Protein AF-A0A0K0EZU4-F1 (afdb_monomer)

Structure (mmCIF, N/CA/C/O backbone):
data_AF-A0A0K0EZU4-F1
#
_entry.id   AF-A0A0K0EZU4-F1
#
loop_
_atom_site.group_PDB
_atom_site.id
_atom_site.type_symbol
_atom_site.label_atom_id
_atom_site.label_alt_id
_atom_site.label_comp_id
_atom_site.label_asym_id
_atom_site.label_entity_id
_atom_site.label_seq_id
_atom_site.pdbx_PDB_ins_code
_atom_site.Cartn_x
_atom_site.Cartn_y
_atom_site.Cartn_z
_atom_site.occupancy
_atom_site.B_iso_or_equiv
_atom_site.auth_seq_id
_atom_site.auth_comp_id
_atom_site.auth_asym_id
_atom_site.auth_atom_id
_atom_site.pdbx_PDB_model_num
ATOM 1 N N . MET A 1 1 ? -45.086 -10.822 39.160 1.00 60.91 1 MET A N 1
ATOM 2 C CA . MET A 1 1 ? -44.091 -10.443 38.127 1.00 60.91 1 MET A CA 1
ATOM 3 C C . MET A 1 1 ? -43.349 -11.690 37.663 1.00 60.91 1 MET A C 1
ATOM 5 O O . MET A 1 1 ? -43.449 -12.713 38.333 1.00 60.91 1 MET A O 1
ATOM 9 N N . ILE A 1 2 ? -42.653 -11.629 36.526 1.00 73.69 2 ILE A N 1
ATOM 10 C CA . ILE A 1 2 ? -41.671 -12.654 36.125 1.00 73.69 2 ILE A CA 1
ATOM 11 C C . ILE A 1 2 ? -40.383 -12.432 36.938 1.00 73.69 2 ILE A C 1
ATOM 13 O O . ILE A 1 2 ? -40.098 -11.301 37.322 1.00 73.69 2 ILE A O 1
ATOM 17 N N . SER A 1 3 ? -39.645 -13.498 37.253 1.00 76.69 3 SER A N 1
ATOM 18 C CA . SER A 1 3 ? -38.379 -13.434 38.000 1.00 76.69 3 SER A CA 1
ATOM 19 C C . SER A 1 3 ? -37.468 -14.616 37.656 1.00 76.69 3 SER A C 1
ATOM 21 O O . SER A 1 3 ? -37.913 -15.574 37.022 1.00 76.69 3 SER A O 1
ATOM 23 N N . ASN A 1 4 ? -36.236 -14.626 38.170 1.00 76.50 4 ASN A N 1
ATOM 24 C CA . ASN A 1 4 ? -35.275 -15.721 37.982 1.00 76.50 4 ASN A CA 1
ATOM 25 C C . ASN A 1 4 ? -35.768 -17.102 38.465 1.00 76.50 4 ASN A C 1
ATOM 27 O O . ASN A 1 4 ? -35.225 -18.122 38.050 1.00 76.50 4 ASN A O 1
ATOM 31 N N . LYS A 1 5 ? -36.794 -17.163 39.330 1.00 80.44 5 LYS A N 1
ATOM 32 C CA . LYS A 1 5 ? -37.417 -18.427 39.775 1.00 80.44 5 LYS A CA 1
ATOM 33 C C . LYS A 1 5 ? -38.559 -18.908 38.864 1.00 80.44 5 LYS A C 1
ATOM 35 O O . LYS A 1 5 ? -39.077 -20.002 39.069 1.00 80.44 5 LYS A O 1
ATOM 40 N N . THR A 1 6 ? -38.967 -18.111 37.875 1.00 88.06 6 THR A N 1
ATOM 41 C CA . THR A 1 6 ? -40.020 -18.452 36.908 1.00 88.06 6 THR A CA 1
ATOM 42 C C . THR A 1 6 ? -39.446 -19.299 35.769 1.00 88.06 6 THR A C 1
ATOM 44 O O . THR A 1 6 ? -38.461 -18.912 35.137 1.00 88.06 6 THR A O 1
ATOM 47 N N . LYS A 1 7 ? -40.090 -20.432 35.471 1.00 91.94 7 LYS A N 1
ATOM 48 C CA . LYS A 1 7 ? -39.780 -21.272 34.304 1.00 91.94 7 LYS A CA 1
ATOM 49 C C . LYS A 1 7 ? -40.731 -20.904 33.172 1.00 91.94 7 LYS A C 1
ATOM 51 O O . LYS A 1 7 ? -41.944 -20.922 33.361 1.00 91.94 7 LYS A O 1
ATOM 56 N N . VAL A 1 8 ? -40.200 -20.564 32.005 1.00 94.19 8 VAL A N 1
ATOM 57 C CA . VAL A 1 8 ? -40.991 -20.053 30.879 1.00 94.19 8 VAL A CA 1
ATOM 58 C C . VAL A 1 8 ? -41.037 -21.066 29.738 1.00 94.19 8 VAL A C 1
ATOM 60 O O . VAL A 1 8 ? -40.006 -21.574 29.299 1.00 94.19 8 VAL A O 1
ATOM 63 N N . ILE A 1 9 ? -42.241 -21.325 29.229 1.00 96.00 9 ILE A N 1
ATOM 64 C CA . ILE A 1 9 ? -42.460 -21.976 27.935 1.00 96.00 9 ILE A CA 1
ATOM 65 C C . ILE A 1 9 ? -42.902 -20.905 26.940 1.00 96.00 9 ILE A C 1
ATOM 67 O O . ILE A 1 9 ? -43.883 -20.201 27.181 1.00 96.00 9 ILE A O 1
ATOM 71 N N . LEU A 1 10 ? -42.196 -20.791 25.815 1.00 96.69 10 LEU A N 1
ATOM 72 C CA . LEU A 1 10 ? -42.579 -19.896 24.721 1.00 96.69 10 LEU A CA 1
ATOM 73 C C . LEU A 1 10 ? -43.458 -20.636 23.707 1.00 96.69 10 LEU A C 1
ATOM 75 O O . LEU A 1 10 ? -43.130 -21.746 23.289 1.00 96.69 10 LEU A O 1
ATOM 79 N N . LEU A 1 11 ? -44.556 -20.018 23.278 1.00 96.56 11 LEU A N 1
ATOM 80 C CA . LEU A 1 11 ? -45.521 -20.600 22.344 1.00 96.56 11 LEU A CA 1
ATOM 81 C C . LEU A 1 11 ? -45.783 -19.664 21.164 1.00 96.56 11 LEU A C 1
ATOM 83 O O . LEU A 1 11 ? -46.317 -18.574 21.346 1.00 96.56 11 LEU A O 1
ATOM 87 N N . SER A 1 12 ? -45.526 -20.114 19.939 1.00 95.62 12 SER A N 1
ATOM 88 C CA . SER A 1 12 ? -45.999 -19.431 18.732 1.00 95.62 12 SER A CA 1
ATOM 89 C C . SER A 1 12 ? -47.051 -20.282 18.022 1.00 95.62 12 SER A C 1
ATOM 91 O O . SER A 1 12 ? -46.761 -21.369 17.522 1.00 95.62 12 SER A O 1
ATOM 93 N N . CYS A 1 13 ? -48.295 -19.801 17.997 1.00 92.94 13 CYS A N 1
ATOM 94 C CA . CYS A 1 13 ? -49.400 -20.445 17.281 1.00 92.94 13 CYS A CA 1
ATOM 95 C C . CYS A 1 13 ? -49.575 -19.809 15.900 1.00 92.94 13 CYS A C 1
ATOM 97 O O . CYS A 1 13 ? -49.424 -18.595 15.747 1.00 92.94 13 CYS A O 1
ATOM 99 N N . GLY A 1 14 ? -49.926 -20.597 14.884 1.00 90.19 14 GLY A N 1
ATOM 100 C CA . GLY A 1 14 ? -50.099 -20.047 13.544 1.00 90.19 14 GLY A CA 1
ATOM 101 C C . GLY A 1 14 ? -50.345 -21.071 12.445 1.00 90.19 14 GLY A C 1
ATOM 102 O O . GLY A 1 14 ? -50.498 -22.266 12.671 1.00 90.19 14 GLY A O 1
ATOM 103 N N . THR A 1 15 ? -50.386 -20.585 11.204 1.00 88.44 15 THR A N 1
ATOM 104 C CA . THR A 1 15 ? -50.605 -21.463 10.040 1.00 88.44 15 THR A CA 1
ATOM 105 C C . THR A 1 15 ? -49.337 -22.168 9.572 1.00 88.44 15 THR A C 1
ATOM 107 O O . THR A 1 15 ? -49.446 -23.288 9.091 1.00 88.44 15 THR A O 1
ATOM 110 N N . PHE A 1 16 ? -48.160 -21.537 9.706 1.00 90.31 16 PHE A N 1
ATOM 111 C CA . PHE A 1 16 ? -46.850 -22.067 9.288 1.00 90.31 16 PHE A CA 1
ATOM 112 C C . PHE A 1 16 ? -46.867 -22.723 7.895 1.00 90.31 16 PHE A C 1
ATOM 114 O O . PHE A 1 16 ? -46.427 -23.854 7.709 1.00 90.31 16 PHE A O 1
ATOM 121 N N . ASN A 1 17 ? -47.411 -22.014 6.901 1.00 87.12 17 ASN A N 1
ATOM 122 C CA . ASN A 1 17 ? -47.652 -22.558 5.564 1.00 87.12 17 ASN A CA 1
ATOM 123 C C . ASN A 1 17 ? -46.937 -21.762 4.448 1.00 87.12 17 ASN A C 1
ATOM 125 O O . ASN A 1 17 ? -47.550 -20.850 3.878 1.00 87.12 17 ASN A O 1
ATOM 129 N N . PRO A 1 18 ? -45.673 -22.086 4.108 1.00 86.94 18 PRO A N 1
ATOM 130 C CA . PRO A 1 18 ? -44.735 -22.930 4.870 1.00 86.94 18 PRO A CA 1
ATOM 131 C C . PRO A 1 18 ? -44.179 -22.197 6.113 1.00 86.94 18 PRO A C 1
ATOM 133 O O . PRO A 1 18 ? -44.369 -20.979 6.233 1.00 86.94 18 PRO A O 1
ATOM 136 N N . PRO A 1 19 ? -43.475 -22.877 7.040 1.00 87.75 19 PRO A N 1
ATOM 137 C CA . PRO A 1 19 ? -42.634 -22.189 8.017 1.00 87.75 19 PRO A CA 1
ATOM 138 C C . PRO A 1 19 ? -41.496 -21.431 7.310 1.00 87.75 19 PRO A C 1
ATOM 140 O O . PRO A 1 19 ? -41.110 -21.758 6.189 1.00 87.75 19 PRO A O 1
ATOM 143 N N . THR A 1 20 ? -40.951 -20.400 7.957 1.00 85.50 20 THR A N 1
ATOM 144 C CA . THR A 1 20 ? -39.838 -19.592 7.419 1.00 85.50 20 THR A CA 1
ATOM 145 C C . THR A 1 20 ? -38.819 -19.289 8.511 1.00 85.50 20 THR A C 1
ATOM 147 O O . THR A 1 20 ? -39.153 -19.316 9.696 1.00 85.50 20 THR A O 1
ATOM 150 N N . TYR A 1 21 ? -37.592 -18.928 8.120 1.00 81.69 21 TYR A N 1
ATOM 151 C CA . TYR A 1 21 ? -36.532 -18.549 9.062 1.00 81.69 21 TYR A CA 1
ATOM 152 C C . TYR A 1 21 ? -36.941 -17.406 10.012 1.00 81.69 21 TYR A C 1
ATOM 154 O O . TYR A 1 21 ? -36.523 -17.400 11.165 1.00 81.69 21 TYR A O 1
ATOM 162 N N . GLY A 1 22 ? -37.828 -16.498 9.579 1.00 81.75 22 GLY A N 1
ATOM 163 C CA . GLY A 1 22 ? -38.374 -15.441 10.437 1.00 81.75 22 GLY A CA 1
ATOM 164 C C . GLY A 1 22 ? -39.142 -15.972 11.654 1.00 81.75 22 GLY A C 1
ATOM 165 O O . GLY A 1 22 ? -39.027 -15.401 12.730 1.00 81.75 22 GLY A O 1
ATOM 166 N N . HIS A 1 23 ? -39.852 -17.100 11.532 1.00 88.25 23 HIS A N 1
ATOM 167 C CA . HIS A 1 23 ? -40.557 -17.722 12.662 1.00 88.25 23 HIS A CA 1
ATOM 168 C C . HIS A 1 23 ? -39.577 -18.327 13.684 1.00 88.25 23 HIS A C 1
ATOM 170 O O . HIS A 1 23 ? -39.776 -18.180 14.887 1.00 88.25 23 HIS A O 1
ATOM 176 N N . LEU A 1 24 ? -38.498 -18.962 13.207 1.00 89.44 24 LEU A N 1
ATOM 177 C CA . LEU A 1 24 ? -37.426 -19.495 14.059 1.00 89.44 24 LEU A CA 1
ATOM 178 C C . LEU A 1 24 ? -36.692 -18.359 14.784 1.00 89.44 24 LEU A C 1
ATOM 180 O O . LEU A 1 24 ? -36.582 -18.369 16.007 1.00 89.44 24 LEU A O 1
ATOM 184 N N . ARG A 1 25 ? -36.251 -17.337 14.039 1.00 87.56 25 ARG A N 1
ATOM 185 C CA . ARG A 1 25 ? -35.523 -16.189 14.591 1.00 87.56 25 ARG A CA 1
ATOM 186 C C . ARG A 1 25 ? -36.370 -15.372 15.571 1.00 87.56 25 ARG A C 1
ATOM 188 O O . ARG A 1 25 ? -35.833 -14.920 16.572 1.00 87.56 25 ARG A O 1
ATOM 195 N N . MET A 1 26 ? -37.679 -15.249 15.343 1.00 89.56 26 MET A N 1
ATOM 196 C CA . MET A 1 26 ? -38.615 -14.614 16.280 1.00 89.56 26 MET A CA 1
ATOM 197 C C . MET A 1 26 ? -38.652 -15.328 17.643 1.00 89.56 26 MET A C 1
ATOM 199 O O . MET A 1 26 ? -38.659 -14.655 18.670 1.00 89.56 26 MET A O 1
ATOM 203 N N . MET A 1 27 ? -38.616 -16.667 17.676 1.00 93.50 27 MET A N 1
ATOM 204 C CA . MET A 1 27 ? -38.557 -17.427 18.934 1.00 93.50 27 MET A CA 1
ATOM 205 C C . MET A 1 27 ? -37.205 -17.278 19.642 1.00 93.50 27 MET A C 1
ATOM 207 O O . MET A 1 27 ? -37.175 -17.015 20.841 1.00 93.50 27 MET A O 1
ATOM 211 N N . GLU A 1 28 ? -36.091 -17.390 18.909 1.00 92.31 28 GLU A N 1
ATOM 212 C CA . GLU A 1 28 ? -34.744 -17.178 19.467 1.00 92.31 28 GLU A CA 1
ATOM 213 C C . GLU A 1 28 ? -34.566 -15.738 19.985 1.00 92.31 28 GLU A C 1
ATOM 215 O O . GLU A 1 28 ? -33.992 -15.521 21.050 1.00 92.31 28 GLU A O 1
ATOM 220 N N . GLY A 1 29 ? -35.094 -14.738 19.274 1.00 91.00 29 GLY A N 1
ATOM 221 C CA . GLY A 1 29 ? -35.100 -13.340 19.708 1.00 91.00 29 GLY A CA 1
ATOM 222 C C . GLY A 1 29 ? -35.919 -13.133 20.984 1.00 91.00 29 GLY A C 1
ATOM 223 O O . GLY A 1 29 ? -35.402 -12.579 21.951 1.00 91.00 29 GLY A O 1
ATOM 224 N N . ALA A 1 30 ? -37.150 -13.654 21.026 1.00 92.81 30 ALA A N 1
ATOM 225 C CA . ALA A 1 30 ? -38.023 -13.566 22.196 1.00 92.81 30 ALA A CA 1
ATOM 226 C C . ALA A 1 30 ? -37.418 -14.243 23.437 1.00 92.81 30 ALA A C 1
ATOM 228 O O . ALA A 1 30 ? -37.520 -13.698 24.536 1.00 92.81 30 ALA A O 1
ATOM 229 N N . ARG A 1 31 ? -36.743 -15.388 23.257 1.00 93.75 31 ARG A N 1
ATOM 230 C CA . ARG A 1 31 ? -35.979 -16.064 24.311 1.00 93.75 31 ARG A CA 1
ATOM 231 C C . ARG A 1 31 ? -34.862 -15.174 24.854 1.00 93.75 31 ARG A C 1
ATOM 233 O O . ARG A 1 31 ? -34.888 -14.825 26.030 1.00 93.75 31 ARG A O 1
ATOM 240 N N . ASN A 1 32 ? -33.920 -14.779 23.996 1.00 91.81 32 ASN A N 1
ATOM 241 C CA . ASN A 1 32 ? -32.767 -13.972 24.406 1.00 91.81 32 ASN A CA 1
ATOM 242 C C . ASN A 1 32 ? -33.204 -12.652 25.067 1.00 91.81 32 ASN A C 1
ATOM 244 O O . ASN A 1 32 ? -32.579 -12.198 26.022 1.00 91.81 32 ASN A O 1
ATOM 248 N N . PHE A 1 33 ? -34.300 -12.057 24.587 1.00 91.75 33 PHE A N 1
ATOM 249 C CA . PHE A 1 33 ? -34.895 -10.861 25.170 1.00 91.75 33 PHE A CA 1
ATOM 250 C C . PHE A 1 33 ? -35.452 -11.106 26.581 1.00 91.75 33 PHE A C 1
ATOM 252 O O . PHE A 1 33 ? -35.085 -10.378 27.502 1.00 91.75 33 PHE A O 1
ATOM 259 N N . ILE A 1 34 ? -36.311 -12.115 26.785 1.00 90.88 34 ILE A N 1
ATOM 260 C CA . ILE A 1 34 ? -36.978 -12.316 28.083 1.00 90.88 34 ILE A CA 1
ATOM 261 C C . ILE A 1 34 ? -36.027 -12.860 29.159 1.00 90.88 34 ILE A C 1
ATOM 263 O O . ILE A 1 34 ? -36.114 -12.427 30.311 1.00 90.88 34 ILE A O 1
ATOM 267 N N . GLU A 1 35 ? -35.074 -13.723 28.785 1.00 92.31 35 GLU A N 1
ATOM 268 C CA . GLU A 1 35 ? -34.006 -14.196 29.678 1.00 92.31 35 GLU A CA 1
ATOM 269 C C . GLU A 1 35 ? -33.118 -13.016 30.120 1.00 92.31 35 GLU A C 1
ATOM 271 O O . GLU A 1 35 ? -32.892 -12.840 31.317 1.00 92.31 35 GLU A O 1
ATOM 276 N N . LYS A 1 36 ? -32.705 -12.130 29.194 1.00 90.12 36 LYS A N 1
ATOM 277 C CA . LYS A 1 36 ? -31.914 -10.925 29.518 1.00 90.12 36 LYS A CA 1
ATOM 278 C C . LYS A 1 36 ? -32.690 -9.893 30.346 1.00 90.12 36 LYS A C 1
ATOM 280 O O . LYS A 1 36 ? -32.106 -9.278 31.232 1.00 90.12 36 LYS A O 1
ATOM 285 N N . LEU A 1 37 ? -33.974 -9.672 30.054 1.00 88.62 37 LEU A N 1
ATOM 286 C CA . LEU A 1 37 ? -34.783 -8.627 30.698 1.00 88.62 37 LEU A CA 1
ATOM 287 C C . LEU A 1 37 ? -35.253 -9.010 32.109 1.00 88.62 37 LEU A C 1
ATOM 289 O O . LEU A 1 37 ? -35.387 -8.136 32.961 1.00 88.62 37 LEU A O 1
ATOM 293 N N . THR A 1 38 ? -35.547 -10.291 32.353 1.00 86.69 38 THR A N 1
ATOM 294 C CA . THR A 1 38 ? -36.225 -10.737 33.589 1.00 86.69 38 THR A CA 1
ATOM 295 C C . THR A 1 38 ? -35.457 -11.786 34.394 1.00 86.69 38 THR A C 1
ATOM 297 O O . THR A 1 38 ? -35.920 -12.192 35.461 1.00 86.69 38 THR A O 1
ATOM 300 N N . GLY A 1 39 ? -34.320 -12.269 33.879 1.00 85.44 39 GLY A N 1
ATOM 301 C CA . GLY A 1 39 ? -33.515 -13.325 34.498 1.00 85.44 39 GLY A CA 1
ATOM 302 C C . GLY A 1 39 ? -34.185 -14.703 34.550 1.00 85.44 39 GLY A C 1
ATOM 303 O O . GLY A 1 39 ? -33.616 -15.621 35.140 1.00 85.44 39 GLY A O 1
ATOM 304 N N . CYS A 1 40 ? -35.389 -14.863 33.983 1.00 88.56 40 CYS A N 1
ATOM 305 C CA . CYS A 1 40 ? -36.123 -16.129 33.959 1.00 88.56 40 CYS A CA 1
ATOM 306 C C . CYS A 1 40 ? -35.434 -17.183 33.080 1.00 88.56 40 CYS A C 1
ATOM 308 O O . CYS A 1 40 ? -34.620 -16.851 32.223 1.00 88.56 40 CYS A O 1
ATOM 310 N N . ASN A 1 41 ? -35.821 -18.450 33.240 1.00 90.50 41 ASN A N 1
ATOM 311 C CA . ASN A 1 41 ? -35.277 -19.564 32.461 1.00 90.50 41 ASN A CA 1
ATOM 312 C C . ASN A 1 41 ? -36.298 -20.038 31.411 1.00 90.50 41 ASN A C 1
ATOM 314 O O . ASN A 1 41 ? -37.364 -20.542 31.784 1.00 90.50 41 ASN A O 1
ATOM 318 N N . VAL A 1 42 ? -35.991 -19.899 30.114 1.00 94.31 42 VAL A N 1
ATOM 319 C CA . VAL A 1 42 ? -36.838 -20.429 29.032 1.00 94.31 42 VAL A CA 1
ATOM 320 C C . VAL A 1 42 ? -36.508 -21.904 28.809 1.00 94.31 42 VAL A C 1
ATOM 322 O O . VAL A 1 42 ? -35.557 -22.266 28.116 1.00 94.31 42 VAL A O 1
ATOM 325 N N . ILE A 1 43 ? -37.334 -22.771 29.396 1.00 93.75 43 ILE A N 1
ATOM 326 C CA . ILE A 1 43 ? -37.102 -24.220 29.432 1.00 93.75 43 ILE A CA 1
ATOM 327 C C . ILE A 1 43 ? -37.454 -24.931 28.118 1.00 93.75 43 ILE A C 1
ATOM 329 O O . ILE A 1 43 ? -36.913 -26.001 27.843 1.00 93.75 43 ILE A O 1
ATOM 333 N N . LYS A 1 44 ? -38.383 -24.384 27.319 1.00 95.00 44 LYS A N 1
ATOM 334 C CA . LYS A 1 44 ? -38.864 -25.002 26.070 1.00 95.00 44 LYS A CA 1
ATOM 335 C C . LYS A 1 44 ? -39.585 -23.989 25.181 1.00 95.00 44 LYS A C 1
ATOM 337 O O . LYS A 1 44 ? -40.184 -23.032 25.674 1.00 95.00 44 LYS A O 1
ATOM 342 N N . GLY A 1 45 ? -39.564 -24.221 23.874 1.00 96.44 45 GLY A N 1
ATOM 343 C CA . GLY A 1 45 ? -40.319 -23.458 22.887 1.00 96.44 45 GLY A CA 1
ATOM 344 C C . GLY A 1 45 ? -41.158 -24.364 21.988 1.00 96.44 45 GLY A C 1
ATOM 345 O O . GLY A 1 45 ? -40.720 -25.451 21.600 1.00 96.44 45 GLY A O 1
ATOM 346 N N . PHE A 1 46 ? -42.358 -23.910 21.639 1.00 97.12 46 PHE A N 1
ATOM 347 C CA . PHE A 1 46 ? -43.307 -24.640 20.803 1.00 97.12 46 PHE A CA 1
ATOM 348 C C . PHE A 1 46 ? -43.807 -23.817 19.618 1.00 97.12 46 PHE A C 1
ATOM 350 O O . PHE A 1 46 ? -44.224 -22.669 19.774 1.00 97.12 46 PHE A O 1
ATOM 357 N N . PHE A 1 47 ? -43.875 -24.460 18.454 1.00 96.69 47 PHE A N 1
ATOM 358 C CA . PHE A 1 47 ? -44.738 -24.039 17.351 1.00 96.69 47 PHE A CA 1
ATOM 359 C C . PHE A 1 47 ? -46.016 -24.889 17.348 1.00 96.69 47 PHE A C 1
ATOM 361 O O . PHE A 1 47 ? -45.920 -26.112 17.230 1.00 96.69 47 PHE A O 1
ATOM 368 N N . SER A 1 48 ? -47.194 -24.261 17.454 1.00 95.44 48 SER A N 1
ATOM 369 C CA . SER A 1 48 ? -48.502 -24.928 17.300 1.00 95.44 48 SER A CA 1
ATOM 370 C C . SER A 1 48 ? -49.106 -24.611 15.926 1.00 95.44 48 SER A C 1
ATOM 372 O O . SER A 1 48 ? -49.616 -23.501 15.724 1.00 95.44 48 SER A O 1
ATOM 374 N N . PRO A 1 49 ? -49.015 -25.520 14.937 1.00 94.19 49 PRO A N 1
ATOM 375 C CA . PRO A 1 49 ? -49.761 -25.394 13.695 1.00 94.19 49 PRO A CA 1
ATOM 376 C C . PRO A 1 49 ? -51.267 -25.554 13.939 1.00 94.19 49 PRO A C 1
ATOM 378 O O . PRO A 1 49 ? -51.716 -26.552 14.491 1.00 94.19 49 PRO A O 1
ATOM 381 N N . VAL A 1 50 ? -52.050 -24.599 13.438 1.00 91.31 50 VAL A N 1
ATOM 382 C CA . VAL A 1 50 ? -53.520 -24.621 13.521 1.00 91.31 50 VAL A CA 1
ATOM 383 C C . VAL A 1 50 ? -54.122 -25.867 12.853 1.00 91.31 50 VAL A C 1
ATOM 385 O O . VAL A 1 50 ? -53.600 -26.319 11.827 1.00 91.31 50 VAL A O 1
ATOM 388 N N . SER A 1 51 ? -55.231 -26.392 13.390 1.00 90.81 51 SER A N 1
ATOM 389 C CA . SER A 1 51 ? -56.026 -27.475 12.773 1.00 90.81 51 SER A CA 1
ATOM 390 C C . SER A 1 51 ? -56.494 -27.111 11.356 1.00 90.81 51 SER A C 1
ATOM 392 O O . SER A 1 51 ? -56.771 -25.945 11.065 1.00 90.81 51 SER A O 1
ATOM 394 N N . ASP A 1 52 ? -56.632 -28.102 10.468 1.00 88.38 52 ASP A N 1
ATOM 395 C CA . ASP A 1 52 ? -57.112 -27.871 9.094 1.00 88.38 52 ASP A CA 1
ATOM 396 C C . ASP A 1 52 ? -58.554 -27.329 9.055 1.00 88.38 52 ASP A C 1
ATOM 398 O O . ASP A 1 52 ? -58.886 -26.525 8.183 1.00 88.38 52 ASP A O 1
ATOM 402 N N . HIS A 1 53 ? -59.356 -27.630 10.086 1.00 87.69 53 HIS A N 1
ATOM 403 C CA . HIS A 1 53 ? -60.701 -27.087 10.328 1.00 87.69 53 HIS A CA 1
ATOM 404 C C . HIS A 1 53 ? -60.767 -25.548 10.429 1.00 87.69 53 HIS A C 1
ATOM 406 O O . HIS A 1 53 ? -61.853 -24.973 10.423 1.00 87.69 53 HIS A O 1
ATOM 412 N N . TYR A 1 54 ? -59.624 -24.857 10.490 1.00 82.94 54 TYR A N 1
ATOM 413 C CA . TYR A 1 54 ? -59.530 -23.400 10.354 1.00 82.94 54 TYR A CA 1
ATOM 414 C C . TYR A 1 54 ? -59.870 -22.887 8.938 1.00 82.94 54 TYR A C 1
ATOM 416 O O . TYR A 1 54 ? -60.067 -21.688 8.753 1.00 82.94 54 TYR A O 1
ATOM 424 N N . ASN A 1 55 ? -59.947 -23.766 7.927 1.00 77.38 55 ASN A N 1
ATOM 425 C CA . ASN A 1 55 ? -60.517 -23.494 6.596 1.00 77.38 55 ASN A CA 1
ATOM 426 C C . ASN A 1 55 ? -59.929 -22.281 5.832 1.00 77.38 55 ASN A C 1
ATOM 428 O O . ASN A 1 55 ? -60.552 -21.722 4.924 1.00 77.38 55 ASN A O 1
ATOM 432 N N . LYS A 1 56 ? -58.692 -21.872 6.145 1.00 80.19 56 LYS A N 1
ATOM 433 C CA . LYS A 1 56 ? -58.018 -20.765 5.451 1.00 80.19 56 LYS A CA 1
ATOM 434 C C . LYS A 1 56 ? -57.655 -21.156 4.014 1.00 80.19 56 LYS A C 1
ATOM 436 O O . LYS A 1 56 ? -56.873 -22.079 3.791 1.00 80.19 56 LYS A O 1
ATOM 441 N N . LYS A 1 57 ? -58.167 -20.405 3.030 1.00 76.81 57 LYS A N 1
ATOM 442 C CA . LYS A 1 57 ? -57.921 -20.643 1.594 1.00 76.81 57 LYS A CA 1
ATOM 443 C C . LYS A 1 57 ? -56.417 -20.778 1.279 1.00 76.81 57 LYS A C 1
ATOM 445 O O . LYS A 1 57 ? -55.608 -19.928 1.656 1.00 76.81 57 LYS A O 1
ATOM 450 N N . GLY A 1 58 ? -56.051 -21.846 0.563 1.00 75.19 58 GLY A N 1
ATOM 451 C CA . GLY A 1 58 ? -54.668 -22.135 0.154 1.00 75.19 58 GLY A CA 1
ATOM 452 C C . GLY A 1 58 ? -53.742 -22.644 1.271 1.00 75.19 58 GLY A C 1
ATOM 453 O O . GLY A 1 58 ? -52.524 -22.456 1.182 1.00 75.19 58 GLY A O 1
ATOM 454 N N . MET A 1 59 ? -54.294 -23.223 2.340 1.00 85.12 59 MET A N 1
ATOM 455 C CA . MET A 1 59 ? -53.545 -23.936 3.381 1.00 85.12 59 MET A CA 1
ATOM 456 C C . MET A 1 59 ? -53.203 -25.367 2.923 1.00 85.12 59 MET A C 1
ATOM 458 O O . MET A 1 59 ? -54.051 -26.030 2.334 1.00 85.12 59 MET A O 1
ATOM 462 N N . LEU A 1 60 ? -51.970 -25.834 3.160 1.00 86.62 60 LEU A N 1
ATOM 463 C CA . LEU A 1 60 ? -51.616 -27.256 3.016 1.00 86.62 60 LEU A CA 1
ATOM 464 C C . LEU A 1 60 ? -52.138 -28.050 4.218 1.00 86.62 60 LEU A C 1
ATOM 466 O O . LEU A 1 60 ? -52.301 -27.470 5.294 1.00 86.62 60 LEU A O 1
ATOM 470 N N . SER A 1 61 ? -52.331 -29.363 4.064 1.00 90.50 61 SER A N 1
ATOM 471 C CA . SER A 1 61 ? -52.753 -30.215 5.180 1.00 90.50 61 SER A CA 1
ATOM 472 C C . SER A 1 61 ? -51.767 -30.165 6.348 1.00 90.50 61 SER A C 1
ATOM 474 O O . SER A 1 61 ? -50.553 -29.972 6.195 1.00 90.50 61 SER A O 1
ATOM 476 N N . SER A 1 62 ? -52.316 -30.331 7.540 1.00 89.81 62 SER A N 1
ATOM 477 C CA . SER A 1 62 ? -51.614 -30.284 8.814 1.00 89.81 62 SER A CA 1
ATOM 478 C C . SER A 1 62 ? -50.448 -31.273 8.896 1.00 89.81 62 SER A C 1
ATOM 480 O O . SER A 1 62 ? -49.397 -30.891 9.403 1.00 89.81 62 SER A O 1
ATOM 482 N N . ASP A 1 63 ? -50.549 -32.461 8.294 1.00 90.62 63 ASP A N 1
ATOM 483 C CA . ASP A 1 63 ? -49.444 -33.428 8.187 1.00 90.62 63 ASP A CA 1
ATOM 484 C C . ASP A 1 63 ? -48.206 -32.860 7.482 1.00 90.62 63 ASP A C 1
ATOM 486 O O . ASP A 1 63 ? -47.078 -33.020 7.956 1.00 90.62 63 ASP A O 1
ATOM 490 N N . HIS A 1 64 ? -48.391 -32.168 6.351 1.00 91.25 64 HIS A N 1
ATOM 491 C CA . HIS A 1 64 ? -47.283 -31.517 5.650 1.00 91.25 64 HIS A CA 1
ATOM 492 C C . HIS A 1 64 ? -46.717 -30.358 6.474 1.00 91.25 64 HIS A C 1
ATOM 494 O O . HIS A 1 64 ? -45.500 -30.166 6.510 1.00 91.25 64 HIS A O 1
ATOM 500 N N . ARG A 1 65 ? -47.576 -29.604 7.169 1.00 92.88 65 ARG A N 1
ATOM 501 C CA . ARG A 1 65 ? -47.166 -28.469 8.010 1.00 92.88 65 ARG A CA 1
ATOM 502 C C . ARG A 1 65 ? -46.397 -28.921 9.256 1.00 92.88 65 ARG A C 1
ATOM 504 O O . ARG A 1 65 ? -45.369 -28.322 9.560 1.00 92.88 65 ARG A O 1
ATOM 511 N N . ILE A 1 66 ? -46.803 -30.021 9.895 1.00 93.81 66 ILE A N 1
ATOM 512 C CA . ILE A 1 66 ? -46.041 -30.690 10.961 1.00 93.81 66 ILE A CA 1
ATOM 513 C C . ILE A 1 66 ? -44.697 -31.176 10.416 1.00 93.81 66 ILE A C 1
ATOM 515 O O . ILE A 1 66 ? -43.671 -30.810 10.978 1.00 93.81 66 ILE A O 1
ATOM 519 N N . LYS A 1 67 ? -44.659 -31.932 9.308 1.00 93.69 67 LYS A N 1
ATOM 520 C CA . LYS A 1 67 ? -43.393 -32.440 8.737 1.00 93.69 67 LYS A CA 1
ATOM 521 C C . LYS A 1 67 ? -42.407 -31.310 8.413 1.00 93.69 67 LYS A C 1
ATOM 523 O O . LYS A 1 67 ? -41.236 -31.411 8.772 1.00 93.69 67 LYS A O 1
ATOM 528 N N . MET A 1 68 ? -42.874 -30.212 7.811 1.00 93.25 68 MET A N 1
ATOM 529 C CA . MET A 1 68 ? -42.043 -29.027 7.559 1.00 93.25 68 MET A CA 1
ATOM 530 C C . MET A 1 68 ? -41.554 -28.356 8.851 1.00 93.25 68 MET A C 1
ATOM 532 O O . MET A 1 68 ? -40.394 -27.957 8.915 1.00 93.25 68 MET A O 1
ATOM 536 N N . LEU A 1 69 ? -42.402 -28.232 9.878 1.00 93.88 69 LEU A N 1
ATOM 537 C CA . LEU A 1 69 ? -42.006 -27.665 11.171 1.00 93.88 69 LEU A CA 1
ATOM 538 C C . LEU A 1 69 ? -40.991 -28.550 11.902 1.00 93.88 69 LEU A C 1
ATOM 540 O O . LEU A 1 69 ? -39.992 -28.027 12.384 1.00 93.88 69 LEU A O 1
ATOM 544 N N . THR A 1 70 ? -41.191 -29.870 11.934 1.00 94.31 70 THR A N 1
ATOM 545 C CA . THR A 1 70 ? -40.277 -30.828 12.576 1.00 94.31 70 THR A CA 1
ATOM 546 C C . THR A 1 70 ? -38.886 -30.766 11.949 1.00 94.31 70 THR A C 1
ATOM 548 O O . THR A 1 70 ? -37.901 -30.665 12.674 1.00 94.31 70 THR A O 1
ATOM 551 N N . LEU A 1 71 ? -38.796 -30.727 10.614 1.00 92.12 71 LEU A N 1
ATOM 552 C CA . LEU A 1 71 ? -37.526 -30.524 9.904 1.00 92.12 71 LEU A CA 1
ATOM 553 C C . LEU A 1 71 ? -36.917 -29.135 10.177 1.00 92.12 71 LEU A C 1
ATOM 555 O O . LEU A 1 71 ? -35.700 -29.005 10.281 1.00 92.12 71 LEU A O 1
ATOM 559 N N . ALA A 1 72 ? -37.742 -28.093 10.329 1.00 89.56 72 ALA A N 1
ATOM 560 C CA . ALA A 1 72 ? -37.271 -26.741 10.632 1.00 89.56 72 ALA A CA 1
ATOM 561 C C . ALA A 1 72 ? -36.692 -26.593 12.054 1.00 89.56 72 ALA A C 1
ATOM 563 O O . ALA A 1 72 ? -35.799 -25.767 12.247 1.00 89.56 72 ALA A O 1
ATOM 564 N N . VAL A 1 73 ? -37.164 -27.381 13.032 1.00 94.06 73 VAL A N 1
ATOM 565 C CA . VAL A 1 73 ? -36.654 -27.370 14.420 1.00 94.06 73 VAL A CA 1
ATOM 566 C C . VAL A 1 73 ? -35.649 -28.481 14.740 1.00 94.06 73 VAL A C 1
ATOM 568 O O . VAL A 1 73 ? -35.063 -28.441 15.814 1.00 94.06 73 VAL A O 1
ATOM 571 N N . GLN A 1 74 ? -35.399 -29.431 13.830 1.00 91.75 74 GLN A N 1
ATOM 572 C CA . GLN A 1 74 ? -34.596 -30.646 14.071 1.00 91.75 74 GLN A CA 1
ATOM 573 C C . GLN A 1 74 ? -33.206 -30.399 14.696 1.00 91.75 74 GLN A C 1
ATOM 575 O O . GLN A 1 74 ? -32.700 -31.255 15.418 1.00 91.75 74 GLN A O 1
ATOM 580 N N . ASN A 1 75 ? -32.600 -29.235 14.441 1.00 86.62 75 ASN A N 1
ATOM 581 C CA . ASN A 1 75 ? -31.273 -28.868 14.948 1.00 86.62 75 ASN A CA 1
ATOM 582 C C . ASN A 1 75 ? -31.313 -27.919 16.170 1.00 86.62 75 ASN A C 1
ATOM 584 O O . ASN A 1 75 ? -30.271 -27.384 16.546 1.00 86.62 75 ASN A O 1
ATOM 588 N N . SER A 1 76 ? -32.482 -27.657 16.765 1.00 90.50 76 SER A N 1
ATOM 589 C CA . SER A 1 76 ? -32.617 -26.865 17.995 1.00 90.50 76 SER A CA 1
ATOM 590 C C . SER A 1 76 ? -32.687 -27.773 19.221 1.00 90.50 76 SER A C 1
ATOM 592 O O . SER A 1 76 ? -33.368 -28.793 19.215 1.00 90.50 76 SER A O 1
ATOM 594 N N . SER A 1 77 ? -32.018 -27.371 20.301 1.00 90.75 77 SER A N 1
ATOM 595 C CA . SER A 1 77 ? -32.057 -28.062 21.594 1.00 90.75 77 SER A CA 1
ATOM 596 C C . SER A 1 77 ? -33.287 -27.724 22.446 1.00 90.75 77 SER A C 1
ATOM 598 O O . SER A 1 77 ? -33.510 -28.382 23.460 1.00 90.75 77 SER A O 1
ATOM 600 N N . TRP A 1 78 ? -34.069 -26.702 22.074 1.00 94.31 78 TRP A N 1
ATOM 601 C CA . TRP A 1 78 ? -35.167 -26.182 22.904 1.00 94.31 78 TRP A CA 1
ATOM 602 C C . TRP A 1 78 ? -36.485 -25.935 22.148 1.00 94.31 78 TRP A C 1
ATOM 604 O O . TRP A 1 78 ? -37.542 -25.899 22.782 1.00 94.31 78 TRP A O 1
ATOM 614 N N . LEU A 1 79 ? -36.453 -25.793 20.816 1.00 96.44 79 LEU A N 1
ATOM 615 C CA . LEU A 1 79 ? -37.648 -25.644 19.977 1.00 96.44 79 LEU A CA 1
ATOM 616 C C . LEU A 1 79 ? -38.230 -27.004 19.573 1.00 96.44 79 LEU A C 1
ATOM 618 O O . LEU A 1 79 ? -37.511 -27.925 19.198 1.00 96.44 79 LEU A O 1
ATOM 622 N N . SER A 1 80 ? -39.556 -27.113 19.596 1.00 95.69 80 SER A N 1
ATOM 623 C CA . SER A 1 80 ? -40.294 -28.330 19.245 1.00 95.69 80 SER A CA 1
ATOM 624 C C . SER A 1 80 ? -41.662 -28.010 18.621 1.00 95.69 80 SER A C 1
ATOM 626 O O . SER A 1 80 ? -42.095 -26.855 18.599 1.00 95.69 80 SER A O 1
ATOM 628 N N . VAL A 1 81 ? -42.346 -29.018 18.072 1.00 96.00 81 VAL A N 1
ATOM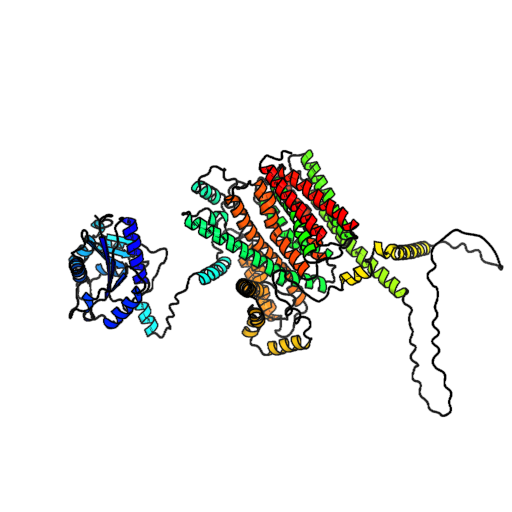 629 C CA . VAL A 1 81 ? -43.673 -28.863 17.445 1.00 96.00 81 VAL A CA 1
ATOM 630 C C . VAL A 1 81 ? -44.746 -29.411 18.379 1.00 96.00 81 VAL A C 1
ATOM 632 O O . VAL A 1 81 ? -44.691 -30.579 18.764 1.00 96.00 81 VAL A O 1
ATOM 635 N N . HIS A 1 82 ? -45.738 -28.593 18.728 1.00 94.88 82 HIS A N 1
ATOM 636 C CA . HIS A 1 82 ? -46.894 -29.043 19.504 1.00 94.88 82 HIS A CA 1
ATOM 637 C C . HIS A 1 82 ? -47.987 -29.529 18.551 1.00 94.88 82 HIS A C 1
ATOM 639 O O . HIS A 1 82 ? -48.356 -28.821 17.622 1.00 94.88 82 HIS A O 1
ATOM 645 N N . THR A 1 83 ? -48.478 -30.758 18.726 1.00 93.38 83 THR A N 1
ATOM 646 C CA . THR A 1 83 ? -49.393 -31.400 17.751 1.00 93.38 83 THR A CA 1
ATOM 647 C C . THR A 1 83 ? -50.825 -31.568 18.257 1.00 93.38 83 THR A C 1
ATOM 649 O O . THR A 1 83 ? -51.650 -32.159 17.565 1.00 93.38 83 THR A O 1
ATOM 652 N N . TRP A 1 84 ? -51.139 -31.059 19.452 1.00 93.88 84 TRP A N 1
ATOM 653 C CA . TRP A 1 84 ? -52.461 -31.203 20.071 1.00 93.88 84 TRP A CA 1
ATOM 654 C C . TRP A 1 84 ? -53.567 -30.524 19.260 1.00 93.88 84 TRP A C 1
ATOM 656 O O . TRP A 1 84 ? -54.606 -31.129 19.011 1.00 93.88 84 TRP A O 1
ATOM 666 N N . GLU A 1 85 ? -53.320 -29.295 18.800 1.00 92.00 85 GLU A N 1
ATOM 667 C CA . GLU A 1 85 ? -54.299 -28.498 18.057 1.00 92.00 85 GLU A CA 1
ATOM 668 C C . GLU A 1 85 ? -54.687 -29.165 16.726 1.00 92.00 85 GLU A C 1
ATOM 670 O O . GLU A 1 85 ? -55.866 -29.243 16.390 1.00 92.00 85 GLU A O 1
ATOM 675 N N . VAL A 1 86 ? -53.709 -29.732 16.010 1.00 89.94 86 VAL A N 1
ATOM 676 C CA . VAL A 1 86 ? -53.927 -30.485 14.761 1.00 89.94 86 VAL A CA 1
ATOM 677 C C . VAL A 1 86 ? -54.804 -31.719 14.963 1.00 89.94 86 VAL A C 1
ATOM 679 O O . VAL A 1 86 ? -55.669 -31.988 14.137 1.00 89.94 86 VAL A O 1
ATOM 682 N N . LYS A 1 87 ? -54.611 -32.459 16.060 1.00 87.50 87 LYS A N 1
ATOM 683 C CA . LYS A 1 87 ? -55.307 -33.730 16.337 1.00 87.50 87 LYS A CA 1
ATOM 684 C C . LYS A 1 87 ? -56.796 -33.569 16.678 1.00 87.50 87 LYS A C 1
ATOM 686 O O . LYS A 1 87 ? -57.446 -34.552 17.022 1.00 87.50 87 LYS A O 1
ATOM 691 N N . ARG A 1 88 ? -57.341 -32.349 16.630 1.00 86.56 88 ARG A N 1
ATOM 692 C CA . ARG A 1 88 ? -58.734 -32.045 16.977 1.00 86.56 88 ARG A CA 1
ATOM 693 C C . ARG A 1 88 ? -59.602 -31.928 15.725 1.00 86.56 88 ARG A C 1
ATOM 695 O O . ARG A 1 88 ? -59.291 -31.172 14.803 1.00 86.56 88 ARG A O 1
ATOM 702 N N . ASN A 1 89 ? -60.752 -32.605 15.767 1.00 85.12 89 ASN A N 1
ATOM 703 C CA . ASN A 1 89 ? -61.800 -32.615 14.732 1.00 85.12 89 ASN A CA 1
ATOM 704 C C . ASN A 1 89 ? -62.593 -31.287 14.645 1.00 85.12 89 ASN A C 1
ATOM 706 O O . ASN A 1 89 ? -63.730 -31.253 14.181 1.00 85.12 89 ASN A O 1
ATOM 710 N N . CYS A 1 90 ? -62.031 -30.196 15.162 1.00 86.56 90 CYS A N 1
ATOM 711 C CA . CYS A 1 90 ? -62.622 -28.868 15.189 1.00 86.56 90 CYS A CA 1
ATOM 712 C C . CYS A 1 90 ? -61.521 -27.803 15.268 1.00 86.56 90 CYS A C 1
ATOM 714 O O . CYS A 1 90 ? -60.411 -28.055 15.749 1.00 86.56 90 CYS A O 1
ATOM 716 N N . TRP A 1 91 ? -61.829 -26.583 14.821 1.00 85.44 91 TRP A N 1
ATOM 717 C CA . TRP A 1 91 ? -60.979 -25.435 15.129 1.00 85.44 91 TRP A CA 1
ATOM 718 C C . TRP A 1 91 ? -61.033 -25.130 16.633 1.00 85.44 91 TRP A C 1
ATOM 720 O O . TRP A 1 91 ? -62.053 -25.346 17.283 1.00 85.44 91 TRP A O 1
ATOM 730 N N . SER A 1 92 ? -59.919 -24.657 17.187 1.00 88.25 92 SER A N 1
ATOM 731 C CA . SER A 1 92 ? -59.734 -24.390 18.618 1.00 88.25 92 SER A CA 1
ATOM 732 C C . SER A 1 92 ? -59.056 -23.038 18.800 1.00 88.25 92 SER A C 1
ATOM 734 O O . SER A 1 92 ? -58.272 -22.617 17.949 1.00 88.25 92 SER A O 1
ATOM 736 N N . ARG A 1 93 ? -59.342 -22.334 19.897 1.00 89.56 93 ARG A N 1
ATOM 737 C CA . ARG A 1 93 ? -58.732 -21.020 20.149 1.00 89.56 93 ARG A CA 1
ATOM 738 C C . ARG A 1 93 ? -57.339 -21.160 20.750 1.00 89.56 93 ARG A C 1
ATOM 740 O O . ARG A 1 93 ? -57.070 -22.082 21.513 1.00 89.56 93 ARG A O 1
ATOM 747 N N . THR A 1 94 ? -56.482 -20.168 20.517 1.00 90.56 94 THR A N 1
ATOM 748 C CA . THR A 1 94 ? -55.120 -20.102 21.079 1.00 90.56 94 THR A CA 1
ATOM 749 C C . THR A 1 94 ? -55.087 -20.235 22.609 1.00 90.56 94 THR A C 1
ATOM 751 O O . THR A 1 94 ? -54.173 -20.852 23.149 1.00 90.56 94 THR A O 1
ATOM 754 N N . ILE A 1 95 ? -56.108 -19.730 23.313 1.00 91.25 95 ILE A N 1
ATOM 755 C CA . ILE A 1 95 ? -56.248 -19.897 24.769 1.00 91.25 95 ILE A CA 1
ATOM 756 C C . ILE A 1 95 ? -56.388 -21.371 25.190 1.00 91.25 95 ILE A C 1
ATOM 758 O O . ILE A 1 95 ? -55.819 -21.765 26.200 1.00 91.25 95 ILE A O 1
ATOM 762 N N . GLU A 1 96 ? -57.050 -22.212 24.391 1.00 91.62 96 GLU A N 1
ATOM 763 C CA . GLU A 1 96 ? -57.222 -23.645 24.676 1.00 91.62 96 GLU A CA 1
ATOM 764 C C . GLU A 1 96 ? -55.896 -24.411 24.519 1.00 91.62 96 GLU A C 1
ATOM 766 O O . GLU A 1 96 ? -55.617 -25.323 25.295 1.00 91.62 96 GLU A O 1
ATOM 771 N N . VAL A 1 97 ? -55.036 -23.989 23.581 1.00 92.25 97 VAL A N 1
ATOM 772 C CA . VAL A 1 97 ? -53.665 -24.516 23.422 1.00 92.25 97 VAL A CA 1
ATOM 773 C C . VAL A 1 97 ? -52.791 -24.138 24.623 1.00 92.25 97 VAL A C 1
ATOM 775 O O . VAL A 1 97 ? -52.065 -24.982 25.149 1.00 92.25 97 VAL A O 1
ATOM 778 N N . VAL A 1 98 ? -52.897 -22.894 25.108 1.00 92.50 98 VAL A N 1
ATOM 779 C CA . VAL A 1 98 ? -52.210 -22.439 26.330 1.00 92.50 98 VAL A CA 1
ATOM 780 C C . VAL A 1 98 ? -52.683 -23.233 27.552 1.00 92.50 98 VAL A C 1
ATOM 782 O O . VAL A 1 98 ? -51.848 -23.739 28.300 1.00 92.50 98 VAL A O 1
ATOM 785 N N . SER A 1 99 ? -53.995 -23.413 27.736 1.00 91.88 99 SER A N 1
ATOM 786 C CA . SER A 1 99 ? -54.546 -24.247 28.814 1.00 91.88 99 SER A CA 1
ATOM 787 C C . SER A 1 99 ? -54.085 -25.704 28.722 1.00 91.88 99 SER A C 1
ATOM 789 O O . SER A 1 99 ? -53.739 -26.290 29.745 1.00 91.88 99 SER A O 1
ATOM 791 N N . ASN A 1 100 ? -54.006 -26.289 27.520 1.00 94.00 100 ASN A N 1
ATOM 792 C CA . ASN A 1 100 ? -53.464 -27.638 27.366 1.00 94.00 100 ASN A CA 1
ATOM 793 C C . ASN A 1 100 ? -51.990 -27.716 27.788 1.00 94.00 100 ASN A C 1
ATOM 795 O O . ASN A 1 100 ? -51.614 -28.672 28.453 1.00 94.00 100 ASN A O 1
ATOM 799 N N . LEU A 1 101 ? -51.158 -26.726 27.449 1.00 93.00 101 LEU A N 1
ATOM 800 C CA . LEU A 1 101 ? -49.754 -26.705 27.878 1.00 93.00 101 LEU A CA 1
ATOM 801 C C . LEU A 1 101 ? -49.600 -26.558 29.398 1.00 93.00 101 LEU A C 1
ATOM 803 O O . LEU A 1 101 ? -48.737 -27.214 29.974 1.00 93.00 101 LEU A O 1
ATOM 807 N N . TYR A 1 102 ? -50.451 -25.773 30.064 1.00 92.94 102 TYR A N 1
ATOM 808 C CA . TYR A 1 102 ? -50.478 -25.738 31.533 1.00 92.94 102 TYR A CA 1
ATOM 809 C C . TYR A 1 102 ? -50.873 -27.091 32.148 1.00 92.94 102 TYR A C 1
ATOM 811 O O . TYR A 1 102 ? -50.320 -27.461 33.179 1.00 92.94 102 TYR A O 1
ATOM 819 N N . ASN A 1 103 ? -51.765 -27.853 31.507 1.00 93.06 103 ASN A N 1
ATOM 820 C CA . ASN A 1 103 ? -52.127 -29.203 31.952 1.00 93.06 103 ASN A CA 1
ATOM 821 C C . ASN A 1 103 ? -51.010 -30.231 31.674 1.00 93.06 103 ASN A C 1
ATOM 823 O O . ASN A 1 103 ? -50.704 -31.046 32.537 1.00 93.06 103 ASN A O 1
ATOM 827 N N . GLU A 1 104 ? -50.389 -30.185 30.491 1.00 93.19 104 GLU A N 1
ATOM 828 C CA . GLU A 1 104 ? -49.315 -31.095 30.050 1.00 93.19 104 GLU A CA 1
ATOM 829 C C . GLU A 1 104 ? -48.028 -30.930 30.875 1.00 93.19 104 GLU A C 1
ATOM 831 O O . GLU A 1 104 ? -47.319 -31.905 31.114 1.00 93.19 104 GLU A O 1
ATOM 836 N N . TYR A 1 105 ? -47.745 -29.709 31.340 1.00 92.81 105 TYR A N 1
ATOM 837 C CA . TYR A 1 105 ? -46.559 -29.362 32.130 1.00 92.81 105 TYR A CA 1
ATOM 838 C C . TYR A 1 105 ? -46.900 -28.956 33.577 1.00 92.81 105 TYR A C 1
ATOM 840 O O . TYR A 1 105 ? -46.131 -28.242 34.220 1.00 92.81 105 TYR A O 1
ATOM 848 N N . ASN A 1 106 ? -48.033 -29.427 34.115 1.00 91.56 106 ASN A N 1
ATOM 849 C CA . ASN A 1 106 ? -48.518 -29.090 35.464 1.00 91.56 106 ASN A CA 1
ATOM 850 C C . ASN A 1 106 ? -47.537 -29.447 36.601 1.00 91.56 106 ASN A C 1
ATOM 852 O O . ASN A 1 106 ? -47.539 -28.805 37.647 1.00 91.56 106 ASN A O 1
ATOM 856 N N . TYR A 1 107 ? -46.665 -30.432 36.376 1.00 91.25 107 TYR A N 1
ATOM 857 C CA . TYR A 1 107 ? -45.596 -30.864 37.279 1.00 91.25 107 TYR A CA 1
ATOM 858 C C . TYR A 1 107 ? -44.442 -29.848 37.410 1.00 91.25 107 TYR A C 1
ATOM 860 O O . TYR A 1 107 ? -43.502 -30.064 38.176 1.00 91.25 107 TYR A O 1
ATOM 868 N N . ILE A 1 108 ? -44.469 -28.750 36.647 1.00 90.12 108 ILE A N 1
ATOM 869 C CA . ILE A 1 108 ? -43.442 -27.710 36.666 1.00 90.12 108 ILE A CA 1
ATOM 870 C C . ILE A 1 108 ? -43.881 -26.558 37.579 1.00 90.12 108 ILE A C 1
ATOM 872 O O . ILE A 1 108 ? -44.614 -25.656 37.177 1.00 90.12 108 ILE A O 1
ATOM 876 N N . GLU A 1 109 ? -43.358 -26.543 38.807 1.00 87.44 109 GLU A N 1
ATOM 877 C CA . GLU A 1 109 ? -43.518 -25.406 39.722 1.00 87.44 109 GLU A CA 1
ATOM 878 C C . GLU A 1 109 ? -43.068 -24.080 39.087 1.00 87.44 109 GLU A C 1
ATOM 880 O O . GLU A 1 109 ? -42.016 -24.011 38.437 1.00 87.44 109 GLU A O 1
ATOM 885 N N . ASN A 1 110 ? -43.848 -23.019 39.329 1.00 89.25 110 ASN A N 1
ATOM 886 C CA . ASN A 1 110 ? -43.644 -21.667 38.791 1.00 89.25 110 ASN A CA 1
ATOM 887 C C . ASN A 1 110 ? -43.507 -21.611 37.254 1.00 89.25 110 ASN A C 1
ATOM 889 O O . ASN A 1 110 ? -42.784 -20.763 36.718 1.00 89.25 110 ASN A O 1
ATOM 893 N N . LEU A 1 111 ? -44.211 -22.504 36.547 1.00 91.69 111 LEU A N 1
ATOM 894 C CA . LEU A 1 111 ? -44.377 -22.459 35.097 1.00 91.69 111 LEU A CA 1
ATOM 895 C C . LEU A 1 111 ? -45.185 -21.233 34.651 1.00 91.69 111 LEU A C 1
ATOM 897 O O . LEU A 1 111 ? -46.213 -20.893 35.236 1.00 91.69 111 LEU A O 1
ATOM 901 N N . LYS A 1 112 ? -44.762 -20.629 33.539 1.00 91.75 112 LYS A N 1
ATOM 902 C CA . LYS A 1 112 ? -45.508 -19.611 32.803 1.00 91.75 112 LYS A CA 1
ATOM 903 C C . LYS A 1 112 ? -45.431 -19.872 31.298 1.00 91.75 112 LYS A C 1
ATOM 905 O O . LYS A 1 112 ? -44.340 -19.980 30.742 1.00 91.75 112 LYS A O 1
ATOM 910 N N . VAL A 1 113 ? -46.579 -19.963 30.633 1.00 93.75 113 VAL A N 1
ATOM 911 C CA . VAL A 1 113 ? -46.668 -20.088 29.168 1.00 93.75 113 VAL A CA 1
ATOM 912 C C . VAL A 1 113 ? -46.858 -18.694 28.575 1.00 93.75 113 VAL A C 1
ATOM 914 O O . VAL A 1 113 ? -47.865 -18.045 28.851 1.00 93.75 113 VAL A O 1
ATOM 917 N N . MET A 1 114 ? -45.899 -18.231 27.771 1.00 94.06 114 MET A N 1
ATOM 918 C CA . MET A 1 114 ? -45.935 -16.916 27.124 1.00 94.06 114 MET A CA 1
ATOM 919 C C . MET A 1 114 ? -46.074 -17.063 25.609 1.00 94.06 114 MET A C 1
ATOM 921 O O . MET A 1 114 ? -45.360 -17.848 24.982 1.00 94.06 114 MET A O 1
ATOM 925 N N . ILE A 1 115 ? -46.973 -16.290 25.006 1.00 95.50 115 ILE A N 1
ATOM 926 C CA . ILE A 1 115 ? -47.171 -16.299 23.554 1.00 95.50 115 ILE A CA 1
ATOM 927 C C . ILE A 1 115 ? -46.102 -15.432 22.880 1.00 95.50 115 ILE A C 1
ATOM 929 O O . ILE A 1 115 ? -45.794 -14.342 23.356 1.00 95.50 115 ILE A O 1
ATOM 933 N N . VAL A 1 116 ? -45.568 -15.900 21.751 1.00 94.94 116 VAL A N 1
ATOM 934 C CA . VAL A 1 116 ? -44.621 -15.170 20.901 1.00 94.94 116 VAL A CA 1
ATOM 935 C C . VAL A 1 116 ? -45.231 -14.944 19.520 1.00 94.94 116 VAL A C 1
ATOM 937 O O . VAL A 1 116 ? -45.541 -15.898 18.794 1.00 94.94 116 VAL A O 1
ATOM 940 N N . CYS A 1 117 ? -45.382 -13.677 19.139 1.00 91.69 117 CYS A N 1
ATOM 941 C CA . CYS A 1 117 ? -45.981 -13.262 17.873 1.00 91.69 117 CYS A CA 1
ATOM 942 C C . CYS A 1 117 ? -45.186 -12.135 17.186 1.00 91.69 117 CYS A C 1
ATOM 944 O O . CYS A 1 117 ? -44.293 -11.529 17.775 1.00 91.69 117 CYS A O 1
ATOM 946 N N . GLY A 1 118 ? -45.497 -11.867 15.915 1.00 88.56 118 GLY A N 1
ATOM 947 C CA . GLY A 1 118 ? -45.023 -10.674 15.207 1.00 88.56 118 GLY A CA 1
ATOM 948 C C . GLY A 1 118 ? -46.054 -9.548 15.274 1.00 88.56 118 GLY A C 1
ATOM 949 O O . GLY A 1 118 ? -47.241 -9.814 15.482 1.00 88.56 118 GLY A O 1
ATOM 950 N N . GLY A 1 119 ? -45.622 -8.308 15.037 1.00 85.38 119 GLY A N 1
ATOM 951 C CA . GLY A 1 119 ? -46.500 -7.132 15.013 1.00 85.38 119 GLY A CA 1
ATOM 952 C C . GLY A 1 119 ? -47.723 -7.275 14.095 1.00 85.38 119 GLY A C 1
ATOM 953 O O . GLY A 1 119 ? -48.808 -6.841 14.453 1.00 85.38 119 GLY A O 1
ATOM 954 N N . ASP A 1 120 ? -47.603 -8.004 12.981 1.00 82.31 120 ASP A N 1
ATOM 955 C CA . ASP A 1 120 ? -48.709 -8.328 12.065 1.00 82.31 120 ASP A CA 1
ATOM 956 C C . ASP A 1 120 ? -49.816 -9.203 12.688 1.00 82.31 120 ASP A C 1
ATOM 958 O O . ASP A 1 120 ? -50.966 -9.160 12.250 1.00 82.31 120 ASP A O 1
ATOM 962 N N . VAL A 1 121 ? -49.498 -9.975 13.730 1.00 86.62 121 VAL A N 1
ATOM 963 C CA . VAL A 1 121 ? -50.480 -10.712 14.540 1.00 86.62 121 VAL A CA 1
ATOM 964 C C . VAL A 1 121 ? -50.981 -9.849 15.699 1.00 86.62 121 VAL A C 1
ATOM 966 O O . VAL A 1 121 ? -52.168 -9.904 16.010 1.00 86.62 121 VAL A O 1
ATOM 969 N N . PHE A 1 122 ? -50.119 -9.031 16.309 1.00 89.44 122 PHE A N 1
ATOM 970 C CA . PHE A 1 122 ? -50.505 -8.123 17.393 1.00 89.44 122 PHE A CA 1
ATOM 971 C C . PHE A 1 122 ? -51.534 -7.080 16.926 1.00 89.44 122 PHE A C 1
ATOM 973 O O . PHE A 1 122 ? -52.614 -6.979 17.504 1.00 89.44 122 PHE A O 1
ATOM 980 N N . ASP A 1 123 ? -51.275 -6.400 15.807 1.00 87.88 123 ASP A N 1
ATOM 981 C CA . ASP A 1 123 ? -52.205 -5.429 15.217 1.00 87.88 123 ASP A CA 1
ATOM 982 C C . ASP A 1 123 ? -53.529 -6.081 14.787 1.00 87.88 123 ASP A C 1
ATOM 984 O O . ASP A 1 123 ? -54.587 -5.441 14.807 1.00 87.88 123 ASP A O 1
ATOM 988 N N . SER A 1 124 ? -53.516 -7.390 14.492 1.00 88.00 124 SER A N 1
ATOM 989 C CA . SER A 1 124 ? -54.727 -8.143 14.151 1.00 88.00 124 SER A CA 1
ATOM 990 C C . SER A 1 124 ? -55.757 -8.207 15.290 1.00 88.00 124 SER A C 1
ATOM 992 O O . SER A 1 124 ? -56.939 -8.415 15.016 1.00 88.00 124 SER A O 1
ATOM 994 N N . PHE A 1 125 ? -55.362 -7.949 16.545 1.00 89.56 125 PHE A N 1
ATOM 995 C CA . PHE A 1 125 ? -56.281 -7.812 17.685 1.00 89.56 125 PHE A CA 1
ATOM 996 C C . PHE A 1 125 ? -57.264 -6.635 17.531 1.00 89.56 125 PHE A C 1
ATOM 998 O O . PHE A 1 125 ? -58.321 -6.625 18.165 1.00 89.56 125 PHE A O 1
ATOM 1005 N N . THR A 1 126 ? -56.953 -5.656 16.674 1.00 88.75 126 THR A N 1
ATOM 1006 C CA . THR A 1 126 ? -57.855 -4.534 16.359 1.00 88.75 126 THR A CA 1
ATOM 1007 C C . THR A 1 126 ? -58.876 -4.851 15.261 1.00 88.75 126 THR A C 1
ATOM 1009 O O . THR A 1 126 ? -59.844 -4.105 15.115 1.00 88.75 126 THR A O 1
ATOM 1012 N N . ILE A 1 127 ? -58.701 -5.943 14.503 1.00 86.56 127 ILE A N 1
ATOM 1013 C CA . ILE A 1 127 ? -59.502 -6.223 13.304 1.00 86.56 127 ILE A CA 1
ATOM 1014 C C . ILE A 1 127 ? -60.947 -6.576 13.667 1.00 86.56 127 ILE A C 1
ATOM 1016 O O . ILE A 1 127 ? -61.220 -7.507 14.430 1.00 86.56 127 ILE A O 1
ATOM 1020 N N . ILE A 1 128 ? -61.868 -5.863 13.023 1.00 86.62 128 ILE A N 1
ATOM 1021 C CA . ILE A 1 128 ? -63.289 -6.193 12.917 1.00 86.62 128 ILE A CA 1
ATOM 1022 C C . ILE A 1 128 ? -63.508 -6.777 11.514 1.00 86.62 128 ILE A C 1
ATOM 1024 O O . ILE A 1 128 ? -62.953 -6.277 10.533 1.00 86.62 128 ILE A O 1
ATOM 1028 N N . LYS A 1 129 ? -64.253 -7.877 11.420 1.00 83.44 129 LYS A N 1
ATOM 1029 C CA . LYS A 1 129 ? -64.599 -8.548 10.162 1.00 83.44 129 LYS A CA 1
ATOM 1030 C C . LYS A 1 129 ? -65.724 -7.790 9.434 1.00 83.44 129 LYS A C 1
ATOM 1032 O O . LYS A 1 129 ? -66.388 -6.927 9.999 1.00 83.44 129 LYS A O 1
ATOM 1037 N N . SER A 1 130 ? -66.019 -8.193 8.199 1.00 78.56 130 SER A N 1
ATOM 1038 C CA . SER A 1 130 ? -67.153 -7.679 7.410 1.00 78.56 130 SER A CA 1
ATOM 1039 C C . SER A 1 130 ? -68.544 -8.018 7.970 1.00 78.56 130 SER A C 1
ATOM 1041 O O . SER A 1 130 ? -69.527 -7.465 7.494 1.00 78.56 130 SER A O 1
ATOM 1043 N N . ASP A 1 131 ? -68.637 -8.928 8.943 1.00 80.81 131 ASP A N 1
ATOM 1044 C CA . ASP A 1 131 ? -69.870 -9.284 9.664 1.00 80.81 131 ASP A CA 1
ATOM 1045 C C . ASP A 1 131 ? -70.097 -8.436 10.939 1.00 80.81 131 ASP A C 1
ATOM 1047 O O . ASP A 1 131 ? -71.125 -8.572 11.597 1.00 80.81 131 ASP A O 1
ATOM 1051 N N . GLY A 1 132 ? -69.159 -7.541 11.280 1.00 78.38 132 GLY A N 1
ATOM 1052 C CA . GLY A 1 132 ? -69.201 -6.705 12.483 1.00 78.38 132 GLY A CA 1
ATOM 1053 C C . GLY A 1 132 ? -68.593 -7.344 13.738 1.00 78.38 132 GLY A C 1
ATOM 1054 O O . GLY A 1 132 ? -68.368 -6.639 14.725 1.00 78.38 132 GLY A O 1
ATOM 1055 N N . GLU A 1 133 ? -68.252 -8.636 13.729 1.00 83.94 133 GLU A N 1
ATOM 1056 C CA . GLU A 1 133 ? -67.550 -9.268 14.846 1.00 83.94 133 GLU A CA 1
ATOM 1057 C C . GLU A 1 133 ? -66.058 -8.909 14.869 1.00 83.94 133 GLU A C 1
ATOM 1059 O O . GLU A 1 133 ? -65.394 -8.770 13.838 1.00 83.94 133 GLU A O 1
ATOM 1064 N N . ARG A 1 134 ? -65.471 -8.855 16.069 1.00 85.38 134 ARG A N 1
ATOM 1065 C CA . ARG A 1 134 ? -64.010 -8.811 16.218 1.00 85.38 134 ARG A CA 1
ATOM 1066 C C . ARG A 1 134 ? -63.387 -10.149 15.815 1.00 85.38 134 ARG A C 1
ATOM 1068 O O . ARG A 1 134 ? -63.901 -11.213 16.151 1.00 85.38 134 ARG A O 1
ATOM 1075 N N . LEU A 1 135 ? -62.226 -10.095 15.161 1.00 85.25 135 LEU A N 1
ATOM 1076 C CA . LEU A 1 135 ? -61.420 -11.278 14.837 1.00 85.25 135 LEU A CA 1
ATOM 1077 C C . LEU A 1 135 ? -60.938 -12.015 16.102 1.00 85.25 135 LEU A C 1
ATOM 1079 O O . LEU A 1 135 ? -60.803 -13.236 16.090 1.00 85.25 135 LEU A O 1
ATOM 1083 N N . TRP A 1 136 ? -60.720 -11.271 17.190 1.00 89.06 136 TRP A N 1
ATOM 1084 C CA . TRP A 1 136 ? -60.314 -11.782 18.498 1.00 89.06 136 TRP A CA 1
ATOM 1085 C C . TRP A 1 136 ? -61.289 -11.320 19.584 1.00 89.06 136 TRP A C 1
ATOM 1087 O O . TRP A 1 136 ? -61.695 -10.156 19.617 1.00 89.06 136 TRP A O 1
ATOM 1097 N N . LYS A 1 137 ? -61.643 -12.216 20.513 1.00 89.12 137 LYS A N 1
ATOM 1098 C CA . LYS A 1 137 ? -62.426 -11.853 21.702 1.00 89.12 137 LYS A CA 1
ATOM 1099 C C . LYS A 1 137 ? -61.557 -11.034 22.658 1.00 89.12 137 LYS A C 1
ATOM 1101 O O . LYS A 1 137 ? -60.424 -11.418 22.935 1.00 89.12 137 LYS A O 1
ATOM 1106 N N . LEU A 1 138 ? -62.100 -9.940 23.197 1.00 88.12 138 LEU A N 1
ATOM 1107 C CA . LEU A 1 138 ? -61.367 -9.061 24.122 1.00 88.12 138 LEU A CA 1
ATOM 1108 C C . LEU A 1 138 ? -60.918 -9.801 25.395 1.00 88.12 138 LEU A C 1
ATOM 1110 O O . LEU A 1 138 ? -59.797 -9.589 25.844 1.00 88.12 138 LEU A O 1
ATOM 1114 N N . SER A 1 139 ? -61.730 -10.744 25.891 1.00 89.00 139 SER A N 1
ATOM 1115 C CA . SER A 1 139 ? -61.371 -11.674 26.975 1.00 89.00 139 SER A CA 1
ATOM 1116 C C . SER A 1 139 ? -60.078 -12.442 26.705 1.00 89.00 139 SER A C 1
ATOM 1118 O O . SER A 1 139 ? -59.252 -12.621 27.595 1.00 89.00 139 SER A O 1
ATOM 1120 N N . ASP A 1 140 ? -59.901 -12.895 25.466 1.00 90.50 140 ASP A N 1
ATOM 1121 C CA . ASP A 1 140 ? -58.791 -13.752 25.071 1.00 90.50 140 ASP A CA 1
ATOM 1122 C C . ASP A 1 140 ? -57.525 -12.883 24.895 1.00 90.50 140 ASP A C 1
ATOM 1124 O O . ASP A 1 140 ? -56.443 -13.277 25.322 1.00 90.50 140 ASP A O 1
ATOM 1128 N N . VAL A 1 141 ? -57.668 -11.648 24.388 1.00 90.12 141 VAL A N 1
ATOM 1129 C CA . VAL A 1 141 ? -56.581 -10.649 24.311 1.00 90.12 141 VAL A CA 1
ATOM 1130 C C . VAL A 1 141 ? -56.116 -10.195 25.702 1.00 90.12 141 VAL A C 1
ATOM 1132 O O . VAL A 1 141 ? -54.909 -10.166 25.955 1.00 90.12 141 VAL A O 1
ATOM 1135 N N . GLU A 1 142 ? -57.033 -9.882 26.625 1.00 89.38 142 GLU A N 1
ATOM 1136 C CA . GLU A 1 142 ? -56.674 -9.556 28.014 1.00 89.38 142 GLU A CA 1
ATOM 1137 C C . GLU A 1 142 ? -56.048 -10.755 28.734 1.00 89.38 142 GLU A C 1
ATOM 1139 O O . GLU A 1 142 ? -55.086 -10.574 29.484 1.00 89.38 142 GLU A O 1
ATOM 1144 N N . PHE A 1 143 ? -56.499 -11.986 28.462 1.00 90.81 143 PHE A N 1
ATOM 1145 C CA . PHE A 1 143 ? -55.849 -13.198 28.964 1.00 90.81 143 PHE A CA 1
ATOM 1146 C C . PHE A 1 143 ? -54.398 -13.312 28.468 1.00 90.81 143 PHE A C 1
ATOM 1148 O O . PHE A 1 143 ? -53.504 -13.554 29.280 1.00 90.81 143 PHE A O 1
ATOM 1155 N N . PHE A 1 144 ? -54.119 -13.078 27.179 1.00 90.75 144 PHE A N 1
ATOM 1156 C CA . PHE A 1 144 ? -52.744 -13.113 26.656 1.00 90.75 144 PHE A CA 1
ATOM 1157 C C . PHE A 1 144 ? -51.871 -12.003 27.259 1.00 90.75 144 PHE A C 1
ATOM 1159 O O . PHE A 1 144 ? -50.756 -12.271 27.705 1.00 90.75 144 PHE A O 1
ATOM 1166 N N . CYS A 1 145 ? -52.381 -10.772 27.348 1.00 88.62 145 CYS A N 1
ATOM 1167 C CA . CYS A 1 145 ? -51.622 -9.643 27.895 1.00 88.62 145 CYS A CA 1
ATOM 1168 C C . CYS A 1 145 ? -51.408 -9.733 29.417 1.00 88.62 145 CYS A C 1
ATOM 1170 O O . CYS A 1 145 ? -50.448 -9.159 29.923 1.00 88.62 145 CYS A O 1
ATOM 1172 N N . SER A 1 146 ? -52.251 -10.469 30.149 1.00 86.19 146 SER A N 1
ATOM 1173 C CA . SER A 1 146 ? -52.073 -10.727 31.588 1.00 86.19 146 SER A CA 1
ATOM 1174 C C . SER A 1 146 ? -51.215 -11.961 31.894 1.00 86.19 146 SER A C 1
ATOM 1176 O O . SER A 1 146 ? -50.465 -11.937 32.869 1.00 86.19 146 SER A O 1
ATOM 1178 N N . ASN A 1 147 ? -51.260 -13.011 31.066 1.00 84.62 147 ASN A N 1
ATOM 1179 C CA . ASN A 1 147 ? -50.497 -14.248 31.289 1.00 84.62 147 ASN A CA 1
ATOM 1180 C C . ASN A 1 147 ? -49.121 -14.265 30.613 1.00 84.62 147 ASN A C 1
ATOM 1182 O O . ASN A 1 147 ? -48.253 -15.010 31.057 1.00 84.62 147 ASN A O 1
ATOM 1186 N N . GLY A 1 148 ? -48.882 -13.431 29.601 1.00 88.56 148 GLY A N 1
ATOM 1187 C CA . GLY A 1 148 ? -47.569 -13.251 28.989 1.00 88.56 148 GLY A CA 1
ATOM 1188 C C . GLY A 1 148 ? -47.625 -13.221 27.467 1.00 88.56 148 GLY A C 1
ATOM 1189 O O . GLY A 1 148 ? -47.938 -14.229 26.831 1.00 88.56 148 GLY A O 1
ATOM 1190 N N . LEU A 1 149 ? -47.252 -12.084 26.882 1.00 93.38 149 LEU A N 1
ATOM 1191 C CA . LEU A 1 149 ? -47.197 -11.888 25.437 1.00 93.38 149 LEU A CA 1
ATOM 1192 C C . LEU A 1 149 ? -45.914 -11.142 25.057 1.00 93.38 149 LEU A C 1
ATOM 1194 O O . LEU A 1 149 ? -45.634 -10.071 25.592 1.00 93.38 149 LEU A O 1
ATOM 1198 N N . ILE A 1 150 ? -45.150 -11.709 24.126 1.00 94.00 150 ILE A N 1
ATOM 1199 C CA . ILE A 1 150 ? -43.939 -11.120 23.551 1.00 94.00 150 ILE A CA 1
ATOM 1200 C C . ILE A 1 150 ? -44.190 -10.882 22.060 1.00 94.00 150 ILE A C 1
ATOM 1202 O O . ILE A 1 150 ? -44.453 -11.822 21.307 1.00 94.00 150 ILE A O 1
ATOM 1206 N N . CYS A 1 151 ? -44.096 -9.628 21.627 1.00 92.19 151 CYS A N 1
ATOM 1207 C CA . CYS A 1 151 ? -44.303 -9.223 20.243 1.00 92.19 151 CYS A CA 1
ATOM 1208 C C . CYS A 1 151 ? -42.989 -8.738 19.610 1.00 92.19 151 CYS A C 1
ATOM 1210 O O . CYS A 1 151 ? -42.335 -7.830 20.124 1.00 92.19 151 CYS A O 1
ATOM 1212 N N . GLN A 1 152 ? -42.622 -9.312 18.463 1.00 90.06 152 GLN A N 1
ATOM 1213 C CA . GLN A 1 152 ? -41.547 -8.790 17.621 1.00 90.06 152 GLN A CA 1
ATOM 1214 C C . GLN A 1 152 ? -42.075 -7.625 16.773 1.00 90.06 152 GLN A C 1
ATOM 1216 O O . GLN A 1 152 ? -42.870 -7.834 15.848 1.00 90.06 152 GLN A O 1
ATOM 1221 N N . SER A 1 153 ? -41.611 -6.411 17.062 1.00 84.38 153 SER A N 1
ATOM 1222 C CA . SER A 1 153 ? -41.928 -5.203 16.294 1.00 84.38 153 SER A CA 1
ATOM 1223 C C . SER A 1 153 ? -41.297 -5.256 14.899 1.00 84.38 153 SER A C 1
ATOM 1225 O O . SER A 1 153 ? -40.182 -5.756 14.725 1.00 84.38 153 SER A O 1
ATOM 1227 N N . ARG A 1 154 ? -42.009 -4.756 13.882 1.00 74.75 154 ARG A N 1
ATOM 1228 C CA . ARG A 1 154 ? -41.576 -4.748 12.472 1.00 74.75 154 ARG A CA 1
ATOM 1229 C C . ARG A 1 154 ? -41.843 -3.383 11.836 1.00 74.75 154 ARG A C 1
ATOM 1231 O O . ARG A 1 154 ? -42.728 -2.657 12.272 1.00 74.75 154 ARG A O 1
ATOM 1238 N N . SER A 1 155 ? -41.144 -3.070 10.743 1.00 64.75 155 SER A N 1
ATOM 1239 C CA . SER A 1 155 ? -41.266 -1.802 9.991 1.00 64.75 155 SER A CA 1
ATOM 1240 C C . SER A 1 155 ? -42.671 -1.482 9.453 1.00 64.75 155 SER A C 1
ATOM 1242 O O . SER A 1 155 ? -42.902 -0.389 8.950 1.00 64.75 155 SER A O 1
ATOM 1244 N N . ASN A 1 156 ? -43.594 -2.445 9.509 1.00 65.75 156 ASN A N 1
ATOM 1245 C CA . ASN A 1 156 ? -44.930 -2.379 8.921 1.00 65.75 156 ASN A CA 1
ATOM 1246 C C . ASN A 1 156 ? -46.051 -2.625 9.956 1.00 65.75 156 ASN A C 1
ATOM 1248 O O . ASN A 1 156 ? -47.177 -2.894 9.547 1.00 65.75 156 ASN A O 1
ATOM 1252 N N . SER A 1 157 ? -45.753 -2.588 11.263 1.00 69.25 157 SER A N 1
ATOM 1253 C CA . SER A 1 157 ? -46.724 -2.815 12.350 1.00 69.25 157 SER A CA 1
ATOM 1254 C C . SER A 1 157 ? -46.894 -1.577 13.234 1.00 69.25 157 SER A C 1
ATOM 1256 O O . SER A 1 157 ? -45.898 -1.054 13.735 1.00 69.25 157 SER A O 1
ATOM 1258 N N . SER A 1 158 ? -48.131 -1.138 13.470 1.00 78.75 158 SER A N 1
ATOM 1259 C CA . SER A 1 158 ? -48.483 0.077 14.223 1.00 78.75 158 SER A CA 1
ATOM 1260 C C . SER A 1 158 ? -48.782 -0.214 15.701 1.00 78.75 158 SER A C 1
ATOM 1262 O O . SER A 1 158 ? -49.800 0.199 16.259 1.00 78.75 158 SER A O 1
ATOM 1264 N N . VAL A 1 159 ? -47.834 -0.895 16.353 1.00 83.12 159 VAL A N 1
ATOM 1265 C CA . VAL A 1 159 ? -47.922 -1.413 17.731 1.00 83.12 159 VAL A CA 1
ATOM 1266 C C . VAL A 1 159 ? -48.472 -0.384 18.734 1.00 83.12 159 VAL A C 1
ATOM 1268 O O . VAL A 1 159 ? -49.379 -0.704 19.506 1.00 83.12 159 VAL A O 1
ATOM 1271 N N . ASP A 1 160 ? -47.993 0.863 18.695 1.00 84.25 160 ASP A N 1
ATOM 1272 C CA . ASP A 1 160 ? -48.433 1.932 19.605 1.00 84.25 160 ASP A CA 1
ATOM 1273 C C . ASP A 1 160 ? -49.890 2.368 19.394 1.00 84.25 160 ASP A C 1
ATOM 1275 O O . ASP A 1 160 ? -50.565 2.772 20.345 1.00 84.25 160 ASP A O 1
ATOM 1279 N N . GLU A 1 161 ? -50.414 2.279 18.168 1.00 85.81 161 GLU A N 1
ATOM 1280 C CA . GLU A 1 161 ? -51.841 2.490 17.921 1.00 85.81 161 GLU A CA 1
ATOM 1281 C C . GLU A 1 161 ? -52.666 1.340 18.489 1.00 85.81 161 GLU A C 1
ATOM 1283 O O . GLU A 1 161 ? -53.699 1.583 19.109 1.00 85.81 161 GLU A O 1
ATOM 1288 N N . THR A 1 162 ? -52.215 0.099 18.302 1.00 86.75 162 THR A N 1
ATOM 1289 C CA . THR A 1 162 ? -52.887 -1.104 18.809 1.00 86.75 162 THR A CA 1
ATOM 1290 C C . THR A 1 162 ? -52.979 -1.091 20.336 1.00 86.75 162 THR A C 1
ATOM 1292 O O . THR A 1 162 ? -54.049 -1.356 20.887 1.00 86.75 162 THR A O 1
ATOM 1295 N N . ILE A 1 163 ? -51.910 -0.680 21.031 1.00 87.25 163 ILE A N 1
ATOM 1296 C CA . ILE A 1 163 ? -51.899 -0.479 22.491 1.00 87.25 163 ILE A CA 1
ATOM 1297 C C . ILE A 1 163 ? -52.961 0.544 22.919 1.00 87.25 163 ILE A C 1
ATOM 1299 O O . ILE A 1 163 ? -53.729 0.269 23.845 1.00 87.25 163 ILE A O 1
ATOM 1303 N N . LYS A 1 164 ? -53.035 1.699 22.239 1.00 87.81 164 LYS A N 1
ATOM 1304 C CA . LYS A 1 164 ? -54.001 2.776 22.535 1.00 87.81 164 LYS A CA 1
ATOM 1305 C C . LYS A 1 164 ? -55.444 2.344 22.250 1.00 87.81 164 LYS A C 1
ATOM 1307 O O . LYS A 1 164 ? -56.305 2.490 23.112 1.00 87.81 164 LYS A O 1
ATOM 1312 N N . LYS A 1 165 ? -55.700 1.748 21.080 1.00 87.81 165 LYS A N 1
ATOM 1313 C CA . LYS A 1 165 ? -57.022 1.273 20.616 1.00 87.81 165 LYS A CA 1
ATOM 1314 C C . LYS A 1 165 ? -57.630 0.178 21.501 1.00 87.81 165 LYS A C 1
ATOM 1316 O O . LYS A 1 165 ? -58.843 -0.017 21.464 1.00 87.81 165 LYS A O 1
ATOM 1321 N N . LEU A 1 166 ? -56.808 -0.542 22.267 1.00 87.00 166 LEU A N 1
ATOM 1322 C CA . LEU A 1 166 ? -57.224 -1.643 23.145 1.00 87.00 166 LEU A CA 1
ATOM 1323 C C . LEU A 1 166 ? -56.962 -1.373 24.643 1.00 87.00 166 LEU A C 1
ATOM 1325 O O . LEU A 1 166 ? -57.206 -2.253 25.464 1.00 87.00 166 LEU A O 1
ATOM 1329 N N . ASN A 1 167 ? -56.477 -0.178 25.009 1.00 88.06 167 ASN A N 1
ATOM 1330 C CA . ASN A 1 167 ? -56.132 0.225 26.382 1.00 88.06 167 ASN A CA 1
ATOM 1331 C C . ASN A 1 167 ? -55.241 -0.797 27.136 1.00 88.06 167 ASN A C 1
ATOM 1333 O O . ASN A 1 167 ? -55.434 -1.101 28.317 1.00 88.06 167 ASN A O 1
ATOM 1337 N N . LEU A 1 168 ? -54.244 -1.355 26.439 1.00 87.50 168 LEU A N 1
ATOM 1338 C CA . LEU A 1 168 ? -53.366 -2.418 26.962 1.00 87.50 168 LEU A CA 1
ATOM 1339 C C . LEU A 1 168 ? -52.186 -1.893 27.795 1.00 87.50 168 LEU A C 1
ATOM 1341 O O . LEU A 1 168 ? -51.369 -2.672 28.287 1.00 87.50 168 LEU A O 1
ATOM 1345 N N . GLN A 1 169 ? -52.100 -0.574 27.979 1.00 86.62 169 GLN A N 1
ATOM 1346 C CA . GLN A 1 169 ? -50.960 0.121 28.582 1.00 86.62 169 GLN A CA 1
ATOM 1347 C C . GLN A 1 169 ? -50.668 -0.347 30.025 1.00 86.62 169 GLN A C 1
ATOM 1349 O O . GLN A 1 169 ? -49.511 -0.395 30.435 1.00 86.62 169 GLN A O 1
ATOM 1354 N N . LYS A 1 170 ? -51.698 -0.823 30.742 1.00 86.62 170 LYS A N 1
ATOM 1355 C CA . LYS A 1 170 ? -51.624 -1.465 32.073 1.00 86.62 170 LYS A CA 1
ATOM 1356 C C . LYS A 1 170 ? -50.784 -2.757 32.146 1.00 86.62 170 LYS A C 1
ATOM 1358 O O . LYS A 1 170 ? -50.413 -3.166 33.244 1.00 86.62 170 LYS A O 1
ATOM 1363 N N . TYR A 1 171 ? -50.487 -3.414 31.020 1.00 86.50 171 TYR A N 1
ATOM 1364 C CA . TYR A 1 171 ? -49.754 -4.693 30.985 1.00 86.50 171 TYR A CA 1
ATOM 1365 C C . TYR A 1 171 ? -48.275 -4.578 30.584 1.00 86.50 171 TYR A C 1
ATOM 1367 O O . TYR A 1 171 ? -47.521 -5.544 30.762 1.00 86.50 171 TYR A O 1
ATOM 1375 N N . ILE A 1 172 ? -47.861 -3.429 30.042 1.00 84.25 172 ILE A N 1
ATOM 1376 C CA . ILE A 1 172 ? -46.512 -3.200 29.502 1.00 84.25 172 ILE A CA 1
ATOM 1377 C C . ILE A 1 172 ? -45.454 -3.416 30.596 1.00 84.25 172 ILE A C 1
ATOM 1379 O O . ILE A 1 172 ? -45.666 -3.056 31.754 1.00 84.25 172 ILE A O 1
ATOM 1383 N N . ASN A 1 173 ? -44.334 -4.049 30.236 1.00 72.88 173 ASN A N 1
ATOM 1384 C CA . ASN A 1 173 ? -43.190 -4.418 31.090 1.00 72.88 173 ASN A CA 1
ATOM 1385 C C . ASN A 1 173 ? -43.489 -5.423 32.229 1.00 72.88 173 ASN A C 1
ATOM 1387 O O . ASN A 1 173 ? -42.572 -6.088 32.710 1.00 72.88 173 ASN A O 1
ATOM 1391 N N . ASN A 1 174 ? -44.752 -5.599 32.629 1.00 81.12 174 ASN A N 1
ATOM 1392 C CA . ASN A 1 174 ? -45.185 -6.590 33.622 1.00 81.12 174 ASN A CA 1
ATOM 1393 C C . ASN A 1 174 ? -45.446 -7.979 33.020 1.00 81.12 174 ASN A C 1
ATOM 1395 O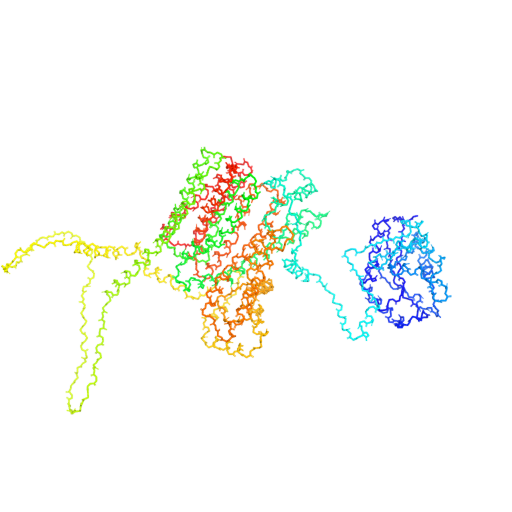 O . ASN A 1 174 ? -45.121 -8.993 33.642 1.00 81.12 174 ASN A O 1
ATOM 1399 N N . ASN A 1 175 ? -46.099 -8.016 31.853 1.00 86.31 175 ASN A N 1
ATOM 1400 C CA . ASN A 1 175 ? -46.524 -9.239 31.159 1.00 86.31 175 ASN A CA 1
ATOM 1401 C C . ASN A 1 175 ? -46.562 -9.080 29.625 1.00 86.31 175 ASN A C 1
ATOM 1403 O O . ASN A 1 175 ? -46.435 -10.077 28.914 1.00 86.31 175 ASN A O 1
ATOM 1407 N N . LEU A 1 176 ? -46.738 -7.852 29.124 1.00 91.31 176 LEU A N 1
ATOM 1408 C CA . LEU A 1 176 ? -46.694 -7.504 27.706 1.00 91.31 176 LEU A CA 1
ATOM 1409 C C . LEU A 1 176 ? -45.328 -6.893 27.361 1.00 91.31 176 LEU A C 1
ATOM 1411 O O . LEU A 1 176 ? -44.914 -5.906 27.974 1.00 91.31 176 LEU A O 1
ATOM 1415 N N . TYR A 1 177 ? -44.645 -7.484 26.383 1.00 91.62 177 TYR A N 1
ATOM 1416 C CA . TYR A 1 177 ? -43.260 -7.185 26.021 1.00 91.62 177 TYR A CA 1
ATOM 1417 C C . TYR A 1 177 ? -43.094 -6.985 24.512 1.00 91.62 177 TYR A C 1
ATOM 1419 O O . TYR A 1 177 ? -43.719 -7.685 23.713 1.00 91.62 177 TYR A O 1
ATOM 1427 N N . PHE A 1 178 ? -42.196 -6.077 24.127 1.00 90.75 178 PHE A N 1
ATOM 1428 C CA . PHE A 1 178 ? -41.893 -5.748 22.734 1.00 90.75 178 PHE A CA 1
ATOM 1429 C C . PHE A 1 178 ? -40.385 -5.756 22.495 1.00 90.75 178 PHE A C 1
ATOM 1431 O O . PHE A 1 178 ? -39.632 -5.283 23.344 1.00 90.75 178 PHE A O 1
ATOM 1438 N N . PHE A 1 179 ? -39.949 -6.266 21.342 1.00 89.50 179 PHE A N 1
ATOM 1439 C CA . PHE A 1 179 ? -38.545 -6.220 20.931 1.00 89.50 179 PHE A CA 1
ATOM 1440 C C . PHE A 1 179 ? -38.389 -6.015 19.419 1.00 89.50 179 PHE A C 1
ATOM 1442 O O . PHE A 1 179 ? -39.168 -6.540 18.618 1.00 89.50 179 PHE A O 1
ATOM 1449 N N . SER A 1 180 ? -37.359 -5.268 19.031 1.00 83.25 180 SER A N 1
ATOM 1450 C CA . SER A 1 180 ? -36.819 -5.198 17.673 1.00 83.25 180 SER A CA 1
ATOM 1451 C C . SER A 1 180 ? -35.723 -6.255 17.483 1.00 83.25 180 SER A C 1
ATOM 1453 O O . SER A 1 180 ? -35.082 -6.695 18.436 1.00 83.25 180 SER A O 1
ATOM 1455 N N . ASP A 1 181 ? -35.496 -6.684 16.239 1.00 70.19 181 ASP A N 1
ATOM 1456 C CA . ASP A 1 181 ? -34.363 -7.546 15.870 1.00 70.19 181 ASP A CA 1
ATOM 1457 C C . ASP A 1 181 ? -33.471 -6.822 14.857 1.00 70.19 181 ASP A C 1
ATOM 1459 O O . ASP A 1 181 ? -33.444 -7.138 13.669 1.00 70.19 181 ASP A O 1
ATOM 1463 N N . GLU A 1 182 ? -32.782 -5.794 15.348 1.00 63.03 182 GLU A N 1
ATOM 1464 C CA . GLU A 1 182 ? -31.888 -4.931 14.563 1.00 63.03 182 GLU A CA 1
ATOM 1465 C C . GLU A 1 182 ? -30.640 -5.666 14.053 1.00 63.03 182 GLU A C 1
ATOM 1467 O O . GLU A 1 182 ? -30.043 -5.251 13.064 1.00 63.03 182 GLU A O 1
ATOM 1472 N N . VAL A 1 183 ? -30.271 -6.790 14.680 1.00 59.12 183 VAL A N 1
ATOM 1473 C CA . VAL A 1 183 ? -29.097 -7.588 14.291 1.00 59.12 183 VAL A CA 1
ATOM 1474 C C . VAL A 1 183 ? -29.373 -8.425 13.035 1.00 59.12 183 VAL A C 1
ATOM 1476 O O . VAL A 1 183 ? -28.481 -8.601 12.209 1.00 59.12 183 VAL A O 1
ATOM 1479 N N . PHE A 1 184 ? -30.599 -8.941 12.871 1.00 63.09 184 PHE A N 1
ATOM 1480 C CA . PHE A 1 184 ? -30.992 -9.766 11.718 1.00 63.09 184 PHE A CA 1
ATOM 1481 C C . PHE A 1 184 ? -32.421 -9.449 11.217 1.00 63.09 184 PHE A C 1
ATOM 1483 O O . PHE A 1 184 ? -33.292 -10.330 11.233 1.00 63.09 184 PHE A O 1
ATOM 1490 N N . PRO A 1 185 ? -32.689 -8.218 10.736 1.00 60.72 185 PRO A N 1
ATOM 1491 C CA . PRO A 1 185 ? -34.018 -7.802 10.291 1.00 60.72 185 PRO A CA 1
ATOM 1492 C C . PRO A 1 185 ? -34.517 -8.656 9.114 1.00 60.72 185 PRO A C 1
ATOM 1494 O O . PRO A 1 185 ? -33.864 -8.768 8.076 1.00 60.72 185 PRO A O 1
ATOM 1497 N N . ASN A 1 186 ? -35.698 -9.268 9.260 1.00 62.59 186 ASN A N 1
ATOM 1498 C CA . ASN A 1 186 ? -36.208 -10.259 8.309 1.00 62.59 186 ASN A CA 1
ATOM 1499 C C . ASN A 1 186 ? -37.704 -10.082 7.997 1.00 62.59 186 ASN A C 1
ATOM 1501 O O . ASN A 1 186 ? -38.569 -10.392 8.814 1.00 62.59 186 ASN A O 1
ATOM 1505 N N . ASN A 1 187 ? -37.999 -9.674 6.758 1.00 63.62 187 ASN A N 1
ATOM 1506 C CA . ASN A 1 187 ? -39.351 -9.415 6.247 1.00 63.62 187 ASN A CA 1
ATOM 1507 C C . ASN A 1 187 ? -39.907 -10.543 5.330 1.00 63.62 187 ASN A C 1
ATOM 1509 O O . ASN A 1 187 ? -40.782 -10.303 4.486 1.00 63.62 187 ASN A O 1
ATOM 1513 N N . ILE A 1 188 ? -39.414 -11.787 5.463 1.00 69.00 188 ILE A N 1
ATOM 1514 C CA . ILE A 1 188 ? -39.868 -12.951 4.672 1.00 69.00 188 ILE A CA 1
ATOM 1515 C C . ILE A 1 188 ? -41.188 -13.529 5.217 1.00 69.00 188 ILE A C 1
ATOM 1517 O O . ILE A 1 188 ? -41.218 -14.287 6.189 1.00 69.00 188 ILE A O 1
ATOM 1521 N N . SER A 1 189 ? -42.286 -13.244 4.509 1.00 66.19 189 SER A N 1
ATOM 1522 C CA . SER A 1 189 ? -43.623 -13.802 4.767 1.00 66.19 189 SER A CA 1
ATOM 1523 C C . SER A 1 189 ? -43.902 -15.077 3.961 1.00 66.19 189 SER A C 1
ATOM 1525 O O . SER A 1 189 ? -43.709 -15.105 2.743 1.00 66.19 189 SER A O 1
ATOM 1527 N N . SER A 1 190 ? -44.485 -16.098 4.599 1.00 73.56 190 SER A N 1
ATOM 1528 C CA . SER A 1 190 ? -44.949 -17.340 3.953 1.00 73.56 190 SER A CA 1
ATOM 1529 C C . SER A 1 190 ? -45.947 -17.110 2.808 1.00 73.56 190 SER A C 1
ATOM 1531 O O . SER A 1 190 ? -46.038 -17.915 1.883 1.00 73.56 190 SER A O 1
ATOM 1533 N N . THR A 1 191 ? -46.701 -16.006 2.832 1.00 71.12 191 THR A N 1
ATOM 1534 C CA . THR A 1 191 ? -47.617 -15.639 1.736 1.00 71.12 191 THR A CA 1
ATOM 1535 C C . THR A 1 191 ? -46.864 -15.060 0.537 1.00 71.12 191 THR A C 1
ATOM 1537 O O . THR A 1 191 ? -47.199 -15.400 -0.594 1.00 71.12 191 THR A O 1
ATOM 1540 N N . ARG A 1 192 ? -45.793 -14.280 0.755 1.00 69.88 192 ARG A N 1
ATOM 1541 C CA . ARG A 1 192 ? -44.895 -13.842 -0.332 1.00 69.88 192 ARG A CA 1
ATOM 1542 C C . ARG A 1 192 ? -44.204 -15.039 -0.994 1.00 69.88 192 ARG A C 1
ATOM 1544 O O . ARG A 1 192 ? -44.183 -15.107 -2.218 1.00 69.88 192 ARG A O 1
ATOM 1551 N N . VAL A 1 193 ? -43.735 -16.011 -0.204 1.00 71.81 193 VAL A N 1
ATOM 1552 C CA . VAL A 1 193 ? -43.137 -17.263 -0.712 1.00 71.81 193 VAL A CA 1
ATOM 1553 C C . VAL A 1 193 ? -44.129 -18.043 -1.586 1.00 71.81 193 VAL A C 1
ATOM 1555 O O . VAL A 1 193 ? -43.812 -18.361 -2.730 1.00 71.81 193 VAL A O 1
ATOM 1558 N N . ARG A 1 194 ? -45.357 -18.290 -1.101 1.00 75.44 194 ARG A N 1
ATOM 1559 C CA . ARG A 1 194 ? -46.395 -18.993 -1.884 1.00 75.44 194 ARG A CA 1
ATOM 1560 C C . ARG A 1 194 ? -46.772 -18.258 -3.174 1.00 75.44 194 ARG A C 1
ATOM 1562 O O . ARG A 1 194 ? -46.922 -18.911 -4.202 1.00 75.44 194 ARG A O 1
ATOM 1569 N N . ASN A 1 195 ? -46.886 -16.929 -3.147 1.00 74.62 195 ASN A N 1
ATOM 1570 C CA . ASN A 1 195 ? -47.179 -16.145 -4.350 1.00 74.62 195 ASN A CA 1
ATOM 1571 C C . ASN A 1 195 ? -46.020 -16.184 -5.361 1.00 74.62 195 ASN A C 1
ATOM 1573 O O . ASN A 1 195 ? -46.273 -16.316 -6.552 1.00 74.62 195 ASN A O 1
ATOM 1577 N N . GLY A 1 196 ? -44.763 -16.135 -4.904 1.00 72.19 196 GLY A N 1
ATOM 1578 C CA . GLY A 1 196 ? -43.594 -16.282 -5.777 1.00 72.19 196 GLY A CA 1
ATOM 1579 C C . GLY A 1 196 ? -43.583 -17.625 -6.512 1.00 72.19 196 GLY A C 1
ATOM 1580 O O . GLY A 1 196 ? -43.483 -17.644 -7.735 1.00 72.19 196 GLY A O 1
ATOM 1581 N N . ILE A 1 197 ? -43.788 -18.728 -5.782 1.00 73.75 197 ILE A N 1
ATOM 1582 C CA . ILE A 1 197 ? -43.874 -20.080 -6.364 1.00 73.75 197 ILE A CA 1
ATOM 1583 C C . ILE A 1 197 ? -45.056 -20.182 -7.340 1.00 73.75 197 ILE A C 1
ATOM 1585 O O . ILE A 1 197 ? -44.894 -20.697 -8.443 1.00 73.75 197 ILE A O 1
ATOM 1589 N N . LYS A 1 198 ? -46.235 -19.653 -6.977 1.00 77.31 198 LYS A N 1
ATOM 1590 C CA . LYS A 1 198 ? -47.423 -19.670 -7.851 1.00 77.31 198 LYS A CA 1
ATOM 1591 C C . LYS A 1 198 ? -47.208 -18.895 -9.159 1.00 77.31 198 LYS A C 1
ATOM 1593 O O . LYS A 1 198 ? -47.787 -19.265 -10.175 1.00 77.31 198 LYS A O 1
ATOM 1598 N N . ASN A 1 199 ? -46.368 -17.863 -9.140 1.00 80.62 199 ASN A N 1
ATOM 1599 C CA . ASN A 1 199 ? -46.010 -17.073 -10.318 1.00 80.62 199 ASN A CA 1
ATOM 1600 C C . ASN A 1 199 ? -44.848 -17.686 -11.134 1.00 80.62 199 ASN A C 1
ATOM 1602 O O . ASN A 1 199 ? -44.371 -17.048 -12.066 1.00 80.62 199 ASN A O 1
ATOM 1606 N N . GLY A 1 200 ? -44.378 -18.894 -10.796 1.00 69.31 200 GLY A N 1
ATOM 1607 C CA . GLY A 1 200 ? -43.297 -19.585 -11.510 1.00 69.31 200 GLY A CA 1
ATOM 1608 C C . GLY A 1 200 ? -41.877 -19.155 -11.123 1.00 69.31 200 GLY A C 1
ATOM 1609 O O . GLY A 1 200 ? -40.917 -19.621 -11.732 1.00 69.31 200 GLY A O 1
ATOM 1610 N N . ASN A 1 201 ? -41.706 -18.301 -10.107 1.00 66.25 201 ASN A N 1
ATOM 1611 C CA . ASN A 1 201 ? -40.379 -17.842 -9.695 1.00 66.25 201 ASN A CA 1
ATOM 1612 C C . ASN A 1 201 ? -39.614 -18.955 -8.962 1.00 66.25 201 ASN A C 1
ATOM 1614 O O . ASN A 1 201 ? -40.070 -19.458 -7.932 1.00 66.25 201 ASN A O 1
ATOM 1618 N N . SER A 1 202 ? -38.402 -19.270 -9.428 1.00 56.88 202 SER A N 1
ATOM 1619 C CA . SER A 1 202 ? -37.471 -20.133 -8.693 1.00 56.88 202 SER A CA 1
ATOM 1620 C C . SER A 1 202 ? -36.959 -19.415 -7.438 1.00 56.88 202 SER A C 1
ATOM 1622 O O . SER A 1 202 ? -36.227 -18.430 -7.527 1.00 56.88 202 SER A O 1
ATOM 1624 N N . LEU A 1 203 ? -37.362 -19.887 -6.254 1.00 55.41 203 LEU A N 1
ATOM 1625 C CA . LEU A 1 203 ? -36.994 -19.289 -4.966 1.00 55.41 203 LEU A CA 1
ATOM 1626 C C . LEU A 1 203 ? -35.821 -20.033 -4.314 1.00 55.41 203 LEU A C 1
ATOM 1628 O O . LEU A 1 203 ? -35.998 -20.790 -3.357 1.00 55.41 203 LEU A O 1
ATOM 1632 N N . VAL A 1 204 ? -34.606 -19.793 -4.809 1.00 49.56 204 VAL A N 1
ATOM 1633 C CA . VAL A 1 204 ? -33.380 -20.340 -4.205 1.00 49.56 204 VAL A CA 1
ATOM 1634 C C . VAL A 1 204 ? -33.030 -19.559 -2.931 1.00 49.56 204 VAL A C 1
ATOM 1636 O O . VAL A 1 204 ? -32.318 -18.558 -2.960 1.00 49.56 204 VAL A O 1
ATOM 1639 N N . LEU A 1 205 ? -33.532 -20.018 -1.782 1.00 49.44 205 LEU A N 1
ATOM 1640 C CA . LEU A 1 205 ? -33.169 -19.485 -0.463 1.00 49.44 205 LEU A CA 1
ATOM 1641 C C . LEU A 1 205 ? -31.783 -20.004 -0.041 1.00 49.44 205 LEU A C 1
ATOM 1643 O O . LEU A 1 205 ? -31.664 -20.973 0.710 1.00 49.44 205 LEU A O 1
ATOM 1647 N N . ILE A 1 206 ? -30.727 -19.368 -0.556 1.00 40.94 206 ILE A N 1
ATOM 1648 C CA . ILE A 1 206 ? -29.339 -19.783 -0.313 1.00 40.94 206 ILE A CA 1
ATOM 1649 C C . ILE A 1 206 ? -28.983 -19.612 1.168 1.00 40.94 206 ILE A C 1
ATOM 1651 O O . ILE A 1 206 ? -28.989 -18.509 1.714 1.00 40.94 206 ILE A O 1
ATOM 1655 N N . ARG A 1 207 ? -28.590 -20.717 1.810 1.00 37.59 207 ARG A N 1
ATOM 1656 C CA . ARG A 1 207 ? -28.041 -20.736 3.172 1.00 37.59 207 ARG A CA 1
ATOM 1657 C C . ARG A 1 207 ? -26.575 -20.274 3.149 1.00 37.59 207 ARG A C 1
ATOM 1659 O O . ARG A 1 207 ? -25.663 -21.068 3.371 1.00 37.59 207 ARG A O 1
ATOM 1666 N N . PHE A 1 208 ? -26.339 -19.002 2.827 1.00 37.41 208 PHE A N 1
ATOM 1667 C CA . PHE A 1 208 ? -24.986 -18.450 2.762 1.00 37.41 208 PHE A CA 1
ATOM 1668 C C . PHE A 1 208 ? -24.294 -18.545 4.126 1.00 37.41 208 PHE A C 1
ATOM 1670 O O . PHE A 1 208 ? -24.670 -17.871 5.085 1.00 37.41 208 PHE A O 1
ATOM 1677 N N . ARG A 1 209 ? -23.231 -19.357 4.203 1.00 35.00 209 ARG A N 1
ATOM 1678 C CA . ARG A 1 209 ? -22.212 -19.181 5.239 1.00 35.00 209 ARG A CA 1
ATOM 1679 C C . ARG A 1 209 ? -21.535 -17.841 4.963 1.00 35.00 209 ARG A C 1
ATOM 1681 O O . ARG A 1 209 ? -20.878 -17.671 3.942 1.00 35.00 209 ARG A O 1
ATOM 1688 N N . VAL A 1 210 ? -21.741 -16.912 5.889 1.00 39.78 210 VAL A N 1
ATOM 1689 C CA . VAL A 1 210 ? -21.531 -15.460 5.751 1.00 39.78 210 VAL A CA 1
ATOM 1690 C C . VAL A 1 210 ? -20.086 -15.057 5.396 1.00 39.78 210 VAL A C 1
ATOM 1692 O O . VAL A 1 210 ? -19.862 -13.949 4.939 1.00 39.78 210 VAL A O 1
ATOM 1695 N N . PHE A 1 211 ? -19.111 -15.962 5.509 1.00 39.81 211 PHE A N 1
ATOM 1696 C CA . PHE A 1 211 ? -17.682 -15.691 5.312 1.00 39.81 211 PHE A CA 1
ATOM 1697 C C . PHE A 1 211 ? -17.319 -15.118 3.926 1.00 39.81 211 PHE A C 1
ATOM 1699 O O . PHE A 1 211 ? -16.801 -14.010 3.842 1.00 39.81 211 PHE A O 1
ATOM 1706 N N . PHE A 1 212 ? -17.629 -15.822 2.829 1.00 38.62 212 PHE A N 1
ATOM 1707 C CA . PHE A 1 212 ? -17.239 -15.368 1.483 1.00 38.62 212 PHE A CA 1
ATOM 1708 C C . PHE A 1 212 ? -18.034 -14.154 0.998 1.00 38.62 212 PHE A C 1
ATOM 1710 O O . PHE A 1 212 ? -17.469 -13.300 0.322 1.00 38.62 212 PHE A O 1
ATOM 1717 N N . ILE A 1 213 ? -19.315 -14.039 1.370 1.00 41.72 213 ILE A N 1
ATOM 1718 C CA . ILE A 1 213 ? -20.084 -12.828 1.066 1.00 41.72 213 ILE A CA 1
ATOM 1719 C C . ILE A 1 213 ? -19.627 -11.652 1.926 1.00 41.72 213 ILE A C 1
ATOM 1721 O O . ILE A 1 213 ? -19.567 -10.563 1.386 1.00 41.72 213 ILE A O 1
ATOM 1725 N N . ASN A 1 214 ? -19.210 -11.825 3.183 1.00 38.97 214 ASN A N 1
ATOM 1726 C CA . ASN A 1 214 ? -18.628 -10.711 3.934 1.00 38.97 214 ASN A CA 1
ATOM 1727 C C . ASN A 1 214 ? -17.238 -10.321 3.427 1.00 38.97 214 ASN A C 1
ATOM 1729 O O . ASN A 1 214 ? -16.919 -9.148 3.504 1.00 38.97 214 ASN A O 1
ATOM 1733 N N . ILE A 1 215 ? -16.436 -11.229 2.862 1.00 44.75 215 ILE A N 1
ATOM 1734 C CA . ILE A 1 215 ? -15.169 -10.859 2.203 1.00 44.75 215 ILE A CA 1
ATOM 1735 C C . ILE A 1 215 ? -15.433 -10.149 0.865 1.00 44.75 215 ILE A C 1
ATOM 1737 O O . ILE A 1 215 ? -14.789 -9.148 0.563 1.00 44.75 215 ILE A O 1
ATOM 1741 N N . LEU A 1 216 ? -16.413 -10.608 0.079 1.00 38.88 216 LEU A N 1
ATOM 1742 C CA . LEU A 1 216 ? -16.778 -9.957 -1.181 1.00 38.88 216 LEU A CA 1
ATOM 1743 C C . LEU A 1 216 ? -17.525 -8.633 -0.960 1.00 38.88 216 LEU A C 1
ATOM 1745 O O . LEU A 1 216 ? -17.304 -7.697 -1.713 1.00 38.88 216 LEU A O 1
ATOM 1749 N N . ILE A 1 217 ? -18.353 -8.519 0.082 1.00 43.06 217 ILE A N 1
ATOM 1750 C CA . ILE A 1 217 ? -18.961 -7.257 0.525 1.00 43.06 217 ILE A CA 1
ATOM 1751 C C . ILE A 1 217 ? -17.923 -6.376 1.214 1.00 43.06 217 ILE A C 1
ATOM 1753 O O . ILE A 1 217 ? -18.025 -5.181 1.043 1.00 43.06 217 ILE A O 1
ATOM 1757 N N . PHE A 1 218 ? -16.896 -6.898 1.889 1.00 44.47 218 PHE A N 1
ATOM 1758 C CA . PHE A 1 218 ? -15.768 -6.085 2.363 1.00 44.47 218 PHE A CA 1
ATOM 1759 C C . PHE A 1 218 ? -14.969 -5.513 1.186 1.00 44.47 218 PHE A C 1
ATOM 1761 O O . PHE A 1 218 ? -14.644 -4.338 1.201 1.00 44.47 218 PHE A O 1
ATOM 1768 N N . ILE A 1 219 ? -14.732 -6.283 0.117 1.00 47.12 219 ILE A N 1
ATOM 1769 C CA . ILE A 1 219 ? -14.108 -5.778 -1.121 1.00 47.12 219 ILE A CA 1
ATOM 1770 C C . ILE A 1 219 ? -15.023 -4.805 -1.880 1.00 47.12 219 ILE A C 1
ATOM 1772 O O . ILE A 1 219 ? -14.558 -3.767 -2.340 1.00 47.12 219 ILE A O 1
ATOM 1776 N N . ILE A 1 220 ? -16.319 -5.101 -2.004 1.00 41.78 220 ILE A N 1
ATOM 1777 C CA . ILE A 1 220 ? -17.282 -4.222 -2.684 1.00 41.78 220 ILE A CA 1
ATOM 1778 C C . ILE A 1 220 ? -17.570 -2.974 -1.844 1.00 41.78 220 ILE A C 1
ATOM 1780 O O . ILE A 1 220 ? -17.732 -1.913 -2.428 1.00 41.78 220 ILE A O 1
ATOM 1784 N N . SER A 1 221 ? -17.559 -3.053 -0.511 1.00 38.53 221 SER A N 1
ATOM 1785 C CA . SER A 1 221 ? -17.681 -1.898 0.380 1.00 38.53 221 SER A CA 1
ATOM 1786 C C . SER A 1 221 ? -16.379 -1.110 0.432 1.00 38.53 221 SER A C 1
ATOM 1788 O O . SER A 1 221 ? -16.448 0.100 0.371 1.00 38.53 221 SER A O 1
ATOM 1790 N N . LEU A 1 222 ? -15.197 -1.726 0.374 1.00 40.69 222 LEU A N 1
ATOM 1791 C CA . LEU A 1 222 ? -13.943 -0.998 0.119 1.00 40.69 222 LEU A CA 1
ATOM 1792 C C . LEU A 1 222 ? -13.989 -0.243 -1.232 1.00 40.69 222 LEU A C 1
ATOM 1794 O O . LEU A 1 222 ? -13.326 0.776 -1.398 1.00 40.69 222 LEU A O 1
ATOM 1798 N N . LEU A 1 223 ? -14.833 -0.693 -2.172 1.00 39.62 223 LEU A N 1
ATOM 1799 C CA . LEU A 1 223 ? -15.169 -0.004 -3.425 1.00 39.62 223 LEU A CA 1
ATOM 1800 C C . LEU A 1 223 ? -16.409 0.919 -3.361 1.00 39.62 223 LEU A C 1
ATOM 1802 O O . LEU A 1 223 ? -16.654 1.646 -4.323 1.00 39.62 223 LEU A O 1
ATOM 1806 N N . SER A 1 224 ? -17.219 0.882 -2.294 1.00 35.78 224 SER A N 1
ATOM 1807 C CA . SER A 1 224 ? -18.538 1.543 -2.229 1.00 35.78 224 SER A CA 1
ATOM 1808 C C . SER A 1 224 ? -18.841 2.294 -0.928 1.00 35.78 224 SER A C 1
ATOM 1810 O O . SER A 1 224 ? -19.890 2.930 -0.841 1.00 35.78 224 SER A O 1
ATOM 1812 N N . THR A 1 225 ? -17.957 2.285 0.070 1.00 36.69 225 THR A N 1
ATOM 1813 C CA . THR A 1 225 ? -17.998 3.168 1.243 1.00 36.69 225 THR A CA 1
ATOM 1814 C C . THR A 1 225 ? -17.268 4.469 0.948 1.00 36.69 225 THR A C 1
ATOM 1816 O O . THR A 1 225 ? -16.476 4.958 1.746 1.00 36.69 225 THR A O 1
ATOM 1819 N N . LEU A 1 226 ? -17.654 5.108 -0.161 1.00 42.81 226 LEU A N 1
ATOM 1820 C CA . LEU A 1 226 ? -17.775 6.564 -0.166 1.00 42.81 226 LEU A CA 1
ATOM 1821 C C . LEU A 1 226 ? -18.968 6.929 0.738 1.00 42.81 226 LEU A C 1
ATOM 1823 O O . LEU A 1 226 ? -20.032 7.323 0.263 1.00 42.81 226 LEU A O 1
ATOM 1827 N N . VAL A 1 227 ? -18.809 6.739 2.050 1.00 35.84 227 VAL A N 1
ATOM 1828 C CA . VAL A 1 227 ? -19.801 7.102 3.068 1.00 35.84 227 VAL A CA 1
ATOM 1829 C C . VAL A 1 227 ? -19.113 7.919 4.154 1.00 35.84 227 VAL A C 1
ATOM 1831 O O . VAL A 1 227 ? -18.597 7.383 5.123 1.00 35.84 227 VAL A O 1
ATOM 1834 N N . ILE A 1 228 ? -19.148 9.234 3.935 1.00 39.59 228 ILE A N 1
ATOM 1835 C CA . ILE A 1 228 ? -19.299 10.288 4.946 1.00 39.59 228 ILE A CA 1
ATOM 1836 C C . ILE A 1 228 ? -18.495 10.091 6.246 1.00 39.59 228 ILE A C 1
ATOM 1838 O O . ILE A 1 228 ? -19.000 9.547 7.226 1.00 39.59 228 ILE A O 1
ATOM 1842 N N . ILE A 1 229 ? -17.328 10.734 6.308 1.00 32.19 229 ILE A N 1
ATOM 1843 C CA . ILE A 1 229 ? -16.877 11.396 7.537 1.00 32.19 229 ILE A CA 1
ATOM 1844 C C . ILE A 1 229 ? -16.663 12.872 7.196 1.00 32.19 229 ILE A C 1
ATOM 1846 O O . ILE A 1 229 ? -15.885 13.212 6.307 1.00 32.19 229 ILE A O 1
ATOM 1850 N N . THR A 1 230 ? -17.383 13.759 7.880 1.00 28.64 230 THR A N 1
ATOM 1851 C CA . THR A 1 230 ? -17.102 15.198 7.866 1.00 28.64 230 THR A CA 1
ATOM 1852 C C . THR A 1 230 ? -15.983 15.474 8.862 1.00 28.64 230 THR A C 1
ATOM 1854 O O . THR A 1 230 ? -16.224 15.432 10.069 1.00 28.64 230 THR A O 1
ATOM 1857 N N . MET A 1 231 ? -14.773 15.732 8.364 1.00 31.72 231 MET A N 1
ATOM 1858 C CA . MET A 1 231 ? -13.624 16.098 9.200 1.00 31.72 231 MET A CA 1
ATOM 1859 C C . MET A 1 231 ? -13.929 17.399 9.949 1.00 31.72 231 MET A C 1
ATOM 1861 O O . MET A 1 231 ? -14.403 18.366 9.347 1.00 31.72 231 MET A O 1
ATOM 1865 N N . ASN A 1 232 ? -13.664 17.424 11.253 1.00 26.91 232 ASN A N 1
ATOM 1866 C CA . ASN A 1 232 ? -13.919 18.575 12.112 1.00 26.91 232 ASN A CA 1
ATOM 1867 C C . ASN A 1 232 ? -12.620 18.897 12.862 1.00 26.91 232 ASN A C 1
ATOM 1869 O O . ASN A 1 232 ? -12.399 18.411 13.966 1.00 26.91 232 ASN A O 1
ATOM 1873 N N . TYR A 1 233 ? -11.739 19.646 12.191 1.00 30.88 233 TYR A N 1
ATOM 1874 C CA . TYR A 1 233 ? -10.328 19.817 12.553 1.00 30.88 233 TYR A CA 1
ATOM 1875 C C . TYR A 1 233 ? -10.092 20.174 14.030 1.00 30.88 233 TYR A C 1
ATOM 1877 O O . TYR A 1 233 ? -10.444 21.266 14.484 1.00 30.88 233 TYR A O 1
ATOM 1885 N N . THR A 1 234 ? -9.403 19.286 14.747 1.00 29.03 234 THR A N 1
ATOM 1886 C CA . THR A 1 234 ? -8.791 19.554 16.059 1.00 29.03 234 THR A CA 1
ATOM 1887 C C . THR A 1 234 ? -7.327 19.975 15.902 1.00 29.03 234 THR A C 1
ATOM 1889 O O . THR A 1 234 ? -6.682 19.650 14.910 1.00 29.03 234 THR A O 1
ATOM 1892 N N . THR A 1 235 ? -6.784 20.718 16.869 1.00 32.88 235 THR A N 1
ATOM 1893 C CA . THR A 1 235 ? -5.476 21.399 16.744 1.00 32.88 235 THR A CA 1
ATOM 1894 C C . THR A 1 235 ? -4.258 20.594 17.212 1.00 32.88 235 THR A C 1
ATOM 1896 O O . THR A 1 235 ? -3.142 21.114 17.168 1.00 32.88 235 THR A O 1
ATOM 1899 N N . ASP A 1 236 ? -4.446 19.359 17.676 1.00 36.34 236 ASP A N 1
ATOM 1900 C CA . ASP A 1 236 ? -3.363 18.519 18.194 1.00 36.34 236 ASP A CA 1
ATOM 1901 C C . ASP A 1 236 ? -2.568 17.798 17.094 1.00 36.34 236 ASP A C 1
ATOM 1903 O O . ASP A 1 236 ? -3.008 17.666 15.954 1.00 36.34 236 ASP A O 1
ATOM 1907 N N . THR A 1 237 ? -1.331 17.406 17.420 1.00 44.84 237 THR A N 1
ATOM 1908 C CA . THR A 1 237 ? -0.293 17.061 16.420 1.00 44.84 237 THR A CA 1
ATOM 1909 C C . THR A 1 237 ? 0.511 15.793 16.719 1.00 44.84 237 THR A C 1
ATOM 1911 O O . THR A 1 237 ? 1.390 15.441 15.938 1.00 44.84 237 THR A O 1
ATOM 1914 N N . GLU A 1 238 ? 0.234 15.107 17.828 1.00 50.75 238 GLU A N 1
ATOM 1915 C CA . GLU A 1 238 ? 0.701 13.745 18.129 1.00 50.75 238 GLU A CA 1
ATOM 1916 C C . GLU A 1 238 ? -0.437 12.972 18.804 1.00 50.75 238 GLU A C 1
ATOM 1918 O O . GLU A 1 238 ? -1.150 13.526 19.642 1.00 50.75 238 GLU A O 1
ATOM 1923 N N . CYS A 1 239 ? -0.580 11.687 18.478 1.00 58.66 239 CYS A N 1
ATOM 1924 C CA . CYS A 1 239 ? -1.437 10.780 19.230 1.00 58.66 239 CYS A CA 1
ATOM 1925 C C . CYS A 1 239 ? -0.668 10.235 20.431 1.00 58.66 239 CYS A C 1
ATOM 1927 O O . CYS A 1 239 ? -0.069 9.162 20.354 1.00 58.66 239 CYS A O 1
ATOM 1929 N N . SER A 1 240 ? -0.697 10.986 21.528 1.00 59.81 240 SER A N 1
ATOM 1930 C CA . SER A 1 240 ? 0.025 10.681 22.767 1.00 59.81 240 SER A CA 1
ATOM 1931 C C . SER A 1 240 ? -0.962 10.379 23.904 1.00 59.81 240 SER A C 1
ATOM 1933 O O . SER A 1 240 ? -1.096 11.191 24.825 1.00 59.81 240 SER A O 1
ATOM 1935 N N . PRO A 1 241 ? -1.705 9.252 23.858 1.00 64.00 241 PRO A N 1
ATOM 1936 C CA . PRO A 1 241 ? -2.619 8.879 24.930 1.00 64.00 241 PRO A CA 1
ATOM 1937 C C . PRO A 1 241 ? -1.820 8.622 26.220 1.00 64.00 241 PRO A C 1
ATOM 1939 O O . PRO A 1 241 ? -0.964 7.734 26.225 1.00 64.00 241 PRO A O 1
ATOM 1942 N N . PRO A 1 242 ? -2.068 9.348 27.329 1.00 69.69 242 PRO A N 1
ATOM 1943 C CA . PRO A 1 242 ? -1.292 9.162 28.550 1.00 69.69 242 PRO A CA 1
ATOM 1944 C C . PRO A 1 242 ? -1.311 7.705 29.044 1.00 69.69 242 PRO A C 1
ATOM 1946 O O . PRO A 1 242 ? -2.367 7.077 29.124 1.00 69.69 242 PRO A O 1
ATOM 1949 N N . HIS A 1 243 ? -0.141 7.187 29.443 1.00 58.66 243 HIS A N 1
ATOM 1950 C CA . HIS A 1 243 ? 0.118 5.778 29.805 1.00 58.66 243 HIS A CA 1
ATOM 1951 C C . HIS A 1 243 ? -0.693 5.211 30.999 1.00 58.66 243 HIS A C 1
ATOM 1953 O O . HIS A 1 243 ? -0.421 4.106 31.472 1.00 58.66 243 HIS A O 1
ATOM 1959 N N . HIS A 1 244 ? -1.671 5.954 31.519 1.00 64.12 244 HIS A N 1
ATOM 1960 C CA . HIS A 1 244 ? -2.526 5.582 32.649 1.00 64.12 244 HIS A CA 1
ATOM 1961 C C . HIS A 1 244 ? -4.034 5.677 32.339 1.00 64.12 244 HIS A C 1
ATOM 1963 O O . HIS A 1 244 ? -4.841 5.545 33.255 1.00 64.12 244 HIS A O 1
ATOM 1969 N N . LEU A 1 245 ? -4.429 5.887 31.074 1.00 67.31 245 LEU A N 1
ATOM 1970 C CA . LEU A 1 245 ? -5.839 5.869 30.666 1.00 67.31 245 LEU A CA 1
ATOM 1971 C C . LEU A 1 245 ? -6.460 4.466 30.771 1.00 67.31 245 LEU A C 1
ATOM 1973 O O . LEU A 1 245 ? -5.888 3.473 30.313 1.00 67.31 245 LEU A O 1
ATOM 1977 N N . ASN A 1 246 ? -7.691 4.393 31.277 1.00 73.25 246 ASN A N 1
ATOM 1978 C CA . ASN A 1 246 ? -8.527 3.199 31.169 1.00 73.25 246 ASN A CA 1
ATOM 1979 C C . ASN A 1 246 ? -8.904 2.930 29.701 1.00 73.25 246 ASN A C 1
ATOM 1981 O O . ASN A 1 246 ? -8.992 3.851 28.892 1.00 73.25 246 ASN A O 1
ATOM 1985 N N . LEU A 1 247 ? -9.223 1.676 29.344 1.00 69.06 247 LEU A N 1
ATOM 1986 C CA . LEU A 1 247 ? -9.562 1.299 27.956 1.00 69.06 247 LEU A CA 1
ATOM 1987 C C . LEU A 1 247 ? -10.688 2.152 27.338 1.00 69.06 247 LEU A C 1
ATOM 1989 O O . LEU A 1 247 ? -10.651 2.431 26.140 1.00 69.06 247 LEU A O 1
ATOM 1993 N N . THR A 1 248 ? -11.671 2.562 28.144 1.00 72.38 248 THR A N 1
ATOM 1994 C CA . THR A 1 248 ? -12.769 3.441 27.718 1.00 72.38 248 THR A CA 1
ATOM 1995 C C . THR A 1 248 ? -12.273 4.852 27.406 1.00 72.38 248 THR A C 1
ATOM 1997 O O . THR A 1 248 ? -12.648 5.419 26.389 1.00 72.38 248 THR A O 1
ATOM 2000 N N . GLU A 1 249 ? -11.396 5.403 28.247 1.00 75.50 249 GLU A N 1
ATOM 2001 C CA . GLU A 1 249 ? -10.822 6.744 28.087 1.00 75.50 249 GLU A CA 1
ATOM 2002 C C . GLU A 1 249 ? -9.850 6.791 26.901 1.00 75.50 249 GLU A C 1
ATOM 2004 O O . GLU A 1 249 ? -9.872 7.745 26.130 1.00 75.50 249 GLU A O 1
ATOM 2009 N N . LEU A 1 250 ? -9.061 5.727 26.702 1.00 74.88 250 LEU A N 1
ATOM 2010 C CA . LEU A 1 250 ? -8.203 5.530 25.532 1.00 74.88 250 LEU A CA 1
ATOM 2011 C C . LEU A 1 250 ? -9.018 5.485 24.231 1.00 74.88 250 LEU A C 1
ATOM 2013 O O . LEU A 1 250 ? -8.637 6.117 23.250 1.00 74.88 250 LEU A O 1
ATOM 2017 N N . CYS A 1 251 ? -10.149 4.769 24.220 1.00 77.81 251 CYS A N 1
ATOM 2018 C CA . CYS A 1 251 ? -11.065 4.781 23.078 1.00 77.81 251 CYS A CA 1
ATOM 2019 C C . CYS A 1 251 ? -11.627 6.188 22.826 1.00 77.81 251 CYS A C 1
ATOM 2021 O O . CYS A 1 251 ? -11.555 6.668 21.696 1.00 77.81 251 CYS A O 1
ATOM 2023 N N . THR A 1 252 ? -12.119 6.875 23.866 1.00 77.25 252 THR A N 1
ATOM 2024 C CA . THR A 1 252 ? -12.610 8.256 23.743 1.00 77.25 252 THR A CA 1
ATOM 2025 C C . THR A 1 252 ? -11.534 9.165 23.149 1.00 77.25 252 THR A C 1
ATOM 2027 O O . THR A 1 252 ? -11.801 9.825 22.149 1.00 77.25 252 THR A O 1
ATOM 2030 N N . TYR A 1 253 ? -10.311 9.133 23.687 1.00 75.25 253 TYR A N 1
ATOM 2031 C CA . TYR A 1 253 ? -9.179 9.933 23.213 1.00 75.25 253 TYR A CA 1
ATOM 2032 C C . TYR A 1 253 ? -8.852 9.686 21.734 1.00 75.25 253 TYR A C 1
ATOM 2034 O O . TYR A 1 253 ? -8.639 10.644 20.997 1.00 75.25 253 TYR A O 1
ATOM 2042 N N . ILE A 1 254 ? -8.844 8.431 21.275 1.00 73.69 254 ILE A N 1
ATOM 2043 C CA . ILE A 1 254 ? -8.602 8.113 19.858 1.00 73.69 254 ILE A CA 1
ATOM 2044 C C . ILE A 1 254 ? -9.767 8.606 18.990 1.00 73.69 254 ILE A C 1
ATOM 2046 O O . ILE A 1 254 ? -9.539 9.243 17.966 1.00 73.69 254 ILE A O 1
ATOM 2050 N N . SER A 1 255 ? -11.012 8.407 19.434 1.00 72.31 255 SER A N 1
ATOM 2051 C CA . SER A 1 255 ? -12.207 8.846 18.699 1.00 72.31 255 SER A CA 1
ATOM 2052 C C . SER A 1 255 ? -12.360 10.369 18.581 1.00 72.31 255 SER A C 1
ATOM 2054 O O . SER A 1 255 ? -13.076 10.834 17.698 1.00 72.31 255 SER A O 1
ATOM 2056 N N . THR A 1 256 ? -11.695 11.152 19.440 1.00 69.00 256 THR A N 1
ATOM 2057 C CA . THR A 1 256 ? -11.661 12.624 19.360 1.00 69.00 256 THR A CA 1
ATOM 2058 C C . THR A 1 256 ? -10.443 13.178 18.618 1.00 69.00 256 THR A C 1
ATOM 2060 O O . THR A 1 256 ? -10.427 14.367 18.325 1.00 69.00 256 THR A O 1
ATOM 2063 N N . HIS A 1 257 ? -9.437 12.349 18.318 1.00 65.81 257 HIS A N 1
ATOM 2064 C CA . HIS A 1 257 ? -8.188 12.753 17.656 1.00 65.81 257 HIS A CA 1
ATOM 2065 C C . HIS A 1 257 ? -7.845 11.817 16.481 1.00 65.81 257 HIS A C 1
ATOM 2067 O O . HIS A 1 257 ? -6.679 11.489 16.256 1.00 65.81 257 HIS A O 1
ATOM 2073 N N . THR A 1 258 ? -8.861 11.374 15.731 1.00 58.59 258 THR A N 1
ATOM 2074 C CA . THR A 1 258 ? -8.735 10.446 14.587 1.00 58.59 258 THR A CA 1
ATOM 2075 C C . THR A 1 258 ? -7.649 10.875 13.609 1.00 58.59 258 THR A C 1
ATOM 2077 O O . THR A 1 258 ? -6.763 10.092 13.281 1.00 58.59 258 THR A O 1
ATOM 2080 N N . ASP A 1 259 ? -7.652 12.159 13.253 1.00 55.03 259 ASP A N 1
ATOM 2081 C CA . ASP A 1 259 ? -6.769 12.816 12.283 1.00 55.03 259 ASP A CA 1
ATOM 2082 C C . ASP A 1 259 ? -5.278 12.765 12.686 1.00 55.03 259 ASP A C 1
ATOM 2084 O O . ASP A 1 259 ? -4.399 13.087 11.888 1.00 55.03 259 ASP A O 1
ATOM 2088 N N . VAL A 1 260 ? -5.000 12.382 13.937 1.00 56.81 260 VAL A N 1
ATOM 2089 C CA . VAL A 1 260 ? -3.676 12.354 14.572 1.00 56.81 260 VAL A CA 1
ATOM 2090 C C . VAL A 1 260 ? -3.296 10.938 15.034 1.00 56.81 260 VAL A C 1
ATOM 2092 O O . VAL A 1 260 ? -2.116 10.595 15.085 1.00 56.81 260 VAL A O 1
ATOM 2095 N N . CYS A 1 261 ? -4.288 10.107 15.374 1.00 56.06 261 CYS A N 1
ATOM 2096 C CA . CYS A 1 261 ? -4.138 8.731 15.863 1.00 56.06 261 CYS A CA 1
ATOM 2097 C C . CYS A 1 261 ? -4.175 7.650 14.775 1.00 56.06 261 CYS A C 1
ATOM 2099 O O . CYS A 1 261 ? -4.090 6.457 15.094 1.00 56.06 261 CYS A O 1
ATOM 2101 N N . GLU A 1 262 ? -4.316 8.033 13.506 1.00 60.56 262 GLU A N 1
ATOM 2102 C CA . GLU A 1 262 ? -4.465 7.105 12.386 1.00 60.56 262 GLU A CA 1
ATOM 2103 C C . GLU A 1 262 ? -3.581 7.523 11.202 1.00 60.56 262 GLU A C 1
ATOM 2105 O O . GLU A 1 262 ? -3.621 8.656 10.731 1.00 60.56 262 GLU A O 1
ATOM 2110 N N . GLY A 1 263 ? -2.750 6.591 10.719 1.00 50.16 263 GLY A N 1
ATOM 2111 C CA . GLY A 1 263 ? -1.690 6.842 9.731 1.00 50.16 263 GLY A CA 1
ATOM 2112 C C . GLY A 1 263 ? -2.167 7.013 8.285 1.00 50.16 263 GLY A C 1
ATOM 2113 O O . G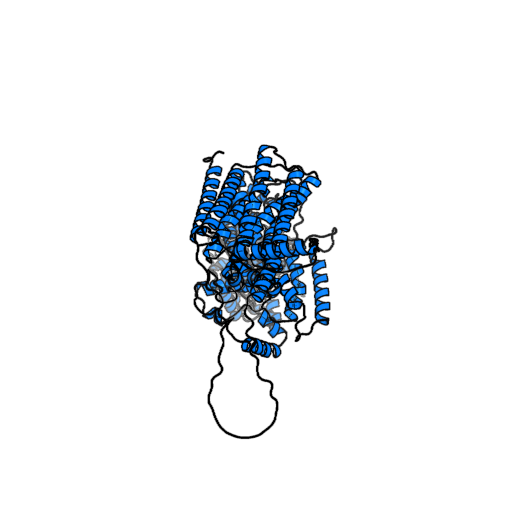LY A 1 263 ? -1.578 6.423 7.384 1.00 50.16 263 GLY A O 1
ATOM 2114 N N . GLY A 1 264 ? -3.255 7.754 8.057 1.00 54.94 264 GLY A N 1
ATOM 2115 C CA . GLY A 1 264 ? -3.770 8.065 6.717 1.00 54.94 264 GLY A CA 1
ATOM 2116 C C . GLY A 1 264 ? -4.296 6.865 5.917 1.00 54.94 264 GLY A C 1
ATOM 2117 O O . GLY A 1 264 ? -4.342 6.931 4.693 1.00 54.94 264 GLY A O 1
ATOM 2118 N N . GLY A 1 265 ? -4.669 5.761 6.572 1.00 59.56 265 GLY A N 1
ATOM 2119 C CA . GLY A 1 265 ? -5.248 4.582 5.914 1.00 59.56 265 GLY A CA 1
ATOM 2120 C C . GLY A 1 265 ? -6.674 4.801 5.392 1.00 59.56 265 GLY A C 1
ATOM 2121 O O . GLY A 1 265 ? -7.362 5.744 5.772 1.00 59.56 265 GLY A O 1
ATOM 2122 N N . PHE A 1 266 ? -7.142 3.890 4.539 1.00 63.84 266 PHE A N 1
ATOM 2123 C CA . PHE A 1 266 ? -8.550 3.782 4.137 1.00 63.84 266 PHE A CA 1
ATOM 2124 C C . PHE A 1 266 ? -9.425 3.222 5.261 1.00 63.84 266 PHE A C 1
ATOM 2126 O O . PHE A 1 266 ? -10.633 3.463 5.285 1.00 63.84 266 PHE A O 1
ATOM 2133 N N . VAL A 1 267 ? -8.828 2.450 6.172 1.00 67.62 267 VAL A N 1
ATOM 2134 C CA . VAL A 1 267 ? -9.500 1.863 7.332 1.00 67.62 267 VAL A CA 1
ATOM 2135 C C . VAL A 1 267 ? -8.930 2.445 8.627 1.00 67.62 267 VAL A C 1
ATOM 2137 O O . VAL A 1 267 ? -7.721 2.461 8.857 1.00 67.62 267 VAL A O 1
ATOM 2140 N N . LEU A 1 268 ? -9.841 2.878 9.499 1.00 71.50 268 LEU A N 1
ATOM 2141 C CA . LEU A 1 268 ? -9.582 3.454 10.818 1.00 71.50 268 LEU A CA 1
ATOM 2142 C C . LEU A 1 268 ? -9.164 2.350 11.817 1.00 71.50 268 LEU A C 1
ATOM 2144 O O . LEU A 1 268 ? -9.939 1.935 12.682 1.00 71.50 268 LEU A O 1
ATOM 2148 N N . TRP A 1 269 ? -7.975 1.761 11.626 1.00 75.25 269 TRP A N 1
ATOM 2149 C CA . TRP A 1 269 ? -7.541 0.530 12.310 1.00 75.25 269 TRP A CA 1
ATOM 2150 C C . TRP A 1 269 ? -7.415 0.663 13.834 1.00 75.25 269 TRP A C 1
ATOM 2152 O O . TRP A 1 269 ? -7.778 -0.279 14.553 1.00 75.25 269 TRP A O 1
ATOM 2162 N N . SER A 1 270 ? -6.939 1.806 14.340 1.00 75.75 270 SER A N 1
ATOM 2163 C CA . SER A 1 270 ? -6.766 2.009 15.781 1.00 75.75 270 SER A CA 1
ATOM 2164 C C . SER A 1 270 ? -8.131 2.170 16.450 1.00 75.75 270 SER A C 1
ATOM 2166 O O . SER A 1 270 ? -8.432 1.422 17.383 1.00 75.75 270 SER A O 1
ATOM 2168 N N . THR A 1 271 ? -9.025 2.992 15.888 1.00 74.75 271 THR A N 1
ATOM 2169 C CA . THR A 1 271 ? -10.430 3.071 16.312 1.00 74.75 271 THR A CA 1
ATOM 2170 C C . THR A 1 271 ? -11.114 1.702 16.243 1.00 74.75 271 THR A C 1
ATOM 2172 O O . THR A 1 271 ? -11.692 1.247 17.232 1.00 74.75 271 THR A O 1
ATOM 2175 N N . TRP A 1 272 ? -11.028 0.990 15.114 1.00 76.75 272 TRP A N 1
ATOM 2176 C CA . TRP A 1 272 ? -11.783 -0.249 14.901 1.00 76.75 272 TRP A CA 1
ATOM 2177 C C . TRP A 1 272 ? -11.357 -1.390 15.834 1.00 76.75 272 TRP A C 1
ATOM 2179 O O . TRP A 1 272 ? -12.212 -2.140 16.313 1.00 76.75 272 TRP A O 1
ATOM 2189 N N . THR A 1 273 ? -10.062 -1.510 16.141 1.00 76.81 273 THR A N 1
ATOM 2190 C CA . THR A 1 273 ? -9.549 -2.515 17.087 1.00 76.81 273 THR A CA 1
ATOM 2191 C C . THR A 1 273 ? -9.762 -2.115 18.549 1.00 76.81 273 THR A C 1
ATOM 2193 O O . THR A 1 273 ? -10.149 -2.959 19.364 1.00 76.81 273 THR A O 1
ATOM 2196 N N . LEU A 1 274 ? -9.525 -0.849 18.912 1.00 74.31 274 LEU A N 1
ATOM 2197 C CA . LEU A 1 274 ? -9.503 -0.411 20.309 1.00 74.31 274 LEU A CA 1
ATOM 2198 C C . LEU A 1 274 ? -10.900 -0.069 20.848 1.00 74.31 274 LEU A C 1
ATOM 2200 O O . LEU A 1 274 ? -11.200 -0.460 21.981 1.00 74.31 274 LEU A O 1
ATOM 2204 N N . CYS A 1 275 ? -11.771 0.566 20.060 1.00 76.69 275 CYS A N 1
ATOM 2205 C CA . CYS A 1 275 ? -13.136 0.946 20.452 1.00 76.69 275 CYS A CA 1
ATOM 2206 C C . CYS A 1 275 ? -14.153 -0.201 20.292 1.00 76.69 275 CYS A C 1
ATOM 2208 O O . CYS A 1 275 ? -15.152 -0.090 19.584 1.00 76.69 275 CYS A O 1
ATOM 2210 N N . GLN A 1 276 ? -13.910 -1.324 20.972 1.00 80.75 276 GLN A N 1
ATOM 2211 C CA . GLN A 1 276 ? -14.821 -2.472 20.999 1.00 80.75 276 GLN A CA 1
ATOM 2212 C C . GLN A 1 276 ? -15.412 -2.684 22.396 1.00 80.75 276 GLN A C 1
ATOM 2214 O O . GLN A 1 276 ? -14.679 -2.872 23.362 1.00 80.75 276 GLN A O 1
ATOM 2219 N N . GLU A 1 277 ? -16.748 -2.733 22.483 1.00 73.56 277 GLU A N 1
ATOM 2220 C CA . GLU A 1 277 ? -17.523 -2.848 23.738 1.00 73.56 277 GLU A CA 1
ATOM 2221 C C . GLU A 1 277 ? -17.148 -4.047 24.626 1.00 73.56 277 GLU A C 1
ATOM 2223 O O . GLU A 1 277 ? -17.458 -4.062 25.815 1.00 73.56 277 GLU A O 1
ATOM 2228 N N . THR A 1 278 ? -16.558 -5.101 24.051 1.00 75.69 278 THR A N 1
ATOM 2229 C CA . THR A 1 278 ? -16.200 -6.316 24.788 1.00 75.69 278 THR A CA 1
ATOM 2230 C C . THR A 1 278 ? -14.800 -6.794 24.433 1.00 75.69 278 THR A C 1
ATOM 2232 O O . THR A 1 278 ? -14.371 -6.748 23.277 1.00 75.69 278 THR A O 1
ATOM 2235 N N . LEU A 1 279 ? -14.108 -7.343 25.434 1.00 76.44 279 LEU A N 1
ATOM 2236 C CA . LEU A 1 279 ? -12.772 -7.927 25.291 1.00 76.44 279 LEU A CA 1
ATOM 2237 C C . LEU A 1 279 ? -12.722 -8.993 24.178 1.00 76.44 279 LEU A C 1
ATOM 2239 O O . LEU A 1 279 ? -11.765 -9.065 23.412 1.00 76.44 279 LEU A O 1
ATOM 2243 N N . VAL A 1 280 ? -13.796 -9.781 24.047 1.00 79.31 280 VAL A N 1
ATOM 2244 C CA . VAL A 1 280 ? -13.944 -10.814 23.010 1.00 79.31 280 VAL A CA 1
ATOM 2245 C C . VAL A 1 280 ? -14.032 -10.194 21.611 1.00 79.31 280 VAL A C 1
ATOM 2247 O O . VAL A 1 280 ? -13.331 -10.654 20.712 1.00 79.31 280 VAL A O 1
ATOM 2250 N N . LYS A 1 281 ? -14.825 -9.125 21.418 1.00 73.94 281 LYS A N 1
ATOM 2251 C CA . LYS A 1 281 ? -14.849 -8.373 20.149 1.00 73.94 281 LYS A CA 1
ATOM 2252 C C . LYS A 1 281 ? -13.455 -7.827 19.815 1.00 73.94 281 LYS A C 1
ATOM 2254 O O . LYS A 1 281 ? -12.988 -8.056 18.704 1.00 73.94 281 LYS A O 1
ATOM 2259 N N . ARG A 1 282 ? -12.768 -7.190 20.778 1.00 77.94 282 ARG A N 1
ATOM 2260 C CA . ARG A 1 282 ? -11.400 -6.660 20.598 1.00 77.94 282 ARG A CA 1
ATOM 2261 C C . ARG A 1 282 ? -10.431 -7.742 20.105 1.00 77.94 282 ARG A C 1
ATOM 2263 O O . ARG A 1 282 ? -9.759 -7.520 19.103 1.00 77.94 282 ARG A O 1
ATOM 2270 N N . TYR A 1 283 ? -10.386 -8.917 20.740 1.00 82.88 283 TYR A N 1
ATOM 2271 C CA . TYR A 1 283 ? -9.495 -10.000 20.298 1.00 82.88 283 TYR A CA 1
ATOM 2272 C C . TYR A 1 283 ? -9.829 -10.528 18.895 1.00 82.88 283 TYR A C 1
ATOM 2274 O O . TYR A 1 283 ? -8.908 -10.787 18.123 1.00 82.88 283 TYR A O 1
ATOM 2282 N N . PHE A 1 284 ? -11.111 -10.649 18.528 1.00 81.88 284 PHE A N 1
ATOM 2283 C CA . PHE A 1 284 ? -11.487 -11.055 17.168 1.00 81.88 284 PHE A CA 1
ATOM 2284 C C . PHE A 1 284 ? -11.112 -10.008 16.109 1.00 81.88 284 PHE A C 1
ATOM 2286 O O . PHE A 1 284 ? -10.596 -10.387 15.059 1.00 81.88 284 PHE A O 1
ATOM 2293 N N . VAL A 1 285 ? -11.320 -8.713 16.373 1.00 78.94 285 VAL A N 1
ATOM 2294 C CA . VAL A 1 285 ? -10.945 -7.641 15.431 1.00 78.94 285 VAL A CA 1
ATOM 2295 C C . VAL A 1 285 ? -9.421 -7.508 15.326 1.00 78.94 285 VAL A C 1
ATOM 2297 O O . VAL A 1 285 ? -8.906 -7.367 14.222 1.00 78.94 285 VAL A O 1
ATOM 2300 N N . PHE A 1 286 ? -8.678 -7.657 16.426 1.00 81.88 286 PHE A N 1
ATOM 2301 C CA . PHE A 1 286 ? -7.211 -7.692 16.397 1.00 81.88 286 PHE A CA 1
ATOM 2302 C C . PHE A 1 286 ? -6.669 -8.890 15.599 1.00 81.88 286 PHE A C 1
ATOM 2304 O O . PHE A 1 286 ? -5.817 -8.721 14.729 1.00 81.88 286 PHE A O 1
ATOM 2311 N N . ALA A 1 287 ? -7.200 -10.097 15.826 1.00 82.38 287 ALA A N 1
ATOM 2312 C CA . ALA A 1 287 ? -6.822 -11.277 15.046 1.00 82.38 287 ALA A CA 1
ATOM 2313 C C . ALA A 1 287 ? -7.157 -11.114 13.551 1.00 82.38 287 ALA A C 1
ATOM 2315 O O . ALA A 1 287 ? -6.382 -11.536 12.694 1.00 82.38 287 ALA A O 1
ATOM 2316 N N . PHE A 1 288 ? -8.277 -10.460 13.225 1.00 82.56 288 PHE A N 1
ATOM 2317 C CA . PHE A 1 288 ? -8.628 -10.113 11.850 1.00 82.56 288 PHE A CA 1
ATOM 2318 C C . PHE A 1 288 ? -7.666 -9.075 11.246 1.00 82.56 288 PHE A C 1
ATOM 2320 O O . PHE A 1 288 ? -7.225 -9.268 10.118 1.00 82.56 288 PHE A O 1
ATOM 2327 N N . ALA A 1 289 ? -7.257 -8.043 11.991 1.00 79.12 289 ALA A N 1
ATOM 2328 C CA . ALA A 1 289 ? -6.259 -7.070 11.539 1.00 79.12 289 ALA A CA 1
ATOM 2329 C C . ALA A 1 289 ? -4.908 -7.734 11.208 1.00 79.12 289 ALA A C 1
ATOM 2331 O O . ALA A 1 289 ? -4.316 -7.443 10.172 1.00 79.12 289 ALA A O 1
ATOM 2332 N N . VAL A 1 290 ? -4.456 -8.704 12.013 1.00 84.31 290 VAL A N 1
ATOM 2333 C CA . VAL A 1 290 ? -3.238 -9.491 11.726 1.00 84.31 290 VAL A CA 1
ATOM 2334 C C . VAL A 1 290 ? -3.397 -10.377 10.476 1.00 84.31 290 VAL A C 1
ATOM 2336 O O . VAL A 1 290 ? -2.442 -10.550 9.717 1.00 84.31 290 VAL A O 1
ATOM 2339 N N . LEU A 1 291 ? -4.597 -10.899 10.196 1.00 83.44 291 LEU A N 1
ATOM 2340 C CA . LEU A 1 291 ? -4.879 -11.600 8.933 1.00 83.44 291 LEU A CA 1
ATOM 2341 C C . LEU A 1 291 ? -4.900 -10.637 7.731 1.00 83.44 291 LEU A C 1
ATOM 2343 O O . LEU A 1 291 ? -4.367 -10.973 6.672 1.00 83.44 291 LEU A O 1
ATOM 2347 N N . CYS A 1 292 ? -5.453 -9.433 7.894 1.00 83.94 292 CYS A N 1
ATOM 2348 C CA . CYS A 1 292 ? -5.425 -8.378 6.880 1.00 83.94 292 CYS A CA 1
ATOM 2349 C C . CYS A 1 292 ? -4.001 -7.906 6.575 1.00 83.94 292 CYS A C 1
ATOM 2351 O O . CYS A 1 292 ? -3.668 -7.772 5.404 1.00 83.94 292 CYS A O 1
ATOM 2353 N N . LEU A 1 293 ? -3.134 -7.760 7.582 1.00 86.56 293 LEU A N 1
ATOM 2354 C CA . LEU A 1 293 ? -1.707 -7.465 7.407 1.00 86.56 293 LEU A CA 1
ATOM 2355 C C . LEU A 1 293 ? -1.041 -8.478 6.459 1.00 86.56 293 LEU A C 1
ATOM 2357 O O . LEU A 1 293 ? -0.398 -8.094 5.483 1.00 86.56 293 LEU A O 1
ATOM 2361 N N . GLY A 1 294 ? -1.267 -9.777 6.684 1.00 84.81 294 GLY A N 1
ATOM 2362 C CA . GLY A 1 294 ? -0.781 -10.839 5.796 1.00 84.81 294 GLY A CA 1
ATOM 2363 C C . GLY A 1 294 ? -1.369 -10.781 4.378 1.00 84.81 294 GLY A C 1
ATOM 2364 O O . GLY A 1 294 ? -0.671 -11.084 3.410 1.00 84.81 294 GLY A O 1
ATOM 2365 N N . TYR A 1 295 ? -2.627 -10.354 4.232 1.00 85.31 295 TYR A N 1
ATOM 2366 C CA . TYR A 1 295 ? -3.272 -10.176 2.928 1.00 85.31 295 TYR A CA 1
ATOM 2367 C C . TYR A 1 295 ? -2.751 -8.945 2.168 1.00 85.31 295 TYR A C 1
ATOM 2369 O O . TYR A 1 295 ? -2.444 -9.060 0.985 1.00 85.31 295 TYR A O 1
ATOM 2377 N N . PHE A 1 296 ? -2.569 -7.793 2.820 1.00 85.38 296 PHE A N 1
ATOM 2378 C CA . PHE A 1 296 ? -1.979 -6.607 2.187 1.00 85.38 296 PHE A CA 1
ATOM 2379 C C . PHE A 1 296 ? -0.517 -6.843 1.794 1.00 85.38 296 PHE A C 1
ATOM 2381 O O . PHE A 1 296 ? -0.115 -6.464 0.697 1.00 85.38 296 PHE A O 1
ATOM 2388 N N . ILE A 1 297 ? 0.249 -7.589 2.598 1.00 86.44 297 ILE A N 1
ATOM 2389 C CA . ILE A 1 297 ? 1.576 -8.086 2.202 1.00 86.44 297 ILE A CA 1
ATOM 2390 C C . ILE A 1 297 ? 1.479 -8.981 0.950 1.00 86.44 297 ILE A C 1
ATOM 2392 O O . ILE A 1 297 ? 2.277 -8.829 0.027 1.00 86.44 297 ILE A O 1
ATOM 2396 N N . LEU A 1 298 ? 0.473 -9.857 0.831 1.00 85.94 298 LEU A N 1
ATOM 2397 C CA . LEU A 1 298 ? 0.259 -10.648 -0.391 1.00 85.94 298 LEU A CA 1
ATOM 2398 C C . LEU A 1 298 ? -0.110 -9.777 -1.615 1.00 85.94 298 LEU A C 1
ATOM 2400 O O . LEU A 1 298 ? 0.342 -10.079 -2.725 1.00 85.94 298 LEU A O 1
ATOM 2404 N N . VAL A 1 299 ? -0.872 -8.692 -1.428 1.00 85.56 299 VAL A N 1
ATOM 2405 C CA . VAL A 1 299 ? -1.172 -7.685 -2.470 1.00 85.56 299 VAL A CA 1
ATOM 2406 C C . VAL A 1 299 ? 0.098 -6.944 -2.900 1.00 85.56 299 VAL A C 1
ATOM 2408 O O . VAL A 1 299 ? 0.345 -6.817 -4.100 1.00 85.56 299 VAL A O 1
ATOM 2411 N N . LEU A 1 300 ? 0.944 -6.531 -1.951 1.00 87.31 300 LEU A N 1
ATOM 2412 C CA . LEU A 1 300 ? 2.247 -5.915 -2.218 1.00 87.31 300 LEU A CA 1
ATOM 2413 C C . LEU A 1 300 ? 3.142 -6.847 -3.045 1.00 87.31 300 LEU A C 1
ATOM 2415 O O . LEU A 1 300 ? 3.580 -6.467 -4.130 1.00 87.31 300 LEU A O 1
ATOM 2419 N N . LEU A 1 301 ? 3.356 -8.091 -2.592 1.00 87.12 301 LEU A N 1
ATOM 2420 C CA . LEU A 1 301 ? 4.199 -9.061 -3.304 1.00 87.12 301 LEU A CA 1
ATOM 2421 C C . LEU A 1 301 ? 3.689 -9.363 -4.719 1.00 87.12 301 LEU A C 1
ATOM 2423 O O . LEU A 1 301 ? 4.501 -9.494 -5.629 1.00 87.12 301 LEU A O 1
ATOM 2427 N N . THR A 1 302 ? 2.376 -9.510 -4.921 1.00 83.25 302 THR A N 1
ATOM 2428 C CA . THR A 1 302 ? 1.817 -9.826 -6.252 1.00 83.25 302 THR A CA 1
ATOM 2429 C C . THR A 1 302 ? 1.843 -8.641 -7.205 1.00 83.25 302 THR A C 1
ATOM 2431 O O . THR A 1 302 ? 2.217 -8.806 -8.366 1.00 83.25 302 THR A O 1
ATOM 2434 N N . THR A 1 303 ? 1.511 -7.442 -6.725 1.00 86.94 303 THR A N 1
ATOM 2435 C CA . THR A 1 303 ? 1.607 -6.216 -7.530 1.00 86.94 303 THR A CA 1
ATOM 2436 C C . THR A 1 303 ? 3.062 -5.948 -7.920 1.00 86.94 303 THR A C 1
ATOM 2438 O O . THR A 1 303 ? 3.339 -5.621 -9.074 1.00 86.94 303 THR A O 1
ATOM 2441 N N . ALA A 1 304 ? 4.005 -6.158 -6.995 1.00 88.44 304 ALA A N 1
ATOM 2442 C CA . ALA A 1 304 ? 5.430 -5.999 -7.249 1.00 88.44 304 ALA A CA 1
ATOM 2443 C C . ALA A 1 304 ? 5.976 -7.047 -8.243 1.00 88.44 304 ALA A C 1
ATOM 2445 O O . ALA A 1 304 ? 6.515 -6.678 -9.291 1.00 88.44 304 ALA A O 1
ATOM 2446 N N . ASP A 1 305 ? 5.813 -8.345 -7.947 1.00 85.12 305 ASP A N 1
ATOM 2447 C CA . ASP A 1 305 ? 6.408 -9.436 -8.735 1.00 85.12 305 ASP A CA 1
ATOM 2448 C C . ASP A 1 305 ? 5.814 -9.543 -10.146 1.00 85.12 305 ASP A C 1
ATOM 2450 O O . ASP A 1 305 ? 6.576 -9.709 -11.099 1.00 85.12 305 ASP A O 1
ATOM 2454 N N . ASP A 1 306 ? 4.490 -9.441 -10.303 1.00 83.44 306 ASP A N 1
ATOM 2455 C CA . ASP A 1 306 ? 3.812 -9.804 -11.557 1.00 83.44 306 ASP A CA 1
ATOM 2456 C C . ASP A 1 306 ? 3.366 -8.598 -12.420 1.00 83.44 306 ASP A C 1
ATOM 2458 O O . ASP A 1 306 ? 3.135 -8.785 -13.615 1.00 83.44 306 ASP A O 1
ATOM 2462 N N . TYR A 1 307 ? 3.297 -7.370 -11.875 1.00 87.88 307 TYR A N 1
ATOM 2463 C CA . TYR A 1 307 ? 2.868 -6.161 -12.615 1.00 87.88 307 TYR A CA 1
ATOM 2464 C C . TYR A 1 307 ? 3.942 -5.072 -12.683 1.00 87.88 307 TYR A C 1
ATOM 2466 O O . TYR A 1 307 ? 4.338 -4.660 -13.776 1.00 87.88 307 TYR A O 1
ATOM 2474 N N . PHE A 1 308 ? 4.427 -4.607 -11.529 1.00 90.06 308 PHE A N 1
ATOM 2475 C CA . PHE A 1 308 ? 5.430 -3.544 -11.443 1.00 90.06 308 PHE A CA 1
ATOM 2476 C C . PHE A 1 308 ? 6.718 -3.945 -12.168 1.00 90.06 308 PHE A C 1
ATOM 2478 O O . PHE A 1 308 ? 7.158 -3.219 -13.060 1.00 90.06 308 PHE A O 1
ATOM 2485 N N . SER A 1 309 ? 7.269 -5.126 -11.843 1.00 85.12 309 SER A N 1
ATOM 2486 C CA . SER A 1 309 ? 8.520 -5.623 -12.432 1.00 85.12 309 SER A CA 1
ATOM 2487 C C . SER A 1 309 ? 8.435 -5.744 -13.961 1.00 85.12 309 SER A C 1
ATOM 2489 O O . SER A 1 309 ? 9.341 -5.313 -14.668 1.00 85.12 309 SER A O 1
ATOM 2491 N N . VAL A 1 310 ? 7.308 -6.238 -14.485 1.00 83.94 310 VAL A N 1
ATOM 2492 C CA . VAL A 1 310 ? 7.075 -6.421 -15.926 1.00 83.94 310 VAL A CA 1
ATOM 2493 C C . VAL A 1 310 ? 7.012 -5.072 -16.641 1.00 83.94 310 VAL A C 1
ATOM 2495 O O . VAL A 1 310 ? 7.714 -4.857 -17.632 1.00 83.94 310 VAL A O 1
ATOM 2498 N N . ASN A 1 311 ? 6.216 -4.133 -16.122 1.00 88.06 311 ASN A N 1
ATOM 2499 C CA . ASN A 1 311 ? 6.048 -2.825 -16.747 1.00 88.06 311 ASN A CA 1
ATOM 2500 C C . ASN A 1 311 ? 7.348 -1.999 -16.712 1.00 88.06 311 ASN A C 1
ATOM 2502 O O . ASN A 1 311 ? 7.707 -1.408 -17.730 1.00 88.06 311 ASN A O 1
ATOM 2506 N N . ILE A 1 312 ? 8.113 -2.002 -15.611 1.00 87.12 312 ILE A N 1
ATOM 2507 C CA . ILE A 1 312 ? 9.388 -1.263 -15.556 1.00 87.12 312 ILE A CA 1
ATOM 2508 C C . ILE A 1 312 ? 10.470 -1.883 -16.454 1.00 87.12 312 ILE A C 1
ATOM 2510 O O . ILE A 1 312 ? 11.189 -1.143 -17.131 1.00 87.12 312 ILE A O 1
ATOM 2514 N N . SER A 1 313 ? 10.535 -3.216 -16.568 1.00 82.06 313 SER A N 1
ATOM 2515 C CA . SER A 1 313 ? 11.403 -3.892 -17.545 1.00 82.06 313 SER A CA 1
ATOM 2516 C C . SER A 1 313 ? 11.061 -3.493 -18.984 1.00 82.06 313 SER A C 1
ATOM 2518 O O . SER A 1 313 ? 11.968 -3.204 -19.766 1.00 82.06 313 SER A O 1
ATOM 2520 N N . GLN A 1 314 ? 9.771 -3.383 -19.322 1.00 82.75 314 GLN A N 1
ATOM 2521 C CA . GLN A 1 314 ? 9.328 -2.911 -20.637 1.00 82.75 314 GLN A CA 1
ATOM 2522 C C . GLN A 1 314 ? 9.649 -1.422 -20.892 1.00 82.75 314 GLN A C 1
ATOM 2524 O O . GLN A 1 314 ? 10.000 -1.074 -22.019 1.00 82.75 314 GLN A O 1
ATOM 2529 N N . ILE A 1 315 ? 9.637 -0.536 -19.880 1.00 85.19 315 ILE A N 1
ATOM 2530 C CA . ILE A 1 315 ? 10.157 0.847 -20.021 1.00 85.19 315 ILE A CA 1
ATOM 2531 C C . ILE A 1 315 ? 11.655 0.819 -20.363 1.00 85.19 315 ILE A C 1
ATOM 2533 O O . ILE A 1 315 ? 12.095 1.480 -21.309 1.00 85.19 315 ILE A O 1
ATOM 2537 N N . VAL A 1 316 ? 12.438 0.056 -19.596 1.00 81.94 316 VAL A N 1
ATOM 2538 C CA . VAL A 1 316 ? 13.898 -0.067 -19.741 1.00 81.94 316 VAL A CA 1
ATOM 2539 C C . VAL A 1 316 ? 14.275 -0.575 -21.136 1.00 81.94 316 VAL A C 1
ATOM 2541 O O . VAL A 1 316 ? 15.120 0.034 -21.800 1.00 81.94 316 VAL A O 1
ATOM 2544 N N . GLU A 1 317 ? 13.605 -1.628 -21.612 1.00 79.12 317 GLU A N 1
ATOM 2545 C CA . GLU A 1 317 ? 13.797 -2.208 -22.945 1.00 79.12 317 GLU A CA 1
ATOM 2546 C C . GLU A 1 317 ? 13.386 -1.235 -24.065 1.00 79.12 317 GLU A C 1
ATOM 2548 O O . GLU A 1 317 ? 14.177 -0.970 -24.976 1.00 79.12 317 GLU A O 1
ATOM 2553 N N . HIS A 1 318 ? 12.185 -0.649 -23.984 1.00 79.62 318 HIS A N 1
ATOM 2554 C CA . HIS A 1 318 ? 11.639 0.211 -25.037 1.00 79.62 318 HIS A CA 1
ATOM 2555 C C . HIS A 1 318 ? 12.468 1.487 -25.245 1.00 79.62 318 HIS A C 1
ATOM 2557 O O . HIS A 1 318 ? 12.782 1.854 -26.380 1.00 79.62 318 HIS A O 1
ATOM 2563 N N . PHE A 1 319 ? 12.861 2.158 -24.158 1.00 81.94 319 PHE A N 1
ATOM 2564 C CA . PHE A 1 319 ? 13.614 3.417 -24.220 1.00 81.94 319 PHE A CA 1
ATOM 2565 C C . PHE A 1 319 ? 15.139 3.234 -24.248 1.00 81.94 319 PHE A C 1
ATOM 2567 O O . PHE A 1 319 ? 15.864 4.211 -24.465 1.00 81.94 319 PHE A O 1
ATOM 2574 N N . LYS A 1 320 ? 15.639 2.003 -24.067 1.00 73.69 320 LYS A N 1
ATOM 2575 C CA . LYS A 1 320 ? 17.074 1.658 -24.024 1.00 73.69 320 LYS A CA 1
ATOM 2576 C C . LYS A 1 320 ? 17.835 2.515 -23.005 1.00 73.69 320 LYS A C 1
ATOM 2578 O O . LYS A 1 320 ? 18.839 3.167 -23.312 1.00 73.69 320 LYS A O 1
ATOM 2583 N N . ILE A 1 321 ? 17.292 2.543 -21.790 1.00 76.00 321 ILE A N 1
ATOM 2584 C CA . ILE A 1 321 ? 17.838 3.227 -20.611 1.00 76.00 321 ILE A CA 1
ATOM 2585 C C . ILE A 1 321 ? 18.608 2.193 -19.780 1.00 76.00 321 ILE A C 1
ATOM 2587 O O . ILE A 1 321 ? 18.184 1.048 -19.688 1.00 76.00 321 ILE A O 1
ATOM 2591 N N . SER A 1 322 ? 19.740 2.562 -19.173 1.00 76.62 322 SER A N 1
ATOM 2592 C CA . SER A 1 322 ? 20.492 1.625 -18.327 1.00 76.62 322 SER A CA 1
ATOM 2593 C C . SER A 1 322 ? 19.840 1.412 -16.959 1.00 76.62 322 SER A C 1
ATOM 2595 O O . SER A 1 322 ? 19.242 2.326 -16.388 1.00 76.62 322 SER A O 1
ATOM 2597 N N . GLN A 1 323 ? 20.002 0.202 -16.413 1.00 80.69 323 GLN A N 1
ATOM 2598 C CA . GLN A 1 323 ? 19.298 -0.280 -15.217 1.00 80.69 323 GLN A CA 1
ATOM 2599 C C . GLN A 1 323 ? 19.425 0.672 -14.014 1.00 80.69 323 GLN A C 1
ATOM 2601 O O . GLN A 1 323 ? 18.420 1.066 -13.427 1.00 80.69 323 GLN A O 1
ATOM 2606 N N . ASN A 1 324 ? 20.641 1.131 -13.691 1.00 78.94 324 ASN A N 1
ATOM 2607 C CA . ASN A 1 324 ? 20.848 2.077 -12.589 1.00 78.94 324 ASN A CA 1
ATOM 2608 C C . ASN A 1 324 ? 20.134 3.422 -12.798 1.00 78.94 324 ASN A C 1
ATOM 2610 O O . ASN A 1 324 ? 19.801 4.076 -11.818 1.00 78.94 324 ASN A O 1
ATOM 2614 N N . ILE A 1 325 ? 19.932 3.867 -14.045 1.00 80.94 325 ILE A N 1
ATOM 2615 C CA . ILE A 1 325 ? 19.263 5.146 -14.323 1.00 80.94 325 ILE A CA 1
ATOM 2616 C C . ILE A 1 325 ? 17.767 5.009 -14.070 1.00 80.94 325 ILE A C 1
ATOM 2618 O O . ILE A 1 325 ? 17.213 5.843 -13.369 1.00 80.94 325 ILE A O 1
ATOM 2622 N N . ALA A 1 326 ? 17.139 3.931 -14.545 1.00 84.88 326 ALA A N 1
ATOM 2623 C CA . ALA A 1 326 ? 15.746 3.646 -14.207 1.00 84.88 326 ALA A CA 1
ATOM 2624 C C . ALA A 1 326 ? 15.541 3.467 -12.688 1.00 84.88 326 ALA A C 1
ATOM 2626 O O . ALA A 1 326 ? 14.520 3.906 -12.164 1.00 84.88 326 ALA A O 1
ATOM 2627 N N . GLY A 1 327 ? 16.540 2.922 -11.980 1.00 86.38 327 GLY A N 1
ATOM 2628 C CA . GLY A 1 327 ? 16.597 2.885 -10.515 1.00 86.38 327 GLY A CA 1
ATOM 2629 C C . GLY A 1 327 ? 16.572 4.281 -9.881 1.00 86.38 327 GLY A C 1
ATOM 2630 O O . GLY A 1 327 ? 15.614 4.622 -9.196 1.00 86.38 327 GLY A O 1
ATOM 2631 N N . VAL A 1 328 ? 17.581 5.122 -10.152 1.00 85.94 328 VAL A N 1
ATOM 2632 C CA . VAL A 1 328 ? 17.691 6.462 -9.530 1.00 85.94 328 VAL A CA 1
ATOM 2633 C C . VAL A 1 328 ? 16.719 7.518 -10.081 1.00 85.94 328 VAL A C 1
ATOM 2635 O O . VAL A 1 328 ? 16.732 8.645 -9.594 1.00 85.94 328 VAL A O 1
ATOM 2638 N N . THR A 1 329 ? 15.903 7.211 -11.100 1.00 86.81 329 THR A N 1
ATOM 2639 C CA . THR A 1 329 ? 14.865 8.132 -11.602 1.00 86.81 329 THR A CA 1
ATOM 2640 C C . THR A 1 329 ? 13.455 7.576 -11.446 1.00 86.81 329 THR A C 1
ATOM 2642 O O . THR A 1 329 ? 12.719 8.060 -10.597 1.00 86.81 329 THR A O 1
ATOM 2645 N N . PHE A 1 330 ? 13.051 6.579 -12.237 1.00 86.06 330 PHE A N 1
ATOM 2646 C CA . PHE A 1 330 ? 11.664 6.100 -12.253 1.00 86.06 330 PHE A CA 1
ATOM 2647 C C . PHE A 1 330 ? 11.273 5.397 -10.956 1.00 86.06 330 PHE A C 1
ATOM 2649 O O . PHE A 1 330 ? 10.177 5.621 -10.454 1.00 86.06 330 PHE A O 1
ATOM 2656 N N . MET A 1 331 ? 12.162 4.566 -10.416 1.00 86.94 331 MET A N 1
ATOM 2657 C CA . MET A 1 331 ? 11.880 3.787 -9.214 1.00 86.94 331 MET A CA 1
ATOM 2658 C C . MET A 1 331 ? 12.071 4.613 -7.941 1.00 86.94 331 MET A C 1
ATOM 2660 O O . MET A 1 331 ? 11.171 4.644 -7.115 1.00 86.94 331 MET A O 1
ATOM 2664 N N . ALA A 1 332 ? 13.154 5.391 -7.847 1.00 86.31 332 ALA A N 1
ATOM 2665 C CA . ALA A 1 332 ? 13.340 6.392 -6.794 1.00 86.31 332 ALA A CA 1
ATOM 2666 C C . ALA A 1 332 ? 12.154 7.373 -6.690 1.00 86.31 332 ALA A C 1
ATOM 2668 O O . ALA A 1 332 ? 11.685 7.650 -5.591 1.00 86.31 332 ALA A O 1
ATOM 2669 N N . PHE A 1 333 ? 11.625 7.854 -7.823 1.00 83.81 333 PHE A N 1
ATOM 2670 C CA . PHE A 1 333 ? 10.422 8.691 -7.838 1.00 83.81 333 PHE A CA 1
ATOM 2671 C C . PHE A 1 333 ? 9.148 7.905 -7.500 1.00 83.81 333 PHE A C 1
ATOM 2673 O O . PHE A 1 333 ? 8.329 8.395 -6.735 1.00 83.81 333 PHE A O 1
ATOM 2680 N N . GLY A 1 334 ? 8.958 6.705 -8.056 1.00 80.00 334 GLY A N 1
ATOM 2681 C CA . GLY A 1 334 ? 7.757 5.899 -7.814 1.00 80.00 334 GLY A CA 1
ATOM 2682 C C . GLY A 1 334 ? 7.583 5.512 -6.345 1.00 80.00 334 GLY A C 1
ATOM 2683 O O . GLY A 1 334 ? 6.486 5.627 -5.808 1.00 80.00 334 GLY A O 1
ATOM 2684 N N . ASN A 1 335 ? 8.685 5.126 -5.707 1.00 82.50 335 ASN A N 1
ATOM 2685 C CA . ASN A 1 335 ? 8.754 4.757 -4.299 1.00 82.50 335 ASN A CA 1
ATOM 2686 C C . ASN A 1 335 ? 8.687 5.996 -3.388 1.00 82.50 335 ASN A C 1
ATOM 2688 O O . ASN A 1 335 ? 7.936 6.015 -2.422 1.00 82.50 335 ASN A O 1
ATOM 2692 N N . GLY A 1 336 ? 9.427 7.060 -3.724 1.00 78.00 336 GLY A N 1
ATOM 2693 C CA . GLY A 1 336 ? 9.584 8.238 -2.868 1.00 78.00 336 GLY A CA 1
ATOM 2694 C C . GLY A 1 336 ? 8.538 9.347 -3.011 1.00 78.00 336 GLY A C 1
ATOM 2695 O O . GLY A 1 336 ? 8.397 10.177 -2.114 1.00 78.00 336 GLY A O 1
ATOM 2696 N N . ALA A 1 337 ? 7.802 9.425 -4.124 1.00 79.31 337 ALA A N 1
ATOM 2697 C CA . ALA A 1 337 ? 6.806 10.483 -4.323 1.00 79.31 337 ALA A CA 1
ATOM 2698 C C . ALA A 1 337 ? 5.683 10.494 -3.263 1.00 79.31 337 ALA A C 1
ATOM 2700 O O . ALA A 1 337 ? 5.328 11.593 -2.828 1.00 79.31 337 ALA A O 1
ATOM 2701 N N . PRO A 1 338 ? 5.142 9.348 -2.795 1.00 72.62 338 PRO A N 1
ATOM 2702 C CA . PRO A 1 338 ? 4.153 9.342 -1.721 1.00 72.62 338 PRO A CA 1
ATOM 2703 C C . PRO A 1 338 ? 4.679 9.938 -0.407 1.00 72.62 338 PRO A C 1
ATOM 2705 O O . PRO A 1 338 ? 3.978 10.746 0.193 1.00 72.62 338 PRO A O 1
ATOM 2708 N N . ASP A 1 339 ? 5.927 9.657 -0.011 1.00 75.00 339 ASP A N 1
ATOM 2709 C CA . ASP A 1 339 ? 6.546 10.251 1.188 1.00 75.00 339 ASP A CA 1
ATOM 2710 C C . ASP A 1 339 ? 6.629 11.782 1.094 1.00 75.00 339 ASP A C 1
ATOM 2712 O O . ASP A 1 339 ? 6.337 12.495 2.059 1.00 75.00 339 ASP A O 1
ATOM 2716 N N . VAL A 1 340 ? 6.981 12.307 -0.087 1.00 78.88 340 VAL A N 1
ATOM 2717 C CA . VAL A 1 340 ? 7.004 13.756 -0.355 1.00 78.88 340 VAL A CA 1
ATOM 2718 C C . VAL A 1 340 ? 5.597 14.353 -0.251 1.00 78.88 340 VAL A C 1
ATOM 2720 O O . VAL A 1 340 ? 5.434 15.430 0.326 1.00 78.88 340 VAL A O 1
ATOM 2723 N N . PHE A 1 341 ? 4.572 13.673 -0.776 1.00 72.44 341 PHE A N 1
ATOM 2724 C CA . PHE A 1 341 ? 3.187 14.147 -0.701 1.00 72.44 341 PHE A CA 1
ATOM 2725 C C . PHE A 1 341 ? 2.605 14.059 0.716 1.00 72.44 341 PHE A C 1
ATOM 2727 O O . PHE A 1 341 ? 1.938 15.002 1.139 1.00 72.44 341 PHE A O 1
ATOM 2734 N N . ASN A 1 342 ? 2.920 13.016 1.485 1.00 69.00 342 ASN A N 1
ATOM 2735 C CA . ASN A 1 342 ? 2.509 12.873 2.885 1.00 69.00 342 ASN A CA 1
ATOM 2736 C C . ASN A 1 342 ? 3.180 13.934 3.775 1.00 69.00 342 ASN A C 1
ATOM 2738 O O . ASN A 1 342 ? 2.511 14.601 4.567 1.00 69.00 342 ASN A O 1
ATOM 2742 N N . SER A 1 343 ? 4.477 14.179 3.567 1.00 74.88 343 SER A N 1
ATOM 2743 C CA . SER A 1 343 ? 5.230 15.259 4.226 1.00 74.88 343 SER A CA 1
ATOM 2744 C C . SER A 1 343 ? 4.691 16.653 3.877 1.00 74.88 343 SER A C 1
ATOM 2746 O O . SER A 1 343 ? 4.698 17.561 4.709 1.00 74.88 343 SER A O 1
ATOM 2748 N N . LEU A 1 344 ? 4.197 16.844 2.649 1.00 73.25 344 LEU A N 1
ATOM 2749 C CA . LEU A 1 344 ? 3.540 18.083 2.230 1.00 73.25 344 LEU A CA 1
ATOM 2750 C C . LEU A 1 344 ? 2.145 18.232 2.854 1.00 73.25 344 LEU A C 1
ATOM 2752 O O . LEU A 1 344 ? 1.807 19.317 3.322 1.00 73.25 344 LEU A O 1
ATOM 2756 N N . ALA A 1 345 ? 1.350 17.162 2.899 1.00 66.31 345 ALA A N 1
ATOM 2757 C CA . ALA A 1 345 ? 0.013 17.170 3.486 1.00 66.31 345 ALA A CA 1
ATOM 2758 C C . ALA A 1 345 ? 0.045 17.503 4.987 1.00 66.31 345 ALA A C 1
ATOM 2760 O O . ALA A 1 345 ? -0.710 18.368 5.433 1.00 66.31 345 ALA A O 1
ATOM 2761 N N . SER A 1 346 ? 0.959 16.900 5.756 1.00 68.62 346 SER A N 1
ATOM 2762 C CA . SER A 1 346 ? 1.095 17.175 7.194 1.00 68.62 346 SER A CA 1
ATOM 2763 C C . SER A 1 346 ? 1.491 18.631 7.479 1.00 68.62 346 SER A C 1
ATOM 2765 O O . SER A 1 346 ? 0.913 19.269 8.363 1.00 68.62 346 SER A O 1
ATOM 2767 N N . ILE A 1 347 ? 2.406 19.205 6.686 1.00 70.25 347 ILE A N 1
ATOM 2768 C CA . ILE A 1 347 ? 2.814 20.614 6.811 1.00 70.25 347 ILE A CA 1
ATOM 2769 C C . ILE A 1 347 ? 1.728 21.582 6.350 1.00 70.25 347 ILE A C 1
ATOM 2771 O O . ILE A 1 347 ? 1.618 22.664 6.925 1.00 70.25 347 ILE A O 1
ATOM 2775 N N . LEU A 1 348 ? 0.918 21.244 5.345 1.00 68.31 348 LEU A N 1
ATOM 2776 C CA . LEU A 1 348 ? -0.199 22.098 4.934 1.00 68.31 348 LEU A CA 1
ATOM 2777 C C . LEU A 1 348 ? -1.305 22.119 6.000 1.00 68.31 348 LEU A C 1
ATOM 2779 O O . LEU A 1 348 ? -1.741 23.211 6.370 1.00 68.31 348 LEU A O 1
ATOM 2783 N N . SER A 1 349 ? -1.680 20.956 6.541 1.00 62.22 349 SER A N 1
ATOM 2784 C CA . SER A 1 349 ? -2.767 20.805 7.520 1.00 62.22 349 SER A CA 1
ATOM 2785 C C . SER A 1 349 ? -2.430 21.325 8.925 1.00 62.22 349 SER A C 1
ATOM 2787 O O . SER A 1 349 ? -3.268 21.972 9.548 1.00 62.22 349 SER A O 1
ATOM 2789 N N . SER A 1 350 ? -1.215 21.089 9.439 1.00 60.38 350 SER A N 1
ATOM 2790 C CA . SER A 1 350 ? -0.829 21.496 10.804 1.00 60.38 350 SER A CA 1
ATOM 2791 C C . SER A 1 350 ? -0.365 22.956 10.891 1.00 60.38 350 SER A C 1
ATOM 2793 O O . SER A 1 350 ? 0.272 23.476 9.973 1.00 60.38 350 SER A O 1
ATOM 2795 N N . GLN A 1 351 ? -0.624 23.631 12.018 1.00 57.88 351 GLN A N 1
ATOM 2796 C CA . GLN A 1 351 ? -0.052 24.956 12.310 1.00 57.88 351 GLN A CA 1
ATOM 2797 C C . GLN A 1 351 ? 1.398 24.891 12.831 1.00 57.88 351 GLN A C 1
ATOM 2799 O O . GLN A 1 351 ? 2.148 25.851 12.653 1.00 57.88 351 GLN A O 1
ATOM 2804 N N . SER A 1 352 ? 1.810 23.771 13.431 1.00 62.50 352 SER A N 1
ATOM 2805 C CA . SER A 1 352 ? 3.096 23.602 14.129 1.00 62.50 352 SER A CA 1
ATOM 2806 C C . SER A 1 352 ? 3.792 22.282 13.740 1.00 62.50 352 SER A C 1
ATOM 2808 O O . SER A 1 352 ? 3.796 21.318 14.509 1.00 62.50 352 SER A O 1
ATOM 2810 N N . PRO A 1 353 ? 4.396 22.194 12.536 1.00 65.19 353 PRO A N 1
ATOM 2811 C CA . PRO A 1 353 ? 4.956 20.939 12.042 1.00 65.19 353 PRO A CA 1
ATOM 2812 C C . PRO A 1 353 ? 6.198 20.482 12.820 1.00 65.19 353 PRO A C 1
ATOM 2814 O O . PRO A 1 353 ? 7.158 21.236 13.006 1.00 65.19 353 PRO A O 1
ATOM 2817 N N . LYS A 1 354 ? 6.209 19.211 13.235 1.00 63.56 354 LYS A N 1
ATOM 2818 C CA . LYS A 1 354 ? 7.280 18.610 14.044 1.00 63.56 354 LYS A CA 1
ATOM 2819 C C . LYS A 1 354 ? 8.353 17.968 13.161 1.00 63.56 354 LYS A C 1
ATOM 2821 O O . LYS A 1 354 ? 8.351 16.762 12.929 1.00 63.56 354 LYS A O 1
ATOM 2826 N N . ALA A 1 355 ? 9.295 18.785 12.683 1.00 68.88 355 ALA A N 1
ATOM 2827 C CA . ALA A 1 355 ? 10.373 18.339 11.792 1.00 68.88 355 ALA A CA 1
ATOM 2828 C C . ALA A 1 355 ? 11.219 17.189 12.359 1.00 68.88 355 ALA A C 1
ATOM 2830 O O . ALA A 1 355 ? 11.671 16.351 11.588 1.00 68.88 355 ALA A O 1
ATOM 2831 N N . GLY A 1 356 ? 11.423 17.132 13.681 1.00 68.25 356 GLY A N 1
ATOM 2832 C CA . GLY A 1 356 ? 12.216 16.075 14.321 1.00 68.25 356 GLY A CA 1
ATOM 2833 C C . GLY A 1 356 ? 11.674 14.658 14.085 1.00 68.25 356 GLY A C 1
ATOM 2834 O O . GLY A 1 356 ? 12.463 13.746 13.845 1.00 68.25 356 GLY A O 1
ATOM 2835 N N . LEU A 1 357 ? 10.344 14.485 14.082 1.00 68.44 357 LEU A N 1
ATOM 2836 C CA . LEU A 1 357 ? 9.706 13.186 13.844 1.00 68.44 357 LEU A CA 1
ATOM 2837 C C . LEU A 1 357 ? 9.841 12.774 12.373 1.00 68.44 357 LEU A C 1
ATOM 2839 O O . LEU A 1 357 ? 10.447 11.747 12.091 1.00 68.44 357 LEU A O 1
ATOM 2843 N N . ALA A 1 358 ? 9.397 13.624 11.441 1.00 73.69 358 ALA A N 1
ATOM 2844 C CA . ALA A 1 358 ? 9.472 13.349 10.002 1.00 73.69 358 ALA A CA 1
ATOM 2845 C C . ALA A 1 358 ? 10.920 13.161 9.497 1.00 73.69 358 ALA A C 1
ATOM 2847 O O . ALA A 1 358 ? 11.197 12.290 8.676 1.00 73.69 358 ALA A O 1
ATOM 2848 N N . LEU A 1 359 ? 11.882 13.936 10.016 1.00 79.25 359 LEU A N 1
ATOM 2849 C CA . LEU A 1 359 ? 13.304 13.734 9.722 1.00 79.25 359 LEU A CA 1
ATOM 2850 C C . LEU A 1 359 ? 13.809 12.391 10.269 1.00 79.25 359 LEU A C 1
ATOM 2852 O O . LEU A 1 359 ? 14.632 11.731 9.637 1.00 79.25 359 LEU A O 1
ATOM 2856 N N . GLY A 1 360 ? 13.324 11.986 11.440 1.00 79.31 360 GLY A N 1
ATOM 2857 C CA . GLY A 1 360 ? 13.641 10.703 12.045 1.00 79.31 360 GLY A CA 1
ATOM 2858 C C . GLY A 1 360 ? 13.048 9.511 11.285 1.00 79.31 360 GLY A C 1
ATOM 2859 O O . GLY A 1 360 ? 13.750 8.523 11.094 1.00 79.31 360 GLY A O 1
ATOM 2860 N N . GLU A 1 361 ? 11.817 9.620 10.781 1.00 78.88 361 GLU A N 1
ATOM 2861 C CA . GLU A 1 361 ? 11.197 8.639 9.878 1.00 78.88 361 GLU A CA 1
ATOM 2862 C C . GLU A 1 361 ? 12.005 8.500 8.580 1.00 78.88 361 GLU A C 1
ATOM 2864 O O . GLU A 1 361 ? 12.355 7.386 8.194 1.00 78.88 361 GLU A O 1
ATOM 2869 N N . LEU A 1 362 ? 12.405 9.621 7.963 1.00 84.25 362 LEU A N 1
ATOM 2870 C CA . LEU A 1 362 ? 13.288 9.631 6.789 1.00 84.25 362 LEU A CA 1
ATOM 2871 C C . LEU A 1 362 ? 14.645 8.962 7.077 1.00 84.25 362 LEU A C 1
ATOM 2873 O O . LEU A 1 362 ? 15.133 8.185 6.258 1.00 84.25 362 LEU A O 1
ATOM 2877 N N . LEU A 1 363 ? 15.262 9.212 8.238 1.00 87.38 363 LEU A N 1
ATOM 2878 C CA . LEU A 1 363 ? 16.510 8.546 8.645 1.00 87.38 363 LEU A CA 1
ATOM 2879 C C . LEU A 1 363 ? 16.311 7.044 8.927 1.00 87.38 363 LEU A C 1
ATOM 2881 O O . LEU A 1 363 ? 17.181 6.244 8.575 1.00 87.38 363 LEU A O 1
ATOM 2885 N N . GLY A 1 364 ? 15.168 6.656 9.498 1.00 88.12 364 GLY A N 1
ATOM 2886 C CA . GLY A 1 364 ? 14.750 5.265 9.694 1.00 88.12 364 GLY A CA 1
ATOM 2887 C C . GLY A 1 364 ? 14.557 4.514 8.371 1.00 88.12 364 GLY A C 1
ATOM 2888 O O . GLY A 1 364 ? 15.063 3.402 8.204 1.00 88.12 364 GLY A O 1
ATOM 2889 N N . ALA A 1 365 ? 13.929 5.159 7.386 1.00 88.69 365 ALA A N 1
ATOM 2890 C CA . ALA A 1 365 ? 13.837 4.652 6.021 1.00 88.69 365 ALA A CA 1
ATOM 2891 C C . ALA A 1 365 ? 15.235 4.502 5.393 1.00 88.69 365 ALA A C 1
ATOM 2893 O O . ALA A 1 365 ? 15.573 3.428 4.902 1.00 88.69 365 ALA A O 1
ATOM 2894 N N . ILE A 1 366 ? 16.112 5.514 5.483 1.00 91.81 366 ILE A N 1
ATOM 2895 C CA . ILE A 1 366 ? 17.478 5.437 4.927 1.00 91.81 366 ILE A CA 1
ATOM 2896 C C . ILE A 1 366 ? 18.266 4.246 5.498 1.00 91.81 366 ILE A C 1
ATOM 2898 O O . ILE A 1 366 ? 18.935 3.545 4.730 1.00 91.81 366 ILE A O 1
ATOM 2902 N N . ILE A 1 367 ? 18.208 3.973 6.810 1.00 92.75 367 ILE A N 1
ATOM 2903 C CA . ILE A 1 367 ? 18.897 2.793 7.359 1.00 92.75 367 ILE A CA 1
ATOM 2904 C C . ILE A 1 367 ? 18.260 1.490 6.870 1.00 92.75 367 ILE A C 1
ATOM 2906 O O . ILE A 1 367 ? 18.993 0.599 6.442 1.00 92.75 367 ILE A O 1
ATOM 2910 N N . PHE A 1 368 ? 16.931 1.378 6.859 1.00 93.12 368 PHE A N 1
ATOM 2911 C CA . PHE A 1 368 ? 16.232 0.177 6.395 1.00 93.12 368 PHE A CA 1
ATOM 2912 C C . PHE A 1 368 ? 16.512 -0.125 4.913 1.00 93.12 368 PHE A C 1
ATOM 2914 O O . PHE A 1 368 ? 16.857 -1.255 4.563 1.00 93.12 368 PHE A O 1
ATOM 2921 N N . LEU A 1 369 ? 16.466 0.887 4.046 1.00 93.12 369 LEU A N 1
ATOM 2922 C CA . LEU A 1 369 ? 16.751 0.763 2.616 1.00 93.12 369 LEU A CA 1
ATOM 2923 C C . LEU A 1 369 ? 18.223 0.403 2.353 1.00 93.12 369 LEU A C 1
ATOM 2925 O O . LEU A 1 369 ? 18.511 -0.564 1.642 1.00 93.12 369 LEU A O 1
ATOM 2929 N N . SER A 1 370 ? 19.163 1.108 2.996 1.00 93.00 370 SER A N 1
ATOM 2930 C CA . SER A 1 370 ? 20.606 0.876 2.816 1.00 93.00 370 SER A CA 1
ATOM 2931 C C . SER A 1 370 ? 21.133 -0.417 3.452 1.00 93.00 370 SER A C 1
ATOM 2933 O O . SER A 1 370 ? 22.222 -0.858 3.085 1.00 93.00 370 SER A O 1
ATOM 2935 N N . THR A 1 371 ? 20.388 -1.044 4.372 1.00 94.62 371 THR A N 1
ATOM 2936 C CA . THR A 1 371 ? 20.786 -2.306 5.025 1.00 94.62 371 THR A CA 1
ATOM 2937 C C . THR A 1 371 ? 19.904 -3.490 4.633 1.00 94.62 371 THR A C 1
ATOM 2939 O O . THR A 1 371 ? 20.404 -4.461 4.066 1.00 94.62 371 THR A O 1
ATOM 2942 N N . VAL A 1 372 ? 18.599 -3.436 4.904 1.00 95.00 372 VAL A N 1
ATOM 2943 C CA . VAL A 1 372 ? 17.670 -4.551 4.691 1.00 95.00 372 VAL A CA 1
ATOM 2944 C C . VAL A 1 372 ? 17.347 -4.703 3.212 1.00 95.00 372 VAL A C 1
ATOM 2946 O O . VAL A 1 372 ? 17.569 -5.780 2.663 1.00 95.00 372 VAL A O 1
ATOM 2949 N N . VAL A 1 373 ? 16.885 -3.648 2.535 1.00 94.44 373 VAL A N 1
ATOM 2950 C CA . VAL A 1 373 ? 16.490 -3.756 1.118 1.00 94.44 373 VAL A CA 1
ATOM 2951 C C . VAL A 1 373 ? 17.708 -4.039 0.239 1.00 94.44 373 VAL A C 1
ATOM 2953 O O . VAL A 1 373 ? 17.737 -5.060 -0.453 1.00 94.44 373 VAL A O 1
ATOM 2956 N N . ALA A 1 374 ? 18.769 -3.239 0.372 1.00 94.19 374 ALA A N 1
ATOM 2957 C CA . ALA A 1 374 ? 20.068 -3.489 -0.257 1.00 94.19 374 ALA A CA 1
ATOM 2958 C C . ALA A 1 374 ? 20.608 -4.909 0.027 1.00 94.19 374 ALA A C 1
ATOM 2960 O O . ALA A 1 374 ? 21.081 -5.596 -0.885 1.00 94.19 374 ALA A O 1
ATOM 2961 N N . GLY A 1 375 ? 20.467 -5.384 1.270 1.00 94.75 375 GLY A N 1
ATOM 2962 C CA . GLY A 1 375 ? 20.793 -6.748 1.676 1.00 94.75 375 GLY A CA 1
ATOM 2963 C C . GLY A 1 375 ? 19.979 -7.804 0.922 1.00 94.75 375 GLY A C 1
ATOM 2964 O O . GLY A 1 375 ? 20.571 -8.729 0.361 1.00 94.75 375 GLY A O 1
ATOM 2965 N N . THR A 1 376 ? 18.652 -7.661 0.830 1.00 94.00 376 THR A N 1
ATOM 2966 C CA . THR A 1 376 ? 17.787 -8.634 0.133 1.00 94.00 376 THR A CA 1
ATOM 2967 C C . THR A 1 376 ? 18.102 -8.738 -1.356 1.00 94.00 376 THR A C 1
ATOM 2969 O O . THR A 1 376 ? 18.201 -9.856 -1.866 1.00 94.00 376 THR A O 1
ATOM 2972 N N . VAL A 1 377 ? 18.378 -7.617 -2.032 1.00 92.62 377 VAL A N 1
ATOM 2973 C CA . VAL A 1 377 ? 18.819 -7.597 -3.439 1.00 92.62 377 VAL A CA 1
ATOM 2974 C C . VAL A 1 377 ? 20.103 -8.424 -3.626 1.00 92.62 377 VAL A C 1
ATOM 2976 O O . VAL A 1 377 ? 20.184 -9.230 -4.555 1.00 92.62 377 VAL A O 1
ATOM 2979 N N . GLY A 1 378 ? 21.068 -8.316 -2.704 1.00 91.00 378 GLY A N 1
ATOM 2980 C CA . GLY A 1 378 ? 22.291 -9.136 -2.704 1.00 91.00 378 GLY A CA 1
ATOM 2981 C C . GLY A 1 378 ? 22.115 -10.606 -2.278 1.00 91.00 378 GLY A C 1
ATOM 2982 O O . GLY A 1 378 ? 22.971 -11.434 -2.578 1.00 91.00 378 GLY A O 1
ATOM 2983 N N . VAL A 1 379 ? 21.010 -10.977 -1.616 1.00 94.00 379 VAL A N 1
ATOM 2984 C CA . VAL A 1 379 ? 20.684 -12.388 -1.303 1.00 94.00 379 VAL A CA 1
ATOM 2985 C C . VAL A 1 379 ? 20.054 -13.103 -2.504 1.00 94.00 379 VAL A C 1
ATOM 2987 O O . VAL A 1 379 ? 20.335 -14.287 -2.733 1.00 94.00 379 VAL A O 1
ATOM 2990 N N . ILE A 1 380 ? 19.215 -12.390 -3.264 1.00 88.38 380 ILE A N 1
ATOM 2991 C CA . ILE A 1 380 ? 18.509 -12.895 -4.454 1.00 88.38 380 ILE A CA 1
ATOM 2992 C C . ILE A 1 380 ? 19.503 -13.284 -5.552 1.00 88.38 380 ILE A C 1
ATOM 2994 O O . ILE A 1 380 ? 19.380 -14.356 -6.147 1.00 88.38 380 ILE A O 1
ATOM 2998 N N . SER A 1 381 ? 20.511 -12.444 -5.782 1.00 81.44 381 SER A N 1
ATOM 2999 C CA . SER A 1 381 ? 21.497 -12.596 -6.855 1.00 81.44 381 SER A CA 1
ATOM 3000 C C . SER A 1 381 ? 22.856 -12.035 -6.446 1.00 81.44 381 SER A C 1
ATOM 3002 O O . SER A 1 381 ? 22.914 -10.950 -5.876 1.00 81.44 381 SER A O 1
ATOM 3004 N N . ASP A 1 382 ? 23.941 -12.722 -6.809 1.00 85.69 382 ASP A N 1
ATOM 3005 C CA . ASP A 1 382 ? 25.302 -12.175 -6.760 1.00 85.69 382 ASP A CA 1
ATOM 3006 C C . ASP A 1 382 ? 25.587 -11.432 -8.082 1.00 85.69 382 ASP A C 1
ATOM 3008 O O . ASP A 1 382 ? 25.410 -12.010 -9.155 1.00 85.69 382 ASP A O 1
ATOM 3012 N N . PHE A 1 383 ? 26.024 -10.167 -8.044 1.00 85.19 383 PHE A N 1
ATOM 3013 C CA . PHE A 1 383 ? 26.203 -9.341 -9.254 1.00 85.19 383 PHE A CA 1
ATOM 3014 C C . PHE A 1 383 ? 27.218 -8.201 -9.071 1.00 85.19 383 PHE A C 1
ATOM 3016 O O . PHE A 1 383 ? 27.669 -7.902 -7.966 1.00 85.19 383 PHE A O 1
ATOM 3023 N N . THR A 1 384 ? 27.595 -7.559 -10.175 1.00 83.75 384 THR A N 1
ATOM 3024 C CA . THR A 1 384 ? 28.537 -6.428 -10.245 1.00 83.75 384 THR A CA 1
ATOM 3025 C C . THR A 1 384 ? 27.790 -5.090 -10.349 1.00 83.75 384 THR A C 1
ATOM 3027 O O . THR A 1 384 ? 26.878 -4.944 -11.171 1.00 83.75 384 THR A O 1
ATOM 3030 N N . VAL A 1 385 ? 28.159 -4.090 -9.537 1.00 86.38 385 VAL A N 1
ATOM 3031 C CA . VAL A 1 385 ? 27.556 -2.739 -9.568 1.00 86.38 385 VAL A CA 1
ATOM 3032 C C . VAL A 1 385 ? 28.367 -1.748 -10.403 1.00 86.38 385 VAL A C 1
ATOM 3034 O O . VAL A 1 385 ? 29.598 -1.776 -10.420 1.00 86.38 385 VAL A O 1
ATOM 3037 N N . MET A 1 386 ? 27.685 -0.809 -11.071 1.00 79.75 386 MET A N 1
ATOM 3038 C CA . MET A 1 386 ? 28.360 0.254 -11.822 1.00 79.75 386 MET A CA 1
ATOM 3039 C C . MET A 1 386 ? 29.134 1.198 -10.888 1.00 79.75 386 MET A C 1
ATOM 3041 O O . MET A 1 386 ? 28.556 2.008 -10.162 1.00 79.75 386 MET A O 1
ATOM 3045 N N . ARG A 1 387 ? 30.465 1.137 -10.994 1.00 83.94 387 ARG A N 1
ATOM 3046 C CA . ARG A 1 387 ? 31.455 1.780 -10.110 1.00 83.94 387 ARG A CA 1
ATOM 3047 C C . ARG A 1 387 ? 31.213 3.280 -9.877 1.00 83.94 387 ARG A C 1
ATOM 3049 O O . ARG A 1 387 ? 31.166 3.733 -8.737 1.00 83.94 387 ARG A O 1
ATOM 3056 N N . ARG A 1 388 ? 31.045 4.053 -10.962 1.00 81.81 388 ARG A N 1
ATOM 3057 C CA . ARG A 1 388 ? 30.885 5.523 -10.919 1.00 81.81 388 ARG A CA 1
ATOM 3058 C C . ARG A 1 388 ? 29.534 5.978 -10.322 1.00 81.81 388 ARG A C 1
ATOM 3060 O O . ARG A 1 388 ? 29.582 6.802 -9.413 1.00 81.81 388 ARG A O 1
ATOM 3067 N N . PRO A 1 389 ? 28.355 5.499 -10.787 1.00 84.44 389 PRO A N 1
ATOM 3068 C CA . PRO A 1 389 ? 27.070 5.798 -10.145 1.00 84.44 389 PRO A CA 1
ATOM 3069 C C . PRO A 1 389 ? 27.039 5.422 -8.662 1.00 84.44 389 PRO A C 1
ATOM 3071 O O . PRO A 1 389 ? 26.750 6.279 -7.841 1.00 84.44 389 PRO A O 1
ATOM 3074 N N . PHE A 1 390 ? 27.439 4.195 -8.316 1.00 87.44 390 PHE A N 1
ATOM 3075 C CA . PHE A 1 390 ? 27.361 3.678 -6.947 1.00 87.44 390 PHE A CA 1
ATOM 3076 C C . PHE A 1 390 ? 28.148 4.535 -5.940 1.00 87.44 390 PHE A C 1
ATOM 3078 O O . PHE A 1 390 ? 27.612 4.932 -4.909 1.00 87.44 390 PHE A O 1
ATOM 3085 N N . ILE A 1 391 ? 29.397 4.897 -6.270 1.00 90.50 391 ILE A N 1
ATOM 3086 C CA . ILE A 1 391 ? 30.202 5.801 -5.432 1.00 90.50 391 ILE A CA 1
ATOM 3087 C C . ILE A 1 391 ? 29.590 7.205 -5.375 1.00 90.50 391 ILE A C 1
ATOM 3089 O O . ILE A 1 391 ? 29.525 7.783 -4.295 1.00 90.50 391 ILE A O 1
ATOM 3093 N N . ARG A 1 392 ? 29.125 7.757 -6.507 1.00 90.12 392 ARG A N 1
ATOM 3094 C CA . ARG A 1 392 ? 28.448 9.065 -6.539 1.00 90.12 392 ARG A CA 1
ATOM 3095 C C . ARG A 1 392 ? 27.266 9.079 -5.572 1.00 90.12 392 ARG A C 1
ATOM 3097 O O . ARG A 1 392 ? 27.186 9.987 -4.757 1.00 90.12 392 ARG A O 1
ATOM 3104 N N . ASP A 1 393 ? 26.370 8.104 -5.676 1.00 90.88 393 ASP A N 1
ATOM 3105 C CA . ASP A 1 393 ? 25.122 8.077 -4.911 1.00 90.88 393 ASP A CA 1
ATOM 3106 C C . ASP A 1 393 ? 25.402 8.027 -3.401 1.00 90.88 393 ASP A C 1
ATOM 3108 O O . ASP A 1 393 ? 24.878 8.848 -2.654 1.00 90.88 393 ASP A O 1
ATOM 3112 N N . ILE A 1 394 ? 26.340 7.185 -2.957 1.00 93.50 394 ILE A N 1
ATOM 3113 C CA . ILE A 1 394 ? 26.736 7.149 -1.540 1.00 93.50 394 ILE A CA 1
ATOM 3114 C C . ILE A 1 394 ? 27.415 8.463 -1.101 1.00 93.50 394 ILE A C 1
ATOM 3116 O O . ILE A 1 394 ? 27.152 8.955 -0.004 1.00 93.50 394 ILE A O 1
ATOM 3120 N N . LEU A 1 395 ? 28.249 9.080 -1.947 1.00 93.44 395 LEU A N 1
ATOM 3121 C CA . LEU A 1 395 ? 28.934 10.335 -1.607 1.00 93.44 395 LEU A CA 1
ATOM 3122 C C . LEU A 1 395 ? 27.985 11.533 -1.418 1.00 93.44 395 LEU A C 1
ATOM 3124 O O . LEU A 1 395 ? 28.324 12.437 -0.655 1.00 93.44 395 LEU A O 1
ATOM 3128 N N . PHE A 1 396 ? 26.808 11.552 -2.053 1.00 93.50 396 PHE A N 1
ATOM 3129 C CA . PHE A 1 396 ? 25.838 12.645 -1.884 1.00 93.50 396 PHE A CA 1
ATOM 3130 C C . PHE A 1 396 ? 25.148 12.662 -0.507 1.00 93.50 396 PHE A C 1
ATOM 3132 O O . PHE A 1 396 ? 24.636 13.709 -0.115 1.00 93.50 396 PHE A O 1
ATOM 3139 N N . PHE A 1 397 ? 25.193 11.573 0.270 1.00 93.25 397 PHE A N 1
ATOM 3140 C CA . PHE A 1 397 ? 24.658 11.560 1.637 1.00 93.25 397 PHE A CA 1
ATOM 3141 C C . PHE A 1 397 ? 25.505 12.367 2.638 1.00 93.25 397 PHE A C 1
ATOM 3143 O O . PHE A 1 397 ? 24.946 13.017 3.520 1.00 93.25 397 PHE A O 1
ATOM 3150 N N . TYR A 1 398 ? 26.839 12.379 2.516 1.00 92.88 398 TYR A N 1
ATOM 3151 C CA . TYR A 1 398 ? 27.702 13.028 3.519 1.00 92.88 398 TYR A CA 1
ATOM 3152 C C . TYR A 1 398 ? 27.482 14.550 3.645 1.00 92.88 398 TYR A C 1
ATOM 3154 O O . TYR A 1 398 ? 27.399 15.023 4.778 1.00 92.88 398 TYR A O 1
ATOM 3162 N N . PRO A 1 399 ? 27.318 15.336 2.556 1.00 91.19 399 PRO A N 1
ATOM 3163 C CA . PRO A 1 399 ? 26.931 16.744 2.666 1.00 91.19 399 PRO A CA 1
ATOM 3164 C C . PRO A 1 399 ? 25.559 16.947 3.322 1.00 91.19 399 PRO A C 1
ATOM 3166 O O . PRO A 1 399 ? 25.388 17.901 4.077 1.00 91.19 399 PRO A O 1
ATOM 3169 N N . ALA A 1 400 ? 24.596 16.051 3.076 1.00 90.12 400 ALA A N 1
ATOM 3170 C CA . ALA A 1 400 ? 23.265 16.124 3.677 1.00 90.12 400 ALA A CA 1
ATOM 3171 C C . ALA A 1 400 ? 23.334 15.917 5.199 1.00 90.12 400 ALA A C 1
ATOM 3173 O O . ALA A 1 400 ? 22.884 16.769 5.963 1.00 90.12 400 ALA A O 1
ATOM 3174 N N . PHE A 1 401 ? 23.975 14.835 5.652 1.00 90.25 401 PHE A N 1
ATOM 3175 C CA . PHE A 1 401 ? 24.155 14.554 7.080 1.00 90.25 401 PHE A CA 1
ATOM 3176 C C . PHE A 1 401 ? 25.053 15.579 7.776 1.00 90.25 401 PHE A C 1
ATOM 3178 O O . PHE A 1 401 ? 24.790 15.928 8.922 1.00 90.25 401 PHE A O 1
ATOM 3185 N N . GLY A 1 402 ? 26.059 16.118 7.080 1.00 89.06 402 GLY A N 1
ATOM 3186 C CA . GLY A 1 402 ? 26.868 17.232 7.570 1.00 89.06 402 GLY A CA 1
ATOM 3187 C C . GLY A 1 402 ? 26.030 18.481 7.856 1.00 89.06 402 GLY A C 1
ATOM 3188 O O . GLY A 1 402 ? 26.181 19.077 8.919 1.00 89.06 402 GLY A O 1
ATOM 3189 N N . LEU A 1 403 ? 25.097 18.844 6.967 1.00 88.00 403 LEU A N 1
ATOM 3190 C CA . LEU A 1 403 ? 24.170 19.958 7.206 1.00 88.00 403 LEU A CA 1
ATOM 3191 C C . LEU A 1 403 ? 23.180 19.678 8.344 1.00 88.00 403 LEU A C 1
ATOM 3193 O O . LEU A 1 403 ? 22.935 20.579 9.144 1.00 88.00 403 LEU A O 1
ATOM 3197 N N . LEU A 1 404 ? 22.644 18.455 8.459 1.00 85.38 404 LEU A N 1
ATOM 3198 C CA . LEU A 1 404 ? 21.785 18.085 9.595 1.00 85.38 404 LEU A CA 1
ATOM 3199 C C . LEU A 1 404 ? 22.541 18.179 10.927 1.00 85.38 404 LEU A C 1
ATOM 3201 O O . LEU A 1 404 ? 22.018 18.739 11.886 1.00 85.38 404 LEU A O 1
ATOM 3205 N N . LEU A 1 405 ? 23.777 17.673 10.976 1.00 84.06 405 LEU A N 1
ATOM 3206 C CA . LEU A 1 405 ? 24.614 17.680 12.175 1.00 84.06 405 LEU A CA 1
ATOM 3207 C C . LEU A 1 405 ? 25.045 19.100 12.564 1.00 84.06 405 LEU A C 1
ATOM 3209 O O . LEU A 1 405 ? 25.024 19.429 13.746 1.00 84.06 405 LEU A O 1
ATOM 3213 N N . VAL A 1 406 ? 25.376 19.963 11.597 1.00 84.06 406 VAL A N 1
ATOM 3214 C CA . VAL A 1 406 ? 25.616 21.389 11.874 1.00 84.06 406 VAL A CA 1
ATOM 3215 C C . VAL A 1 406 ? 24.343 22.052 12.398 1.00 84.06 406 VAL A C 1
ATOM 3217 O O . VAL A 1 406 ? 24.405 22.703 13.434 1.00 84.06 406 VAL A O 1
ATOM 3220 N N . SER A 1 407 ? 23.184 21.835 11.763 1.00 80.19 407 SER A N 1
ATOM 3221 C CA . SER A 1 407 ? 21.915 22.414 12.226 1.00 80.19 407 SER A CA 1
ATOM 3222 C C . SER A 1 407 ? 21.564 21.980 13.653 1.00 80.19 407 SER A C 1
ATOM 3224 O O . SER A 1 407 ? 21.151 22.821 14.445 1.00 80.19 407 SER A O 1
ATOM 3226 N N . PHE A 1 408 ? 21.773 20.704 13.994 1.00 74.94 408 PHE A N 1
ATOM 3227 C CA . PHE A 1 408 ? 21.602 20.165 15.348 1.00 74.94 408 PHE A CA 1
ATOM 3228 C C . PHE A 1 408 ? 22.496 20.862 16.387 1.00 74.94 408 PHE A C 1
ATOM 3230 O O . PHE A 1 408 ? 22.069 21.071 17.518 1.00 74.94 408 PHE A O 1
ATOM 3237 N N . LEU A 1 409 ? 23.720 21.247 16.014 1.00 78.62 409 LEU A N 1
ATOM 3238 C CA . LEU A 1 409 ? 24.662 21.920 16.913 1.00 78.62 409 LEU A CA 1
ATOM 3239 C C . LEU A 1 409 ? 24.460 23.442 17.009 1.00 78.62 409 LEU A C 1
ATOM 3241 O O . LEU A 1 409 ? 25.018 24.054 17.918 1.00 78.62 409 LEU A O 1
ATOM 3245 N N . THR A 1 410 ? 23.710 24.068 16.091 1.00 78.62 410 THR A N 1
ATOM 3246 C CA . THR A 1 410 ? 23.568 25.536 16.037 1.00 78.62 410 THR A CA 1
ATOM 3247 C C . THR A 1 410 ? 22.162 26.072 16.291 1.00 78.62 410 THR A C 1
ATOM 3249 O O . THR A 1 410 ? 22.037 27.270 16.554 1.00 78.62 410 THR A O 1
ATOM 3252 N N . SER A 1 411 ? 21.092 25.286 16.112 1.00 74.00 411 SER A N 1
ATOM 3253 C CA . SER A 1 411 ? 19.723 25.834 16.080 1.00 74.00 411 SER A CA 1
ATOM 3254 C C . SER A 1 411 ? 18.623 24.803 16.370 1.00 74.00 411 SER A C 1
ATOM 3256 O O . SER A 1 411 ? 18.458 23.839 15.627 1.00 74.00 411 SER A O 1
ATOM 3258 N N . ASP A 1 412 ? 17.754 25.092 17.343 1.00 76.19 412 ASP A N 1
ATOM 3259 C CA . ASP A 1 412 ? 16.559 24.285 17.660 1.00 76.19 412 ASP A CA 1
ATOM 3260 C C . ASP A 1 412 ? 15.418 24.404 16.619 1.00 76.19 412 ASP A C 1
ATOM 3262 O O . ASP A 1 412 ? 14.302 23.915 16.841 1.00 76.19 412 ASP A O 1
ATOM 3266 N N . HIS A 1 413 ? 15.617 25.133 15.512 1.00 77.44 413 HIS A N 1
ATOM 3267 C CA . HIS A 1 413 ? 14.562 25.554 14.576 1.00 77.44 413 HIS A CA 1
ATOM 3268 C C . HIS A 1 413 ? 14.981 25.372 13.109 1.00 77.44 413 HIS A C 1
ATOM 3270 O O . HIS A 1 413 ? 16.125 25.645 12.740 1.00 77.44 413 HIS A O 1
ATOM 3276 N N . VAL A 1 414 ? 14.037 24.984 12.241 1.00 80.38 414 VAL A N 1
ATOM 3277 C CA . VAL A 1 414 ? 14.267 24.952 10.785 1.00 80.38 414 VAL A CA 1
ATOM 3278 C C . VAL A 1 414 ? 14.185 26.367 10.220 1.00 80.38 414 VAL A C 1
ATOM 3280 O O . VAL A 1 414 ? 13.105 26.894 9.957 1.00 80.38 414 VAL A O 1
AT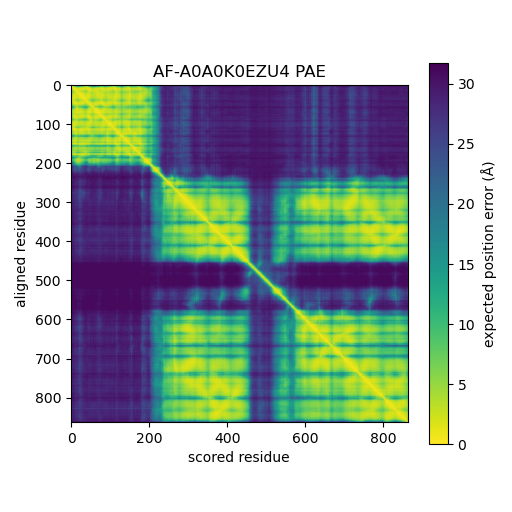OM 3283 N N . HIS A 1 415 ? 15.342 26.975 9.978 1.00 84.88 415 HIS A N 1
ATOM 3284 C CA . HIS A 1 415 ? 15.433 28.187 9.170 1.00 84.88 415 HIS A CA 1
ATOM 3285 C C . HIS A 1 415 ? 15.345 27.854 7.673 1.00 84.88 415 HIS A C 1
ATOM 3287 O O . HIS A 1 415 ? 15.930 26.873 7.215 1.00 84.88 415 HIS A O 1
ATOM 3293 N N . ILE A 1 416 ? 14.679 28.712 6.890 1.00 88.12 416 ILE A N 1
ATOM 3294 C CA . ILE A 1 416 ? 14.373 28.497 5.459 1.00 88.12 416 ILE A CA 1
ATOM 3295 C C . ILE A 1 416 ? 15.588 28.146 4.578 1.00 88.12 416 ILE A C 1
ATOM 3297 O O . ILE A 1 416 ? 15.439 27.430 3.587 1.00 88.12 416 ILE A O 1
ATOM 3301 N N . TRP A 1 417 ? 16.796 28.600 4.939 1.00 88.75 417 TRP A N 1
ATOM 3302 C CA . TRP A 1 417 ? 18.021 28.285 4.196 1.00 88.75 417 TRP A CA 1
ATOM 3303 C C . TRP A 1 417 ? 18.358 26.789 4.209 1.00 88.75 417 TRP A C 1
ATOM 3305 O O . TRP A 1 417 ? 18.968 26.303 3.256 1.00 88.75 417 TRP A O 1
ATOM 3315 N N . LEU A 1 418 ? 17.961 26.047 5.250 1.00 89.12 418 LEU A N 1
ATOM 3316 C CA . LEU A 1 418 ? 18.267 24.626 5.392 1.00 89.12 418 LEU A CA 1
ATOM 3317 C C . LEU A 1 418 ? 17.533 23.785 4.327 1.00 89.12 418 LEU A C 1
ATOM 3319 O O . LEU A 1 418 ? 18.223 23.261 3.452 1.00 89.12 418 LEU A O 1
ATOM 3323 N N . PRO A 1 419 ? 16.185 23.696 4.290 1.00 89.94 419 PRO A N 1
ATOM 3324 C CA . PRO A 1 419 ? 15.487 22.907 3.271 1.00 89.94 419 PRO A CA 1
ATOM 3325 C C . PRO A 1 419 ? 15.735 23.433 1.846 1.00 89.94 419 PRO A C 1
ATOM 3327 O O . PRO A 1 419 ? 15.872 22.641 0.912 1.00 89.94 419 PRO A O 1
ATOM 3330 N N . LEU A 1 420 ? 15.941 24.747 1.673 1.00 91.81 420 LEU A N 1
ATOM 3331 C CA . LEU A 1 420 ? 16.334 25.323 0.383 1.00 91.81 420 LEU A CA 1
ATOM 3332 C C . LEU A 1 420 ? 17.703 24.802 -0.100 1.00 91.81 420 LEU A C 1
ATOM 3334 O O . LEU A 1 420 ? 17.885 24.556 -1.292 1.00 91.81 420 LEU A O 1
ATOM 3338 N N . THR A 1 421 ? 18.655 24.569 0.809 1.00 92.50 421 THR A N 1
ATOM 3339 C CA . THR A 1 421 ? 19.956 23.970 0.464 1.00 92.50 421 THR A CA 1
ATOM 3340 C C . THR A 1 421 ? 19.815 22.496 0.070 1.00 92.50 421 THR A C 1
ATOM 3342 O O . THR A 1 421 ? 20.493 22.053 -0.857 1.00 92.50 421 THR A O 1
ATOM 3345 N N . PHE A 1 422 ? 18.891 21.749 0.686 1.00 93.25 422 PHE A N 1
ATOM 3346 C CA . PHE A 1 422 ? 18.584 20.366 0.288 1.00 93.25 422 PHE A CA 1
ATOM 3347 C C . PHE A 1 422 ? 18.006 20.313 -1.138 1.00 93.25 422 PHE A C 1
ATOM 3349 O O . PHE A 1 422 ? 18.452 19.498 -1.946 1.00 93.25 422 PHE A O 1
ATOM 3356 N N . LEU A 1 423 ? 17.125 21.251 -1.506 1.00 93.19 423 LEU A N 1
ATOM 3357 C CA . LEU A 1 423 ? 16.636 21.399 -2.885 1.00 93.19 423 LEU A CA 1
ATOM 3358 C C . LEU A 1 423 ? 17.757 21.741 -3.880 1.00 93.19 423 LEU A C 1
ATOM 3360 O O . LEU A 1 423 ? 17.834 21.148 -4.958 1.00 93.19 423 LEU A O 1
ATOM 3364 N N . CYS A 1 424 ? 18.670 22.646 -3.519 1.00 93.69 424 CYS A N 1
ATOM 3365 C CA . CYS A 1 424 ? 19.848 22.951 -4.336 1.00 93.69 424 CYS A CA 1
ATOM 3366 C C . CYS A 1 424 ? 20.753 21.720 -4.527 1.00 93.69 424 CYS A C 1
ATOM 3368 O O . CYS A 1 424 ? 21.216 21.465 -5.642 1.00 93.69 424 CYS A O 1
ATOM 3370 N N . PHE A 1 425 ? 20.965 20.913 -3.481 1.00 93.44 425 PHE A N 1
ATOM 3371 C CA . PHE A 1 425 ? 21.690 19.645 -3.587 1.00 93.44 425 PHE A CA 1
ATOM 3372 C C . PHE A 1 425 ? 20.957 18.614 -4.457 1.00 93.44 425 PHE A C 1
ATOM 3374 O O . PHE A 1 425 ? 21.631 17.940 -5.235 1.00 93.44 425 PHE A O 1
ATOM 3381 N N . TYR A 1 426 ? 19.619 18.546 -4.449 1.00 92.25 426 TYR A N 1
ATOM 3382 C CA . TYR A 1 426 ? 18.875 17.705 -5.400 1.00 92.25 426 TYR A CA 1
ATOM 3383 C C . TYR A 1 426 ? 19.103 18.126 -6.858 1.00 92.25 426 TYR A C 1
ATOM 3385 O O . TYR A 1 426 ? 19.366 17.285 -7.717 1.00 92.25 426 TYR A O 1
ATOM 3393 N N . ILE A 1 427 ? 19.050 19.430 -7.150 1.00 92.75 427 ILE A N 1
ATOM 3394 C CA . ILE A 1 427 ? 19.273 19.958 -8.506 1.00 92.75 427 ILE A CA 1
ATOM 3395 C C . ILE A 1 427 ? 20.696 19.634 -8.982 1.00 92.75 427 ILE A C 1
ATOM 3397 O O . ILE A 1 427 ? 20.885 19.206 -10.126 1.00 92.75 427 ILE A O 1
ATOM 3401 N N . ILE A 1 428 ? 21.697 19.773 -8.106 1.00 93.44 428 ILE A N 1
ATOM 3402 C CA . ILE A 1 428 ? 23.082 19.372 -8.388 1.00 93.44 428 ILE A CA 1
ATOM 3403 C C . ILE A 1 428 ? 23.160 17.856 -8.616 1.00 93.44 428 ILE A C 1
ATOM 3405 O O . ILE A 1 428 ? 23.694 17.431 -9.642 1.00 93.44 428 ILE A O 1
ATOM 3409 N N . TYR A 1 429 ? 22.585 17.043 -7.726 1.00 91.62 429 TYR A N 1
ATOM 3410 C CA . TYR A 1 429 ? 22.545 15.583 -7.834 1.00 91.62 429 TYR A CA 1
ATOM 3411 C C . TYR A 1 429 ? 21.970 15.132 -9.182 1.00 91.62 429 TYR A C 1
ATOM 3413 O O . TYR A 1 429 ? 22.683 14.505 -9.973 1.00 91.62 429 TYR A O 1
ATOM 3421 N N . ALA A 1 430 ? 20.737 15.535 -9.499 1.00 89.50 430 ALA A N 1
ATOM 3422 C CA . ALA A 1 430 ? 20.053 15.211 -10.748 1.00 89.50 430 ALA A CA 1
ATOM 3423 C C . ALA A 1 430 ? 20.847 15.682 -11.982 1.00 89.50 430 ALA A C 1
ATOM 3425 O O . ALA A 1 430 ? 20.985 14.940 -12.960 1.00 89.50 430 ALA A O 1
ATOM 3426 N N . SER A 1 431 ? 21.471 16.863 -11.912 1.00 89.81 431 SER A N 1
ATOM 3427 C CA . SER A 1 431 ? 22.376 17.345 -12.962 1.00 89.81 431 SER A CA 1
ATOM 3428 C C . SER A 1 431 ? 23.580 16.415 -13.148 1.00 89.81 431 SER A C 1
ATOM 3430 O O . SER A 1 431 ? 23.898 16.052 -14.282 1.00 89.81 431 SER A O 1
ATOM 3432 N N . THR A 1 432 ? 24.224 15.940 -12.071 1.00 89.31 432 THR A N 1
ATOM 3433 C CA . THR A 1 432 ? 25.316 14.954 -12.196 1.00 89.31 432 THR A CA 1
ATOM 3434 C C . THR A 1 432 ? 24.839 13.607 -12.745 1.00 89.31 432 THR A C 1
ATOM 3436 O O . THR A 1 432 ? 25.595 12.955 -13.467 1.00 89.31 432 THR A O 1
ATOM 3439 N N . VAL A 1 433 ? 23.596 13.185 -12.473 1.00 85.62 433 VAL A N 1
ATOM 3440 C CA . VAL A 1 433 ? 22.996 11.967 -13.049 1.00 85.62 433 VAL A CA 1
ATOM 3441 C C . VAL A 1 433 ? 22.864 12.098 -14.567 1.00 85.62 433 VAL A C 1
ATOM 3443 O O . VAL A 1 433 ? 23.391 11.254 -15.300 1.00 85.62 433 VAL A O 1
ATOM 3446 N N . ILE A 1 434 ? 22.241 13.179 -15.039 1.00 84.56 434 ILE A N 1
ATOM 3447 C CA . ILE A 1 434 ? 21.988 13.439 -16.464 1.00 84.56 434 ILE A CA 1
ATOM 3448 C C . ILE A 1 434 ? 23.307 13.656 -17.224 1.00 84.56 434 ILE A C 1
ATOM 3450 O O . ILE A 1 434 ? 23.534 13.044 -18.272 1.00 84.56 434 ILE A O 1
ATOM 3454 N N . ILE A 1 435 ? 24.233 14.450 -16.677 1.00 85.50 435 ILE A N 1
ATOM 3455 C CA . ILE A 1 435 ? 25.553 14.684 -17.284 1.00 85.50 435 ILE A CA 1
ATOM 3456 C C . ILE A 1 435 ? 26.362 13.376 -17.336 1.00 85.50 435 ILE A C 1
ATOM 3458 O O . ILE A 1 435 ? 26.951 13.064 -18.371 1.00 85.50 435 ILE A O 1
ATOM 3462 N N . SER A 1 436 ? 26.337 12.555 -16.278 1.00 78.38 436 SER A N 1
ATOM 3463 C CA . SER A 1 436 ? 26.983 11.232 -16.253 1.00 78.38 436 SER A CA 1
ATOM 3464 C C . SER A 1 436 ? 26.418 10.273 -17.309 1.00 78.38 436 SER A C 1
ATOM 3466 O O . SER A 1 436 ? 27.169 9.487 -17.893 1.00 78.38 436 SER A O 1
ATOM 3468 N N . GLN A 1 437 ? 25.112 10.325 -17.592 1.00 75.38 437 GLN A N 1
ATOM 3469 C CA . GLN A 1 437 ? 24.501 9.567 -18.687 1.00 75.38 437 GLN A CA 1
ATOM 3470 C C . GLN A 1 437 ? 24.964 10.082 -20.057 1.00 75.38 437 GLN A C 1
ATOM 3472 O O . GLN A 1 437 ? 25.394 9.290 -20.897 1.00 75.38 437 GLN A O 1
ATOM 3477 N N . TYR A 1 438 ? 24.905 11.397 -20.284 1.00 78.44 438 TYR A N 1
ATOM 3478 C CA . TYR A 1 438 ? 25.284 12.013 -21.558 1.00 78.44 438 TYR A CA 1
ATOM 3479 C C . TYR A 1 438 ? 26.761 11.769 -21.901 1.00 78.44 438 TYR A C 1
ATOM 3481 O O . TYR A 1 438 ? 27.079 11.359 -23.019 1.00 78.44 438 TYR A O 1
ATOM 3489 N N . VAL A 1 439 ? 27.658 11.940 -20.923 1.00 78.00 439 VAL A N 1
ATOM 3490 C CA . VAL A 1 439 ? 29.096 11.674 -21.070 1.00 78.00 439 VAL A CA 1
ATOM 3491 C C . VAL A 1 439 ? 29.344 10.203 -21.411 1.00 78.00 439 VAL A C 1
ATOM 3493 O O . VAL A 1 439 ? 30.012 9.938 -22.409 1.00 78.00 439 VAL A O 1
ATOM 3496 N N . ARG A 1 440 ? 28.743 9.246 -20.682 1.00 72.31 440 ARG A N 1
ATOM 3497 C CA . ARG A 1 440 ? 28.854 7.807 -21.001 1.00 72.31 440 ARG A CA 1
ATOM 3498 C C . ARG A 1 440 ? 28.352 7.485 -22.410 1.00 72.31 440 ARG A C 1
ATOM 3500 O O . ARG A 1 440 ? 29.082 6.875 -23.186 1.00 72.31 440 ARG A O 1
ATOM 3507 N N . LYS A 1 441 ? 27.160 7.959 -22.792 1.00 70.88 441 LYS A N 1
ATOM 3508 C CA . LYS A 1 441 ? 26.562 7.712 -24.121 1.00 70.88 441 LYS A CA 1
ATOM 3509 C C . LYS A 1 441 ? 27.387 8.312 -25.270 1.00 70.88 441 LYS A C 1
ATOM 3511 O O . LYS A 1 441 ? 27.372 7.780 -26.378 1.00 70.88 441 LYS A O 1
ATOM 3516 N N . ARG A 1 442 ? 28.125 9.399 -25.018 1.00 74.75 442 ARG A N 1
ATOM 3517 C CA . ARG A 1 442 ? 29.051 10.020 -25.979 1.00 74.75 442 ARG A CA 1
ATOM 3518 C C . ARG A 1 442 ? 30.405 9.301 -26.043 1.00 74.75 442 ARG A C 1
ATOM 3520 O O . ARG A 1 442 ? 30.946 9.128 -27.134 1.00 74.75 442 ARG A O 1
ATOM 3527 N N . MET A 1 443 ? 30.937 8.862 -24.902 1.00 67.25 443 MET A N 1
ATOM 3528 C CA . MET A 1 443 ? 32.201 8.122 -24.818 1.00 67.25 443 MET A CA 1
ATOM 3529 C C . MET A 1 443 ? 32.080 6.709 -25.396 1.00 67.25 443 MET A C 1
ATOM 3531 O O . MET A 1 443 ? 32.932 6.336 -26.195 1.00 67.25 443 MET A O 1
ATOM 3535 N N . GLY A 1 444 ? 30.995 5.980 -25.104 1.00 65.75 444 GLY A N 1
ATOM 3536 C CA . GLY A 1 444 ? 30.718 4.660 -25.684 1.00 65.75 444 GLY A CA 1
ATOM 3537 C C . GLY A 1 444 ? 30.750 4.687 -27.213 1.00 65.75 444 GLY A C 1
ATOM 3538 O O . GLY A 1 444 ? 31.560 3.990 -27.813 1.00 65.75 444 GLY A O 1
ATOM 3539 N N . LYS A 1 445 ? 29.994 5.602 -27.844 1.00 70.19 445 LYS A N 1
ATOM 3540 C CA . LYS A 1 445 ? 30.057 5.832 -29.302 1.00 70.19 445 LYS A CA 1
ATOM 3541 C C . LYS A 1 445 ? 31.472 6.128 -29.805 1.00 70.19 445 LYS A C 1
ATOM 3543 O O . LYS A 1 445 ? 31.902 5.551 -30.791 1.00 70.19 445 LYS A O 1
ATOM 3548 N N . THR A 1 446 ? 32.214 6.987 -29.103 1.00 67.06 446 THR A N 1
ATOM 3549 C CA . THR A 1 446 ? 33.597 7.330 -29.488 1.00 67.06 446 THR A CA 1
ATOM 3550 C C . THR A 1 446 ? 34.519 6.103 -29.451 1.00 67.06 446 THR A C 1
ATOM 3552 O O . THR A 1 446 ? 35.401 5.973 -30.298 1.00 67.06 446 THR A O 1
ATOM 3555 N N . ILE A 1 447 ? 34.309 5.179 -28.507 1.00 65.38 447 ILE A N 1
ATOM 3556 C CA . ILE A 1 447 ? 35.050 3.914 -28.433 1.00 65.38 447 ILE A CA 1
ATOM 3557 C C . ILE A 1 447 ? 34.537 2.892 -29.458 1.00 65.38 447 ILE A C 1
ATOM 3559 O O . ILE A 1 447 ? 35.361 2.189 -30.036 1.00 65.38 447 ILE A O 1
ATOM 3563 N N . GLU A 1 448 ? 33.237 2.826 -29.762 1.00 65.62 448 GLU A N 1
ATOM 3564 C CA . GLU A 1 448 ? 32.723 2.035 -30.890 1.00 65.62 448 GLU A CA 1
ATOM 3565 C C . GLU A 1 448 ? 33.334 2.481 -32.222 1.00 65.62 448 GLU A C 1
ATOM 3567 O O . GLU A 1 448 ? 33.803 1.636 -32.981 1.00 65.62 448 GLU A O 1
ATOM 3572 N N . ASP A 1 449 ? 33.377 3.788 -32.488 1.00 68.38 449 ASP A N 1
ATOM 3573 C CA . ASP A 1 449 ? 33.960 4.358 -33.704 1.00 68.38 449 ASP A CA 1
ATOM 3574 C C . ASP A 1 449 ? 35.447 3.981 -33.819 1.00 68.38 449 ASP A C 1
ATOM 3576 O O . ASP A 1 449 ? 35.876 3.464 -34.849 1.00 68.38 449 ASP A O 1
ATOM 3580 N N . VAL A 1 450 ? 36.230 4.119 -32.739 1.00 65.25 450 VAL A N 1
ATOM 3581 C CA . VAL A 1 450 ? 37.647 3.704 -32.723 1.00 65.25 450 VAL A CA 1
ATOM 3582 C C . VAL A 1 450 ? 37.815 2.181 -32.829 1.00 65.25 450 VAL A C 1
ATOM 3584 O O . VAL A 1 450 ? 38.714 1.721 -33.533 1.00 65.25 450 VAL A O 1
ATOM 3587 N N . ARG A 1 451 ? 36.956 1.375 -32.186 1.00 61.56 451 ARG A N 1
ATOM 3588 C CA . ARG A 1 451 ? 36.946 -0.096 -32.329 1.00 61.56 451 ARG A CA 1
ATOM 3589 C C . ARG A 1 451 ? 36.627 -0.500 -33.776 1.00 61.56 451 ARG A C 1
ATOM 3591 O O . ARG A 1 451 ? 37.247 -1.432 -34.279 1.00 61.56 451 ARG A O 1
ATOM 3598 N N . ARG A 1 452 ? 35.720 0.204 -34.466 1.00 60.81 452 ARG A N 1
ATOM 3599 C CA . ARG A 1 452 ? 35.418 0.006 -35.898 1.00 60.81 452 ARG A CA 1
ATOM 3600 C C . ARG A 1 452 ? 36.612 0.380 -36.776 1.00 60.81 452 ARG A C 1
ATOM 3602 O O . ARG A 1 452 ? 37.002 -0.434 -37.601 1.00 60.81 452 ARG A O 1
ATOM 3609 N N . SER A 1 453 ? 37.254 1.526 -36.535 1.00 58.34 453 SER A N 1
ATOM 3610 C CA . SER A 1 453 ? 38.482 1.943 -37.237 1.00 58.34 453 SER A CA 1
ATOM 3611 C C . SER A 1 453 ? 39.703 1.041 -36.996 1.00 58.34 453 SER A C 1
ATOM 3613 O O . SER A 1 453 ? 40.711 1.213 -37.672 1.00 58.34 453 SER A O 1
ATOM 3615 N N . ARG A 1 454 ? 39.639 0.102 -36.040 1.00 54.31 454 ARG A N 1
ATOM 3616 C CA . ARG A 1 454 ? 40.693 -0.889 -35.751 1.00 54.31 454 ARG A CA 1
ATOM 3617 C C . ARG A 1 454 ? 40.355 -2.320 -36.193 1.00 54.31 454 ARG A C 1
ATOM 3619 O O . ARG A 1 454 ? 41.195 -3.199 -36.023 1.00 54.31 454 ARG A O 1
ATOM 3626 N N . LYS A 1 455 ? 39.164 -2.592 -36.745 1.00 40.88 455 LYS A N 1
ATOM 3627 C CA . LYS A 1 455 ? 38.879 -3.903 -37.357 1.00 40.88 455 LYS A CA 1
ATOM 3628 C C . LYS A 1 455 ? 39.511 -3.965 -38.756 1.00 40.88 455 LYS A C 1
ATOM 3630 O O . LYS A 1 455 ? 39.297 -3.031 -39.525 1.00 40.88 455 LYS A O 1
ATOM 3635 N N . PRO A 1 456 ? 40.233 -5.041 -39.121 1.00 40.84 456 PRO A N 1
ATOM 3636 C CA . PRO A 1 456 ? 40.720 -5.208 -40.485 1.00 40.84 456 PRO A CA 1
ATOM 3637 C C . PRO A 1 456 ? 39.544 -5.448 -41.439 1.00 40.84 456 PRO A C 1
ATOM 3639 O O . PRO A 1 456 ? 38.711 -6.328 -41.207 1.00 40.84 456 PRO A O 1
ATOM 3642 N N . THR A 1 457 ? 39.474 -4.672 -42.519 1.00 36.78 457 THR A N 1
ATOM 3643 C CA . THR A 1 457 ? 38.470 -4.862 -43.570 1.00 36.78 457 THR A CA 1
ATOM 3644 C C . THR A 1 457 ? 38.891 -6.023 -44.468 1.00 36.78 457 THR A C 1
ATOM 3646 O O . THR A 1 457 ? 39.750 -5.863 -45.333 1.00 36.78 457 THR A O 1
ATOM 3649 N N . ILE A 1 458 ? 38.286 -7.197 -44.277 1.00 42.16 458 ILE A N 1
ATOM 3650 C CA . ILE A 1 458 ? 38.446 -8.321 -45.208 1.00 42.16 458 ILE A CA 1
ATOM 3651 C C . ILE A 1 458 ? 37.577 -8.039 -46.439 1.00 42.16 458 ILE A C 1
ATOM 3653 O O . ILE A 1 458 ? 36.397 -8.388 -46.477 1.00 42.16 458 ILE A O 1
ATOM 3657 N N . ASN A 1 459 ? 38.161 -7.383 -47.441 1.00 35.44 459 ASN A N 1
ATOM 3658 C CA . ASN A 1 459 ? 37.545 -7.226 -48.755 1.00 35.44 459 ASN A CA 1
ATOM 3659 C C . ASN A 1 459 ? 37.576 -8.574 -49.491 1.00 35.44 459 ASN A C 1
ATOM 3661 O O . ASN A 1 459 ? 38.560 -8.897 -50.155 1.00 35.44 459 ASN A O 1
ATOM 3665 N N . ILE A 1 460 ? 36.499 -9.357 -49.390 1.00 37.88 460 ILE A N 1
ATOM 3666 C CA . ILE A 1 460 ? 36.285 -10.499 -50.287 1.00 37.88 460 ILE A CA 1
ATOM 3667 C C . ILE A 1 460 ? 35.840 -9.936 -51.636 1.00 37.88 460 ILE A C 1
ATOM 3669 O O . ILE A 1 460 ? 34.675 -9.593 -51.830 1.00 37.88 460 ILE A O 1
ATOM 3673 N N . MET A 1 461 ? 36.794 -9.807 -52.553 1.00 30.02 461 MET A N 1
ATOM 3674 C CA . MET A 1 461 ? 36.542 -9.371 -53.920 1.00 30.02 461 MET A CA 1
ATOM 3675 C C . MET A 1 461 ? 36.007 -10.570 -54.712 1.00 30.02 461 MET A C 1
ATOM 3677 O O . MET A 1 461 ? 36.771 -11.422 -55.161 1.00 30.02 461 MET A O 1
ATOM 3681 N N . LEU A 1 462 ? 34.680 -10.678 -54.808 1.00 31.20 462 LEU A N 1
ATOM 3682 C CA . LEU A 1 462 ? 34.035 -11.631 -55.712 1.00 31.20 462 LEU A CA 1
ATOM 3683 C C . LEU A 1 462 ? 34.316 -11.184 -57.159 1.00 31.20 462 LEU A C 1
ATOM 3685 O O . LEU A 1 462 ? 34.106 -10.005 -57.449 1.00 31.20 462 LEU A O 1
ATOM 3689 N N . PRO A 1 463 ? 34.794 -12.068 -58.053 1.00 31.98 463 PRO A N 1
ATOM 3690 C CA . PRO A 1 463 ? 35.029 -11.703 -59.445 1.00 31.98 463 PRO A CA 1
ATOM 3691 C C . PRO A 1 463 ? 33.699 -11.406 -60.147 1.00 31.98 463 PRO A C 1
ATOM 3693 O O . PRO A 1 463 ? 32.733 -12.160 -60.010 1.00 31.98 463 PRO A O 1
ATOM 3696 N N . GLU A 1 464 ? 33.654 -10.306 -60.898 1.00 30.50 464 GLU A N 1
ATOM 3697 C CA . GLU A 1 464 ? 32.496 -9.954 -61.720 1.00 30.50 464 GLU A CA 1
ATOM 3698 C C . GLU A 1 464 ? 32.378 -10.909 -62.917 1.00 30.50 464 GLU A C 1
ATOM 3700 O O . GLU A 1 464 ? 33.372 -11.361 -63.487 1.00 30.50 464 GLU A O 1
ATOM 3705 N N . SER A 1 465 ? 31.144 -11.259 -63.276 1.00 26.30 465 SER A N 1
ATOM 3706 C CA . SER A 1 465 ? 30.857 -12.264 -64.299 1.00 26.30 465 SER A CA 1
ATOM 3707 C C . SER A 1 465 ? 30.833 -11.653 -65.703 1.00 26.30 465 SER A C 1
ATOM 3709 O O . SER A 1 465 ? 29.759 -11.326 -66.213 1.00 26.30 465 SER A O 1
ATOM 3711 N N . GLU A 1 466 ? 31.995 -11.526 -66.342 1.00 30.20 466 GLU A N 1
ATOM 3712 C CA . GLU A 1 466 ? 32.059 -11.258 -67.783 1.00 30.20 466 GLU A CA 1
ATOM 3713 C C . GLU A 1 466 ? 31.930 -12.550 -68.603 1.00 30.20 466 GLU A C 1
ATOM 3715 O O . GLU A 1 466 ? 32.512 -13.590 -68.294 1.00 30.20 466 GLU A O 1
ATOM 3720 N N . THR A 1 467 ? 31.133 -12.486 -69.667 1.00 28.83 467 THR A N 1
ATOM 3721 C CA . THR A 1 467 ? 30.870 -13.602 -70.580 1.00 28.83 467 THR A CA 1
ATOM 3722 C C . THR A 1 467 ? 31.845 -13.605 -71.752 1.00 28.83 467 THR A C 1
ATOM 3724 O O . THR A 1 467 ? 31.895 -12.606 -72.467 1.00 28.83 467 THR A O 1
ATOM 3727 N N . ASN A 1 468 ? 32.504 -14.737 -72.034 1.00 26.58 468 ASN A N 1
ATOM 3728 C CA . ASN A 1 468 ? 32.563 -15.351 -73.376 1.00 26.58 468 ASN A CA 1
ATOM 3729 C C . ASN A 1 468 ? 33.349 -16.678 -73.387 1.00 26.58 468 ASN A C 1
ATOM 3731 O O . ASN A 1 468 ? 34.102 -16.984 -72.468 1.00 26.58 468 ASN A O 1
ATOM 3735 N N . ASN A 1 469 ? 33.139 -17.479 -74.437 1.00 26.27 469 ASN A N 1
ATOM 3736 C CA . ASN A 1 469 ? 33.671 -18.841 -74.567 1.00 26.27 469 ASN A CA 1
ATOM 3737 C C . ASN A 1 469 ? 35.014 -18.878 -75.313 1.00 26.27 469 ASN A C 1
ATOM 3739 O O . ASN A 1 469 ? 35.132 -18.235 -76.355 1.00 26.27 469 ASN A O 1
ATOM 3743 N N . THR A 1 470 ? 35.947 -19.738 -74.885 1.00 25.77 470 THR A N 1
ATOM 3744 C CA . THR A 1 470 ? 36.711 -20.685 -75.740 1.00 25.77 470 THR A CA 1
ATOM 3745 C C . THR A 1 470 ? 37.541 -21.650 -74.866 1.00 25.77 470 THR A C 1
ATOM 3747 O O . THR A 1 470 ? 37.428 -21.619 -73.642 1.00 25.77 470 THR A O 1
ATOM 3750 N N . GLU A 1 471 ? 38.253 -22.605 -75.472 1.00 25.73 471 GLU A N 1
ATOM 3751 C CA . GLU A 1 471 ? 38.603 -23.895 -74.852 1.00 25.73 471 GLU A CA 1
ATOM 3752 C C . GLU A 1 471 ? 40.066 -24.051 -74.372 1.00 25.73 471 GLU A C 1
ATOM 3754 O O . GLU A 1 471 ? 40.975 -23.380 -74.853 1.00 25.73 471 GLU A O 1
ATOM 3759 N N . SER A 1 472 ? 40.268 -25.101 -73.557 1.00 22.47 472 SER A N 1
ATOM 3760 C CA . SER A 1 472 ? 41.464 -25.971 -73.441 1.00 22.47 472 SER A CA 1
ATOM 3761 C C . SER A 1 472 ? 42.501 -25.785 -72.304 1.00 22.47 472 SER A C 1
ATOM 3763 O O . SER A 1 472 ? 42.976 -24.701 -71.991 1.00 22.47 472 SER A O 1
ATOM 3765 N N . THR A 1 473 ? 42.868 -26.950 -71.738 1.00 23.34 473 THR A N 1
ATOM 3766 C CA . THR A 1 473 ? 44.097 -27.318 -70.987 1.00 23.34 473 THR A CA 1
ATOM 3767 C C . THR A 1 473 ? 44.511 -26.572 -69.702 1.00 23.34 473 THR A C 1
ATOM 3769 O O . THR A 1 473 ? 45.209 -25.569 -69.730 1.00 23.34 473 THR A O 1
ATOM 3772 N N . SER A 1 474 ? 44.190 -27.214 -68.569 1.00 24.80 474 SER A N 1
ATOM 3773 C CA . SER A 1 474 ? 45.099 -27.562 -67.449 1.00 24.80 474 SER A CA 1
ATOM 3774 C C . SER A 1 474 ? 46.242 -26.617 -67.026 1.00 24.80 474 SER A C 1
ATOM 3776 O O . SER A 1 474 ? 47.283 -26.589 -67.673 1.00 24.80 474 SER A O 1
ATOM 3778 N N . GLU A 1 475 ? 46.166 -26.106 -65.790 1.00 26.14 475 GLU A N 1
ATOM 3779 C CA . GLU A 1 475 ? 46.982 -26.626 -64.670 1.00 26.14 475 GLU A CA 1
ATOM 3780 C C . GLU A 1 475 ? 46.425 -26.179 -63.300 1.00 26.14 475 GLU A C 1
ATOM 3782 O O . GLU A 1 475 ? 45.509 -25.359 -63.228 1.00 26.14 475 GLU A O 1
ATOM 3787 N N . SER A 1 476 ? 46.904 -26.775 -62.201 1.00 32.03 476 SER A N 1
ATOM 3788 C CA . SER A 1 476 ? 46.342 -26.582 -60.855 1.00 32.03 476 SER A CA 1
ATOM 3789 C C . SER A 1 476 ? 47.163 -25.630 -59.981 1.00 32.03 476 SER A C 1
ATOM 3791 O O . SER A 1 476 ? 48.289 -25.961 -59.607 1.00 32.03 476 SER A O 1
ATOM 3793 N N . LEU A 1 477 ? 46.562 -24.526 -59.527 1.00 27.88 477 LEU A N 1
ATOM 3794 C CA . LEU A 1 477 ? 47.095 -23.727 -58.420 1.00 27.88 477 LEU A CA 1
ATOM 3795 C C . LEU A 1 477 ? 45.958 -23.197 -57.531 1.00 27.88 477 LEU A C 1
ATOM 3797 O O . LEU A 1 477 ? 44.997 -22.607 -58.021 1.00 27.88 477 LEU A O 1
ATOM 3801 N N . GLY A 1 478 ? 46.048 -23.437 -56.220 1.00 28.23 478 GLY A N 1
ATOM 3802 C CA . GLY A 1 478 ? 45.070 -22.939 -55.246 1.00 28.23 478 GLY A CA 1
ATOM 3803 C C . GLY A 1 478 ? 45.264 -21.447 -54.930 1.00 28.23 478 GLY A C 1
ATOM 3804 O O . GLY A 1 478 ? 46.369 -20.931 -55.098 1.00 28.23 478 GLY A O 1
ATOM 3805 N N . PRO A 1 479 ? 44.226 -20.735 -54.451 1.00 30.34 479 PRO A N 1
ATOM 3806 C CA . PRO A 1 479 ? 44.316 -19.303 -54.176 1.00 30.34 479 PRO A CA 1
ATOM 3807 C C . PRO A 1 479 ? 45.256 -19.002 -52.997 1.00 30.34 479 PRO A C 1
ATOM 3809 O O . PRO A 1 479 ? 44.984 -19.365 -51.852 1.00 30.34 479 PRO A O 1
ATOM 3812 N N . THR A 1 480 ? 46.350 -18.291 -53.271 1.00 25.41 480 THR A N 1
ATOM 3813 C CA . THR A 1 480 ? 47.321 -17.846 -52.260 1.00 25.41 480 THR A CA 1
ATOM 3814 C C . THR A 1 480 ? 46.717 -16.778 -51.345 1.00 25.41 480 THR A C 1
ATOM 3816 O O . THR A 1 480 ? 46.514 -15.638 -51.760 1.00 25.41 480 THR A O 1
ATOM 3819 N N . ILE A 1 481 ? 46.476 -17.116 -50.075 1.00 30.44 481 ILE A N 1
ATOM 3820 C CA . ILE A 1 481 ? 46.004 -16.160 -49.061 1.00 30.44 481 ILE A CA 1
ATOM 3821 C C . ILE A 1 481 ? 47.208 -15.461 -48.411 1.00 30.44 481 ILE A C 1
ATOM 3823 O O . ILE A 1 481 ? 47.817 -15.978 -47.475 1.00 30.44 481 ILE A O 1
ATOM 3827 N N . THR A 1 482 ? 47.548 -14.260 -48.878 1.00 25.88 482 THR A N 1
ATOM 3828 C CA . THR A 1 482 ? 48.583 -13.405 -48.272 1.00 25.88 482 THR A CA 1
ATOM 3829 C C . THR A 1 482 ? 48.073 -12.711 -47.006 1.00 25.88 482 THR A C 1
ATOM 3831 O O . THR A 1 482 ? 47.563 -11.590 -47.034 1.00 25.88 482 THR A O 1
ATOM 3834 N N . VAL A 1 483 ? 48.237 -13.369 -45.855 1.00 27.36 483 VAL A N 1
ATOM 3835 C CA . VAL A 1 483 ? 47.957 -12.766 -44.542 1.00 27.36 483 VAL A CA 1
ATOM 3836 C C . VAL A 1 483 ? 49.085 -11.803 -44.154 1.00 27.36 483 VAL A C 1
ATOM 3838 O O . VAL A 1 483 ? 50.169 -12.225 -43.759 1.00 27.36 483 VAL A O 1
ATOM 3841 N N . LEU A 1 484 ? 48.823 -10.496 -44.218 1.00 25.05 484 LEU A N 1
ATOM 3842 C CA . LEU A 1 484 ? 49.724 -9.464 -43.690 1.00 25.05 484 LEU A CA 1
ATOM 3843 C C . LEU A 1 484 ? 49.640 -9.395 -42.154 1.00 25.05 484 LEU A C 1
ATOM 3845 O O . LEU A 1 484 ? 48.911 -8.582 -41.587 1.00 25.05 484 LEU A O 1
ATOM 3849 N N . THR A 1 485 ? 50.398 -10.251 -41.468 1.00 28.97 485 THR A N 1
ATOM 3850 C CA . THR A 1 485 ? 50.629 -10.148 -40.018 1.00 28.97 485 THR A CA 1
ATOM 3851 C C . THR A 1 485 ? 51.584 -9.001 -39.699 1.00 28.97 485 THR A C 1
ATOM 3853 O O . THR A 1 485 ? 52.698 -8.966 -40.222 1.00 28.97 485 THR A O 1
ATOM 3856 N N . LEU A 1 486 ? 51.186 -8.096 -38.802 1.00 28.98 486 LEU A N 1
ATOM 3857 C CA . LEU A 1 486 ? 52.004 -6.958 -38.381 1.00 28.98 486 LEU A CA 1
ATOM 3858 C C . LEU A 1 486 ? 51.964 -6.780 -36.852 1.00 28.98 486 LEU A C 1
ATOM 3860 O O . LEU A 1 486 ? 50.999 -6.246 -36.312 1.00 28.98 486 LEU A O 1
ATOM 3864 N N . GLY A 1 487 ? 53.046 -7.195 -36.184 1.00 26.86 487 GLY A N 1
ATOM 3865 C CA . GLY A 1 487 ? 53.367 -6.841 -34.794 1.00 26.86 487 GLY A CA 1
ATOM 3866 C C . GLY A 1 487 ? 52.781 -7.740 -33.697 1.00 26.86 487 GLY A C 1
ATOM 3867 O O . GLY A 1 487 ? 51.600 -7.658 -33.369 1.00 26.86 487 GLY A O 1
ATOM 3868 N N . GLU A 1 488 ? 53.649 -8.518 -33.046 1.00 24.78 488 GLU A N 1
ATOM 3869 C CA . GLU A 1 488 ? 53.395 -9.061 -31.704 1.00 24.78 488 GLU A CA 1
ATOM 3870 C C . GLU A 1 488 ? 53.487 -7.952 -30.628 1.00 24.78 488 GLU A C 1
ATOM 3872 O O . GLU A 1 488 ? 54.157 -6.934 -30.841 1.00 24.78 488 GLU A O 1
ATOM 3877 N N . PRO A 1 489 ? 52.835 -8.107 -29.458 1.00 25.66 489 PRO A N 1
ATOM 3878 C CA . PRO A 1 489 ? 52.904 -7.123 -28.382 1.00 25.66 489 PRO A CA 1
ATOM 3879 C C . PRO A 1 489 ? 54.240 -7.200 -27.623 1.00 25.66 489 PRO A C 1
ATOM 3881 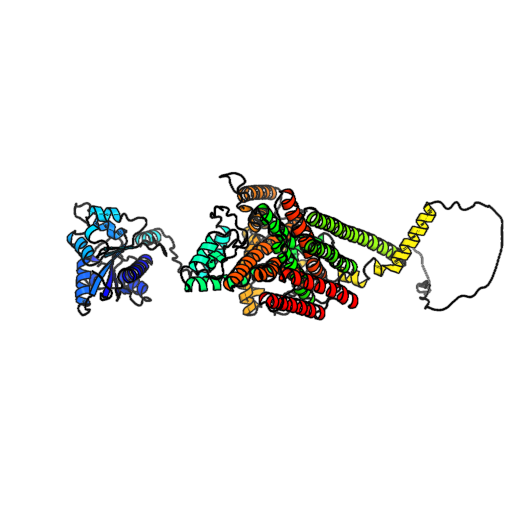O O . PRO A 1 489 ? 54.509 -8.166 -26.913 1.00 25.66 489 PRO A O 1
ATOM 3884 N N . ILE A 1 490 ? 55.056 -6.147 -27.720 1.00 26.89 490 ILE A N 1
ATOM 3885 C CA . ILE A 1 490 ? 56.341 -6.055 -27.010 1.00 26.89 490 ILE A CA 1
ATOM 3886 C C . ILE A 1 490 ? 56.122 -5.933 -25.490 1.00 26.89 490 ILE A C 1
ATOM 3888 O O . ILE A 1 490 ? 55.358 -5.090 -25.011 1.00 26.89 490 ILE A O 1
ATOM 3892 N N . SER A 1 491 ? 56.822 -6.779 -24.732 1.00 24.27 491 SER A N 1
ATOM 3893 C CA . SER A 1 491 ? 56.869 -6.789 -23.267 1.00 24.27 491 SER A CA 1
ATOM 3894 C C . SER A 1 491 ? 57.668 -5.614 -22.684 1.00 24.27 491 SER A C 1
ATOM 3896 O O . SER A 1 491 ? 58.482 -4.990 -23.360 1.00 24.27 491 SER A O 1
ATOM 3898 N N . ARG A 1 492 ? 57.463 -5.315 -21.396 1.00 28.70 492 ARG A N 1
ATOM 3899 C CA . ARG A 1 492 ? 58.246 -4.294 -20.677 1.00 28.70 492 ARG A CA 1
ATOM 3900 C C . ARG A 1 492 ? 59.703 -4.750 -20.503 1.00 28.70 492 ARG A C 1
ATOM 3902 O O . ARG A 1 492 ? 59.907 -5.895 -20.120 1.00 28.70 492 ARG A O 1
ATOM 3909 N N . ASP A 1 493 ? 60.681 -3.870 -20.733 1.00 26.62 493 ASP A N 1
ATOM 3910 C CA . ASP A 1 493 ? 61.439 -3.182 -19.663 1.00 26.62 493 ASP A CA 1
ATOM 3911 C C . ASP A 1 493 ? 62.661 -2.381 -20.197 1.00 26.62 493 ASP A C 1
ATOM 3913 O O . ASP A 1 493 ? 63.092 -2.552 -21.331 1.00 26.62 493 ASP A O 1
ATOM 3917 N N . HIS A 1 494 ? 63.195 -1.494 -19.342 1.00 26.25 494 HIS A N 1
ATOM 3918 C CA . HIS A 1 494 ? 64.529 -0.850 -19.358 1.00 26.25 494 HIS A CA 1
ATOM 3919 C C . HIS A 1 494 ? 65.034 0.028 -20.540 1.00 26.25 494 HIS A C 1
ATOM 3921 O O . HIS A 1 494 ? 65.480 -0.462 -21.565 1.00 26.25 494 HIS A O 1
ATOM 3927 N N . SER A 1 495 ? 65.131 1.339 -20.240 1.00 21.72 495 SER A N 1
ATOM 3928 C CA . SER A 1 495 ? 66.230 2.324 -20.484 1.00 21.72 495 SER A CA 1
ATOM 3929 C C . SER A 1 495 ? 66.973 2.465 -21.848 1.00 21.72 495 SER A C 1
ATOM 3931 O O . SER A 1 495 ? 67.219 1.493 -22.549 1.00 21.72 495 SER A O 1
ATOM 3933 N N . PRO A 1 496 ? 67.397 3.696 -22.230 1.00 39.31 496 PRO A N 1
ATOM 3934 C CA . PRO A 1 496 ? 67.748 4.031 -23.617 1.00 39.31 496 PRO A CA 1
ATOM 3935 C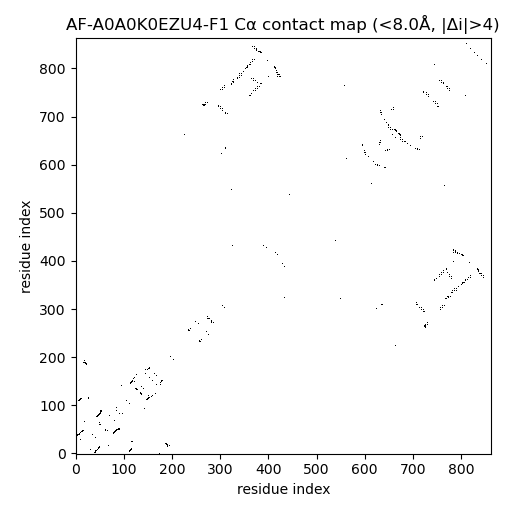 C . PRO A 1 496 ? 69.245 3.949 -23.968 1.00 39.31 496 PRO A C 1
ATOM 3937 O O . PRO A 1 496 ? 70.115 4.115 -23.114 1.00 39.31 496 PRO A O 1
ATOM 3940 N N . SER A 1 497 ? 69.538 3.869 -25.270 1.00 21.92 497 SER A N 1
ATOM 3941 C CA . SER A 1 497 ? 70.840 4.223 -25.850 1.00 21.92 497 SER A CA 1
ATOM 3942 C C . SER A 1 497 ? 70.688 4.932 -27.209 1.00 21.92 497 SER A C 1
ATOM 3944 O O . SER A 1 497 ? 69.601 5.004 -27.782 1.00 21.92 497 SER A O 1
ATOM 3946 N N . LEU A 1 498 ? 71.779 5.544 -27.674 1.00 24.81 498 LEU A N 1
ATOM 3947 C CA . LEU A 1 498 ? 71.847 6.497 -28.786 1.00 24.81 498 LEU A CA 1
ATOM 3948 C C . LEU A 1 498 ? 72.641 5.894 -29.956 1.00 24.81 498 LEU A C 1
ATOM 3950 O O . LEU A 1 498 ? 73.707 5.341 -29.701 1.00 24.81 498 LEU A O 1
ATOM 3954 N N . SER A 1 499 ? 72.216 6.075 -31.216 1.00 24.69 499 SER A N 1
ATOM 3955 C CA . SER A 1 499 ? 73.140 6.335 -32.349 1.00 24.69 499 SER A CA 1
ATOM 3956 C C . SER A 1 499 ? 72.464 6.500 -33.725 1.00 24.69 499 SER A C 1
ATOM 3958 O O . SER A 1 499 ? 71.501 5.818 -34.044 1.00 24.69 499 SER A O 1
ATOM 3960 N N . ASN A 1 500 ? 73.086 7.374 -34.530 1.00 24.56 500 ASN A N 1
ATOM 3961 C CA . ASN A 1 500 ? 73.311 7.295 -35.986 1.00 24.56 500 ASN A CA 1
ATOM 3962 C C . ASN A 1 500 ? 72.110 7.378 -36.963 1.00 24.56 500 ASN A C 1
ATOM 3964 O O . ASN A 1 500 ? 71.119 6.676 -36.839 1.00 24.56 500 ASN A O 1
ATOM 3968 N N . TYR A 1 501 ? 72.074 8.368 -37.874 1.00 22.75 501 TYR A N 1
ATOM 3969 C CA . TYR A 1 501 ? 72.909 8.582 -39.089 1.00 22.75 501 TYR A CA 1
ATOM 3970 C C . TYR A 1 501 ? 72.529 7.623 -40.239 1.00 22.75 501 TYR A C 1
ATOM 3972 O O . TYR A 1 501 ? 72.440 6.425 -40.020 1.00 22.75 501 TYR A O 1
ATOM 3980 N N . TYR A 1 502 ? 72.360 8.064 -41.493 1.00 24.39 502 TYR A N 1
ATOM 3981 C CA . TYR A 1 502 ? 72.360 9.423 -42.076 1.00 24.39 502 TYR A CA 1
ATOM 3982 C C . TYR A 1 502 ? 71.730 9.345 -43.484 1.00 24.39 502 TYR A C 1
ATOM 3984 O O . TYR A 1 502 ? 71.840 8.297 -44.115 1.00 24.39 502 TYR A O 1
ATOM 3992 N N . ASN A 1 503 ? 71.140 10.431 -44.003 1.00 24.94 503 ASN A N 1
ATOM 3993 C CA . ASN A 1 503 ? 71.573 11.025 -45.283 1.00 24.94 503 ASN A CA 1
ATOM 3994 C C . ASN A 1 503 ? 70.748 12.250 -45.713 1.00 24.94 503 ASN A C 1
ATOM 3996 O O . ASN A 1 503 ? 69.543 12.351 -45.496 1.00 24.94 503 ASN A O 1
ATOM 4000 N N . GLN A 1 504 ? 71.474 13.183 -46.328 1.00 23.94 504 GLN A N 1
ATOM 4001 C CA . GLN A 1 504 ? 71.013 14.398 -47.009 1.00 23.94 504 GLN A CA 1
ATOM 4002 C C . GLN A 1 504 ? 70.494 14.025 -48.426 1.00 23.94 504 GLN A C 1
ATOM 4004 O O . GLN A 1 504 ? 70.605 12.867 -48.818 1.00 23.94 504 GLN A O 1
ATOM 4009 N N . THR A 1 505 ? 69.900 14.883 -49.263 1.00 23.20 505 THR A N 1
ATOM 4010 C CA . THR A 1 505 ? 69.740 16.362 -49.319 1.00 23.20 505 THR A CA 1
ATOM 4011 C C . THR A 1 505 ? 68.281 16.655 -49.815 1.00 23.20 505 THR A C 1
ATOM 4013 O O . THR A 1 505 ? 67.481 15.728 -49.865 1.00 23.20 505 THR A O 1
ATOM 4016 N N . SER A 1 506 ? 67.764 17.841 -50.179 1.00 23.06 506 SER A N 1
ATOM 4017 C CA . SER A 1 506 ? 68.338 19.159 -50.492 1.00 23.06 506 SER A CA 1
ATOM 4018 C C . SER A 1 506 ? 67.341 20.330 -50.285 1.00 23.06 506 SER A C 1
ATOM 4020 O O . SER A 1 506 ? 66.259 20.172 -49.726 1.00 23.06 506 SER A O 1
ATOM 4022 N N . SER A 1 507 ? 67.734 21.515 -50.759 1.00 23.61 507 SER A N 1
ATOM 4023 C CA . SER A 1 507 ? 66.954 22.744 -51.018 1.00 23.61 507 SER A CA 1
ATOM 4024 C C . SER A 1 507 ? 65.573 22.559 -51.686 1.00 23.61 507 SER A C 1
ATOM 4026 O O . SER A 1 507 ? 65.414 21.661 -52.505 1.00 23.61 507 SER A O 1
ATOM 4028 N N . SER A 1 508 ? 64.590 23.458 -51.529 1.00 24.97 508 SER A N 1
ATOM 4029 C CA . SER A 1 508 ? 64.464 24.624 -50.629 1.00 24.97 508 SER A CA 1
ATOM 4030 C C . SER A 1 508 ? 63.033 25.192 -50.652 1.00 24.97 508 SER A C 1
ATOM 4032 O O . SER A 1 508 ? 62.458 25.389 -51.718 1.00 24.97 508 SER A O 1
ATOM 4034 N N . ASN A 1 509 ? 62.480 25.541 -49.482 1.00 25.53 509 ASN A N 1
ATOM 4035 C CA . ASN A 1 509 ? 61.629 26.730 -49.299 1.00 25.53 509 ASN A CA 1
ATOM 4036 C C . ASN A 1 509 ? 61.269 26.920 -47.816 1.00 25.53 509 ASN A C 1
ATOM 4038 O O . ASN A 1 509 ? 60.554 26.107 -47.231 1.00 25.53 509 ASN A O 1
ATOM 4042 N N . LEU A 1 510 ? 61.733 28.014 -47.206 1.00 29.45 510 LEU A N 1
ATOM 4043 C CA . LEU A 1 510 ? 61.473 28.319 -45.798 1.00 29.45 510 LEU A CA 1
ATOM 4044 C C . LEU A 1 510 ? 60.070 28.925 -45.614 1.00 29.45 510 LEU A C 1
ATOM 4046 O O . LEU A 1 510 ? 59.916 30.125 -45.395 1.00 29.45 510 LEU A O 1
ATOM 4050 N N . ARG A 1 511 ? 59.028 28.090 -45.666 1.00 26.38 511 ARG A N 1
ATOM 4051 C CA . ARG A 1 511 ? 57.740 28.429 -45.047 1.00 26.38 511 ARG A CA 1
ATOM 4052 C C . ARG A 1 511 ? 57.722 27.880 -43.631 1.00 26.38 511 ARG A C 1
ATOM 4054 O O . ARG A 1 511 ? 57.573 26.678 -43.428 1.00 26.38 511 ARG A O 1
ATOM 4061 N N . THR A 1 512 ? 57.849 28.773 -42.653 1.00 25.56 512 THR A N 1
ATOM 4062 C CA . THR A 1 512 ? 57.536 28.456 -41.258 1.00 25.56 512 THR A CA 1
ATOM 4063 C C . THR A 1 512 ? 56.112 27.889 -41.192 1.00 25.56 512 THR A C 1
ATOM 4065 O O . THR A 1 512 ? 55.178 28.521 -41.697 1.00 25.56 512 THR A O 1
ATOM 4068 N N . PRO A 1 513 ? 55.901 26.691 -40.615 1.00 32.78 513 PRO A N 1
ATOM 4069 C CA . PRO A 1 513 ? 54.564 26.136 -40.492 1.00 32.78 513 PRO A CA 1
ATOM 4070 C C . PRO A 1 513 ? 53.807 26.943 -39.438 1.00 32.78 513 PRO A C 1
ATOM 4072 O O . PRO A 1 513 ? 53.912 26.679 -38.242 1.00 32.78 513 PRO A O 1
ATOM 4075 N N . VAL A 1 514 ? 53.040 27.941 -39.886 1.00 34.72 514 VAL A N 1
ATOM 4076 C CA . VAL A 1 514 ? 52.096 28.675 -39.038 1.00 34.72 514 VAL A CA 1
ATOM 4077 C C . VAL A 1 514 ? 51.165 27.646 -38.403 1.00 34.72 514 VAL A C 1
ATOM 4079 O O . VAL A 1 514 ? 50.321 27.057 -39.084 1.00 34.72 514 VAL A O 1
ATOM 4082 N N . ILE A 1 515 ? 51.342 27.401 -37.101 1.00 38.16 515 ILE A N 1
ATOM 4083 C CA . ILE A 1 515 ? 50.573 26.406 -36.350 1.00 38.16 515 ILE A CA 1
ATOM 4084 C C . ILE A 1 515 ? 49.148 26.937 -36.202 1.00 38.16 515 ILE A C 1
ATOM 4086 O O . ILE A 1 515 ? 48.785 27.572 -35.212 1.00 38.16 515 ILE A O 1
ATOM 4090 N N . SER A 1 516 ? 48.329 26.705 -37.228 1.00 40.66 516 SER A N 1
ATOM 4091 C CA . SER A 1 516 ? 46.938 27.128 -37.208 1.00 40.66 516 SER A CA 1
ATOM 4092 C C . SER A 1 516 ? 46.223 26.455 -36.037 1.00 40.66 516 SER A C 1
ATOM 4094 O O . SER A 1 516 ? 46.456 25.281 -35.724 1.00 40.66 516 SER A O 1
ATOM 4096 N N . ARG A 1 517 ? 45.308 27.191 -35.398 1.00 41.09 517 ARG A N 1
ATOM 4097 C CA . ARG A 1 517 ? 44.559 26.711 -34.224 1.00 41.09 517 ARG A CA 1
ATOM 4098 C C . ARG A 1 517 ? 43.851 25.372 -34.496 1.00 41.09 517 ARG A C 1
ATOM 4100 O O . ARG A 1 517 ? 43.723 24.564 -33.585 1.00 41.09 517 ARG A O 1
ATOM 4107 N N . LYS A 1 518 ? 43.478 25.095 -35.757 1.00 35.56 518 LYS A N 1
ATOM 4108 C CA . LYS A 1 518 ? 42.907 23.813 -36.211 1.00 35.56 518 LYS A CA 1
ATOM 4109 C C . LYS A 1 518 ? 43.862 22.623 -36.039 1.00 35.56 518 LYS A C 1
ATOM 4111 O O . LYS A 1 518 ? 43.409 21.570 -35.608 1.00 35.56 518 LYS A O 1
ATOM 4116 N N . ASN A 1 519 ? 45.160 22.774 -36.311 1.00 39.91 519 ASN A N 1
ATOM 4117 C CA . ASN A 1 519 ? 46.120 21.668 -36.184 1.00 39.91 519 ASN A CA 1
ATOM 4118 C C . ASN A 1 519 ? 46.414 21.342 -34.711 1.00 39.91 519 ASN A C 1
ATOM 4120 O O . ASN A 1 519 ? 46.497 20.170 -34.355 1.00 39.91 519 ASN A O 1
ATOM 4124 N N . SER A 1 520 ? 46.475 22.365 -33.851 1.00 43.75 520 SER A N 1
ATOM 4125 C CA . SER A 1 520 ? 46.538 22.203 -32.389 1.00 43.75 520 SER A CA 1
ATOM 4126 C C . SER A 1 520 ? 45.274 21.532 -31.829 1.00 43.75 520 SER A C 1
ATOM 4128 O O . SER A 1 520 ? 45.362 20.571 -31.069 1.00 43.75 520 SER A O 1
ATOM 4130 N N . ILE A 1 521 ? 44.084 21.957 -32.272 1.00 50.50 521 ILE A N 1
ATOM 4131 C CA . ILE A 1 521 ? 42.814 21.323 -31.882 1.00 50.50 521 ILE A CA 1
ATOM 4132 C C . ILE A 1 521 ? 42.750 19.866 -32.363 1.00 50.50 521 ILE A C 1
ATOM 4134 O O . ILE A 1 521 ? 42.294 19.010 -31.611 1.00 50.50 521 ILE A O 1
ATOM 4138 N N . ASN A 1 522 ? 43.234 19.552 -33.567 1.00 45.97 522 ASN A N 1
ATOM 4139 C CA . ASN A 1 522 ? 43.266 18.177 -34.066 1.00 45.97 522 ASN A CA 1
ATOM 4140 C C . ASN A 1 522 ? 44.265 17.298 -33.294 1.00 45.97 522 ASN A C 1
ATOM 4142 O O . ASN A 1 522 ? 43.901 16.189 -32.917 1.00 45.97 522 ASN A O 1
ATOM 4146 N N . SER A 1 523 ? 45.475 17.773 -32.975 1.00 43.69 523 SER A N 1
ATOM 4147 C CA . SER A 1 523 ? 46.426 16.982 -32.174 1.00 43.69 523 SER A CA 1
ATOM 4148 C C . SER A 1 523 ? 45.974 16.807 -30.718 1.00 43.69 523 SER A C 1
ATOM 4150 O O . SER A 1 523 ? 46.152 15.729 -30.152 1.00 43.69 523 SER A O 1
ATOM 4152 N N . LEU A 1 524 ? 45.297 17.803 -30.133 1.00 49.69 524 LEU A N 1
ATOM 4153 C CA . LEU A 1 524 ? 44.588 17.665 -28.854 1.00 49.69 524 LEU A CA 1
ATOM 4154 C C . LEU A 1 524 ? 43.423 16.671 -28.941 1.00 49.69 524 LEU A C 1
ATOM 4156 O O . LEU A 1 524 ? 43.216 15.903 -28.008 1.00 49.69 524 LEU A O 1
ATOM 4160 N N . LYS A 1 525 ? 42.680 16.644 -30.052 1.00 53.06 525 LYS A N 1
ATOM 4161 C CA . LYS A 1 525 ? 41.559 15.719 -30.279 1.00 53.06 525 LYS A CA 1
ATOM 4162 C C . LYS A 1 525 ? 42.029 14.273 -30.452 1.00 53.06 525 LYS A C 1
ATOM 4164 O O . LYS A 1 525 ? 41.396 13.377 -29.900 1.00 53.06 525 LYS A O 1
ATOM 4169 N N . GLU A 1 526 ? 43.152 14.038 -31.132 1.00 54.12 526 GLU A N 1
ATOM 4170 C CA . GLU A 1 526 ? 43.762 12.704 -31.214 1.00 54.12 526 GLU A CA 1
ATOM 4171 C C . GLU A 1 526 ? 44.433 12.284 -29.894 1.00 54.12 526 GLU A C 1
ATOM 4173 O O . GLU A 1 526 ? 44.248 11.144 -29.479 1.00 54.12 526 GLU A O 1
ATOM 4178 N N . ARG A 1 527 ? 45.095 13.191 -29.151 1.00 54.34 527 ARG A N 1
ATOM 4179 C CA . ARG A 1 527 ? 45.565 12.898 -27.777 1.00 54.34 527 ARG A CA 1
ATOM 4180 C C . ARG A 1 527 ? 44.419 12.623 -26.800 1.00 54.34 527 ARG A C 1
ATOM 4182 O O . ARG A 1 527 ? 44.548 11.762 -25.938 1.00 54.34 527 ARG A O 1
ATOM 4189 N N . ALA A 1 528 ? 43.289 13.316 -26.933 1.00 54.44 528 ALA A N 1
ATOM 4190 C CA . ALA A 1 528 ? 42.098 13.040 -26.137 1.00 54.44 528 ALA A CA 1
ATOM 4191 C C . ALA A 1 528 ? 41.503 11.669 -26.487 1.00 54.44 528 ALA A C 1
ATOM 4193 O O . ALA A 1 528 ? 41.156 10.915 -25.583 1.00 54.44 528 ALA A O 1
ATOM 4194 N N . LYS A 1 529 ? 41.436 11.305 -27.777 1.00 54.03 529 LYS A N 1
ATOM 4195 C CA . LYS A 1 529 ? 41.049 9.952 -28.208 1.00 54.03 529 LYS A CA 1
ATOM 4196 C C . LYS A 1 529 ? 41.993 8.882 -27.660 1.00 54.03 529 LYS A C 1
ATOM 4198 O O . LYS A 1 529 ? 41.491 7.901 -27.127 1.00 54.03 529 LYS A O 1
ATOM 4203 N N . SER A 1 530 ? 43.316 9.049 -27.767 1.00 52.88 530 SER A N 1
ATOM 4204 C CA . SER A 1 530 ? 44.264 8.053 -27.246 1.00 52.88 530 SER A CA 1
ATOM 4205 C C . SER A 1 530 ? 44.115 7.914 -25.733 1.00 52.88 530 SER A C 1
ATOM 4207 O O . SER A 1 530 ? 43.859 6.817 -25.260 1.00 52.88 530 SER A O 1
ATOM 4209 N N . PHE A 1 531 ? 44.076 9.025 -24.989 1.00 61.06 531 PHE A N 1
ATOM 4210 C CA . PHE A 1 531 ? 43.836 9.007 -23.544 1.00 61.06 531 PHE A CA 1
ATOM 4211 C C . PHE A 1 531 ? 42.515 8.310 -23.161 1.00 61.06 531 PHE A C 1
ATOM 4213 O O . PHE A 1 531 ? 42.503 7.525 -22.216 1.00 61.06 531 PHE A O 1
ATOM 4220 N N . ILE A 1 532 ? 41.424 8.538 -23.905 1.00 53.41 532 ILE A N 1
ATOM 4221 C CA . ILE A 1 532 ? 40.121 7.866 -23.712 1.00 53.41 532 ILE A CA 1
ATOM 4222 C C . ILE A 1 532 ? 40.185 6.362 -24.033 1.00 53.41 532 ILE A C 1
ATOM 4224 O O . ILE A 1 532 ? 39.447 5.589 -23.431 1.00 53.41 532 ILE A O 1
ATOM 4228 N N . VAL A 1 533 ? 41.048 5.931 -24.955 1.00 54.22 533 VAL A N 1
ATOM 4229 C CA . VAL A 1 533 ? 41.262 4.512 -25.290 1.00 54.22 533 VAL A CA 1
ATOM 4230 C C . VAL A 1 533 ? 42.149 3.830 -24.246 1.00 54.22 533 VAL A C 1
ATOM 4232 O O . VAL A 1 533 ? 41.797 2.756 -23.761 1.00 54.22 533 VAL A O 1
ATOM 4235 N N . ASP A 1 534 ? 43.245 4.469 -23.847 1.00 52.38 534 ASP A N 1
ATOM 4236 C CA . ASP A 1 534 ? 44.206 3.947 -22.870 1.00 52.38 534 ASP A CA 1
ATOM 4237 C C . ASP A 1 534 ? 43.585 3.884 -21.461 1.00 52.38 534 ASP A C 1
ATOM 4239 O O . ASP A 1 534 ? 43.797 2.928 -20.720 1.00 52.38 534 ASP A O 1
ATOM 4243 N N . HIS A 1 535 ? 42.727 4.854 -21.121 1.00 55.53 535 HIS A N 1
ATOM 4244 C CA . HIS A 1 535 ? 41.921 4.883 -19.894 1.00 55.53 535 HIS A CA 1
ATOM 4245 C C . HIS A 1 535 ? 40.474 4.426 -20.146 1.00 55.53 535 HIS A C 1
ATOM 4247 O O . HIS A 1 535 ? 39.558 4.843 -19.436 1.00 55.53 535 HIS A O 1
ATOM 4253 N N . SER A 1 536 ? 40.234 3.586 -21.158 1.00 46.97 536 SER A N 1
ATOM 4254 C CA . SER A 1 536 ? 38.879 3.156 -21.542 1.00 46.97 536 SER A CA 1
ATOM 4255 C C . SER A 1 536 ? 38.107 2.534 -20.380 1.00 46.97 536 SER A C 1
ATOM 4257 O O . SER A 1 536 ? 36.992 2.974 -20.116 1.00 46.97 536 SER A O 1
ATOM 4259 N N . SER A 1 537 ? 38.741 1.648 -19.606 1.00 46.62 537 SER A N 1
ATOM 4260 C CA . SER A 1 537 ? 38.211 1.032 -18.372 1.00 46.62 537 SER A CA 1
ATOM 4261 C C . SER A 1 537 ? 37.860 2.018 -17.244 1.00 46.62 537 SER A C 1
ATOM 4263 O O . SER A 1 537 ? 37.225 1.648 -16.255 1.00 46.62 537 SER A O 1
ATOM 4265 N N . LEU A 1 538 ? 38.276 3.280 -17.368 1.00 45.88 538 LEU A N 1
ATOM 4266 C CA . LEU A 1 538 ? 37.958 4.363 -16.442 1.00 45.88 538 LEU A CA 1
ATOM 4267 C C . LEU A 1 538 ? 36.666 5.087 -16.865 1.00 45.88 538 LEU A C 1
ATOM 4269 O O . LEU A 1 538 ? 35.970 5.624 -16.003 1.00 45.88 538 LEU A O 1
ATOM 4273 N N . PHE A 1 539 ? 36.335 5.130 -18.163 1.00 44.12 539 PHE A N 1
ATOM 4274 C CA . PHE A 1 539 ? 35.278 5.978 -18.750 1.00 44.12 539 PHE A CA 1
ATOM 4275 C C . PHE A 1 539 ? 34.103 5.221 -19.388 1.00 44.12 539 PHE A C 1
ATOM 4277 O O . PHE A 1 539 ? 32.980 5.729 -19.387 1.00 44.12 539 PHE A O 1
ATOM 4284 N N . VAL A 1 540 ? 34.360 4.037 -19.931 1.00 45.91 540 VAL A N 1
ATOM 4285 C CA . VAL A 1 540 ? 33.408 3.130 -20.583 1.00 45.91 540 VAL A CA 1
ATOM 4286 C C . VAL A 1 540 ? 33.494 1.788 -19.844 1.00 45.91 540 VAL A C 1
ATOM 4288 O O . VAL A 1 540 ? 34.567 1.473 -19.322 1.00 45.91 540 VAL A O 1
ATOM 4291 N N . PRO A 1 541 ? 32.399 1.017 -19.724 1.00 47.06 541 PRO A N 1
ATOM 4292 C CA . PRO A 1 541 ? 32.464 -0.256 -19.022 1.00 47.06 541 PRO A CA 1
ATOM 4293 C C . PRO A 1 541 ? 33.452 -1.215 -19.708 1.00 47.06 541 PRO A C 1
ATOM 4295 O O . PRO A 1 541 ? 33.718 -1.106 -20.911 1.00 47.06 541 PRO A O 1
ATOM 4298 N N . ASN A 1 542 ? 34.004 -2.166 -18.953 1.00 48.81 542 ASN A N 1
ATOM 4299 C CA . ASN A 1 542 ? 34.736 -3.290 -19.543 1.00 48.81 542 ASN A CA 1
ATOM 4300 C C . ASN A 1 542 ? 33.841 -4.006 -20.570 1.00 48.81 542 ASN A C 1
ATOM 4302 O O . ASN A 1 542 ? 32.620 -3.964 -20.461 1.00 48.81 542 ASN A O 1
ATOM 4306 N N . LYS A 1 543 ? 34.426 -4.739 -21.524 1.00 39.53 543 LYS A N 1
ATOM 4307 C CA . LYS A 1 543 ? 33.634 -5.524 -22.491 1.00 39.53 543 LYS A CA 1
ATOM 4308 C C . LYS A 1 543 ? 32.679 -6.503 -21.786 1.00 39.53 543 LYS A C 1
ATOM 4310 O O . LYS A 1 543 ? 31.546 -6.668 -22.210 1.00 39.53 543 LYS A O 1
ATOM 4315 N N . GLU A 1 544 ? 33.130 -7.056 -20.660 1.00 40.47 544 GLU A N 1
ATOM 4316 C CA . GLU A 1 544 ? 32.345 -7.876 -19.732 1.00 40.47 544 GLU A CA 1
ATOM 4317 C C . GLU A 1 544 ? 31.198 -7.087 -19.080 1.00 40.47 544 GLU A C 1
ATOM 4319 O O . GLU A 1 544 ? 30.100 -7.605 -18.972 1.00 40.47 544 GLU A O 1
ATOM 4324 N N . GLU A 1 545 ? 31.410 -5.825 -18.691 1.00 45.16 545 GLU A N 1
ATOM 4325 C CA . GLU A 1 545 ? 30.372 -4.978 -18.084 1.00 45.16 545 GLU A CA 1
ATOM 4326 C C . GLU A 1 545 ? 29.353 -4.468 -19.134 1.00 45.16 545 GLU A C 1
ATOM 4328 O O . GLU A 1 545 ? 28.168 -4.367 -18.813 1.00 45.16 545 GLU A O 1
ATOM 4333 N N . GLU A 1 546 ? 29.788 -4.185 -20.376 1.00 40.34 546 GLU A N 1
ATOM 4334 C CA . GLU A 1 546 ? 28.924 -3.877 -21.537 1.00 40.34 546 GLU A CA 1
ATOM 4335 C C . GLU A 1 546 ? 28.075 -5.100 -21.929 1.00 40.34 546 GLU A C 1
ATOM 4337 O O . GLU A 1 546 ? 26.876 -4.973 -22.182 1.00 40.34 546 GLU A O 1
ATOM 4342 N N . GLU A 1 547 ? 28.676 -6.294 -21.955 1.00 35.34 547 GLU A N 1
ATOM 4343 C CA . GLU A 1 547 ? 27.966 -7.543 -22.234 1.00 35.34 547 GLU A CA 1
ATOM 4344 C C . GLU A 1 547 ? 27.033 -7.903 -21.059 1.00 35.34 547 GLU A C 1
ATOM 4346 O O . GLU A 1 547 ? 25.856 -8.143 -21.300 1.00 35.34 547 GLU A O 1
ATOM 4351 N N . GLU A 1 548 ? 27.442 -7.799 -19.788 1.00 42.47 548 GLU A N 1
ATOM 4352 C CA . GLU A 1 548 ? 26.560 -7.963 -18.612 1.00 42.47 548 GLU A CA 1
ATOM 4353 C C . GLU A 1 548 ? 25.383 -6.965 -18.568 1.00 42.47 548 GLU A C 1
ATOM 4355 O O . GLU A 1 548 ? 24.344 -7.280 -17.990 1.00 42.47 548 GLU A O 1
ATOM 4360 N N . GLU A 1 549 ? 25.502 -5.765 -19.150 1.00 42.31 549 GLU A N 1
ATOM 4361 C CA . GLU A 1 549 ? 24.381 -4.810 -19.251 1.00 42.31 549 GLU A CA 1
ATOM 4362 C C . GLU A 1 549 ? 23.300 -5.269 -20.260 1.00 42.31 549 GLU A C 1
ATOM 4364 O O . GLU A 1 549 ? 22.166 -4.794 -20.197 1.00 42.31 549 GLU A O 1
ATOM 4369 N N . MET A 1 550 ? 23.617 -6.245 -21.124 1.00 34.50 550 MET A N 1
ATOM 4370 C CA . MET A 1 550 ? 22.744 -6.796 -22.176 1.00 34.50 550 MET A CA 1
ATOM 4371 C C . MET A 1 550 ? 22.425 -8.303 -22.017 1.00 34.50 550 MET A C 1
ATOM 4373 O O . MET A 1 550 ? 21.393 -8.764 -22.496 1.00 34.50 550 MET A O 1
ATOM 4377 N N . VAL A 1 551 ? 23.290 -9.091 -21.370 1.00 34.47 551 VAL A N 1
ATOM 4378 C CA . VAL A 1 551 ? 23.270 -10.573 -21.382 1.00 34.47 551 VAL A CA 1
ATOM 4379 C C . VAL A 1 551 ? 22.261 -11.191 -20.407 1.00 34.47 551 VAL A C 1
ATOM 4381 O O . VAL A 1 551 ? 21.845 -12.326 -20.617 1.00 34.47 551 VAL A O 1
ATOM 4384 N N . TYR A 1 552 ? 21.775 -10.447 -19.410 1.00 40.72 552 TYR A N 1
ATOM 4385 C CA . TYR A 1 552 ? 20.661 -10.899 -18.556 1.00 40.72 552 TYR A CA 1
ATOM 4386 C C . TYR A 1 552 ? 19.279 -10.805 -19.234 1.00 40.72 552 TYR A C 1
ATOM 4388 O O . TYR A 1 552 ? 18.254 -11.093 -18.616 1.00 40.72 552 TYR A O 1
ATOM 4396 N N . VAL A 1 553 ? 19.228 -10.466 -20.529 1.00 41.09 553 VAL A N 1
ATOM 4397 C CA . VAL A 1 553 ? 18.028 -10.662 -21.347 1.00 41.09 553 VAL A CA 1
ATOM 4398 C C . VAL A 1 553 ? 17.811 -12.166 -21.570 1.00 41.09 553 VAL A C 1
ATOM 4400 O O . VAL A 1 553 ? 18.419 -12.791 -22.439 1.00 41.09 553 VAL A O 1
ATOM 4403 N N . SER A 1 554 ? 16.856 -12.704 -20.804 1.00 35.50 554 SER A N 1
ATOM 4404 C CA . SER A 1 554 ? 16.313 -14.074 -20.791 1.00 35.50 554 SER A CA 1
ATOM 4405 C C . SER A 1 554 ? 16.918 -15.083 -19.795 1.00 35.50 554 SER A C 1
ATOM 4407 O O . SER A 1 554 ? 18.107 -15.100 -19.502 1.00 35.50 554 SER A O 1
ATOM 4409 N N . ARG A 1 555 ? 16.025 -16.003 -19.383 1.00 35.38 555 ARG A N 1
ATOM 4410 C CA . ARG A 1 555 ? 16.190 -17.214 -18.547 1.00 35.38 555 ARG A CA 1
ATOM 4411 C C . ARG A 1 555 ? 16.126 -17.031 -17.016 1.00 35.38 555 ARG A C 1
ATOM 4413 O O . ARG A 1 555 ? 16.978 -16.445 -16.368 1.00 35.38 555 ARG A O 1
ATOM 4420 N N . THR A 1 556 ? 15.103 -17.688 -16.453 1.00 31.20 556 THR A N 1
ATOM 4421 C CA . THR A 1 556 ? 14.804 -17.918 -15.023 1.00 31.20 556 THR A CA 1
ATOM 4422 C C . THR A 1 556 ? 14.427 -16.708 -14.153 1.00 31.20 556 THR A C 1
ATOM 4424 O O . THR A 1 556 ? 15.192 -16.294 -13.288 1.00 31.20 556 THR A O 1
ATOM 4427 N N . ARG A 1 557 ? 13.155 -16.271 -14.241 1.00 36.25 557 ARG A N 1
ATOM 4428 C CA . ARG A 1 557 ? 12.469 -15.682 -13.070 1.00 36.25 557 ARG A CA 1
ATOM 4429 C C . ARG A 1 557 ? 12.502 -16.714 -11.929 1.00 36.25 557 ARG A C 1
ATOM 4431 O O . ARG A 1 557 ? 12.063 -17.846 -12.139 1.00 36.25 557 ARG A O 1
ATOM 4438 N N . LYS A 1 558 ? 12.965 -16.342 -10.731 1.00 28.38 558 LYS A N 1
ATOM 4439 C CA . LYS A 1 558 ? 12.868 -17.174 -9.513 1.00 28.38 558 LYS A CA 1
ATOM 4440 C C . LYS A 1 558 ? 12.161 -16.411 -8.392 1.00 28.38 558 LYS A C 1
ATOM 4442 O O . LYS A 1 558 ? 12.777 -15.650 -7.652 1.00 28.38 558 LYS A O 1
ATOM 4447 N N . SER A 1 559 ? 10.860 -16.644 -8.245 1.00 31.52 559 SER A N 1
ATOM 4448 C CA . SER A 1 559 ? 10.080 -16.176 -7.097 1.00 31.52 559 SER A CA 1
ATOM 4449 C C . SER A 1 559 ? 10.380 -17.044 -5.871 1.00 31.52 559 SER A C 1
ATOM 4451 O O . SER A 1 559 ? 10.011 -18.215 -5.843 1.00 31.52 559 SER A O 1
ATOM 4453 N N . ILE A 1 560 ? 11.016 -16.465 -4.848 1.00 32.25 560 ILE A N 1
ATOM 4454 C CA . ILE A 1 560 ? 11.491 -17.168 -3.635 1.00 32.25 560 ILE A CA 1
ATOM 4455 C C . ILE A 1 560 ? 10.392 -17.959 -2.890 1.00 32.25 560 ILE A C 1
ATOM 4457 O O . ILE A 1 560 ? 10.699 -18.946 -2.227 1.00 32.25 560 ILE A O 1
ATOM 4461 N N . PHE A 1 561 ? 9.118 -17.590 -3.052 1.00 29.67 561 PHE A N 1
ATOM 4462 C CA . PHE A 1 561 ? 7.969 -18.253 -2.421 1.00 29.67 561 PHE A CA 1
ATOM 4463 C C . PHE A 1 561 ? 7.324 -19.389 -3.242 1.00 29.67 561 PHE A C 1
ATOM 4465 O O . PHE A 1 561 ? 6.242 -19.845 -2.887 1.00 29.67 561 PHE A O 1
ATOM 4472 N N . VAL A 1 562 ? 7.968 -19.874 -4.313 1.00 31.03 562 VAL A N 1
ATOM 4473 C CA . VAL A 1 562 ? 7.523 -21.070 -5.055 1.00 31.03 562 VAL A CA 1
ATOM 4474 C C . VAL A 1 562 ? 8.621 -22.133 -5.017 1.00 31.03 562 VAL A C 1
ATOM 4476 O O . VAL A 1 562 ? 9.598 -22.069 -5.763 1.00 31.03 562 VAL A O 1
ATOM 4479 N N . HIS A 1 563 ? 8.458 -23.127 -4.140 1.00 24.73 563 HIS A N 1
ATOM 4480 C CA . HIS A 1 563 ? 9.238 -24.368 -4.169 1.00 24.73 563 HIS A CA 1
ATOM 4481 C C . HIS A 1 563 ? 8.600 -25.336 -5.178 1.00 24.73 563 HIS A C 1
ATOM 4483 O O . HIS A 1 563 ? 7.861 -26.252 -4.821 1.00 24.73 563 HIS A O 1
ATOM 4489 N N . GLY A 1 564 ? 8.874 -25.075 -6.455 1.00 27.27 564 GLY A N 1
ATOM 4490 C CA . GLY A 1 564 ? 8.452 -25.885 -7.592 1.00 27.27 564 GLY A CA 1
ATOM 4491 C C . GLY A 1 564 ? 9.474 -25.750 -8.715 1.00 27.27 564 GLY A C 1
ATOM 4492 O O . GLY A 1 564 ? 9.715 -24.653 -9.226 1.00 27.27 564 GLY A O 1
ATOM 4493 N N . GLU A 1 565 ? 10.129 -26.850 -9.074 1.00 29.11 565 GLU A N 1
ATOM 4494 C CA . GLU A 1 565 ? 11.044 -26.861 -10.210 1.00 29.11 565 GLU A CA 1
ATOM 4495 C C . GLU A 1 565 ? 10.262 -26.886 -11.536 1.00 29.11 565 GLU A C 1
ATOM 4497 O O . GLU A 1 565 ? 9.248 -27.561 -11.659 1.00 29.11 565 GLU A O 1
ATOM 4502 N N . ARG A 1 566 ? 10.828 -26.259 -12.578 1.00 29.06 566 ARG A N 1
ATOM 4503 C CA . ARG A 1 566 ? 10.727 -26.773 -13.960 1.00 29.06 566 ARG A CA 1
ATOM 4504 C C . ARG A 1 566 ? 9.350 -26.742 -14.672 1.00 29.06 566 ARG A C 1
ATOM 4506 O O . ARG A 1 566 ? 9.073 -27.664 -15.428 1.00 29.06 566 ARG A O 1
ATOM 4513 N N . SER A 1 567 ? 8.590 -25.641 -14.599 1.00 29.11 567 SER A N 1
ATOM 4514 C CA . SER A 1 567 ? 7.511 -25.381 -15.593 1.00 29.11 567 SER A CA 1
ATOM 4515 C C . SER A 1 567 ? 7.514 -23.965 -16.210 1.00 29.11 567 SER A C 1
ATOM 4517 O O . SER A 1 567 ? 7.488 -23.812 -17.433 1.00 29.11 567 SER A O 1
ATOM 4519 N N . ARG A 1 568 ? 7.750 -22.898 -15.422 1.00 30.30 568 ARG A N 1
ATOM 4520 C CA . ARG A 1 568 ? 7.839 -21.492 -15.917 1.00 30.30 568 ARG A CA 1
ATOM 4521 C C . ARG A 1 568 ? 9.009 -21.178 -16.880 1.00 30.30 568 ARG A C 1
ATOM 4523 O O . ARG A 1 568 ? 9.202 -20.027 -17.262 1.00 30.30 568 ARG A O 1
ATOM 4530 N N . THR A 1 569 ? 9.787 -22.177 -17.294 1.00 26.27 569 THR A N 1
ATOM 4531 C CA . THR A 1 569 ? 10.804 -22.062 -18.355 1.00 26.27 569 THR A CA 1
ATOM 4532 C C . THR A 1 569 ? 10.209 -22.187 -19.766 1.00 26.27 569 THR A C 1
ATOM 4534 O O . THR A 1 569 ? 10.878 -21.821 -20.731 1.00 26.27 569 THR A O 1
ATOM 4537 N N . ALA A 1 570 ? 8.977 -22.695 -19.907 1.00 27.14 570 ALA A N 1
ATOM 4538 C CA . ALA A 1 570 ? 8.342 -22.932 -21.206 1.00 27.14 570 ALA A CA 1
ATOM 4539 C C . ALA A 1 570 ? 7.907 -21.634 -21.917 1.00 27.14 570 ALA A C 1
ATOM 4541 O O . ALA A 1 570 ? 8.247 -21.423 -23.081 1.00 27.14 570 ALA A O 1
ATOM 4542 N N . SER A 1 571 ? 7.240 -20.722 -21.201 1.00 31.39 571 SER A N 1
ATOM 4543 C CA . SER A 1 571 ? 6.485 -19.578 -21.755 1.00 31.39 571 SER A CA 1
ATOM 4544 C C . SER A 1 571 ? 7.300 -18.452 -22.417 1.00 31.39 571 SER A C 1
ATOM 4546 O O . SER A 1 571 ? 6.725 -17.471 -22.886 1.00 31.39 571 SER A O 1
ATOM 4548 N N . TYR A 1 572 ? 8.629 -18.582 -22.485 1.00 30.50 572 TYR A N 1
ATOM 4549 C CA . TYR A 1 572 ? 9.515 -17.689 -23.249 1.00 30.50 572 TYR A CA 1
ATOM 4550 C C . TYR A 1 572 ? 10.454 -18.441 -24.219 1.00 30.50 572 TYR A C 1
ATOM 4552 O O . TYR A 1 572 ? 11.304 -17.821 -24.856 1.00 30.50 572 TYR A O 1
ATOM 4560 N N . LEU A 1 573 ? 10.306 -19.765 -24.361 1.00 27.75 573 LEU A N 1
ATOM 4561 C CA . LEU A 1 573 ? 10.929 -20.559 -25.431 1.00 27.75 573 LEU A CA 1
ATOM 4562 C C . LEU A 1 573 ? 9.905 -21.071 -26.454 1.00 27.75 573 LEU A C 1
ATOM 4564 O O . LEU A 1 573 ? 10.295 -21.551 -27.522 1.00 27.75 573 LEU A O 1
ATOM 4568 N N . THR A 1 574 ? 8.607 -20.913 -26.192 1.00 29.95 574 THR A N 1
ATOM 4569 C CA . THR A 1 574 ? 7.566 -21.207 -27.170 1.00 29.95 574 THR A CA 1
ATOM 4570 C C . THR A 1 574 ? 7.480 -20.125 -28.254 1.00 29.95 574 THR A C 1
ATOM 4572 O O . THR A 1 574 ? 6.908 -19.051 -28.108 1.00 29.95 574 THR A O 1
ATOM 4575 N N . SER A 1 575 ? 8.132 -20.457 -29.369 1.00 39.12 575 SER A N 1
ATOM 4576 C CA . SER A 1 575 ? 7.923 -20.041 -30.764 1.00 39.12 575 SER A CA 1
ATOM 4577 C C . SER A 1 575 ? 6.914 -18.922 -31.114 1.00 39.12 575 SER A C 1
ATOM 4579 O O . SER A 1 575 ? 5.780 -18.868 -30.643 1.00 39.12 575 SER A O 1
ATOM 4581 N N . ASN A 1 576 ? 7.248 -18.144 -32.155 1.00 45.03 576 ASN A N 1
ATOM 4582 C CA . ASN A 1 576 ? 6.297 -17.244 -32.834 1.00 45.03 576 ASN A CA 1
ATOM 4583 C C . ASN A 1 576 ? 4.985 -17.934 -33.279 1.00 45.03 576 ASN A C 1
ATOM 4585 O O . ASN A 1 576 ? 3.968 -17.255 -33.419 1.00 45.03 576 ASN A O 1
ATOM 4589 N N . SER A 1 577 ? 4.974 -19.259 -33.477 1.00 38.00 577 SER A N 1
ATOM 4590 C CA . SER A 1 577 ? 3.755 -20.025 -33.764 1.00 38.00 577 SER A CA 1
ATOM 4591 C C . SER A 1 577 ? 2.717 -19.956 -32.644 1.00 38.00 577 SER A C 1
ATOM 4593 O O . SER A 1 577 ? 1.541 -19.837 -32.968 1.00 38.00 577 SER A O 1
ATOM 4595 N N . GLU A 1 578 ? 3.101 -19.944 -31.363 1.00 49.78 578 GLU A N 1
ATOM 4596 C CA . GLU A 1 578 ? 2.123 -19.856 -30.266 1.00 49.78 578 GLU A CA 1
ATOM 4597 C C . GLU A 1 578 ? 1.434 -18.493 -30.208 1.00 49.78 578 GLU A C 1
ATOM 4599 O O . GLU A 1 578 ? 0.213 -18.436 -30.085 1.00 49.78 578 GLU A O 1
ATOM 4604 N N . LYS A 1 579 ? 2.171 -17.387 -30.388 1.00 50.38 579 LYS A N 1
ATOM 4605 C CA . LYS A 1 579 ? 1.552 -16.051 -30.489 1.00 50.38 579 LYS A CA 1
ATOM 4606 C C . LYS A 1 579 ? 0.649 -15.950 -31.721 1.00 50.38 579 LYS A C 1
ATOM 4608 O O . LYS A 1 579 ? -0.483 -15.481 -31.625 1.00 50.38 579 LYS A O 1
ATOM 4613 N N . VAL A 1 580 ? 1.091 -16.471 -32.870 1.00 57.78 580 VAL A N 1
ATOM 4614 C CA . VAL A 1 580 ? 0.264 -16.539 -34.088 1.00 57.78 580 VAL A CA 1
ATOM 4615 C C . VAL A 1 580 ? -0.984 -17.406 -33.884 1.00 57.78 580 VAL A C 1
ATOM 4617 O O . VAL A 1 580 ? -2.052 -17.051 -34.384 1.00 57.78 580 VAL A O 1
ATOM 4620 N N . GLU A 1 581 ? -0.901 -18.514 -33.148 1.00 60.12 581 GLU A N 1
ATOM 4621 C CA . GLU A 1 581 ? -2.052 -19.376 -32.891 1.00 60.12 581 GLU A CA 1
ATOM 4622 C C . GLU A 1 581 ? -2.997 -18.794 -31.834 1.00 60.12 581 GLU A C 1
ATOM 4624 O O . GLU A 1 581 ? -4.204 -18.764 -32.072 1.00 60.12 581 GLU A O 1
ATOM 4629 N N . LYS A 1 582 ? -2.484 -18.231 -30.732 1.00 63.28 582 LYS A N 1
ATOM 4630 C CA . LYS A 1 582 ? -3.287 -17.479 -29.756 1.00 63.28 582 LYS A CA 1
ATOM 4631 C C . LYS A 1 582 ? -4.050 -16.357 -30.457 1.00 63.28 582 LYS A C 1
ATOM 4633 O O . LYS A 1 582 ? -5.263 -16.265 -30.291 1.00 63.28 582 LYS A O 1
ATOM 4638 N N . LYS A 1 583 ? -3.398 -15.598 -31.342 1.00 64.00 583 LYS A N 1
ATOM 4639 C CA . LYS A 1 583 ? -4.042 -14.565 -32.166 1.00 64.00 583 LYS A CA 1
ATOM 4640 C C . LYS A 1 583 ? -5.101 -15.133 -33.124 1.00 64.00 583 LYS A C 1
ATOM 4642 O O . LYS A 1 583 ? -6.185 -14.563 -33.237 1.00 64.00 583 LYS A O 1
ATOM 4647 N N . LYS A 1 584 ? -4.856 -16.287 -33.764 1.00 64.69 584 LYS A N 1
ATOM 4648 C CA . LYS A 1 584 ? -5.863 -17.006 -34.581 1.00 64.69 584 LYS A CA 1
ATOM 4649 C C . LYS A 1 584 ? -7.057 -17.515 -33.761 1.00 64.69 584 LYS A C 1
ATOM 4651 O O . LYS A 1 584 ? -8.167 -17.533 -34.288 1.00 64.69 584 LYS A O 1
ATOM 4656 N N . ARG A 1 585 ? -6.854 -17.926 -32.503 1.00 66.38 585 ARG A N 1
ATOM 4657 C CA . ARG A 1 585 ? -7.925 -18.322 -31.570 1.00 66.38 585 ARG A CA 1
ATOM 4658 C C . ARG A 1 585 ? -8.728 -17.086 -31.129 1.00 66.38 585 ARG A C 1
ATOM 4660 O O . ARG A 1 585 ? -9.937 -17.065 -31.330 1.00 66.38 585 ARG A O 1
ATOM 4667 N N . MET A 1 586 ? -8.058 -16.019 -30.680 1.00 64.44 586 MET A N 1
ATOM 4668 C CA . MET A 1 586 ? -8.651 -14.722 -30.292 1.00 64.44 586 MET A CA 1
ATOM 4669 C C . MET A 1 586 ? -9.542 -14.114 -31.389 1.00 64.44 586 MET A C 1
ATOM 4671 O O . MET A 1 586 ? -10.625 -13.606 -31.101 1.00 64.44 586 MET A O 1
ATOM 4675 N N . LEU A 1 587 ? -9.128 -14.205 -32.659 1.00 68.00 587 LEU A N 1
ATOM 4676 C CA . LEU A 1 587 ? -9.903 -13.724 -33.813 1.00 68.00 587 LEU A CA 1
ATOM 4677 C C . LEU A 1 587 ? -11.245 -14.454 -34.026 1.00 68.00 587 LEU A C 1
ATOM 4679 O O . LEU A 1 587 ? -12.113 -13.911 -34.702 1.00 68.00 587 LEU A O 1
ATOM 4683 N N . LYS A 1 588 ? -11.434 -15.654 -33.458 1.00 71.06 588 LYS A N 1
ATOM 4684 C CA . LYS A 1 588 ? -12.684 -16.436 -33.543 1.00 71.06 588 LYS A CA 1
ATOM 4685 C C . LYS A 1 588 ? -13.620 -16.249 -32.340 1.00 71.06 588 LYS A C 1
ATOM 4687 O O . LYS A 1 588 ? -14.695 -16.840 -32.327 1.00 71.06 588 LYS A O 1
ATOM 4692 N N . MET A 1 589 ? -13.212 -15.499 -31.317 1.00 78.25 589 MET A N 1
ATOM 4693 C CA . MET A 1 589 ? -13.917 -15.424 -30.031 1.00 78.25 589 MET A CA 1
ATOM 4694 C C . MET A 1 589 ? -14.859 -14.217 -29.959 1.00 78.25 589 MET A C 1
ATOM 4696 O O . MET A 1 589 ? -14.547 -13.136 -30.459 1.00 78.25 589 MET A O 1
ATOM 4700 N N . ASN A 1 590 ? -16.001 -14.382 -29.289 1.00 81.12 590 ASN A N 1
ATOM 4701 C CA . ASN A 1 590 ? -16.951 -13.292 -29.044 1.00 81.12 590 ASN A CA 1
ATOM 4702 C C . ASN A 1 590 ? -16.359 -12.239 -28.089 1.00 81.12 590 ASN A C 1
ATOM 4704 O O . ASN A 1 590 ? -15.483 -12.552 -27.287 1.00 81.12 590 ASN A O 1
ATOM 4708 N N . ILE A 1 591 ? -16.881 -11.005 -28.108 1.00 81.25 591 ILE A N 1
ATOM 4709 C CA . ILE A 1 591 ? -16.391 -9.876 -27.283 1.00 81.25 591 ILE A CA 1
ATOM 4710 C C . ILE A 1 591 ? -16.243 -10.257 -25.799 1.00 81.25 591 ILE A C 1
ATOM 4712 O O . ILE A 1 591 ? -15.173 -10.081 -25.219 1.00 81.25 591 ILE A O 1
ATOM 4716 N N . LEU A 1 592 ? -17.284 -10.854 -25.205 1.00 79.81 592 LEU A N 1
ATOM 4717 C CA . LEU A 1 592 ? -17.259 -11.302 -23.807 1.00 79.81 592 LEU A CA 1
ATOM 4718 C C . LEU A 1 592 ? -16.240 -12.423 -23.555 1.00 79.81 592 LEU A C 1
ATOM 4720 O O . LEU A 1 592 ? -15.664 -12.476 -22.476 1.00 79.81 592 LEU A O 1
ATOM 4724 N N . GLN A 1 593 ? -15.980 -13.292 -24.538 1.00 79.88 593 GLN A N 1
ATOM 4725 C CA . GLN A 1 593 ? -14.966 -14.343 -24.423 1.00 79.88 593 GLN A CA 1
ATOM 4726 C C . GLN A 1 593 ? -13.553 -13.755 -24.496 1.00 79.88 593 GLN A C 1
ATOM 4728 O O . GLN A 1 593 ? -12.747 -14.072 -23.633 1.00 79.88 593 GLN A O 1
ATOM 4733 N N . LYS A 1 594 ? -13.272 -12.853 -25.454 1.00 78.50 594 LYS A N 1
ATOM 4734 C CA . LYS A 1 594 ? -11.996 -12.112 -25.530 1.00 78.50 594 LYS A CA 1
ATOM 4735 C C . LYS A 1 594 ? -11.699 -11.419 -24.194 1.00 78.50 594 LYS A C 1
ATOM 4737 O O . LYS A 1 594 ? -10.628 -11.592 -23.624 1.00 78.50 594 LYS A O 1
ATOM 4742 N N . LEU A 1 595 ? -12.675 -10.670 -23.673 1.00 82.44 595 LEU A N 1
ATOM 4743 C CA . LEU A 1 595 ? -12.545 -9.931 -22.419 1.00 82.44 595 LEU A CA 1
ATOM 4744 C C . LEU A 1 595 ? -12.379 -10.857 -21.200 1.00 82.44 595 LEU A C 1
ATOM 4746 O O . LEU A 1 595 ? -11.511 -10.612 -20.366 1.00 82.44 595 LEU A O 1
ATOM 4750 N N . TRP A 1 596 ? -13.158 -11.940 -21.110 1.00 82.62 596 TRP A N 1
ATOM 4751 C CA . TRP A 1 596 ? -13.028 -12.919 -20.026 1.00 82.62 596 TRP A CA 1
ATOM 4752 C C . TRP A 1 596 ? -11.673 -13.636 -20.046 1.00 82.62 596 TRP A C 1
ATOM 4754 O O . TRP A 1 596 ? -11.106 -13.868 -18.986 1.00 82.62 596 TRP A O 1
ATOM 4764 N N . THR A 1 597 ? -11.114 -13.940 -21.221 1.00 77.75 597 THR A N 1
ATOM 4765 C CA . THR A 1 597 ? -9.797 -14.588 -21.343 1.00 77.75 597 THR A CA 1
ATOM 4766 C C . THR A 1 597 ? -8.649 -13.728 -20.811 1.00 77.75 597 THR A C 1
ATOM 4768 O O . THR A 1 597 ? -7.701 -14.287 -20.270 1.00 77.75 597 THR A O 1
ATOM 4771 N N . ASP A 1 598 ? -8.736 -12.398 -20.904 1.00 79.25 598 ASP A N 1
ATOM 4772 C CA . ASP A 1 598 ? -7.724 -11.499 -20.329 1.00 79.25 598 ASP A CA 1
ATOM 4773 C C . ASP A 1 598 ? -7.993 -11.134 -18.852 1.00 79.25 598 ASP A C 1
ATOM 4775 O O . ASP A 1 598 ? -7.064 -10.752 -18.137 1.00 79.25 598 ASP A O 1
ATOM 4779 N N . ILE A 1 599 ? -9.242 -11.226 -18.376 1.00 81.12 599 ILE A N 1
ATOM 4780 C CA . ILE A 1 599 ? -9.612 -10.916 -16.981 1.00 81.12 599 ILE A CA 1
ATOM 4781 C C . ILE A 1 599 ? -9.487 -12.132 -16.054 1.00 81.12 599 ILE A C 1
ATOM 4783 O O . ILE A 1 599 ? -9.117 -11.970 -14.891 1.00 81.12 599 ILE A O 1
ATOM 4787 N N . ASN A 1 600 ? -9.804 -13.337 -16.530 1.00 81.44 600 ASN A N 1
ATOM 4788 C CA . ASN A 1 600 ? -9.840 -14.547 -15.713 1.00 81.44 600 ASN A CA 1
ATOM 4789 C C . ASN A 1 600 ? -8.438 -14.918 -15.181 1.00 81.44 600 ASN A C 1
ATOM 4791 O O . ASN A 1 600 ? -7.561 -15.237 -15.982 1.00 81.44 600 ASN A O 1
ATOM 4795 N N . PRO A 1 601 ? -8.225 -14.955 -13.852 1.00 75.94 601 PRO A N 1
ATOM 4796 C CA . PRO A 1 601 ? -6.952 -15.357 -13.260 1.00 75.94 601 PRO A CA 1
ATOM 4797 C C . PRO A 1 601 ? -6.826 -16.876 -13.050 1.00 75.94 601 PRO A C 1
ATOM 4799 O O . PRO A 1 601 ? -5.787 -17.331 -12.580 1.00 75.94 601 PRO A O 1
ATOM 4802 N N . TRP A 1 602 ? -7.874 -17.663 -13.331 1.00 78.88 602 TRP A N 1
ATOM 4803 C CA . TRP A 1 602 ? -7.830 -19.114 -13.165 1.00 78.88 602 TRP A CA 1
ATOM 4804 C C . TRP A 1 602 ? -7.088 -19.792 -14.321 1.00 78.88 602 TRP A C 1
ATOM 4806 O O . TRP A 1 602 ? -7.610 -19.875 -15.437 1.00 78.88 602 TRP A O 1
ATOM 4816 N N . ASP A 1 603 ? -5.918 -20.336 -14.001 1.00 74.31 603 ASP A N 1
ATOM 4817 C CA . ASP A 1 603 ? -5.162 -21.299 -14.799 1.00 74.31 603 ASP A CA 1
ATOM 4818 C C . ASP A 1 603 ? -5.235 -22.674 -14.112 1.00 74.31 603 ASP A C 1
ATOM 4820 O O . ASP A 1 603 ? -4.856 -22.813 -12.947 1.00 74.31 603 ASP A O 1
ATOM 4824 N N . GLY A 1 604 ? -5.782 -23.673 -14.809 1.00 70.12 604 GLY A N 1
ATOM 4825 C CA . GLY A 1 604 ? -5.975 -25.017 -14.260 1.00 70.12 604 GLY A CA 1
ATOM 4826 C C . GLY A 1 604 ? -4.708 -25.871 -14.263 1.00 70.12 604 GLY A C 1
ATOM 4827 O O . GLY A 1 604 ? -4.522 -26.667 -13.349 1.00 70.12 604 GLY A O 1
ATOM 4828 N N . GLU A 1 605 ? -3.824 -25.678 -15.244 1.00 71.62 605 GLU A N 1
ATOM 4829 C CA . GLU A 1 605 ? -2.597 -26.470 -15.395 1.00 71.62 605 GLU A CA 1
ATOM 4830 C C . GLU A 1 605 ? -1.614 -26.095 -14.278 1.00 71.62 605 GLU A C 1
ATOM 4832 O O . GLU A 1 605 ? -1.152 -26.957 -13.529 1.00 71.62 605 GLU A O 1
ATOM 4837 N N . ILE A 1 606 ? -1.421 -24.788 -14.057 1.00 69.38 606 ILE A N 1
ATOM 4838 C CA . ILE A 1 606 ? -0.630 -24.265 -12.931 1.00 69.38 606 ILE A CA 1
ATOM 4839 C C . ILE A 1 606 ? -1.254 -24.659 -11.584 1.00 69.38 606 ILE A C 1
ATOM 4841 O O . ILE A 1 606 ? -0.530 -24.970 -10.636 1.00 69.38 606 ILE A O 1
ATOM 4845 N N . PHE A 1 607 ? -2.589 -24.655 -11.470 1.00 76.56 607 PHE A N 1
ATOM 4846 C CA . PHE A 1 607 ? -3.237 -25.057 -10.223 1.00 76.56 607 PHE A CA 1
ATOM 4847 C C . PHE A 1 607 ? -3.024 -26.539 -9.910 1.00 76.56 607 PHE A C 1
ATOM 4849 O O . PHE A 1 607 ? -2.890 -26.863 -8.737 1.00 76.56 607 PHE A O 1
ATOM 4856 N N . GLU A 1 608 ? -2.972 -27.445 -10.889 1.00 75.62 608 GLU A N 1
ATOM 4857 C CA . GLU A 1 608 ? -2.749 -28.871 -10.615 1.00 75.62 608 GLU A CA 1
ATOM 4858 C C . GLU A 1 608 ? -1.296 -29.186 -10.224 1.00 75.62 608 GLU A C 1
ATOM 4860 O O . GLU A 1 608 ? -1.107 -29.950 -9.269 1.00 75.62 608 GLU A O 1
ATOM 4865 N N . GLU A 1 609 ? -0.300 -28.541 -10.848 1.00 79.50 609 GLU A N 1
ATOM 4866 C CA . GLU A 1 609 ? 1.136 -28.687 -10.526 1.00 79.50 609 GLU A CA 1
ATOM 4867 C C . GLU A 1 609 ? 1.496 -28.288 -9.076 1.00 79.50 609 GLU A C 1
ATOM 4869 O O . GLU A 1 609 ? 2.449 -28.820 -8.503 1.00 79.50 609 GLU A O 1
ATOM 4874 N N . GLU A 1 610 ? 0.759 -27.358 -8.460 1.00 76.88 610 GLU A N 1
ATOM 4875 C CA . GLU A 1 610 ? 1.152 -26.750 -7.180 1.00 76.88 610 GLU A CA 1
ATOM 4876 C C . GLU A 1 610 ? 0.998 -27.657 -5.940 1.00 76.88 610 GLU A C 1
ATOM 4878 O O . GLU A 1 610 ? 0.074 -28.466 -5.800 1.00 76.88 610 GLU A O 1
ATOM 4883 N N . ASN A 1 611 ? 1.882 -27.466 -4.958 1.00 85.06 611 ASN A N 1
ATOM 4884 C CA . ASN A 1 611 ? 1.803 -28.136 -3.651 1.00 85.06 611 ASN A CA 1
ATOM 4885 C C . ASN A 1 611 ? 0.617 -27.608 -2.816 1.00 85.06 611 ASN A C 1
ATOM 4887 O O . ASN A 1 611 ? 0.078 -26.549 -3.114 1.00 85.06 611 ASN A O 1
ATOM 4891 N N . LEU A 1 612 ? 0.220 -28.278 -1.721 1.00 82.12 612 LEU A N 1
ATOM 4892 C CA . LEU A 1 612 ? -0.932 -27.846 -0.895 1.00 82.12 612 LEU A CA 1
ATOM 4893 C C . LEU A 1 612 ? -0.840 -26.372 -0.444 1.00 82.12 612 LEU A C 1
ATOM 4895 O O . LEU A 1 612 ? -1.823 -25.639 -0.530 1.00 82.12 612 LEU A O 1
ATOM 4899 N N . LEU A 1 613 ? 0.344 -25.921 -0.014 1.00 80.75 613 LEU A N 1
ATOM 4900 C CA . LEU A 1 613 ? 0.585 -24.514 0.330 1.00 80.75 613 LEU A CA 1
ATOM 4901 C C . LEU A 1 613 ? 0.506 -23.598 -0.902 1.00 80.75 613 LEU A C 1
ATOM 4903 O O . LEU A 1 613 ? -0.092 -22.528 -0.822 1.00 80.75 613 LEU A O 1
ATOM 4907 N N . GLY A 1 614 ? 1.044 -24.032 -2.045 1.00 77.81 614 GLY A N 1
ATOM 4908 C CA . GLY A 1 614 ? 0.944 -23.321 -3.322 1.00 77.81 614 GLY A CA 1
ATOM 4909 C C . GLY A 1 614 ? -0.505 -23.149 -3.780 1.00 77.81 614 GLY A C 1
ATOM 4910 O O . GLY A 1 614 ? -0.913 -22.040 -4.103 1.00 77.81 614 GLY A O 1
ATOM 4911 N N . LYS A 1 615 ? -1.325 -24.201 -3.678 1.00 78.94 615 LYS A N 1
ATOM 4912 C CA . LYS A 1 615 ? -2.773 -24.194 -3.950 1.00 78.94 615 LYS A CA 1
ATOM 4913 C C . LYS A 1 615 ? -3.530 -23.223 -3.036 1.00 78.94 615 LYS A C 1
ATOM 4915 O O . LYS A 1 615 ? -4.392 -22.490 -3.517 1.00 78.94 615 LYS A O 1
ATOM 4920 N N . ILE A 1 616 ? -3.176 -23.146 -1.750 1.00 81.81 616 ILE A N 1
ATOM 4921 C CA . ILE A 1 616 ? -3.732 -22.147 -0.818 1.00 81.81 616 ILE A CA 1
ATOM 4922 C C . ILE A 1 616 ? -3.329 -20.724 -1.238 1.00 81.81 616 ILE A C 1
ATOM 4924 O O . ILE A 1 616 ? -4.199 -19.863 -1.374 1.00 81.81 616 ILE A O 1
ATOM 4928 N N . PHE A 1 617 ? -2.043 -20.467 -1.503 1.00 81.25 617 PHE A N 1
ATOM 4929 C CA . PHE A 1 617 ? -1.584 -19.152 -1.965 1.00 81.25 617 PHE A CA 1
ATOM 4930 C C . PHE A 1 617 ? -2.188 -18.758 -3.317 1.00 81.25 617 PHE A C 1
ATOM 4932 O O . PHE A 1 617 ? -2.549 -17.599 -3.494 1.00 81.25 617 PHE A O 1
ATOM 4939 N N . PHE A 1 618 ? -2.354 -19.694 -4.250 1.00 77.88 618 PHE A N 1
ATOM 4940 C CA . PHE A 1 618 ? -3.012 -19.468 -5.535 1.00 77.88 618 PHE A CA 1
ATOM 4941 C C . PHE A 1 618 ? -4.450 -18.983 -5.326 1.00 77.88 618 PHE A C 1
ATOM 4943 O O . PHE A 1 618 ? -4.809 -17.917 -5.821 1.00 77.88 618 PHE A O 1
ATOM 4950 N N . ILE A 1 619 ? -5.237 -19.688 -4.504 1.00 81.88 619 ILE A N 1
ATOM 4951 C CA . ILE A 1 619 ? -6.619 -19.305 -4.171 1.00 81.88 619 ILE A CA 1
ATOM 4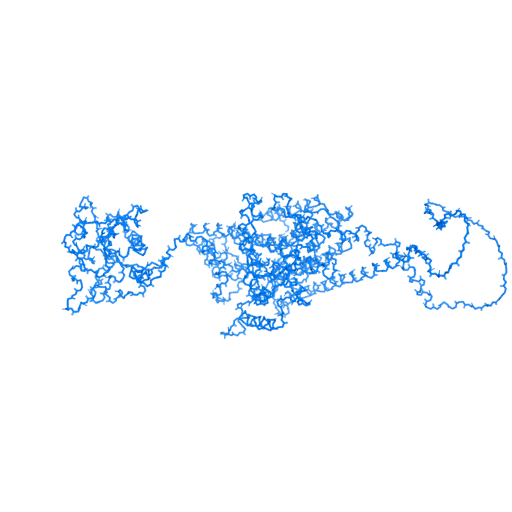952 C C . ILE A 1 619 ? -6.679 -17.923 -3.497 1.00 81.88 619 ILE A C 1
ATOM 4954 O O . ILE A 1 619 ? -7.543 -17.120 -3.846 1.00 81.88 619 ILE A O 1
ATOM 4958 N N . LEU A 1 620 ? -5.748 -17.609 -2.589 1.00 80.88 620 LEU A N 1
ATOM 4959 C CA . LEU A 1 620 ? -5.651 -16.282 -1.961 1.00 80.88 620 LEU A CA 1
ATOM 4960 C C . LEU A 1 620 ? -5.256 -15.172 -2.952 1.00 80.88 620 LEU A C 1
ATOM 4962 O O . LEU A 1 620 ? -5.663 -14.025 -2.775 1.00 80.88 620 LEU A O 1
ATOM 4966 N N . LYS A 1 621 ? -4.500 -15.498 -4.008 1.00 81.56 621 LYS A N 1
ATOM 4967 C CA . LYS A 1 621 ? -4.106 -14.561 -5.071 1.00 81.56 621 LYS A CA 1
ATOM 4968 C C . LYS A 1 621 ? -5.177 -14.348 -6.146 1.00 81.56 621 LYS A C 1
ATOM 4970 O O . LYS A 1 621 ? -5.171 -13.286 -6.761 1.00 81.56 621 LYS A O 1
ATOM 4975 N N . LEU A 1 622 ? -6.100 -15.291 -6.374 1.00 80.25 622 LEU A N 1
ATOM 4976 C CA . LEU A 1 622 ? -7.180 -15.160 -7.372 1.00 80.25 622 LEU A CA 1
ATOM 4977 C C . LEU A 1 622 ? -7.946 -13.817 -7.309 1.00 80.25 622 LEU A C 1
ATOM 4979 O O . LEU A 1 622 ? -8.044 -13.174 -8.356 1.00 80.25 622 LEU A O 1
ATOM 4983 N N . PRO A 1 623 ? -8.467 -13.339 -6.154 1.00 81.38 623 PRO A N 1
ATOM 4984 C CA . PRO A 1 623 ? -9.163 -12.049 -6.102 1.00 81.38 623 PRO A CA 1
ATOM 4985 C C . PRO A 1 623 ? -8.237 -10.866 -6.416 1.00 81.38 623 PRO A C 1
ATOM 4987 O O . PRO A 1 623 ? -8.660 -9.919 -7.077 1.00 81.38 623 PRO A O 1
ATOM 4990 N N . ILE A 1 624 ? -6.967 -10.941 -6.005 1.00 81.69 624 ILE A N 1
ATOM 4991 C CA . ILE A 1 624 ? -5.966 -9.898 -6.255 1.00 81.69 624 ILE A CA 1
ATOM 4992 C C . ILE A 1 624 ? -5.675 -9.808 -7.759 1.00 81.69 624 ILE A C 1
ATOM 4994 O O . ILE A 1 624 ? -5.776 -8.732 -8.346 1.00 81.69 624 ILE A O 1
ATOM 4998 N N . PHE A 1 625 ? -5.401 -10.941 -8.414 1.00 79.50 625 PHE A N 1
ATOM 4999 C CA . PHE A 1 625 ? -5.191 -10.989 -9.860 1.00 79.50 625 PHE A CA 1
ATOM 5000 C C . PHE A 1 625 ? -6.434 -10.562 -10.649 1.00 79.50 625 PHE A C 1
ATOM 5002 O O . PHE A 1 625 ? -6.282 -9.866 -11.645 1.00 79.50 625 PHE A O 1
ATOM 5009 N N . PHE A 1 626 ? -7.650 -10.913 -10.214 1.00 82.81 626 PHE A N 1
ATOM 5010 C CA . PHE A 1 626 ? -8.884 -10.466 -10.874 1.00 82.81 626 PHE A CA 1
ATOM 5011 C C . PHE A 1 626 ? -9.009 -8.932 -10.879 1.00 82.81 626 PHE A C 1
ATOM 5013 O O . PHE A 1 626 ? -9.268 -8.340 -11.926 1.00 82.81 626 PHE A O 1
ATOM 5020 N N . VAL A 1 627 ? -8.766 -8.278 -9.736 1.00 81.81 627 VAL A N 1
ATOM 5021 C CA . VAL A 1 627 ? -8.787 -6.808 -9.629 1.00 81.81 627 VAL A CA 1
ATOM 5022 C C . VAL A 1 627 ? -7.650 -6.178 -10.437 1.00 81.81 627 VAL A C 1
ATOM 5024 O O . VAL A 1 627 ? -7.896 -5.271 -11.234 1.00 81.81 627 VAL A O 1
ATOM 5027 N N . LEU A 1 628 ? -6.416 -6.671 -10.296 1.00 82.12 628 LEU A N 1
ATOM 5028 C CA . LEU A 1 628 ? -5.265 -6.117 -11.013 1.00 82.12 628 LEU A CA 1
ATOM 5029 C C . LEU A 1 628 ? -5.370 -6.320 -12.537 1.00 82.12 628 LEU A C 1
ATOM 5031 O O . LEU A 1 628 ? -5.019 -5.407 -13.274 1.00 82.12 628 LEU A O 1
ATOM 5035 N N . ASN A 1 629 ? -5.946 -7.422 -13.032 1.00 84.62 629 ASN A N 1
ATOM 5036 C CA . ASN A 1 629 ? -6.223 -7.615 -14.464 1.00 84.62 629 ASN A CA 1
ATOM 5037 C C . ASN A 1 629 ? -7.156 -6.521 -15.027 1.00 84.62 629 ASN A C 1
ATOM 5039 O O . ASN A 1 629 ? -6.971 -6.056 -16.154 1.00 84.62 629 ASN A O 1
ATOM 5043 N N . ILE A 1 630 ? -8.159 -6.112 -14.243 1.00 84.19 630 ILE A N 1
ATOM 5044 C CA . ILE A 1 630 ? -9.172 -5.114 -14.624 1.00 84.19 630 ILE A CA 1
ATOM 5045 C C . ILE A 1 630 ? -8.633 -3.680 -14.530 1.00 84.19 630 ILE A C 1
ATOM 5047 O O . ILE A 1 630 ? -9.062 -2.823 -15.300 1.00 84.19 630 ILE A O 1
ATOM 5051 N N . VAL A 1 631 ? -7.713 -3.405 -13.601 1.00 82.06 631 VAL A N 1
ATOM 5052 C CA . VAL A 1 631 ? -7.335 -2.033 -13.210 1.00 82.06 631 VAL A CA 1
ATOM 5053 C C . VAL A 1 631 ? -5.882 -1.666 -13.542 1.00 82.06 631 VAL A C 1
ATOM 5055 O O . VAL A 1 631 ? -5.585 -0.485 -13.719 1.00 82.06 631 VAL A O 1
ATOM 5058 N N . CYS A 1 632 ? -4.978 -2.640 -13.656 1.00 86.56 632 CYS A N 1
ATOM 5059 C CA . CYS A 1 632 ? -3.553 -2.432 -13.910 1.00 86.56 632 CYS A CA 1
ATOM 5060 C C . CYS A 1 632 ? -3.161 -2.931 -15.318 1.00 86.56 632 CYS A C 1
ATOM 5062 O O . CYS A 1 632 ? -3.128 -4.141 -15.568 1.00 86.56 632 CYS A O 1
ATOM 5064 N N . PRO A 1 633 ? -2.861 -2.020 -16.261 1.00 90.75 633 PRO A N 1
ATOM 5065 C CA . PRO A 1 633 ? -2.364 -2.384 -17.586 1.00 90.75 633 PRO A CA 1
ATOM 5066 C C . PRO A 1 633 ? -1.026 -3.147 -17.535 1.00 90.75 633 PRO A C 1
ATOM 5068 O O . PRO A 1 633 ? -0.211 -2.963 -16.632 1.00 90.75 633 PRO A O 1
ATOM 5071 N N . LEU A 1 634 ? -0.785 -4.006 -18.529 1.00 85.12 634 LEU A N 1
ATOM 5072 C CA . LEU A 1 634 ? 0.399 -4.873 -18.614 1.00 85.12 634 LEU A CA 1
ATOM 5073 C C . LEU A 1 634 ? 1.020 -4.798 -20.012 1.00 85.12 634 LEU A C 1
ATOM 5075 O O . LEU A 1 634 ? 0.377 -5.181 -20.992 1.00 85.12 634 LEU A O 1
ATOM 5079 N N . GLY A 1 635 ? 2.275 -4.350 -20.097 1.00 74.31 635 GLY A N 1
ATOM 5080 C CA . GLY A 1 635 ? 3.002 -4.153 -21.358 1.00 74.31 635 GLY A CA 1
ATOM 5081 C C . GLY A 1 635 ? 3.170 -5.411 -22.221 1.00 74.31 635 GLY A C 1
ATOM 5082 O O . GLY A 1 635 ? 3.140 -5.313 -23.446 1.00 74.31 635 GLY A O 1
ATOM 5083 N N . ASP A 1 636 ? 3.272 -6.588 -21.595 1.00 72.75 636 ASP A N 1
ATOM 5084 C CA . ASP A 1 636 ? 3.432 -7.889 -22.269 1.00 72.75 636 ASP A CA 1
ATOM 5085 C C . ASP A 1 636 ? 2.155 -8.376 -23.002 1.00 72.75 636 ASP A C 1
ATOM 5087 O O . ASP A 1 636 ? 2.205 -9.375 -23.728 1.00 72.75 636 ASP A O 1
ATOM 5091 N N . ARG A 1 637 ? 0.995 -7.716 -22.825 1.00 76.75 637 ARG A N 1
ATOM 5092 C CA . ARG A 1 637 ? -0.289 -8.152 -23.413 1.00 76.75 637 ARG A CA 1
ATOM 5093 C C . ARG A 1 637 ? -0.452 -7.749 -24.880 1.00 76.75 637 ARG A C 1
ATOM 5095 O O . ARG A 1 637 ? 0.030 -6.714 -25.338 1.00 76.75 637 ARG A O 1
ATOM 5102 N N . GLU A 1 638 ? -1.208 -8.560 -25.621 1.00 79.19 638 GLU A N 1
ATOM 5103 C CA . GLU A 1 638 ? -1.672 -8.191 -26.962 1.00 79.19 638 GLU A CA 1
ATOM 5104 C C . GLU A 1 638 ? -2.805 -7.147 -26.895 1.00 79.19 638 GLU A C 1
ATOM 5106 O O . GLU A 1 638 ? -3.432 -6.940 -25.856 1.00 79.19 638 GLU A O 1
ATOM 5111 N N . TRP A 1 639 ? -3.063 -6.457 -28.009 1.00 83.31 639 TRP A N 1
ATOM 5112 C CA . TRP A 1 639 ? -4.126 -5.451 -28.107 1.00 83.31 639 TRP A CA 1
ATOM 5113 C C . TRP A 1 639 ? -5.519 -6.072 -27.923 1.00 83.31 639 TRP A C 1
ATOM 5115 O O . TRP A 1 639 ? -5.982 -6.840 -28.768 1.00 83.31 639 TRP A O 1
ATOM 5125 N N . ASN A 1 640 ? -6.213 -5.669 -26.856 1.00 85.69 640 ASN A N 1
ATOM 5126 C CA . ASN A 1 640 ? -7.637 -5.915 -26.654 1.00 85.69 640 ASN A CA 1
ATOM 5127 C C . ASN A 1 640 ? -8.353 -4.580 -26.417 1.00 85.69 640 ASN A C 1
ATOM 5129 O O . ASN A 1 640 ? -8.340 -4.050 -25.306 1.00 85.69 640 ASN A O 1
ATOM 5133 N N . LYS A 1 641 ? -9.031 -4.076 -27.458 1.00 87.12 641 LYS A N 1
ATOM 5134 C CA . LYS A 1 641 ? -9.791 -2.814 -27.431 1.00 87.12 641 LYS A CA 1
ATOM 5135 C C . LYS A 1 641 ? -10.701 -2.685 -26.203 1.00 87.12 641 LYS A C 1
ATOM 5137 O O . LYS A 1 641 ? -10.764 -1.618 -25.602 1.00 87.12 641 LYS A O 1
ATOM 5142 N N . TRP A 1 642 ? -11.408 -3.751 -25.828 1.00 87.31 642 TRP A N 1
ATOM 5143 C CA . TRP A 1 642 ? -12.415 -3.707 -24.765 1.00 87.31 642 TRP A CA 1
ATOM 5144 C C . TRP A 1 642 ? -11.787 -3.573 -23.379 1.00 87.31 642 TRP A C 1
ATOM 5146 O O . TRP A 1 642 ? -12.243 -2.753 -22.584 1.00 87.31 642 TRP A O 1
ATOM 5156 N N . LEU A 1 643 ? -10.696 -4.300 -23.120 1.00 86.88 643 LEU A N 1
ATOM 5157 C CA . LEU A 1 643 ? -9.931 -4.147 -21.884 1.00 86.88 643 LEU A CA 1
ATOM 5158 C C . LEU A 1 643 ? -9.258 -2.765 -21.814 1.00 86.88 643 LEU A C 1
ATOM 5160 O O . LEU A 1 643 ? -9.327 -2.102 -20.784 1.00 86.88 643 LEU A O 1
ATOM 5164 N N . SER A 1 644 ? -8.696 -2.275 -22.925 1.00 88.94 644 SER A N 1
ATOM 5165 C CA . SER A 1 644 ? -8.071 -0.946 -22.977 1.00 88.94 644 SER A CA 1
ATOM 5166 C C . SER A 1 644 ? -9.054 0.197 -22.693 1.00 88.94 644 SER A C 1
ATOM 5168 O O . SER A 1 644 ? -8.676 1.184 -22.069 1.00 88.94 644 SER A O 1
ATOM 5170 N N . LEU A 1 645 ? -10.319 0.075 -23.108 1.00 88.25 645 LEU A N 1
ATOM 5171 C CA . LEU A 1 645 ? -11.366 1.058 -22.796 1.00 88.25 645 LEU A CA 1
ATOM 5172 C C . LEU A 1 645 ? -11.756 1.043 -21.310 1.00 88.25 645 LEU A C 1
ATOM 5174 O O . LEU A 1 645 ? -11.988 2.105 -20.731 1.00 88.25 645 LEU A O 1
ATOM 5178 N N . ILE A 1 646 ? -11.768 -0.137 -20.682 1.00 86.81 646 ILE A N 1
ATOM 5179 C CA . ILE A 1 646 ? -11.956 -0.284 -19.231 1.00 86.81 646 ILE A CA 1
ATOM 5180 C C . ILE A 1 646 ? -10.787 0.369 -18.482 1.00 86.81 646 ILE A C 1
ATOM 5182 O O . ILE A 1 646 ? -11.024 1.175 -17.584 1.00 86.81 646 ILE A O 1
ATOM 5186 N N . HIS A 1 647 ? -9.539 0.122 -18.898 1.00 88.19 647 HIS A N 1
ATOM 5187 C CA . HIS A 1 647 ? -8.356 0.781 -18.329 1.00 88.19 647 HIS A CA 1
ATOM 5188 C C . HIS A 1 647 ? -8.430 2.311 -18.452 1.00 88.19 647 HIS A C 1
ATOM 5190 O O . HIS A 1 647 ? -8.260 3.004 -17.453 1.00 88.19 647 HIS A O 1
ATOM 5196 N N . ILE A 1 648 ? -8.769 2.856 -19.627 1.00 88.38 648 ILE A N 1
ATOM 5197 C CA . ILE A 1 648 ? -8.924 4.312 -19.823 1.00 88.38 648 ILE A CA 1
ATOM 5198 C C . ILE A 1 648 ? -9.977 4.907 -18.874 1.00 88.38 648 ILE A C 1
ATOM 5200 O O . ILE A 1 648 ? -9.769 6.001 -18.355 1.00 88.38 648 ILE A O 1
ATOM 5204 N N . SER A 1 649 ? -11.080 4.197 -18.613 1.00 82.56 649 SER A N 1
ATOM 5205 C CA . SER A 1 649 ? -12.141 4.681 -17.720 1.00 82.56 649 SER A CA 1
ATOM 5206 C C . SER A 1 649 ? -11.836 4.505 -16.224 1.00 82.56 649 SER A C 1
ATOM 5208 O O . SER A 1 649 ? -12.336 5.290 -15.416 1.00 82.56 649 SER A O 1
ATOM 5210 N N . LEU A 1 650 ? -11.076 3.474 -15.834 1.00 81.94 650 LEU A N 1
ATOM 5211 C CA . LEU A 1 650 ? -10.847 3.120 -14.427 1.00 81.94 650 LEU A CA 1
ATOM 5212 C C . LEU A 1 650 ? -9.526 3.646 -13.862 1.00 81.94 650 LEU A C 1
ATOM 5214 O O . LEU A 1 650 ? -9.526 4.125 -12.729 1.00 81.94 650 LEU A O 1
ATOM 5218 N N . CYS A 1 651 ? -8.419 3.583 -14.610 1.00 84.56 651 CYS A N 1
ATOM 5219 C CA . CYS A 1 651 ? -7.093 3.914 -14.078 1.00 84.56 651 CYS A CA 1
ATOM 5220 C C . CYS A 1 651 ? -7.024 5.330 -13.462 1.00 84.56 651 CYS A C 1
ATOM 5222 O O . CYS A 1 651 ? -6.565 5.429 -12.326 1.00 84.56 651 CYS A O 1
ATOM 5224 N N . PRO A 1 652 ? -7.534 6.413 -14.095 1.00 84.88 652 PRO A N 1
ATOM 5225 C CA . PRO A 1 652 ? -7.473 7.754 -13.500 1.00 84.88 652 PRO A CA 1
ATOM 5226 C C . PRO A 1 652 ? -8.285 7.877 -12.202 1.00 84.88 652 PRO A C 1
ATOM 5228 O O . PRO A 1 652 ? -7.857 8.540 -11.259 1.00 84.88 652 PRO A O 1
ATOM 5231 N N . THR A 1 653 ? -9.436 7.203 -12.133 1.00 76.31 653 THR A N 1
ATOM 5232 C CA . THR A 1 653 ? -10.304 7.211 -10.947 1.00 76.31 653 THR A CA 1
ATOM 5233 C C . THR A 1 653 ? -9.667 6.430 -9.796 1.00 76.31 653 THR A C 1
ATOM 5235 O O . THR A 1 653 ? -9.619 6.924 -8.674 1.00 76.31 653 THR A O 1
ATOM 5238 N N . VAL A 1 654 ? -9.121 5.236 -10.059 1.00 77.38 654 VAL A N 1
ATOM 5239 C CA . VAL A 1 654 ? -8.466 4.426 -9.016 1.00 77.38 654 VAL A CA 1
ATOM 5240 C C . VAL A 1 654 ? -7.143 5.051 -8.564 1.00 77.38 654 VAL A C 1
ATOM 5242 O O . VAL A 1 654 ? -6.843 5.004 -7.377 1.00 77.38 654 VAL A O 1
ATOM 5245 N N . PHE A 1 655 ? -6.397 5.708 -9.459 1.00 80.44 655 PHE A N 1
ATOM 5246 C CA . PHE A 1 655 ? -5.212 6.494 -9.102 1.00 80.44 655 PHE A CA 1
ATOM 5247 C C . PHE A 1 655 ? -5.539 7.574 -8.057 1.00 80.44 655 PHE A C 1
ATOM 5249 O O . PHE A 1 655 ? -4.900 7.633 -7.011 1.00 80.44 655 PHE A O 1
ATOM 5256 N N . LEU A 1 656 ? -6.576 8.389 -8.285 1.00 72.69 656 LEU A N 1
ATOM 5257 C CA . LEU A 1 656 ? -6.978 9.425 -7.323 1.00 72.69 656 LEU A CA 1
ATOM 5258 C C . LEU A 1 656 ? -7.573 8.858 -6.031 1.00 72.69 656 LEU A C 1
ATOM 5260 O O . LEU A 1 656 ? -7.491 9.509 -4.990 1.00 72.69 656 LEU A O 1
ATOM 5264 N N . THR A 1 657 ? -8.134 7.647 -6.072 1.00 70.62 657 THR A N 1
ATOM 5265 C CA . THR A 1 657 ? -8.584 6.944 -4.865 1.00 70.62 657 THR A CA 1
ATOM 5266 C C . THR A 1 657 ? -7.398 6.427 -4.058 1.00 70.62 657 THR A C 1
ATOM 5268 O O . THR A 1 657 ? -7.404 6.594 -2.846 1.00 70.62 657 THR A O 1
ATOM 5271 N N . ALA A 1 658 ? -6.346 5.900 -4.695 1.00 70.75 658 ALA A N 1
ATOM 5272 C CA . ALA A 1 658 ? -5.126 5.451 -4.015 1.00 70.75 658 ALA A CA 1
ATOM 5273 C C . ALA A 1 658 ? -4.429 6.572 -3.217 1.00 70.75 658 ALA A C 1
ATOM 5275 O O . ALA A 1 658 ? -3.843 6.304 -2.175 1.00 70.75 658 ALA A O 1
ATOM 5276 N N . PHE A 1 659 ? -4.543 7.826 -3.669 1.00 69.62 659 PHE A N 1
ATOM 5277 C CA . PHE A 1 659 ? -4.066 9.022 -2.958 1.00 69.62 659 PHE A CA 1
ATOM 5278 C C . PHE A 1 659 ? -5.178 9.783 -2.204 1.00 69.62 659 PHE A C 1
ATOM 5280 O O . PHE A 1 659 ? -4.986 10.937 -1.838 1.00 69.62 659 PHE A O 1
ATOM 5287 N N . GLN A 1 660 ? -6.358 9.178 -2.009 1.00 66.62 660 GLN A N 1
ATOM 5288 C CA . GLN A 1 660 ? -7.527 9.709 -1.274 1.00 66.62 660 GLN A CA 1
ATOM 5289 C C . GLN A 1 660 ? -8.144 11.034 -1.791 1.00 66.62 660 GLN A C 1
ATOM 5291 O O . GLN A 1 660 ? -9.216 11.444 -1.342 1.00 66.62 660 GLN A O 1
ATOM 5296 N N . VAL A 1 661 ? -7.564 11.652 -2.826 1.00 66.31 661 VAL A N 1
ATOM 5297 C CA . VAL A 1 661 ? -8.033 12.887 -3.490 1.00 66.31 661 VAL A CA 1
ATOM 5298 C C . VAL A 1 661 ? -9.469 12.770 -4.027 1.00 66.31 661 VAL A C 1
ATOM 5300 O O . VAL A 1 661 ? -10.188 13.768 -4.090 1.00 66.31 661 VAL A O 1
ATOM 5303 N N . THR A 1 662 ? -9.918 11.561 -4.385 1.00 60.91 662 THR A N 1
ATOM 5304 C CA . THR A 1 662 ? -11.257 11.261 -4.939 1.00 60.91 662 THR A CA 1
ATOM 5305 C C . THR A 1 662 ? -12.429 11.879 -4.165 1.00 60.91 662 THR A C 1
ATOM 5307 O O . THR A 1 662 ? -13.435 12.227 -4.792 1.00 60.91 662 THR A O 1
ATOM 5310 N N . LEU A 1 663 ? -12.325 12.032 -2.839 1.00 57.09 663 LEU A N 1
ATOM 5311 C CA . LEU A 1 663 ? -13.396 12.555 -1.975 1.00 57.09 663 LEU A CA 1
ATOM 5312 C C . LEU A 1 663 ? -13.404 14.083 -1.812 1.00 57.09 663 LEU A C 1
ATOM 5314 O O . LEU A 1 663 ? -14.419 14.631 -1.387 1.00 57.09 663 LEU A O 1
ATOM 5318 N N . ILE A 1 664 ? -12.328 14.785 -2.178 1.00 65.56 664 ILE A N 1
ATOM 5319 C CA . ILE A 1 664 ? -12.231 16.239 -1.996 1.00 65.56 664 ILE A CA 1
ATOM 5320 C C . ILE A 1 664 ? -13.273 16.945 -2.876 1.00 65.56 664 ILE A C 1
ATOM 5322 O O . ILE A 1 664 ? -13.363 16.696 -4.081 1.00 65.56 664 ILE A O 1
ATOM 5326 N N . THR A 1 665 ? -14.058 17.845 -2.284 1.00 67.12 665 THR A N 1
ATOM 5327 C CA . THR A 1 665 ? -15.049 18.679 -2.981 1.00 67.12 665 THR A CA 1
ATOM 5328 C C . THR A 1 665 ? -14.490 20.087 -3.223 1.00 67.12 665 THR A C 1
ATOM 5330 O O . THR A 1 665 ? -14.193 20.782 -2.251 1.00 67.12 665 THR A O 1
ATOM 5333 N N . PRO A 1 666 ? -14.372 20.561 -4.479 1.00 67.31 666 PRO A N 1
ATOM 5334 C CA . PRO A 1 666 ? -13.802 21.878 -4.792 1.00 67.31 666 PRO A CA 1
ATOM 5335 C C . PRO A 1 666 ? -14.759 23.056 -4.521 1.00 67.31 666 PRO A C 1
ATOM 5337 O O . PRO A 1 666 ? -14.386 24.209 -4.719 1.00 67.31 666 PRO A O 1
ATOM 5340 N N . SER A 1 667 ? -15.999 22.785 -4.103 1.00 72.25 667 SER A N 1
ATOM 5341 C CA . SER A 1 667 ? -16.989 23.784 -3.692 1.00 72.25 667 SER A CA 1
ATOM 5342 C C . SER A 1 667 ? -17.959 23.171 -2.679 1.00 72.25 667 SER A C 1
ATOM 5344 O O . SER A 1 667 ? -18.248 21.973 -2.751 1.00 72.25 667 SER A O 1
ATOM 5346 N N . TYR A 1 668 ? -18.477 23.979 -1.750 1.00 64.38 668 TYR A N 1
ATOM 5347 C CA . TYR A 1 668 ? -19.428 23.533 -0.726 1.00 64.38 668 TYR A CA 1
ATOM 5348 C C . TYR A 1 668 ? -20.699 22.952 -1.368 1.00 64.38 668 TYR A C 1
ATOM 5350 O O . TYR A 1 668 ? -21.419 23.647 -2.082 1.00 64.38 668 TYR A O 1
ATOM 5358 N N . GLY A 1 669 ? -20.969 21.668 -1.112 1.00 66.25 669 GLY A N 1
ATOM 5359 C CA . GLY A 1 669 ? -22.117 20.943 -1.674 1.00 66.25 669 GLY A CA 1
ATOM 5360 C C . GLY A 1 669 ? -21.969 20.503 -3.139 1.00 66.25 669 GLY A C 1
ATOM 5361 O O . GLY A 1 669 ? -22.926 19.981 -3.707 1.00 66.25 669 GLY A O 1
ATOM 5362 N N . GLY A 1 670 ? -20.802 20.699 -3.763 1.00 72.81 670 GLY A N 1
ATOM 5363 C CA . GLY A 1 670 ? -20.522 20.212 -5.117 1.00 72.81 670 GLY A CA 1
ATOM 5364 C C . GLY A 1 670 ? -20.150 18.717 -5.170 1.00 72.81 670 GLY A C 1
ATOM 5365 O O . GLY A 1 670 ? -19.804 18.131 -4.143 1.00 72.81 670 GLY A O 1
ATOM 5366 N N . PRO A 1 671 ? -20.163 18.089 -6.363 1.00 73.56 671 PRO A N 1
ATOM 5367 C CA . PRO A 1 671 ? -19.564 16.769 -6.576 1.00 73.56 671 PRO A CA 1
ATOM 5368 C C . PRO A 1 671 ? -18.078 16.743 -6.189 1.00 73.56 671 PRO A C 1
ATOM 5370 O O . PRO A 1 671 ? -17.384 17.756 -6.297 1.00 73.56 671 PRO A O 1
ATOM 5373 N N . SER A 1 672 ? -17.560 15.580 -5.788 1.00 73.00 672 SER A N 1
ATOM 5374 C CA . SER A 1 672 ? -16.129 15.425 -5.508 1.00 73.00 672 SER A CA 1
ATOM 5375 C C . SER A 1 672 ? -15.291 15.335 -6.791 1.00 73.00 672 SER A C 1
ATOM 5377 O O . SER A 1 672 ? -15.801 15.009 -7.869 1.00 73.00 672 SER A O 1
ATOM 5379 N N . ILE A 1 673 ? -13.980 15.583 -6.678 1.00 73.81 673 ILE A N 1
ATOM 5380 C CA . ILE A 1 673 ? -13.015 15.519 -7.793 1.00 73.81 673 ILE A CA 1
ATOM 5381 C C . ILE A 1 673 ? -13.110 14.183 -8.552 1.00 73.81 673 ILE A C 1
ATOM 5383 O O . ILE A 1 673 ? -13.066 14.175 -9.784 1.00 73.81 673 ILE A O 1
ATOM 5387 N N . GLY A 1 674 ? -13.324 13.067 -7.845 1.00 70.19 674 GLY A N 1
ATOM 5388 C CA . GLY A 1 674 ? -13.483 11.747 -8.460 1.00 70.19 674 GLY A CA 1
ATOM 5389 C C . GLY A 1 674 ? -14.631 11.654 -9.472 1.00 70.19 674 GLY A C 1
ATOM 5390 O O . GLY A 1 674 ? -14.478 11.002 -10.502 1.00 70.19 674 GLY A O 1
ATOM 5391 N N . VAL A 1 675 ? -15.753 12.349 -9.240 1.00 75.31 675 VAL A N 1
ATOM 5392 C CA . VAL A 1 675 ? -16.907 12.344 -10.160 1.00 75.31 675 VAL A CA 1
ATOM 5393 C C . VAL A 1 675 ? -16.555 13.048 -11.472 1.00 75.31 675 VAL A C 1
ATOM 5395 O O . VAL A 1 675 ? -16.811 12.513 -12.552 1.00 75.31 675 VAL A O 1
ATOM 5398 N N . TYR A 1 676 ? -15.915 14.218 -11.393 1.00 80.38 676 TYR A N 1
ATOM 5399 C CA . TYR A 1 676 ? -15.460 14.961 -12.573 1.00 80.38 676 TYR A CA 1
ATOM 5400 C C . TYR A 1 676 ? -14.439 14.164 -13.393 1.00 80.38 676 TYR A C 1
ATOM 5402 O O . TYR A 1 676 ? -14.518 14.130 -14.623 1.00 80.38 676 TYR A O 1
ATOM 5410 N N . VAL A 1 677 ? -13.505 13.485 -12.722 1.00 80.38 677 VAL A N 1
ATOM 5411 C CA . VAL A 1 677 ? -12.463 12.683 -13.377 1.00 80.38 677 VAL A CA 1
ATOM 5412 C C . VAL A 1 677 ? -13.033 11.409 -13.996 1.00 80.38 677 VAL A C 1
ATOM 5414 O O . VAL A 1 677 ? -12.629 11.061 -15.104 1.00 80.38 677 VAL A O 1
ATOM 5417 N N . LEU A 1 678 ? -14.020 10.759 -13.373 1.00 77.56 678 LEU A N 1
ATOM 5418 C CA . LEU A 1 678 ? -14.727 9.621 -13.969 1.00 77.56 678 LEU A CA 1
ATOM 5419 C C . LEU A 1 678 ? -15.483 10.039 -15.240 1.00 77.56 678 LEU A C 1
ATOM 5421 O O . LEU A 1 678 ? -15.363 9.366 -16.264 1.00 77.56 678 LEU A O 1
ATOM 5425 N N . ILE A 1 679 ? -16.194 11.174 -15.217 1.00 81.19 679 ILE A N 1
ATOM 5426 C CA . ILE A 1 679 ? -16.887 11.721 -16.398 1.00 81.19 679 ILE A CA 1
ATOM 5427 C C . ILE A 1 679 ? -15.887 12.026 -17.524 1.00 81.19 679 ILE A C 1
ATOM 5429 O O . ILE A 1 679 ? -16.100 11.615 -18.665 1.00 81.19 679 ILE A O 1
ATOM 5433 N N . LEU A 1 680 ? -14.770 12.693 -17.215 1.00 88.25 680 LEU A N 1
ATOM 5434 C CA . LEU A 1 680 ? -13.724 12.998 -18.194 1.00 88.25 680 LEU A CA 1
ATOM 5435 C C . LEU A 1 680 ? -13.091 11.722 -18.779 1.00 88.25 680 LEU A C 1
ATOM 5437 O O . LEU A 1 680 ? -12.923 11.616 -19.993 1.00 88.25 680 LEU A O 1
ATOM 5441 N N . SER A 1 681 ? -12.796 10.734 -17.934 1.00 85.50 681 SER A N 1
ATOM 5442 C CA . SER A 1 681 ? -12.213 9.448 -18.342 1.00 85.50 681 SER A CA 1
ATOM 5443 C C . SER A 1 681 ? -13.167 8.653 -19.237 1.00 85.50 681 SER A C 1
ATOM 5445 O O . SER A 1 681 ? -12.746 8.088 -20.247 1.00 85.50 681 SER A O 1
ATOM 5447 N N . PHE A 1 682 ? -14.470 8.679 -18.936 1.00 84.19 682 PHE A N 1
ATOM 5448 C CA . PHE A 1 682 ? -15.505 8.084 -19.780 1.00 84.19 682 PHE A CA 1
ATOM 5449 C C . PHE A 1 682 ? -15.608 8.779 -21.148 1.00 84.19 682 PHE A C 1
ATOM 5451 O O . PHE A 1 682 ? -15.670 8.100 -22.172 1.00 84.19 682 PHE A O 1
ATOM 5458 N N . LEU A 1 683 ? -15.546 10.115 -21.206 1.00 89.62 683 LEU A N 1
ATOM 5459 C CA . LEU A 1 683 ? -15.521 10.857 -22.476 1.00 89.62 683 LEU A CA 1
ATOM 5460 C C . LEU A 1 683 ? -14.290 10.496 -23.328 1.00 89.62 683 LEU A C 1
ATOM 5462 O O . LEU A 1 683 ? -14.425 10.252 -24.529 1.00 89.62 683 LEU A O 1
ATOM 5466 N N . VAL A 1 684 ? -13.105 10.383 -22.717 1.00 90.25 684 VAL A N 1
ATOM 5467 C CA . VAL A 1 684 ? -11.878 9.935 -23.405 1.00 90.25 684 VAL A CA 1
ATOM 5468 C C . VAL A 1 684 ? -12.004 8.483 -23.885 1.00 90.25 684 VAL A C 1
ATOM 5470 O O . VAL A 1 684 ? -11.583 8.175 -25.004 1.00 90.25 684 VAL A O 1
ATOM 5473 N N . ALA A 1 685 ? -12.639 7.597 -23.110 1.00 88.44 685 ALA A N 1
ATOM 5474 C CA . ALA A 1 685 ? -12.934 6.230 -23.540 1.00 88.44 685 ALA A CA 1
ATOM 5475 C C . ALA A 1 685 ? -13.894 6.206 -24.745 1.00 88.44 685 ALA A C 1
ATOM 5477 O O . ALA A 1 685 ? -13.617 5.517 -25.724 1.00 88.44 685 ALA A O 1
ATOM 5478 N N . VAL A 1 686 ? -14.968 7.003 -24.744 1.00 90.00 686 VAL A N 1
ATOM 5479 C CA . VAL A 1 686 ? -15.915 7.103 -25.874 1.00 90.00 686 VAL A CA 1
ATOM 5480 C C . VAL A 1 686 ? -15.227 7.615 -27.147 1.00 90.00 686 VAL A C 1
ATOM 5482 O O . VAL A 1 686 ? -15.390 7.017 -28.210 1.00 90.00 686 VAL A O 1
ATOM 5485 N N . ILE A 1 687 ? -14.397 8.660 -27.058 1.00 90.44 687 ILE A N 1
ATOM 5486 C CA . ILE A 1 687 ? -13.603 9.153 -28.200 1.00 90.44 687 ILE A CA 1
ATOM 5487 C C . ILE A 1 687 ? -12.663 8.048 -28.713 1.00 90.44 687 ILE A C 1
ATOM 5489 O O . ILE A 1 687 ? -12.633 7.753 -29.911 1.00 90.44 687 ILE A O 1
ATOM 5493 N N . THR A 1 688 ? -11.951 7.375 -27.803 1.00 88.12 688 THR A N 1
ATOM 5494 C CA . THR A 1 688 ? -11.045 6.264 -28.139 1.00 88.12 688 THR A CA 1
ATOM 5495 C C . THR A 1 688 ? -11.786 5.090 -28.786 1.00 88.12 688 THR A C 1
ATOM 5497 O O . THR A 1 688 ? -11.261 4.468 -29.710 1.00 88.12 688 THR A O 1
ATOM 5500 N N . TYR A 1 689 ? -13.020 4.797 -28.366 1.00 89.12 689 TYR A N 1
ATOM 5501 C CA . TYR A 1 689 ? -13.850 3.744 -28.952 1.00 89.12 689 TYR A CA 1
ATOM 5502 C C . TYR A 1 689 ? -14.156 4.007 -30.433 1.00 89.12 689 TYR A C 1
ATOM 5504 O O . TYR A 1 689 ? -14.092 3.067 -31.227 1.00 89.12 689 TYR A O 1
ATOM 5512 N N . PHE A 1 690 ? -14.429 5.253 -30.829 1.00 89.69 690 PHE A N 1
ATOM 5513 C CA . PHE A 1 690 ? -14.651 5.594 -32.240 1.00 89.69 690 PHE A CA 1
ATOM 5514 C C . PHE A 1 690 ? -13.353 5.637 -33.062 1.00 89.69 690 PHE A C 1
ATOM 5516 O O . PHE A 1 690 ? -13.368 5.278 -34.236 1.00 89.69 690 PHE A O 1
ATOM 5523 N N . TRP A 1 691 ? -12.226 6.028 -32.459 1.00 85.62 691 TRP A N 1
ATOM 5524 C CA . TRP A 1 691 ? -10.938 6.170 -33.158 1.00 85.62 691 TRP A CA 1
ATOM 5525 C C . TRP A 1 691 ? -10.117 4.869 -33.271 1.00 85.62 691 TRP A C 1
ATOM 5527 O O . TRP A 1 691 ? -9.124 4.841 -33.999 1.00 85.62 691 TRP A O 1
ATOM 5537 N N . THR A 1 692 ? -10.493 3.786 -32.579 1.00 86.94 692 THR A N 1
ATOM 5538 C CA . THR A 1 692 ? -9.728 2.522 -32.559 1.00 86.94 692 THR A CA 1
ATOM 5539 C C . THR A 1 692 ? -10.479 1.336 -33.172 1.00 86.94 692 THR A C 1
ATOM 5541 O O . THR A 1 692 ? -11.679 1.145 -32.971 1.00 86.94 692 THR A O 1
ATOM 5544 N N . SER A 1 693 ? -9.754 0.483 -33.902 1.00 84.69 693 SER A N 1
ATOM 5545 C CA . SER A 1 693 ? -10.268 -0.770 -34.479 1.00 84.69 693 SER A CA 1
ATOM 5546 C C . SER A 1 693 ? -9.987 -1.959 -33.553 1.00 84.69 693 SER A C 1
ATOM 5548 O O . SER A 1 693 ? -8.987 -1.962 -32.838 1.00 84.69 693 SER A O 1
ATOM 5550 N N . GLU A 1 694 ? -10.829 -2.998 -33.572 1.00 77.38 694 GLU A N 1
ATOM 5551 C CA . GLU A 1 694 ? -10.563 -4.224 -32.798 1.00 77.38 694 GLU A CA 1
ATOM 5552 C C . GLU A 1 694 ? -9.290 -4.949 -33.252 1.00 77.38 694 GLU A C 1
ATOM 5554 O O . GLU A 1 694 ? -8.561 -5.480 -32.422 1.00 77.38 694 GLU A O 1
ATOM 5559 N N . ASN A 1 695 ? -9.015 -4.973 -34.559 1.00 72.94 695 ASN A N 1
ATOM 5560 C CA . ASN A 1 695 ? -8.004 -5.869 -35.135 1.00 72.94 695 ASN A CA 1
ATOM 5561 C C . ASN A 1 695 ? -6.623 -5.214 -35.329 1.00 72.94 695 ASN A C 1
ATOM 5563 O O . ASN A 1 695 ? -5.636 -5.922 -35.532 1.00 72.94 695 ASN A O 1
ATOM 5567 N N . ASN A 1 696 ? -6.547 -3.879 -35.257 1.00 79.75 696 ASN A N 1
ATOM 5568 C CA . ASN A 1 696 ? -5.331 -3.109 -35.522 1.00 79.75 696 ASN A CA 1
ATOM 5569 C C . ASN A 1 696 ? -4.835 -2.428 -34.241 1.00 79.75 696 ASN A C 1
ATOM 5571 O O . ASN A 1 696 ? -5.507 -1.546 -33.711 1.00 79.75 696 ASN A O 1
ATOM 5575 N N . GLU A 1 697 ? -3.638 -2.803 -33.790 1.00 82.81 697 GLU A N 1
ATOM 5576 C CA . GLU A 1 697 ? -2.970 -2.195 -32.635 1.00 82.81 697 GLU A CA 1
ATOM 5577 C C . GLU A 1 697 ? -2.656 -0.699 -32.891 1.00 82.81 697 GLU A C 1
ATOM 5579 O O . GLU A 1 697 ? -1.984 -0.378 -33.878 1.00 82.81 697 GLU A O 1
ATOM 5584 N N . PRO A 1 698 ? -3.095 0.236 -32.025 1.00 85.88 698 PRO A N 1
ATOM 5585 C CA . PRO A 1 698 ? -2.754 1.653 -32.156 1.00 85.88 698 PRO A CA 1
ATOM 5586 C C . PRO A 1 698 ? -1.257 1.913 -31.919 1.00 85.88 698 PRO A C 1
ATOM 5588 O O . PRO A 1 698 ? -0.687 1.426 -30.948 1.00 85.88 698 PRO A O 1
ATOM 5591 N N . ARG A 1 699 ? -0.625 2.763 -32.744 1.00 82.81 699 ARG A N 1
ATOM 5592 C CA . ARG A 1 699 ? 0.840 3.012 -32.730 1.00 82.81 699 ARG A CA 1
ATOM 5593 C C . ARG A 1 699 ? 1.440 3.352 -31.358 1.00 82.81 699 ARG A C 1
ATOM 5595 O O . ARG A 1 699 ? 2.580 2.988 -31.095 1.00 82.81 699 ARG A O 1
ATOM 5602 N N . PHE A 1 700 ? 0.696 4.058 -30.507 1.00 85.00 700 PHE A N 1
ATOM 5603 C CA . PHE A 1 700 ? 1.150 4.482 -29.175 1.00 85.00 700 PHE A CA 1
ATOM 5604 C C . PHE A 1 700 ? 0.621 3.598 -28.032 1.00 85.00 700 PHE A C 1
ATOM 5606 O O . PHE A 1 700 ? 0.961 3.845 -26.877 1.00 85.00 700 PHE A O 1
ATOM 5613 N N . TYR A 1 701 ? -0.174 2.561 -28.333 1.00 86.56 701 TYR A N 1
ATOM 5614 C CA . TYR A 1 701 ? -0.842 1.721 -27.333 1.00 86.56 701 TYR A CA 1
ATOM 5615 C C . TYR A 1 701 ? 0.138 1.123 -26.325 1.00 86.56 701 TYR A C 1
ATOM 5617 O O . TYR A 1 701 ? -0.057 1.303 -25.125 1.00 86.56 701 TYR A O 1
ATOM 5625 N N . LYS A 1 702 ? 1.215 0.472 -26.791 1.00 85.19 702 LYS A N 1
ATOM 5626 C CA . LYS A 1 702 ? 2.207 -0.139 -25.894 1.00 85.19 702 LYS A CA 1
ATOM 5627 C C . LYS A 1 702 ? 2.846 0.883 -24.956 1.00 85.19 702 LYS A C 1
ATOM 5629 O O . LYS A 1 702 ? 2.889 0.640 -23.761 1.00 85.19 702 LYS A O 1
ATOM 5634 N N . ILE A 1 703 ? 3.264 2.046 -25.465 1.00 89.38 703 ILE A N 1
ATOM 5635 C CA . ILE A 1 703 ? 3.893 3.100 -24.647 1.00 89.38 703 ILE A CA 1
ATOM 5636 C C . ILE A 1 703 ? 2.931 3.578 -23.550 1.00 89.38 703 ILE A C 1
ATOM 5638 O O . ILE A 1 703 ? 3.314 3.640 -22.384 1.00 89.38 703 ILE A O 1
ATOM 5642 N N . ILE A 1 704 ? 1.675 3.859 -23.912 1.00 90.06 704 ILE A N 1
ATOM 5643 C CA . ILE A 1 704 ? 0.639 4.286 -22.962 1.00 90.06 704 ILE A CA 1
ATOM 5644 C C . ILE A 1 704 ? 0.385 3.189 -21.919 1.00 90.06 704 ILE A C 1
ATOM 5646 O O . ILE A 1 704 ? 0.415 3.484 -20.732 1.00 90.06 704 ILE A O 1
ATOM 5650 N N . THR A 1 705 ? 0.204 1.938 -22.355 1.00 89.62 705 THR A N 1
ATOM 5651 C CA . THR A 1 705 ? -0.053 0.753 -21.509 1.00 89.62 705 THR A CA 1
ATOM 5652 C C . THR A 1 705 ? 1.073 0.498 -20.513 1.00 89.62 705 THR A C 1
ATOM 5654 O O . THR A 1 705 ? 0.818 0.238 -19.345 1.00 89.62 705 THR A O 1
ATOM 5657 N N . ILE A 1 706 ? 2.325 0.591 -20.961 1.00 89.25 706 ILE A N 1
ATOM 5658 C CA . ILE A 1 706 ? 3.505 0.362 -20.126 1.00 89.25 706 ILE A CA 1
ATOM 5659 C C . ILE A 1 706 ? 3.604 1.439 -19.030 1.00 89.25 706 ILE A C 1
ATOM 5661 O O . ILE A 1 706 ? 3.790 1.105 -17.861 1.00 89.25 706 ILE A O 1
ATOM 5665 N N . PHE A 1 707 ? 3.433 2.724 -19.372 1.00 91.62 707 PHE A N 1
ATOM 5666 C CA . PHE A 1 707 ? 3.492 3.804 -18.378 1.00 91.62 707 PHE A CA 1
ATOM 5667 C C . PHE A 1 707 ? 2.281 3.832 -17.441 1.00 91.62 707 PHE A C 1
ATOM 5669 O O . PHE A 1 707 ? 2.462 4.024 -16.240 1.00 91.62 707 PHE A O 1
ATOM 5676 N N . SER A 1 708 ? 1.060 3.620 -17.941 1.00 91.25 708 SER A N 1
ATOM 5677 C CA . SER A 1 708 ? -0.127 3.552 -17.081 1.00 91.25 708 SER A CA 1
ATOM 5678 C C . SER A 1 708 ? -0.087 2.323 -16.174 1.00 91.25 708 SER A C 1
ATOM 5680 O O . SER A 1 708 ? -0.382 2.444 -14.992 1.00 91.25 708 SER A O 1
ATOM 5682 N N . GLY A 1 709 ? 0.377 1.176 -16.673 1.00 91.44 709 GLY A N 1
ATOM 5683 C CA . GLY A 1 709 ? 0.640 -0.020 -15.875 1.00 91.44 709 GLY A CA 1
ATOM 5684 C C . GLY A 1 709 ? 1.690 0.190 -14.783 1.00 91.44 709 GLY A C 1
ATOM 5685 O O . GLY A 1 709 ? 1.500 -0.254 -13.654 1.00 91.44 709 GLY A O 1
ATOM 5686 N N . PHE A 1 710 ? 2.778 0.906 -15.079 1.00 90.25 710 PHE A N 1
ATOM 5687 C CA . PHE A 1 710 ? 3.792 1.274 -14.085 1.00 90.25 710 PHE A CA 1
ATOM 5688 C C . PHE A 1 710 ? 3.218 2.187 -12.988 1.00 90.25 710 PHE A C 1
ATOM 5690 O O . PHE A 1 710 ? 3.373 1.895 -11.803 1.00 90.25 710 PHE A O 1
ATOM 5697 N N . ILE A 1 711 ? 2.492 3.243 -13.373 1.00 89.81 711 ILE A N 1
ATOM 5698 C CA . ILE A 1 711 ? 1.860 4.188 -12.438 1.00 89.81 711 ILE A CA 1
ATOM 5699 C C . ILE A 1 711 ? 0.792 3.491 -11.583 1.00 89.81 711 ILE A C 1
ATOM 5701 O O . ILE A 1 711 ? 0.798 3.650 -10.366 1.00 89.81 711 ILE A O 1
ATOM 5705 N N . MET A 1 712 ? -0.081 2.671 -12.179 1.00 88.62 712 MET A N 1
ATOM 5706 C CA . MET A 1 712 ? -1.101 1.932 -11.427 1.00 88.62 712 MET A CA 1
ATOM 5707 C C . MET A 1 712 ? -0.484 0.906 -10.473 1.00 88.62 712 MET A C 1
ATOM 5709 O O . MET A 1 712 ? -0.965 0.773 -9.350 1.00 88.62 712 MET A O 1
ATOM 5713 N N . ALA A 1 713 ? 0.591 0.217 -10.867 1.00 90.12 713 ALA A N 1
ATOM 5714 C CA . ALA A 1 713 ? 1.287 -0.706 -9.975 1.00 90.12 713 ALA A CA 1
ATOM 5715 C C . ALA A 1 713 ? 1.898 0.021 -8.762 1.00 90.12 713 ALA A C 1
ATOM 5717 O O . ALA A 1 713 ? 1.744 -0.458 -7.642 1.00 90.12 713 ALA A O 1
ATOM 5718 N N . ILE A 1 714 ? 2.500 1.203 -8.958 1.00 86.38 714 ILE A N 1
ATOM 5719 C CA . ILE A 1 714 ? 2.954 2.073 -7.856 1.00 86.38 714 ILE A CA 1
ATOM 5720 C C . ILE A 1 714 ? 1.781 2.470 -6.955 1.00 86.38 714 ILE A C 1
ATOM 5722 O O . ILE A 1 714 ? 1.881 2.344 -5.740 1.00 86.38 714 ILE A O 1
ATOM 5726 N N . SER A 1 715 ? 0.649 2.902 -7.519 1.00 82.88 715 SER A N 1
ATOM 5727 C CA . SER A 1 715 ? -0.519 3.318 -6.730 1.00 82.88 715 SER A CA 1
ATOM 5728 C C . SER A 1 715 ? -1.120 2.185 -5.893 1.00 82.88 715 SER A C 1
ATOM 5730 O O . SER A 1 715 ? -1.535 2.425 -4.763 1.00 82.88 715 SER A O 1
ATOM 5732 N N . PHE A 1 716 ? -1.138 0.950 -6.406 1.00 85.00 716 PHE A N 1
ATOM 5733 C CA . PHE A 1 716 ? -1.560 -0.226 -5.636 1.00 85.00 716 PHE A CA 1
ATOM 5734 C C . PHE A 1 716 ? -0.530 -0.642 -4.577 1.00 85.00 716 PHE A C 1
ATOM 5736 O O . PHE A 1 716 ? -0.928 -1.051 -3.487 1.00 85.00 716 PHE A O 1
ATOM 5743 N N . ILE A 1 717 ? 0.771 -0.509 -4.861 1.00 86.31 717 ILE A N 1
ATOM 5744 C CA . ILE A 1 717 ? 1.833 -0.724 -3.867 1.00 86.31 717 ILE A CA 1
ATOM 5745 C C . ILE A 1 717 ? 1.706 0.300 -2.733 1.00 86.31 717 ILE A C 1
ATOM 5747 O O . ILE A 1 717 ? 1.685 -0.097 -1.574 1.00 86.31 717 ILE A O 1
ATOM 5751 N N . TYR A 1 718 ? 1.529 1.585 -3.050 1.00 81.31 718 TYR A N 1
ATOM 5752 C CA . TYR A 1 718 ? 1.310 2.635 -2.057 1.00 81.31 718 TYR A CA 1
ATOM 5753 C C . TYR A 1 718 ? 0.063 2.364 -1.205 1.00 81.31 718 TYR A C 1
ATOM 5755 O O . TYR A 1 718 ? 0.178 2.234 0.008 1.00 81.31 718 TYR A O 1
ATOM 5763 N N . ALA A 1 719 ? -1.106 2.176 -1.827 1.00 78.94 719 ALA A N 1
ATOM 5764 C CA . ALA A 1 719 ? -2.357 1.962 -1.097 1.00 78.94 719 ALA A CA 1
ATOM 5765 C C . ALA A 1 719 ? -2.318 0.724 -0.176 1.00 78.94 719 ALA A C 1
ATOM 5767 O O . ALA A 1 719 ? -2.859 0.758 0.926 1.00 78.94 719 ALA A O 1
ATOM 5768 N N . ALA A 1 720 ? -1.656 -0.362 -0.597 1.00 82.88 720 ALA A N 1
ATOM 5769 C CA . ALA A 1 720 ? -1.467 -1.541 0.248 1.00 82.88 720 ALA A CA 1
ATOM 5770 C C . ALA A 1 720 ? -0.404 -1.329 1.343 1.00 82.88 720 ALA A C 1
ATOM 5772 O O . ALA A 1 720 ? -0.533 -1.903 2.423 1.00 82.88 720 ALA A O 1
ATOM 5773 N N . ALA A 1 721 ? 0.620 -0.503 1.099 1.00 83.38 721 ALA A N 1
ATOM 5774 C CA . ALA A 1 721 ? 1.594 -0.116 2.114 1.00 83.38 721 ALA A CA 1
ATOM 5775 C C . ALA A 1 721 ? 0.936 0.735 3.210 1.00 83.38 721 ALA A C 1
ATOM 5777 O O . ALA A 1 721 ? 1.086 0.395 4.377 1.00 83.38 721 ALA A O 1
ATOM 5778 N N . THR A 1 722 ? 0.127 1.748 2.877 1.00 76.88 722 THR A N 1
ATOM 5779 C CA . THR A 1 722 ? -0.573 2.587 3.872 1.00 76.88 722 THR A CA 1
ATOM 5780 C C . THR A 1 722 ? -1.452 1.762 4.823 1.00 76.88 722 THR A C 1
ATOM 5782 O O . THR A 1 722 ? -1.465 2.011 6.026 1.00 76.88 722 THR A O 1
ATOM 5785 N N . GLU A 1 723 ? -2.118 0.713 4.328 1.00 81.88 723 GLU A N 1
ATOM 5786 C CA . GLU A 1 723 ? -2.866 -0.224 5.181 1.00 81.88 723 GLU A CA 1
ATOM 5787 C C . GLU A 1 723 ? -1.953 -1.063 6.096 1.00 81.88 723 GLU A C 1
ATOM 5789 O O . GLU A 1 723 ? -2.273 -1.271 7.269 1.00 81.88 723 GLU A O 1
ATOM 5794 N N . VAL A 1 724 ? -0.783 -1.499 5.607 1.00 84.81 724 VAL A N 1
ATOM 5795 C CA . VAL A 1 724 ? 0.253 -2.141 6.439 1.00 84.81 724 VAL A CA 1
ATOM 5796 C C . VAL A 1 724 ? 0.735 -1.188 7.541 1.00 84.81 724 VAL A C 1
ATOM 5798 O O . VAL A 1 724 ? 0.820 -1.609 8.695 1.00 84.81 724 VAL A O 1
ATOM 5801 N N . VAL A 1 725 ? 0.976 0.091 7.224 1.00 81.06 725 VAL A N 1
ATOM 5802 C CA . VAL A 1 725 ? 1.364 1.134 8.194 1.00 81.06 725 VAL A CA 1
ATOM 5803 C C . VAL A 1 725 ? 0.275 1.349 9.248 1.00 81.06 725 VAL A C 1
ATOM 5805 O O . VAL A 1 725 ? 0.574 1.344 10.442 1.00 81.06 725 VAL A O 1
ATOM 5808 N N . GLY A 1 726 ? -0.994 1.470 8.843 1.00 77.25 726 GLY A N 1
ATOM 5809 C CA . GLY A 1 726 ? -2.125 1.649 9.761 1.00 77.25 726 GLY A CA 1
ATOM 5810 C C . GLY A 1 726 ? -2.280 0.493 10.758 1.00 77.25 726 GLY A C 1
ATOM 5811 O O . GLY A 1 726 ? -2.487 0.720 11.956 1.00 77.25 726 GLY A O 1
ATOM 5812 N N . ILE A 1 727 ? -2.102 -0.750 10.299 1.00 81.00 727 ILE A N 1
ATOM 5813 C CA . ILE A 1 727 ? -2.121 -1.932 11.173 1.00 81.00 727 ILE A CA 1
ATOM 5814 C C . ILE A 1 727 ? -0.864 -1.985 12.061 1.00 81.00 727 ILE A C 1
ATOM 5816 O O . ILE A 1 727 ? -0.977 -2.280 13.251 1.00 81.00 727 ILE A O 1
ATOM 5820 N N . ALA A 1 728 ? 0.322 -1.662 11.537 1.00 82.50 728 ALA A N 1
ATOM 5821 C CA . ALA A 1 728 ? 1.571 -1.648 12.305 1.00 82.50 728 ALA A CA 1
ATOM 5822 C C . ALA A 1 728 ? 1.564 -0.590 13.426 1.00 82.50 728 ALA A C 1
ATOM 5824 O O . ALA A 1 728 ? 1.919 -0.902 14.564 1.00 82.50 728 ALA A O 1
ATOM 5825 N N . GLY A 1 729 ? 1.078 0.624 13.144 1.00 77.88 729 GLY A N 1
ATOM 5826 C CA . GLY A 1 729 ? 0.858 1.677 14.141 1.00 77.88 729 GLY A CA 1
ATOM 5827 C C . GLY A 1 729 ? -0.120 1.243 15.235 1.00 77.88 729 GLY A C 1
ATOM 5828 O O . GLY A 1 729 ? 0.159 1.389 16.424 1.00 77.88 729 GLY A O 1
ATOM 5829 N N . THR A 1 730 ? -1.222 0.605 14.834 1.00 78.31 730 THR A N 1
ATOM 5830 C CA . THR A 1 730 ? -2.218 0.029 15.751 1.00 78.31 730 THR A CA 1
ATOM 5831 C C . THR A 1 730 ? -1.617 -1.046 16.665 1.00 78.31 730 THR A C 1
ATOM 5833 O O . THR A 1 730 ? -1.885 -1.052 17.867 1.00 78.31 730 THR A O 1
ATOM 5836 N N . ILE A 1 731 ? -0.765 -1.931 16.133 1.00 80.50 731 ILE A N 1
ATOM 5837 C CA . ILE A 1 731 ? -0.023 -2.920 16.932 1.00 80.50 731 ILE A CA 1
ATOM 5838 C C . ILE A 1 731 ? 0.910 -2.211 17.925 1.00 80.50 731 ILE A C 1
ATOM 5840 O O . ILE A 1 731 ? 0.909 -2.576 19.098 1.00 80.50 731 ILE A O 1
ATOM 5844 N N . GLY A 1 732 ? 1.633 -1.173 17.494 1.00 76.81 732 GLY A N 1
ATOM 5845 C CA . GLY A 1 732 ? 2.499 -0.359 18.354 1.00 76.81 732 GLY A CA 1
ATOM 5846 C C . GLY A 1 732 ? 1.773 0.207 19.577 1.00 76.81 732 GLY A C 1
ATOM 5847 O O . GLY A 1 732 ? 2.188 -0.051 20.710 1.00 76.81 732 GLY A O 1
ATOM 5848 N N . ILE A 1 733 ? 0.637 0.878 19.349 1.00 74.50 733 ILE A N 1
ATOM 5849 C CA . ILE A 1 733 ? -0.240 1.423 20.403 1.00 74.50 733 ILE A CA 1
ATOM 5850 C C . ILE A 1 733 ? -0.714 0.311 21.354 1.00 74.50 733 ILE A C 1
ATOM 5852 O O . ILE A 1 733 ? -0.678 0.481 22.571 1.00 74.50 733 ILE A O 1
ATOM 5856 N N . ILE A 1 734 ? -1.108 -0.855 20.827 1.00 75.44 734 ILE A N 1
ATOM 5857 C CA . ILE A 1 734 ? -1.536 -2.014 21.634 1.00 75.44 734 ILE A CA 1
ATOM 5858 C C . ILE A 1 734 ? -0.387 -2.587 22.480 1.00 75.44 734 ILE A C 1
ATOM 5860 O O . ILE A 1 734 ? -0.627 -3.041 23.598 1.00 75.44 734 ILE A O 1
ATOM 5864 N N . THR A 1 735 ? 0.849 -2.569 21.975 1.00 75.69 735 THR A N 1
ATOM 5865 C CA . THR A 1 735 ? 2.038 -3.034 22.712 1.00 75.69 735 THR A CA 1
ATOM 5866 C C . THR A 1 735 ? 2.578 -2.035 23.738 1.00 75.69 735 THR A C 1
ATOM 5868 O O . THR A 1 735 ? 3.415 -2.422 24.549 1.00 75.69 735 THR A O 1
ATOM 5871 N N . GLY A 1 736 ? 2.115 -0.780 23.730 1.00 69.50 736 GLY A N 1
ATOM 5872 C CA . GLY A 1 736 ? 2.580 0.257 24.658 1.00 69.50 736 GLY A CA 1
ATOM 5873 C C . GLY A 1 736 ? 4.030 0.704 24.435 1.00 69.50 736 GLY A C 1
ATOM 5874 O O . GLY A 1 736 ? 4.671 1.160 25.378 1.00 69.50 736 GLY A O 1
ATOM 5875 N N . LEU A 1 737 ? 4.554 0.550 23.213 1.00 70.31 737 LEU A N 1
ATOM 5876 C CA . LEU A 1 737 ? 5.869 1.078 22.830 1.00 70.31 737 LEU A CA 1
ATOM 5877 C C . LEU A 1 737 ? 5.847 2.614 22.791 1.00 70.31 737 LEU A C 1
ATOM 5879 O O . LEU A 1 737 ? 4.803 3.210 22.523 1.00 70.31 737 LEU A O 1
ATOM 5883 N N . SER A 1 738 ? 7.002 3.246 23.022 1.00 69.06 738 SER A N 1
ATOM 5884 C CA . SER A 1 738 ? 7.150 4.701 22.910 1.00 69.06 738 SER A CA 1
ATOM 5885 C C . SER A 1 738 ? 6.835 5.193 21.497 1.00 69.06 738 SER A C 1
ATOM 5887 O O . SER A 1 738 ? 7.012 4.472 20.508 1.00 69.06 738 SER A O 1
ATOM 5889 N N . HIS A 1 739 ? 6.396 6.447 21.391 1.00 62.91 739 HIS A N 1
ATOM 5890 C CA . HIS A 1 739 ? 6.132 7.086 20.101 1.00 62.91 739 HIS A CA 1
ATOM 5891 C C . HIS A 1 739 ? 7.426 7.229 19.282 1.00 62.91 739 HIS A C 1
ATOM 5893 O O . HIS A 1 739 ? 7.406 7.126 18.057 1.00 62.91 739 HIS A O 1
ATOM 5899 N N . GLU A 1 740 ? 8.562 7.356 19.965 1.00 64.31 740 GLU A N 1
ATOM 5900 C CA . GLU A 1 740 ? 9.913 7.359 19.426 1.00 64.31 740 GLU A CA 1
ATOM 5901 C C . GLU A 1 740 ? 10.291 6.010 18.800 1.00 64.31 740 GLU A C 1
ATOM 5903 O O . GLU A 1 740 ? 10.680 5.992 17.635 1.00 64.31 740 GLU A O 1
ATOM 5908 N N . ILE A 1 741 ? 10.145 4.870 19.493 1.00 71.31 741 ILE A N 1
ATOM 5909 C CA . ILE A 1 741 ? 10.367 3.550 18.870 1.00 71.31 741 ILE A CA 1
ATOM 5910 C C . ILE A 1 741 ? 9.358 3.318 17.744 1.00 71.31 741 ILE A C 1
ATOM 5912 O O . ILE A 1 741 ? 9.734 2.820 16.677 1.00 71.31 741 ILE A O 1
ATOM 5916 N N . LEU A 1 742 ? 8.088 3.668 17.965 1.00 68.69 742 LEU A N 1
ATOM 5917 C CA . LEU A 1 742 ? 7.019 3.422 17.007 1.00 68.69 742 LEU A CA 1
ATOM 5918 C C . LEU A 1 742 ? 7.266 4.180 15.699 1.00 68.69 742 LEU A C 1
ATOM 5920 O O . LEU A 1 742 ? 7.307 3.541 14.655 1.00 68.69 742 LEU A O 1
ATOM 5924 N N . GLY A 1 743 ? 7.530 5.487 15.744 1.00 64.19 743 GLY A N 1
ATOM 5925 C CA . GLY A 1 743 ? 7.895 6.292 14.575 1.00 64.19 743 GLY A CA 1
ATOM 5926 C C . GLY A 1 743 ? 9.229 5.874 13.954 1.00 64.19 743 GLY A C 1
ATOM 5927 O O . GLY A 1 743 ? 9.297 5.492 12.786 1.00 64.19 743 GLY A O 1
ATOM 5928 N N . LEU A 1 744 ? 10.301 5.897 14.752 1.00 69.38 744 LEU A N 1
ATOM 5929 C CA . LEU A 1 744 ? 11.684 5.825 14.263 1.00 69.38 744 LEU A CA 1
ATOM 5930 C C . LEU A 1 744 ? 12.157 4.407 13.913 1.00 69.38 744 LEU A C 1
ATOM 5932 O O . LEU A 1 744 ? 13.227 4.253 13.322 1.00 69.38 744 LEU A O 1
ATOM 5936 N N . THR A 1 745 ? 11.382 3.373 14.258 1.00 76.69 745 THR A N 1
ATOM 5937 C CA . THR A 1 745 ? 11.646 1.992 13.826 1.00 76.69 745 THR A CA 1
ATOM 5938 C C . THR A 1 745 ? 10.445 1.362 13.122 1.00 76.69 745 THR A C 1
ATOM 5940 O O . THR A 1 745 ? 10.560 1.036 11.943 1.00 76.69 745 THR A O 1
ATOM 5943 N N . ILE A 1 746 ? 9.299 1.196 13.798 1.00 76.31 746 ILE A N 1
ATOM 5944 C CA . ILE A 1 746 ? 8.182 0.364 13.312 1.00 76.31 746 ILE A CA 1
ATOM 5945 C C . ILE A 1 746 ? 7.452 1.009 12.127 1.00 76.31 746 ILE A C 1
ATOM 5947 O O . ILE A 1 746 ? 7.223 0.337 11.123 1.00 76.31 746 ILE A O 1
ATOM 5951 N N . LEU A 1 747 ? 7.118 2.294 12.203 1.00 73.25 747 LEU A N 1
ATOM 5952 C CA . LEU A 1 747 ? 6.490 3.037 11.111 1.00 73.25 747 LEU A CA 1
ATOM 5953 C C . LEU A 1 747 ? 7.505 3.302 9.992 1.00 73.25 747 LEU A C 1
ATOM 5955 O O . LEU A 1 747 ? 7.188 3.057 8.834 1.00 73.25 747 LEU A O 1
ATOM 5959 N N . ALA A 1 748 ? 8.754 3.650 10.322 1.00 77.44 748 ALA A N 1
ATOM 5960 C CA . ALA A 1 748 ? 9.817 3.848 9.333 1.00 77.44 748 ALA A CA 1
ATOM 5961 C C . ALA A 1 748 ? 10.044 2.640 8.391 1.00 77.44 748 ALA A C 1
ATOM 5963 O O . ALA A 1 748 ? 10.108 2.830 7.176 1.00 77.44 748 ALA A O 1
ATOM 5964 N N . TRP A 1 749 ? 10.117 1.395 8.896 1.00 84.06 749 TRP A N 1
ATOM 5965 C CA . TRP A 1 749 ? 10.212 0.219 8.002 1.00 84.06 749 TRP A CA 1
ATOM 5966 C C . TRP A 1 749 ? 8.882 -0.126 7.316 1.00 84.06 749 TRP A C 1
ATOM 5968 O O . TRP A 1 749 ? 8.896 -0.697 6.226 1.00 84.06 749 TRP A O 1
ATOM 5978 N N . SER A 1 750 ? 7.746 0.215 7.937 1.00 81.75 750 SER A N 1
ATOM 5979 C CA . SER A 1 750 ? 6.417 -0.034 7.365 1.00 81.75 750 SER A CA 1
ATOM 5980 C C . SER A 1 750 ? 6.121 0.897 6.186 1.00 81.75 750 SER A C 1
ATOM 5982 O O . SER A 1 750 ? 5.546 0.443 5.204 1.00 81.75 750 SER A O 1
ATOM 5984 N N . ASN A 1 751 ? 6.561 2.159 6.228 1.00 80.50 751 ASN A N 1
ATOM 5985 C CA . ASN A 1 751 ? 6.470 3.092 5.100 1.00 80.50 751 ASN A CA 1
ATOM 5986 C C . ASN A 1 751 ? 7.269 2.539 3.902 1.00 80.50 751 ASN A C 1
ATOM 5988 O O . ASN A 1 751 ? 6.709 2.276 2.837 1.00 80.50 751 ASN A O 1
ATOM 5992 N N . SER A 1 752 ? 8.547 2.204 4.117 1.00 89.06 752 SER A N 1
ATOM 5993 C CA . SER A 1 752 ? 9.423 1.590 3.104 1.00 89.06 752 SER A CA 1
ATOM 5994 C C . SER A 1 752 ? 9.143 0.102 2.809 1.00 89.06 752 SER A C 1
ATOM 5996 O O . SER A 1 752 ? 9.951 -0.572 2.161 1.00 89.06 752 SER A O 1
ATOM 5998 N N . VAL A 1 753 ? 7.999 -0.455 3.227 1.00 88.44 753 VAL A N 1
ATOM 5999 C CA . VAL A 1 753 ? 7.643 -1.852 2.914 1.00 88.44 753 VAL A CA 1
ATOM 6000 C C . VAL A 1 753 ? 7.323 -2.038 1.422 1.00 88.44 753 VAL A C 1
ATOM 6002 O O . VAL A 1 753 ? 7.607 -3.093 0.847 1.00 88.44 753 VAL A O 1
ATOM 6005 N N . GLY A 1 754 ? 6.782 -1.000 0.770 1.00 87.19 754 GLY A N 1
ATOM 6006 C CA . GLY A 1 754 ? 6.585 -0.964 -0.682 1.00 87.19 754 GLY A CA 1
ATOM 6007 C C . GLY A 1 754 ? 7.913 -0.952 -1.443 1.00 87.19 754 GLY A C 1
ATOM 6008 O O . GLY A 1 754 ? 8.070 -1.659 -2.444 1.00 87.19 754 GLY A O 1
ATOM 6009 N N . ASP A 1 755 ? 8.901 -0.228 -0.917 1.00 90.56 755 ASP A N 1
ATOM 6010 C CA . ASP A 1 755 ? 10.256 -0.149 -1.464 1.00 90.56 755 ASP A CA 1
ATOM 6011 C C . ASP A 1 755 ? 10.928 -1.520 -1.428 1.00 90.56 755 ASP A C 1
ATOM 6013 O O . ASP A 1 755 ? 11.381 -2.014 -2.460 1.00 90.56 755 ASP A O 1
ATOM 6017 N N . LEU A 1 756 ? 10.890 -2.184 -0.264 1.00 92.00 756 LEU A N 1
ATOM 6018 C CA . LEU A 1 756 ? 11.404 -3.540 -0.093 1.00 92.00 756 LEU A CA 1
ATOM 6019 C C . LEU A 1 756 ? 10.841 -4.484 -1.158 1.00 92.00 756 LEU A C 1
ATOM 6021 O O . LEU A 1 756 ? 11.609 -5.159 -1.842 1.00 92.00 756 LEU A O 1
ATOM 6025 N N . PHE A 1 757 ? 9.517 -4.558 -1.313 1.00 90.94 757 PHE A N 1
ATOM 6026 C CA . PHE A 1 757 ? 8.926 -5.526 -2.237 1.00 90.94 757 PHE A CA 1
ATOM 6027 C C . PHE A 1 757 ? 9.105 -5.148 -3.709 1.00 90.94 757 PHE A C 1
ATOM 6029 O O . PHE A 1 757 ? 9.294 -6.051 -4.527 1.00 90.94 757 PHE A O 1
ATOM 6036 N N . SER A 1 758 ? 9.127 -3.859 -4.055 1.00 90.81 758 SER A N 1
ATOM 6037 C CA . SER A 1 758 ? 9.404 -3.403 -5.423 1.00 90.81 758 SER A CA 1
ATOM 6038 C C . SER A 1 758 ? 10.861 -3.671 -5.838 1.00 90.81 758 SER A C 1
ATOM 6040 O O . SER A 1 758 ? 11.084 -4.268 -6.896 1.00 90.81 758 SER A O 1
ATOM 6042 N N . ASP A 1 759 ? 11.851 -3.348 -4.997 1.00 92.25 759 ASP A N 1
ATOM 6043 C CA . ASP A 1 759 ? 13.273 -3.652 -5.239 1.00 92.25 759 ASP A CA 1
ATOM 6044 C C . ASP A 1 759 ? 13.529 -5.160 -5.299 1.00 92.25 759 ASP A C 1
ATOM 6046 O O . ASP A 1 759 ? 14.217 -5.656 -6.200 1.00 92.25 759 ASP A O 1
ATOM 6050 N N . MET A 1 760 ? 12.913 -5.916 -4.385 1.00 90.75 760 MET A N 1
ATOM 6051 C CA . MET A 1 760 ? 12.967 -7.376 -4.371 1.00 90.75 760 MET A CA 1
ATOM 6052 C C . MET A 1 760 ? 12.394 -7.971 -5.668 1.00 90.75 760 MET A C 1
ATOM 6054 O O . MET A 1 760 ? 12.976 -8.905 -6.222 1.00 90.75 760 MET A O 1
ATOM 6058 N N . ALA A 1 761 ? 11.280 -7.440 -6.179 1.00 87.12 761 ALA A N 1
ATOM 6059 C CA . ALA A 1 761 ? 10.657 -7.892 -7.422 1.00 87.12 761 ALA A CA 1
ATOM 6060 C C . ALA A 1 761 ? 11.526 -7.616 -8.656 1.00 87.12 761 ALA A C 1
ATOM 6062 O O . ALA A 1 761 ? 11.738 -8.507 -9.481 1.00 87.12 761 ALA A O 1
ATOM 6063 N N . VAL A 1 762 ? 12.092 -6.412 -8.764 1.00 86.06 762 VAL A N 1
ATOM 6064 C CA . VAL A 1 762 ? 12.985 -6.027 -9.870 1.00 86.06 762 VAL A CA 1
ATOM 6065 C C . VAL A 1 762 ? 14.284 -6.846 -9.851 1.00 86.06 762 VAL A C 1
ATOM 6067 O O . VAL A 1 762 ? 14.766 -7.269 -10.906 1.00 86.06 762 VAL A O 1
ATOM 6070 N N . ALA A 1 763 ? 14.804 -7.189 -8.668 1.00 87.81 763 ALA A N 1
ATOM 6071 C CA . ALA A 1 763 ? 15.912 -8.134 -8.529 1.00 87.81 763 ALA A CA 1
ATOM 6072 C C . ALA A 1 763 ? 15.538 -9.560 -8.990 1.00 87.81 763 ALA A C 1
ATOM 6074 O O . ALA A 1 763 ? 16.253 -10.133 -9.815 1.00 87.81 763 ALA A O 1
ATOM 6075 N N . LYS A 1 764 ? 14.394 -10.121 -8.549 1.00 83.25 764 LYS A N 1
ATOM 6076 C CA . LYS A 1 764 ? 13.884 -11.441 -9.008 1.00 83.25 764 LYS A CA 1
ATOM 6077 C C . LYS A 1 764 ? 13.644 -11.502 -10.522 1.00 83.25 764 LYS A C 1
ATOM 6079 O O . LYS A 1 764 ? 13.723 -12.585 -11.106 1.00 83.25 764 LYS A O 1
ATOM 6084 N N . ALA A 1 765 ? 13.303 -10.370 -11.139 1.00 77.69 765 ALA A N 1
ATOM 6085 C CA . ALA A 1 765 ? 13.043 -10.245 -12.571 1.00 77.69 765 ALA A CA 1
ATOM 6086 C C . ALA A 1 765 ? 14.320 -10.235 -13.437 1.00 77.69 765 ALA A C 1
ATOM 6088 O O . ALA A 1 765 ? 14.210 -10.299 -14.659 1.00 77.69 765 ALA A O 1
ATOM 6089 N N . GLY A 1 766 ? 15.514 -10.186 -12.829 1.00 78.56 766 GLY A N 1
ATOM 6090 C CA . GLY A 1 766 ? 16.804 -10.181 -13.534 1.00 78.56 766 GLY A CA 1
ATOM 6091 C C . GLY A 1 766 ? 17.485 -8.811 -13.624 1.00 78.56 766 GLY A C 1
ATOM 6092 O O . GLY A 1 766 ? 18.494 -8.681 -14.314 1.00 78.56 766 GLY A O 1
ATOM 6093 N N . TYR A 1 767 ? 16.984 -7.798 -12.908 1.00 83.44 767 TYR A N 1
ATOM 6094 C CA . TYR A 1 767 ? 17.496 -6.422 -12.945 1.00 83.44 767 TYR A CA 1
ATOM 6095 C C . TYR A 1 767 ? 18.059 -5.950 -11.581 1.00 83.44 767 TYR A C 1
ATOM 6097 O O . TYR A 1 767 ? 17.757 -4.839 -11.139 1.00 83.44 767 TYR A O 1
ATOM 6105 N N . PRO A 1 768 ? 18.897 -6.728 -10.862 1.00 87.44 768 PRO A N 1
ATOM 6106 C CA . PRO A 1 768 ? 19.330 -6.375 -9.504 1.00 87.44 768 PRO A CA 1
ATOM 6107 C C . PRO A 1 768 ? 20.207 -5.111 -9.449 1.00 87.44 768 PRO A C 1
ATOM 6109 O O . PRO A 1 768 ? 20.219 -4.419 -8.431 1.00 87.44 768 PRO A O 1
ATOM 6112 N N . ARG A 1 769 ? 20.873 -4.738 -10.559 1.00 87.44 769 ARG A N 1
ATOM 6113 C CA . ARG A 1 769 ? 21.562 -3.439 -10.702 1.00 87.44 769 ARG A CA 1
ATOM 6114 C C . ARG A 1 769 ? 20.595 -2.258 -10.599 1.00 87.44 769 ARG A C 1
ATOM 6116 O O . ARG A 1 769 ? 20.999 -1.198 -10.122 1.00 87.44 769 ARG A O 1
ATOM 6123 N N . MET A 1 770 ? 19.345 -2.425 -11.033 1.00 87.62 770 MET A N 1
ATOM 6124 C CA . MET A 1 770 ? 18.294 -1.427 -10.849 1.00 87.62 770 MET A CA 1
ATOM 6125 C C . MET A 1 770 ? 17.863 -1.360 -9.383 1.00 87.62 770 MET A C 1
ATOM 6127 O O . MET A 1 770 ? 17.935 -0.276 -8.811 1.00 87.62 770 MET A O 1
ATOM 6131 N N . GLY A 1 771 ? 17.531 -2.503 -8.769 1.00 90.12 771 GLY A N 1
ATOM 6132 C CA . GLY A 1 771 ? 17.067 -2.559 -7.377 1.00 90.12 771 GLY A CA 1
ATOM 6133 C C . GLY A 1 771 ? 18.055 -1.942 -6.378 1.00 90.12 771 GLY A C 1
ATOM 6134 O O . GLY A 1 771 ? 17.708 -1.044 -5.624 1.00 90.12 771 GLY A O 1
ATOM 6135 N N . ILE A 1 772 ? 19.348 -2.289 -6.443 1.00 91.06 772 ILE A N 1
ATOM 6136 C CA . ILE A 1 772 ? 20.342 -1.652 -5.550 1.00 91.06 772 ILE A CA 1
ATOM 6137 C C . ILE A 1 772 ? 20.524 -0.147 -5.817 1.00 91.06 772 ILE A C 1
ATOM 6139 O O . ILE A 1 772 ? 20.946 0.598 -4.936 1.00 91.06 772 ILE A O 1
ATOM 6143 N N . SER A 1 773 ? 20.216 0.322 -7.030 1.00 90.56 773 SER A N 1
ATOM 6144 C CA . SER A 1 773 ? 20.279 1.751 -7.355 1.00 90.56 773 SER A CA 1
ATOM 6145 C C . SER A 1 773 ? 19.070 2.515 -6.831 1.00 90.56 773 SER A C 1
ATOM 6147 O O . SER A 1 773 ? 19.207 3.688 -6.506 1.00 90.56 773 SER A O 1
ATOM 6149 N N . ALA A 1 774 ? 17.907 1.874 -6.726 1.00 91.88 774 ALA A N 1
ATOM 6150 C CA . ALA A 1 774 ? 16.732 2.443 -6.079 1.00 91.88 774 ALA A CA 1
ATOM 6151 C C . ALA A 1 774 ? 16.864 2.397 -4.546 1.00 91.88 774 ALA A C 1
ATOM 6153 O O . ALA A 1 774 ? 16.735 3.445 -3.921 1.00 91.88 774 ALA A O 1
ATOM 6154 N N . ALA A 1 775 ? 17.299 1.279 -3.955 1.00 92.19 775 ALA A N 1
ATOM 6155 C CA . ALA A 1 775 ? 17.574 1.160 -2.515 1.00 92.19 775 ALA A CA 1
ATOM 6156 C C . ALA A 1 775 ? 18.593 2.188 -1.962 1.00 92.19 775 ALA A C 1
ATOM 6158 O O . ALA A 1 775 ? 18.604 2.466 -0.765 1.00 92.19 775 ALA A O 1
ATOM 6159 N N . ILE A 1 776 ? 19.459 2.759 -2.814 1.00 90.00 776 ILE A N 1
ATOM 6160 C CA . ILE A 1 776 ? 20.417 3.823 -2.445 1.00 90.00 776 ILE A CA 1
ATOM 6161 C C . ILE A 1 776 ? 19.979 5.206 -2.973 1.00 90.00 776 ILE A C 1
ATOM 6163 O O . ILE A 1 776 ? 20.156 6.208 -2.284 1.00 90.00 776 ILE A O 1
ATOM 6167 N N . GLY A 1 777 ? 19.404 5.291 -4.178 1.00 88.31 777 GLY A N 1
ATOM 6168 C CA . GLY A 1 777 ? 19.021 6.555 -4.828 1.00 88.31 777 GLY A CA 1
ATOM 6169 C C . GLY A 1 777 ? 17.628 7.085 -4.467 1.00 88.31 777 GLY A C 1
ATOM 6170 O O . GLY A 1 777 ? 17.432 8.296 -4.437 1.00 88.31 777 GLY A O 1
ATOM 6171 N N . GLY A 1 778 ? 16.678 6.207 -4.142 1.00 88.44 778 GLY A N 1
ATOM 6172 C CA . GLY A 1 778 ? 15.384 6.553 -3.542 1.00 88.44 778 GLY A CA 1
ATOM 6173 C C . GLY A 1 778 ? 15.541 7.354 -2.247 1.00 88.44 778 GLY A C 1
ATOM 6174 O O . GLY A 1 778 ? 15.060 8.483 -2.191 1.00 88.44 778 GLY A O 1
ATOM 6175 N N . PRO A 1 779 ? 16.318 6.883 -1.252 1.00 91.19 779 PRO A N 1
ATOM 6176 C CA . PRO A 1 779 ? 16.532 7.655 -0.031 1.00 91.19 779 PRO A CA 1
ATOM 6177 C C . PRO A 1 779 ? 17.208 9.027 -0.248 1.00 91.19 779 PRO A C 1
ATOM 6179 O O . PRO A 1 779 ? 16.985 9.931 0.556 1.00 91.19 779 PRO A O 1
ATOM 6182 N N . LEU A 1 780 ? 17.969 9.238 -1.338 1.00 91.25 780 LEU A N 1
ATOM 6183 C CA . LEU A 1 780 ? 18.449 10.579 -1.728 1.00 91.25 780 LEU A CA 1
ATOM 6184 C C . LEU A 1 780 ? 17.308 11.490 -2.210 1.00 91.25 780 LEU A C 1
ATOM 6186 O O . LEU A 1 780 ? 17.303 12.682 -1.903 1.00 91.25 780 LEU A O 1
ATOM 6190 N N . PHE A 1 781 ? 16.343 10.953 -2.962 1.00 89.75 781 PHE A N 1
ATOM 6191 C CA . PHE A 1 781 ? 15.139 11.691 -3.348 1.00 89.75 781 PHE A CA 1
ATOM 6192 C C . PHE A 1 781 ? 14.309 12.046 -2.106 1.00 89.75 781 PHE A C 1
ATOM 6194 O O . PHE A 1 781 ? 13.988 13.219 -1.913 1.00 89.75 781 PHE A O 1
ATOM 6201 N N . ASN A 1 782 ? 14.055 11.085 -1.213 1.00 88.88 782 ASN A N 1
ATOM 6202 C CA . ASN A 1 782 ? 13.231 11.305 -0.021 1.00 88.88 782 ASN A CA 1
ATOM 6203 C C . ASN A 1 782 ? 13.884 12.331 0.921 1.00 88.88 782 ASN A C 1
ATOM 6205 O O . ASN A 1 782 ? 13.208 13.259 1.363 1.00 88.88 782 ASN A O 1
ATOM 6209 N N . ILE A 1 783 ? 15.202 12.264 1.162 1.00 90.00 783 ILE A N 1
ATOM 6210 C CA . ILE A 1 783 ? 15.868 13.262 2.012 1.00 90.00 783 ILE A CA 1
ATOM 6211 C C . ILE A 1 783 ? 15.961 14.641 1.346 1.00 90.00 783 ILE A C 1
ATOM 6213 O O . ILE A 1 783 ? 15.658 15.636 1.996 1.00 90.00 783 ILE A O 1
ATOM 6217 N N . PHE A 1 784 ? 16.338 14.757 0.066 1.00 92.19 784 PHE A N 1
ATOM 6218 C CA . PHE A 1 784 ? 16.516 16.084 -0.537 1.00 92.19 784 PHE A CA 1
ATOM 6219 C C . PHE A 1 784 ? 15.202 16.757 -0.952 1.00 92.19 784 PHE A C 1
ATOM 6221 O O . PHE A 1 784 ? 15.096 17.979 -0.868 1.00 92.19 784 PHE A O 1
ATOM 6228 N N . VAL A 1 785 ? 14.207 15.991 -1.405 1.00 91.00 785 VAL A N 1
ATOM 6229 C CA . VAL A 1 785 ? 12.923 16.516 -1.896 1.00 91.00 785 VAL A CA 1
ATOM 6230 C C . VAL A 1 785 ? 11.854 16.469 -0.803 1.00 91.00 785 VAL A C 1
ATOM 6232 O O . VAL A 1 785 ? 11.117 17.442 -0.663 1.00 91.00 785 VAL A O 1
ATOM 6235 N N . GLY A 1 786 ? 11.811 15.408 0.009 1.00 86.38 786 GLY A N 1
ATOM 6236 C CA . GLY A 1 786 ? 10.856 15.243 1.116 1.00 86.38 786 GLY A CA 1
ATOM 6237 C C . GLY A 1 786 ? 11.166 16.102 2.344 1.00 86.38 786 GLY A C 1
ATOM 6238 O O . GLY A 1 786 ? 10.240 16.628 2.954 1.00 86.38 786 GLY A O 1
ATOM 6239 N N . PHE A 1 787 ? 12.442 16.364 2.656 1.00 86.81 787 PHE A N 1
ATOM 6240 C CA . PHE A 1 787 ? 12.792 17.441 3.597 1.00 86.81 787 PHE A CA 1
ATOM 6241 C C . PHE A 1 787 ? 12.848 18.819 2.908 1.00 86.81 787 PHE A C 1
ATOM 6243 O O . PHE A 1 787 ? 12.593 19.842 3.535 1.00 86.81 787 PHE A O 1
ATOM 6250 N N . GLY A 1 788 ? 13.156 18.872 1.609 1.00 90.38 788 GLY A N 1
ATOM 6251 C CA . GLY A 1 788 ? 13.289 20.126 0.863 1.00 90.38 788 GLY A CA 1
ATOM 6252 C C . GLY A 1 788 ? 11.965 20.854 0.610 1.00 90.38 788 GLY A C 1
ATOM 6253 O O . GLY A 1 788 ? 11.732 21.933 1.154 1.00 90.38 788 GLY A O 1
ATOM 6254 N N . LEU A 1 789 ? 11.089 20.301 -0.239 1.00 90.06 789 LEU A N 1
ATOM 6255 C CA . LEU A 1 789 ? 9.885 21.012 -0.699 1.00 90.06 789 LEU A CA 1
ATOM 6256 C C . LEU A 1 789 ? 8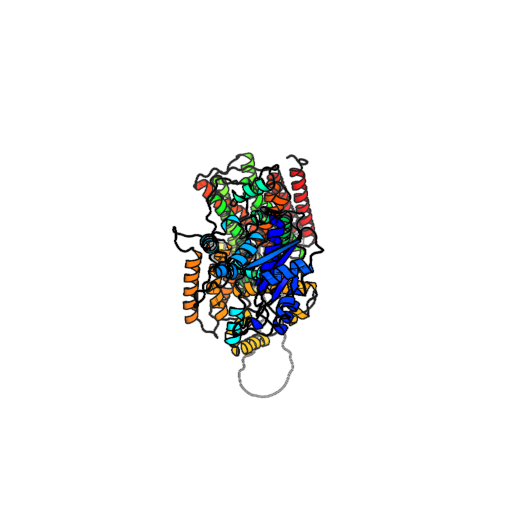.917 21.333 0.452 1.00 90.06 789 LEU A C 1
ATOM 6258 O O . LEU A 1 789 ? 8.529 22.500 0.570 1.00 90.06 789 LEU A O 1
ATOM 6262 N N . PRO A 1 790 ? 8.535 20.371 1.317 1.00 86.31 790 PRO A N 1
ATOM 6263 C CA . PRO A 1 790 ? 7.511 20.602 2.328 1.00 86.31 790 PRO A CA 1
ATOM 6264 C C . PRO A 1 790 ? 7.938 21.648 3.362 1.00 86.31 790 PRO A C 1
ATOM 6266 O O . PRO A 1 790 ? 7.197 22.595 3.624 1.00 86.31 790 PRO A O 1
ATOM 6269 N N . PHE A 1 791 ? 9.159 21.549 3.897 1.00 86.75 791 PHE A N 1
ATOM 6270 C CA . PHE A 1 791 ? 9.631 22.477 4.925 1.00 86.75 791 PHE A CA 1
ATOM 6271 C C . PHE A 1 791 ? 9.979 23.861 4.361 1.00 86.75 791 PHE A C 1
ATOM 6273 O O . PHE A 1 791 ? 9.705 24.852 5.035 1.00 86.75 791 PHE A O 1
ATOM 6280 N N . THR A 1 792 ? 10.456 23.984 3.112 1.00 90.62 792 THR A N 1
ATOM 6281 C CA . THR A 1 792 ? 10.545 25.301 2.450 1.00 90.62 792 THR A CA 1
ATOM 6282 C C . THR A 1 792 ? 9.163 25.949 2.309 1.00 90.62 792 THR A C 1
ATOM 6284 O O . THR A 1 792 ? 9.029 27.135 2.607 1.00 90.62 792 THR A O 1
ATOM 6287 N N . ILE A 1 793 ? 8.121 25.200 1.926 1.00 87.50 793 ILE A N 1
ATOM 6288 C CA . ILE A 1 793 ? 6.744 25.722 1.848 1.00 87.50 793 ILE A CA 1
ATOM 6289 C C . ILE A 1 793 ? 6.236 26.141 3.237 1.00 87.50 793 ILE A C 1
ATOM 6291 O O . ILE A 1 793 ? 5.712 27.246 3.380 1.00 87.50 793 ILE A O 1
ATOM 6295 N N . GLY A 1 794 ? 6.455 25.322 4.271 1.00 84.25 794 GLY A N 1
ATOM 6296 C CA . GLY A 1 794 ? 6.100 25.647 5.657 1.00 84.25 794 GLY A CA 1
ATOM 6297 C C . GLY A 1 794 ? 6.782 26.920 6.176 1.00 84.25 794 GLY A C 1
ATOM 6298 O O . GLY A 1 794 ? 6.112 27.789 6.734 1.00 84.25 794 GLY A O 1
ATOM 6299 N N . SER A 1 795 ? 8.087 27.087 5.925 1.00 85.19 795 SER A N 1
ATOM 6300 C CA . SER A 1 795 ? 8.818 28.311 6.282 1.00 85.19 795 SER A CA 1
ATOM 6301 C C . SER A 1 795 ? 8.325 29.546 5.517 1.00 85.19 795 SER A C 1
ATOM 6303 O O . SER A 1 795 ? 8.245 30.621 6.105 1.00 85.19 795 SER A O 1
ATOM 6305 N N . ILE A 1 796 ? 7.963 29.420 4.232 1.00 88.62 796 ILE A N 1
ATOM 6306 C CA . ILE A 1 796 ? 7.388 30.527 3.439 1.00 88.62 796 ILE A CA 1
ATOM 6307 C C . ILE A 1 796 ? 6.000 30.925 3.964 1.00 88.62 796 ILE A C 1
ATOM 6309 O O . ILE A 1 796 ? 5.663 32.106 3.971 1.00 88.62 796 ILE A O 1
ATOM 6313 N N . GLN A 1 797 ? 5.218 29.965 4.463 1.00 85.56 797 GLN A N 1
ATOM 6314 C CA . GLN A 1 797 ? 3.946 30.211 5.155 1.00 85.56 797 GLN A CA 1
ATOM 6315 C C . GLN A 1 797 ? 4.118 30.788 6.576 1.00 85.56 797 GLN A C 1
ATOM 6317 O O . GLN A 1 797 ? 3.126 30.990 7.271 1.00 85.56 797 GLN A O 1
ATOM 6322 N N . GLY A 1 798 ? 5.352 31.043 7.029 1.00 80.56 798 GLY A N 1
ATOM 6323 C CA . GLY A 1 798 ? 5.641 31.574 8.363 1.00 80.56 798 GLY A CA 1
ATOM 6324 C C . GLY A 1 798 ? 5.417 30.579 9.506 1.00 80.56 798 GLY A C 1
ATOM 6325 O O . GLY A 1 798 ? 5.385 30.993 10.665 1.00 80.56 798 GLY A O 1
ATOM 6326 N N . LYS A 1 799 ? 5.257 29.279 9.216 1.00 79.69 799 LYS A N 1
ATOM 6327 C CA . LYS A 1 799 ? 5.039 28.255 10.248 1.00 79.69 799 LYS A CA 1
ATOM 6328 C C . LYS A 1 799 ? 6.321 28.033 11.051 1.00 79.69 799 LYS A C 1
ATOM 6330 O O . LYS A 1 799 ? 7.406 27.877 10.491 1.00 79.69 799 LYS A O 1
ATOM 6335 N N . TYR A 1 800 ? 6.187 28.004 12.375 1.00 76.38 800 TYR A N 1
ATOM 6336 C CA . TYR A 1 800 ? 7.299 27.788 13.297 1.00 76.38 800 TYR A CA 1
ATOM 6337 C C . TYR A 1 800 ? 7.576 26.287 13.439 1.00 76.38 800 TYR A C 1
ATOM 6339 O O . TYR A 1 800 ? 6.725 25.524 13.897 1.00 76.38 800 TYR A O 1
ATOM 6347 N N . ILE A 1 801 ? 8.763 25.865 13.004 1.00 77.25 801 ILE A N 1
ATOM 6348 C CA . ILE A 1 801 ? 9.133 24.457 12.839 1.00 77.25 801 ILE A CA 1
ATOM 6349 C C . ILE A 1 801 ? 10.306 24.152 13.776 1.00 77.25 801 ILE A C 1
ATOM 6351 O O . ILE A 1 801 ? 11.423 24.628 13.558 1.00 77.25 801 ILE A O 1
ATOM 6355 N N . SER A 1 802 ? 10.059 23.347 14.812 1.00 75.44 802 SER A N 1
ATOM 6356 C CA . SER A 1 802 ? 11.087 22.964 15.790 1.00 75.44 802 SER A CA 1
ATOM 6357 C C . SER A 1 802 ? 11.813 21.669 15.402 1.00 75.44 802 SER A C 1
ATOM 6359 O O . SER A 1 802 ? 11.197 20.683 14.988 1.00 75.44 802 SER A O 1
ATOM 6361 N N . LEU A 1 803 ? 13.138 21.675 15.557 1.00 73.69 803 LEU A N 1
ATOM 6362 C CA . LEU A 1 803 ? 14.025 20.522 15.418 1.00 73.69 803 LEU A CA 1
ATOM 6363 C C . LEU A 1 803 ? 14.430 20.024 16.807 1.00 73.69 803 LEU A C 1
ATOM 6365 O O . LEU A 1 803 ? 15.481 20.377 17.333 1.00 73.69 803 LEU A O 1
ATOM 6369 N N . LYS A 1 804 ? 13.595 19.167 17.399 1.00 69.94 804 LYS A N 1
ATOM 6370 C CA . LYS A 1 804 ? 13.989 18.375 18.568 1.00 69.94 804 LYS A CA 1
ATOM 6371 C C . LYS A 1 804 ? 14.560 17.042 18.091 1.00 69.94 804 LYS A C 1
ATOM 6373 O O . LYS A 1 804 ? 13.828 16.228 17.537 1.00 69.94 804 LYS A O 1
ATOM 6378 N N . PHE A 1 805 ? 15.857 16.836 18.295 1.00 72.62 805 PHE A N 1
ATOM 6379 C CA . PHE A 1 805 ? 16.532 15.566 18.025 1.00 72.62 805 PHE A CA 1
ATOM 6380 C C . PHE A 1 805 ? 16.505 14.699 19.288 1.00 72.62 805 PHE A C 1
ATOM 6382 O O . PHE A 1 805 ? 17.024 15.113 20.325 1.00 72.62 805 PHE A O 1
ATOM 6389 N N . SER A 1 806 ? 15.922 13.501 19.214 1.00 77.06 806 SER A N 1
ATOM 6390 C CA . SER A 1 806 ? 15.941 12.555 20.334 1.00 77.06 806 SER A CA 1
ATOM 6391 C C . SER A 1 806 ? 17.264 11.785 20.384 1.00 77.06 806 SER A C 1
ATOM 6393 O O . SER A 1 806 ? 18.025 11.742 19.410 1.00 77.06 806 SER A O 1
ATOM 6395 N N . THR A 1 807 ? 17.533 11.113 21.505 1.00 79.88 807 THR A N 1
ATOM 6396 C CA . THR A 1 807 ? 18.648 10.158 21.637 1.00 79.88 807 THR A CA 1
ATOM 6397 C C . THR A 1 807 ? 18.615 9.104 20.524 1.00 79.88 807 THR A C 1
ATOM 6399 O O . THR A 1 807 ? 19.652 8.766 19.954 1.00 79.88 807 THR A O 1
ATOM 6402 N N . LEU A 1 808 ? 17.418 8.652 20.134 1.00 79.69 808 LEU A N 1
ATOM 6403 C CA . LEU A 1 808 ? 17.228 7.701 19.041 1.00 79.69 808 LEU A CA 1
ATOM 6404 C C . LEU A 1 808 ? 17.532 8.324 17.663 1.00 79.69 808 LEU A C 1
ATOM 6406 O O . LEU A 1 808 ? 18.136 7.658 16.823 1.00 79.69 808 LEU A O 1
ATOM 6410 N N . THR A 1 809 ? 17.248 9.615 17.439 1.00 80.88 809 THR A N 1
ATOM 6411 C CA . THR A 1 809 ? 17.686 10.323 16.218 1.00 80.88 809 THR A CA 1
ATOM 6412 C C . THR A 1 809 ? 19.218 10.428 16.124 1.00 80.88 809 THR A C 1
ATOM 6414 O O . THR A 1 809 ? 19.768 10.271 15.032 1.00 80.88 809 THR A O 1
ATOM 6417 N N . LYS A 1 810 ? 19.931 10.622 17.251 1.00 83.00 810 LYS A N 1
ATOM 6418 C CA . LYS A 1 810 ? 21.412 10.573 17.287 1.00 83.00 810 LYS A CA 1
ATOM 6419 C C . LYS A 1 810 ? 21.924 9.193 16.850 1.00 83.00 810 LYS A C 1
ATOM 6421 O O . LYS A 1 810 ? 22.799 9.097 15.991 1.00 83.00 810 LYS A O 1
ATOM 6426 N N . ILE A 1 811 ? 21.356 8.129 17.426 1.00 86.62 811 ILE A N 1
ATOM 6427 C CA . ILE A 1 811 ? 21.717 6.729 17.143 1.00 86.62 811 ILE A CA 1
ATOM 6428 C C . ILE A 1 811 ? 21.465 6.391 15.666 1.00 86.62 811 ILE A C 1
ATOM 6430 O O . ILE A 1 811 ? 22.351 5.838 15.013 1.00 86.62 811 ILE A O 1
ATOM 6434 N N . LEU A 1 812 ? 20.312 6.788 15.114 1.00 87.81 812 LEU A N 1
ATOM 6435 C CA . LEU A 1 812 ? 19.998 6.652 13.689 1.00 87.81 812 LEU A CA 1
ATOM 6436 C C . LEU A 1 812 ? 21.088 7.266 12.803 1.00 87.81 812 LEU A C 1
ATOM 6438 O O . LEU A 1 812 ? 21.632 6.576 11.944 1.00 87.81 812 LEU A O 1
ATOM 6442 N N . LEU A 1 813 ? 21.456 8.531 13.033 1.00 88.50 813 LEU A N 1
ATOM 6443 C CA . LEU A 1 813 ? 22.449 9.232 12.210 1.00 88.50 813 LEU A CA 1
ATOM 6444 C C . LEU A 1 813 ? 23.824 8.535 12.228 1.00 88.50 813 LEU A C 1
ATOM 6446 O O . LEU A 1 813 ? 24.486 8.439 11.189 1.00 88.50 813 LEU A O 1
ATOM 6450 N N . ILE A 1 814 ? 24.230 7.996 13.384 1.00 89.62 814 ILE A N 1
ATOM 6451 C CA . ILE A 1 814 ? 25.468 7.219 13.545 1.00 89.62 814 ILE A CA 1
ATOM 6452 C C . ILE A 1 814 ? 25.398 5.908 12.749 1.00 89.62 814 ILE A C 1
ATOM 6454 O O . ILE A 1 814 ? 26.293 5.632 11.949 1.00 89.62 814 ILE A O 1
ATOM 6458 N N . PHE A 1 815 ? 24.345 5.104 12.920 1.00 92.62 815 PHE A N 1
ATOM 6459 C CA . PHE A 1 815 ? 24.229 3.810 12.236 1.00 92.62 815 PHE A CA 1
ATOM 6460 C C . PHE A 1 815 ? 24.012 3.952 10.719 1.00 92.62 815 PHE A C 1
ATOM 6462 O O . PHE A 1 815 ? 24.603 3.184 9.959 1.00 92.62 815 PHE A O 1
ATOM 6469 N N . VAL A 1 816 ? 23.261 4.961 10.259 1.00 92.88 816 VAL A N 1
ATOM 6470 C CA . VAL A 1 816 ? 23.139 5.324 8.832 1.00 92.88 816 VAL A CA 1
ATOM 6471 C C . VAL A 1 816 ? 24.515 5.646 8.240 1.00 92.88 816 VAL A C 1
ATOM 6473 O O . VAL A 1 816 ? 24.913 5.066 7.226 1.00 92.88 816 VAL A O 1
ATOM 6476 N N . THR A 1 817 ? 25.276 6.531 8.891 1.00 92.44 817 THR A N 1
ATOM 6477 C CA . THR A 1 817 ? 26.603 6.948 8.411 1.00 92.44 817 THR A CA 1
ATOM 6478 C C . THR A 1 817 ? 27.588 5.776 8.413 1.00 92.44 817 THR A C 1
ATOM 6480 O O . THR A 1 817 ? 28.351 5.610 7.457 1.00 92.44 817 THR A O 1
ATOM 6483 N N . THR A 1 818 ? 27.536 4.907 9.427 1.00 93.62 818 THR A N 1
ATOM 6484 C CA . THR A 1 818 ? 28.331 3.671 9.491 1.00 93.62 818 THR A CA 1
ATOM 6485 C C . THR A 1 818 ? 27.950 2.680 8.387 1.00 93.62 818 THR A C 1
ATOM 6487 O O . THR A 1 818 ? 28.847 2.164 7.725 1.00 93.62 818 THR A O 1
ATOM 6490 N N . SER A 1 819 ? 26.658 2.449 8.125 1.00 94.94 819 SER A N 1
ATOM 6491 C CA . SER A 1 819 ? 26.163 1.564 7.052 1.00 94.94 819 SER A CA 1
ATOM 6492 C C . SER A 1 819 ? 26.661 1.996 5.667 1.00 94.94 819 SER A C 1
ATOM 6494 O O . SER A 1 819 ? 27.235 1.205 4.907 1.00 94.94 819 SER A O 1
ATOM 6496 N N . LEU A 1 820 ? 26.507 3.285 5.354 1.00 94.75 820 LEU A N 1
ATOM 6497 C CA . LEU A 1 820 ? 26.917 3.848 4.070 1.00 94.75 820 LEU A CA 1
ATOM 6498 C C . LEU A 1 820 ? 28.445 3.879 3.926 1.00 94.75 820 LEU A C 1
ATOM 6500 O O . LEU A 1 820 ? 28.957 3.549 2.858 1.00 94.75 820 LEU A O 1
ATOM 6504 N N . THR A 1 821 ? 29.187 4.155 5.004 1.00 94.62 821 THR A N 1
ATOM 6505 C CA . THR A 1 821 ? 30.662 4.117 5.002 1.00 94.62 821 THR A CA 1
ATOM 6506 C C . THR A 1 821 ? 31.206 2.690 4.880 1.00 94.62 821 THR A C 1
ATOM 6508 O O . THR A 1 821 ? 32.119 2.447 4.091 1.00 94.62 821 THR A O 1
ATOM 6511 N N . PHE A 1 822 ? 30.609 1.718 5.578 1.00 95.19 822 PHE A N 1
ATOM 6512 C CA . PHE A 1 822 ? 30.895 0.290 5.407 1.00 95.19 822 PHE A CA 1
ATOM 6513 C C . PHE A 1 822 ? 30.687 -0.134 3.948 1.00 95.19 822 PHE A C 1
ATOM 6515 O O . PHE A 1 822 ? 31.555 -0.767 3.349 1.00 95.19 822 PHE A O 1
ATOM 6522 N N . THR A 1 823 ? 29.579 0.284 3.337 1.00 93.88 823 THR A N 1
ATOM 6523 C CA . THR A 1 823 ? 29.268 -0.010 1.934 1.00 93.88 823 THR A CA 1
ATOM 6524 C C . THR A 1 823 ? 30.251 0.661 0.965 1.00 93.88 823 THR A C 1
ATOM 6526 O O . THR A 1 823 ? 30.756 -0.001 0.054 1.00 93.88 823 THR A O 1
ATOM 6529 N N . LEU A 1 824 ? 30.594 1.934 1.195 1.00 94.50 824 LEU A N 1
ATOM 6530 C CA . LEU A 1 824 ? 31.559 2.702 0.398 1.00 94.50 824 LEU A CA 1
ATOM 6531 C C . LEU A 1 824 ? 32.979 2.119 0.445 1.00 94.50 824 LEU A C 1
ATOM 6533 O O . LEU A 1 824 ? 33.726 2.273 -0.516 1.00 94.50 824 LEU A O 1
ATOM 6537 N N . ILE A 1 825 ? 33.355 1.438 1.530 1.00 94.12 825 ILE A N 1
ATOM 6538 C CA . ILE A 1 825 ? 34.669 0.799 1.680 1.00 94.12 825 ILE A CA 1
ATOM 6539 C C . ILE A 1 825 ? 34.637 -0.647 1.163 1.00 94.12 825 ILE A C 1
ATOM 6541 O O . ILE A 1 825 ? 35.437 -1.030 0.306 1.00 94.12 825 ILE A O 1
ATOM 6545 N N . CYS A 1 826 ? 33.707 -1.473 1.646 1.00 93.25 826 CYS A N 1
ATOM 6546 C CA . CYS A 1 826 ? 33.721 -2.911 1.384 1.00 93.25 826 CYS A CA 1
ATOM 6547 C C . CYS A 1 826 ? 33.358 -3.282 -0.060 1.00 93.25 826 CYS A C 1
ATOM 6549 O O . CYS A 1 826 ? 33.918 -4.251 -0.578 1.00 93.25 826 CYS A O 1
ATOM 6551 N N . VAL A 1 827 ? 32.473 -2.537 -0.734 1.00 91.62 827 VAL A N 1
ATOM 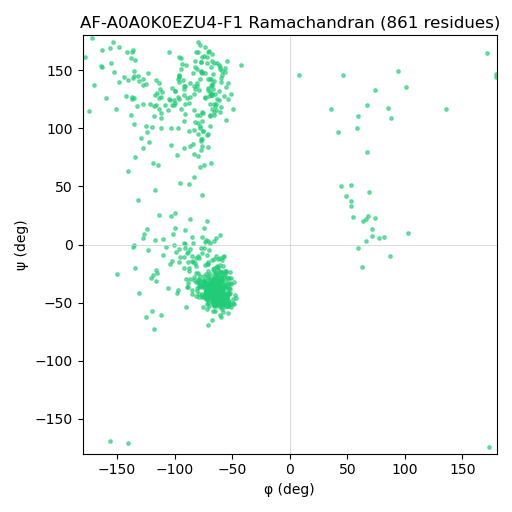6552 C CA . VAL A 1 827 ? 32.082 -2.859 -2.119 1.00 91.62 827 VAL A CA 1
ATOM 6553 C C . VAL A 1 827 ? 33.221 -2.566 -3.115 1.00 91.62 827 VAL A C 1
ATOM 6555 O O . VAL A 1 827 ? 33.556 -3.470 -3.886 1.00 91.62 827 VAL A O 1
ATOM 6558 N N . PRO A 1 828 ? 33.918 -1.408 -3.085 1.00 90.50 828 PRO A N 1
ATOM 6559 C CA . PRO A 1 828 ? 35.112 -1.192 -3.911 1.00 90.50 828 PRO A CA 1
ATOM 6560 C C . PRO A 1 828 ? 36.275 -2.143 -3.595 1.00 90.50 828 PRO A C 1
ATOM 6562 O O . PRO A 1 828 ? 36.893 -2.654 -4.530 1.00 90.50 828 PRO A O 1
ATOM 6565 N N . LEU A 1 829 ? 36.540 -2.461 -2.316 1.00 90.38 829 LEU A N 1
ATOM 6566 C CA . LEU A 1 829 ? 37.555 -3.465 -1.940 1.00 90.38 829 LEU A CA 1
ATOM 6567 C C . LEU A 1 829 ? 37.253 -4.850 -2.541 1.00 90.38 829 LEU A C 1
ATOM 6569 O O . LEU A 1 829 ? 38.165 -5.571 -2.943 1.00 90.38 829 LEU A O 1
ATOM 6573 N N . ARG A 1 830 ? 35.970 -5.199 -2.683 1.00 87.56 830 ARG A N 1
ATOM 6574 C CA . ARG A 1 830 ? 35.486 -6.417 -3.356 1.00 87.56 830 ARG A CA 1
ATOM 6575 C C . ARG A 1 830 ? 35.312 -6.255 -4.873 1.00 87.56 830 ARG A C 1
ATOM 6577 O O . ARG A 1 830 ? 34.568 -7.010 -5.496 1.00 87.56 830 ARG A O 1
ATOM 6584 N N . ARG A 1 831 ? 35.997 -5.280 -5.486 1.00 87.19 831 ARG A N 1
ATOM 6585 C CA . ARG A 1 831 ? 35.948 -4.970 -6.930 1.00 87.19 831 ARG A CA 1
ATOM 6586 C C . ARG A 1 831 ? 34.521 -4.758 -7.457 1.00 87.19 831 ARG A C 1
ATOM 6588 O O . ARG A 1 831 ? 34.213 -5.145 -8.578 1.00 87.19 831 ARG A O 1
ATOM 6595 N N . PHE A 1 832 ? 33.663 -4.129 -6.655 1.00 88.19 832 PHE A N 1
ATOM 6596 C CA . PHE A 1 832 ? 32.258 -3.838 -6.968 1.00 88.19 832 PHE A CA 1
ATOM 6597 C C . PHE A 1 832 ? 31.361 -5.072 -7.163 1.00 88.19 832 PHE A C 1
ATOM 6599 O O . PHE A 1 832 ? 30.279 -4.954 -7.738 1.00 88.19 832 PHE A O 1
ATOM 6606 N N . LYS A 1 833 ? 31.761 -6.244 -6.651 1.00 87.94 833 LYS A N 1
ATOM 6607 C CA . LYS A 1 833 ? 30.880 -7.413 -6.566 1.00 87.94 833 LYS A CA 1
ATOM 6608 C C . LYS A 1 833 ? 30.076 -7.397 -5.262 1.00 87.94 833 LYS A C 1
ATOM 6610 O O . LYS A 1 833 ? 30.652 -7.416 -4.173 1.00 87.94 833 LYS A O 1
ATOM 6615 N N . ILE A 1 834 ? 28.753 -7.414 -5.393 1.00 89.62 834 ILE A N 1
ATOM 6616 C CA . ILE A 1 834 ? 27.817 -7.736 -4.316 1.00 89.62 834 ILE A CA 1
ATOM 6617 C C . ILE A 1 834 ? 27.718 -9.260 -4.206 1.00 89.62 834 ILE A C 1
ATOM 6619 O O . ILE A 1 834 ? 27.612 -9.963 -5.214 1.00 89.62 834 ILE A O 1
ATOM 6623 N N . ASP A 1 835 ? 27.788 -9.755 -2.971 1.00 89.12 835 ASP A N 1
ATOM 6624 C CA . ASP A 1 835 ? 27.599 -11.163 -2.634 1.00 89.12 835 ASP A CA 1
ATOM 6625 C C . ASP A 1 835 ? 26.738 -11.322 -1.372 1.00 89.12 835 ASP A C 1
ATOM 6627 O O . ASP A 1 835 ? 26.566 -10.390 -0.577 1.00 89.12 835 ASP A O 1
ATOM 6631 N N . LYS A 1 836 ? 26.260 -12.545 -1.139 1.00 92.38 836 LYS A N 1
ATOM 6632 C CA . LYS A 1 836 ? 25.445 -12.880 0.045 1.00 92.38 836 LYS A CA 1
ATOM 6633 C C . LYS A 1 836 ? 26.156 -12.625 1.380 1.00 92.38 836 LYS A C 1
ATOM 6635 O O . LYS A 1 836 ? 25.490 -12.429 2.392 1.00 92.38 836 LYS A O 1
ATOM 6640 N N . LYS A 1 837 ? 27.496 -12.611 1.412 1.00 92.19 837 LYS A N 1
ATOM 6641 C CA . LYS A 1 837 ? 28.271 -12.330 2.636 1.00 92.19 837 LYS A CA 1
ATOM 6642 C C . LYS A 1 837 ? 28.167 -10.857 3.026 1.00 92.19 837 LYS A C 1
ATOM 6644 O O . LYS A 1 837 ? 28.062 -10.561 4.209 1.00 92.19 837 LYS A O 1
ATOM 6649 N N . TRP A 1 838 ? 28.177 -9.944 2.054 1.00 93.75 838 TRP A N 1
ATOM 6650 C CA . TRP A 1 838 ? 27.951 -8.516 2.294 1.00 93.75 838 TRP A CA 1
ATOM 6651 C C . TRP A 1 838 ? 26.523 -8.256 2.793 1.00 93.75 838 TRP A C 1
ATOM 6653 O O . TRP A 1 838 ? 26.362 -7.547 3.784 1.00 93.75 838 TRP A O 1
ATOM 6663 N N . SER A 1 839 ? 25.512 -8.921 2.219 1.00 94.12 839 SER A N 1
ATOM 6664 C CA . SER A 1 839 ? 24.130 -8.851 2.719 1.00 94.12 839 SER A CA 1
ATOM 6665 C C . SER A 1 839 ? 23.993 -9.300 4.177 1.00 94.12 839 SER A C 1
ATOM 6667 O O . SER A 1 839 ? 23.319 -8.636 4.958 1.00 94.12 839 SER A O 1
ATOM 6669 N N . ILE A 1 840 ? 24.664 -10.390 4.576 1.00 94.75 840 ILE A N 1
ATOM 6670 C CA . ILE A 1 840 ? 24.675 -10.848 5.977 1.00 94.75 840 ILE A CA 1
ATOM 6671 C C . ILE A 1 840 ? 25.282 -9.776 6.897 1.00 94.75 840 ILE A C 1
ATOM 6673 O O . ILE A 1 840 ? 24.721 -9.498 7.953 1.00 94.75 840 ILE A O 1
ATOM 6677 N N . CYS A 1 841 ? 26.377 -9.122 6.492 1.00 95.56 841 CYS A N 1
ATOM 6678 C CA . CYS A 1 841 ? 26.951 -8.017 7.266 1.00 95.56 841 CYS A CA 1
ATOM 6679 C C . CYS A 1 841 ? 25.981 -6.832 7.420 1.00 95.56 841 CYS A C 1
ATOM 6681 O O . CYS A 1 841 ? 25.904 -6.266 8.509 1.00 95.56 841 CYS A O 1
ATOM 6683 N N . LEU A 1 842 ? 25.218 -6.481 6.377 1.00 95.38 842 LEU A N 1
ATOM 6684 C CA . LEU A 1 842 ? 24.195 -5.432 6.459 1.00 95.38 842 LEU A CA 1
ATOM 6685 C C . LEU A 1 842 ? 23.053 -5.799 7.418 1.00 95.38 842 LEU A C 1
ATOM 6687 O O . LEU A 1 842 ? 22.654 -4.963 8.226 1.00 95.38 842 LEU A O 1
ATOM 6691 N N . TYR A 1 843 ? 22.570 -7.044 7.398 1.00 95.81 843 TYR A N 1
ATOM 6692 C CA . TYR A 1 843 ? 21.559 -7.498 8.360 1.00 95.81 843 TYR A CA 1
ATOM 6693 C C . TYR A 1 843 ? 22.080 -7.471 9.805 1.00 95.81 843 TYR A C 1
ATOM 6695 O O . TYR A 1 843 ? 21.345 -7.075 10.706 1.00 95.81 843 TYR A O 1
ATOM 6703 N N . CYS A 1 844 ? 23.349 -7.825 10.038 1.00 95.81 844 CYS A N 1
ATOM 6704 C CA . CYS A 1 844 ? 23.967 -7.700 11.361 1.00 95.81 844 CYS A CA 1
ATOM 6705 C C . CYS A 1 844 ? 24.080 -6.234 11.820 1.00 95.81 844 CYS A C 1
ATOM 6707 O O . CYS A 1 844 ? 23.858 -5.954 12.995 1.00 95.81 844 CYS A O 1
ATOM 6709 N N . LEU A 1 845 ? 24.380 -5.297 10.911 1.00 95.19 845 LEU A N 1
ATOM 6710 C CA . LEU A 1 845 ? 24.387 -3.858 11.209 1.00 95.19 845 LEU A CA 1
ATOM 6711 C C . LEU A 1 845 ? 22.981 -3.343 11.563 1.00 95.19 845 LEU A C 1
ATOM 6713 O O . LEU A 1 845 ? 22.838 -2.608 12.538 1.00 95.19 845 LEU A O 1
ATOM 6717 N N . TYR A 1 846 ? 21.946 -3.768 10.830 1.00 93.81 846 TYR A N 1
ATOM 6718 C CA . TYR A 1 846 ? 20.553 -3.405 11.121 1.00 93.81 846 TYR A CA 1
ATOM 6719 C C . TYR A 1 846 ? 20.054 -3.990 12.450 1.00 93.81 846 TYR A C 1
ATOM 6721 O O . TYR A 1 846 ? 19.429 -3.291 13.244 1.00 93.81 846 TYR A O 1
ATOM 6729 N N . LEU A 1 847 ? 20.382 -5.253 12.740 1.00 93.12 847 LEU A N 1
ATOM 6730 C CA . LEU A 1 847 ? 20.063 -5.879 14.024 1.00 93.12 847 LEU A CA 1
ATOM 6731 C C . LEU A 1 847 ? 20.778 -5.173 15.188 1.00 93.12 847 LEU A C 1
ATOM 6733 O O . LEU A 1 847 ? 20.170 -4.952 16.232 1.00 93.12 847 LEU A O 1
ATOM 6737 N N . GLY A 1 848 ? 22.037 -4.764 14.992 1.00 93.12 848 GLY A N 1
ATOM 6738 C CA . GLY A 1 848 ? 22.774 -3.938 15.949 1.00 93.12 848 GLY A CA 1
ATOM 6739 C C . GLY A 1 848 ? 22.080 -2.601 16.223 1.00 93.12 848 GLY A C 1
ATOM 6740 O O . GLY A 1 848 ? 21.910 -2.240 17.385 1.00 93.12 848 GLY A O 1
ATOM 6741 N N . PHE A 1 849 ? 21.604 -1.918 15.177 1.00 91.38 849 PHE A N 1
ATOM 6742 C CA . PHE A 1 849 ? 20.799 -0.701 15.308 1.00 91.38 849 PHE A CA 1
ATOM 6743 C C . PHE A 1 849 ? 19.525 -0.934 16.135 1.00 91.38 849 PHE A C 1
ATOM 6745 O O . PHE A 1 849 ? 19.293 -0.196 17.091 1.00 91.38 849 PHE A O 1
ATOM 6752 N N . LEU A 1 850 ? 18.731 -1.968 15.825 1.00 89.62 850 LEU A N 1
ATOM 6753 C CA . LEU A 1 850 ? 17.495 -2.268 16.562 1.00 89.62 850 LEU A CA 1
ATOM 6754 C C . LEU A 1 850 ? 17.756 -2.557 18.049 1.00 89.62 850 LEU A C 1
ATOM 6756 O O . LEU A 1 850 ? 17.009 -2.094 18.910 1.00 89.62 850 LEU A O 1
ATOM 6760 N N . VAL A 1 851 ? 18.838 -3.275 18.366 1.00 89.75 851 VAL A N 1
ATOM 6761 C CA . VAL A 1 851 ? 19.250 -3.531 19.756 1.00 89.75 851 VAL A CA 1
ATOM 6762 C C . VAL A 1 851 ? 19.687 -2.236 20.449 1.00 89.75 851 VAL A C 1
ATOM 6764 O O . VAL A 1 851 ? 19.259 -1.980 21.573 1.00 89.75 851 VAL A O 1
ATOM 6767 N N . SER A 1 852 ? 20.478 -1.379 19.794 1.00 88.94 852 SER A N 1
ATOM 6768 C CA . SER A 1 852 ? 20.855 -0.068 20.345 1.00 88.94 852 SER A CA 1
ATOM 6769 C C . SER A 1 852 ? 19.656 0.864 20.547 1.00 88.94 852 SER A C 1
ATOM 6771 O O . SER A 1 852 ? 19.622 1.580 21.544 1.00 88.94 852 SER A O 1
ATOM 6773 N N . ALA A 1 853 ? 18.663 0.835 19.655 1.00 85.00 853 ALA A N 1
ATOM 6774 C CA . ALA A 1 853 ? 17.428 1.603 19.792 1.00 85.00 853 ALA A CA 1
ATOM 6775 C C . ALA A 1 853 ? 16.625 1.169 21.029 1.00 85.00 853 ALA A C 1
ATOM 6777 O O . ALA A 1 853 ? 16.270 2.002 21.861 1.00 85.00 853 ALA A O 1
ATOM 6778 N N . PHE A 1 854 ? 16.414 -0.140 21.199 1.00 84.00 854 PHE A N 1
ATOM 6779 C CA . PHE A 1 854 ? 15.684 -0.689 22.344 1.00 84.00 854 PHE A CA 1
ATOM 6780 C C . PHE A 1 854 ? 16.409 -0.449 23.682 1.00 84.00 854 PHE A C 1
ATOM 6782 O O . PHE A 1 854 ? 15.774 -0.142 24.687 1.00 84.00 854 PHE A O 1
ATOM 6789 N N . LEU A 1 855 ? 17.745 -0.530 23.703 1.00 86.25 855 LEU A N 1
ATOM 6790 C CA . LEU A 1 855 ? 18.550 -0.241 24.898 1.00 86.25 855 LEU A CA 1
ATOM 6791 C C . LEU A 1 855 ? 18.582 1.254 25.271 1.00 86.25 855 LEU A C 1
ATOM 6793 O O . LEU A 1 855 ? 18.750 1.576 26.448 1.00 86.25 855 LEU A O 1
ATOM 6797 N N . ALA A 1 856 ? 18.420 2.162 24.305 1.00 83.12 856 ALA A N 1
ATOM 6798 C CA . ALA A 1 856 ? 18.291 3.594 24.577 1.00 83.12 856 ALA A CA 1
ATOM 6799 C C . ALA A 1 856 ? 16.930 3.930 25.204 1.00 83.12 856 ALA A C 1
ATOM 6801 O O . ALA A 1 856 ? 16.885 4.635 26.209 1.00 83.12 856 ALA A O 1
ATOM 6802 N N . GLU A 1 857 ? 15.842 3.359 24.679 1.00 77.44 857 GLU A N 1
ATOM 6803 C CA . GLU A 1 857 ? 14.497 3.495 25.258 1.00 77.44 857 GLU A CA 1
ATOM 6804 C C . GLU A 1 857 ? 14.414 2.907 26.674 1.00 77.44 857 GLU A C 1
ATOM 6806 O O . GLU A 1 857 ? 13.856 3.517 27.580 1.00 77.44 857 GLU A O 1
ATOM 6811 N N . ALA A 1 858 ? 15.055 1.758 26.910 1.00 80.19 858 ALA A N 1
ATOM 6812 C CA . ALA A 1 858 ? 15.141 1.140 28.234 1.00 80.19 858 ALA A CA 1
ATOM 6813 C C . ALA A 1 858 ? 15.960 1.956 29.267 1.00 80.19 858 ALA A C 1
ATOM 6815 O O . ALA A 1 858 ? 16.181 1.480 30.380 1.00 80.19 858 ALA A O 1
ATOM 6816 N N . GLY A 1 859 ? 16.463 3.145 28.908 1.00 76.94 859 GLY A N 1
ATOM 6817 C CA . GLY A 1 859 ? 17.276 4.009 29.770 1.00 76.94 859 GLY A CA 1
ATOM 6818 C C . GLY A 1 859 ? 18.696 3.492 30.034 1.00 76.94 859 GLY A C 1
ATOM 6819 O O . GLY A 1 859 ? 19.411 4.067 30.852 1.00 76.94 859 GLY A O 1
ATOM 6820 N N . ILE A 1 860 ? 19.116 2.418 29.355 1.00 81.62 860 ILE A N 1
ATOM 6821 C CA . ILE A 1 860 ? 20.421 1.764 29.548 1.00 81.62 860 ILE A CA 1
ATOM 6822 C C . ILE A 1 860 ? 21.520 2.485 28.747 1.00 81.62 860 ILE A C 1
ATOM 6824 O O . ILE A 1 860 ? 22.671 2.519 29.179 1.00 81.62 860 ILE A O 1
ATOM 6828 N N . LEU A 1 861 ? 21.176 3.084 27.600 1.00 73.44 861 LEU A N 1
ATOM 6829 C CA . LEU A 1 861 ? 22.086 3.891 26.780 1.00 73.44 861 LEU A CA 1
ATOM 6830 C C . LEU A 1 861 ? 21.695 5.376 26.798 1.00 73.44 861 LEU A C 1
ATOM 6832 O O . LEU A 1 861 ? 20.814 5.808 26.056 1.00 73.44 861 LEU A O 1
ATOM 6836 N N . THR A 1 862 ? 22.398 6.167 27.608 1.00 62.16 862 THR A N 1
ATOM 6837 C CA . THR A 1 862 ? 22.293 7.633 27.637 1.00 62.16 862 THR A CA 1
ATOM 6838 C C . THR A 1 862 ? 23.408 8.278 26.796 1.00 62.16 862 THR A C 1
ATOM 6840 O O . THR A 1 862 ? 24.587 7.981 26.983 1.00 62.16 862 THR A O 1
ATOM 6843 N N . PHE A 1 863 ? 23.031 9.160 25.858 1.00 57.66 863 PHE A N 1
ATOM 6844 C CA . PHE A 1 863 ? 23.916 9.888 24.926 1.00 57.66 863 PHE A CA 1
ATOM 6845 C C . PHE A 1 863 ? 23.433 11.327 24.722 1.00 57.66 863 PHE A C 1
ATOM 6847 O O . PHE A 1 863 ? 22.201 11.546 24.750 1.00 57.66 863 PHE A O 1
#

Solvent-accessible surface area (backbone atoms only — not comparable to full-atom values): 48456 Å² total; per-residue (Å²): 123,76,33,62,78,30,35,31,35,41,36,32,74,43,71,46,61,56,68,49,71,47,63,56,49,51,50,56,49,53,46,59,48,48,34,70,75,39,54,27,43,74,75,37,34,34,41,33,46,51,19,66,67,62,70,57,87,92,64,73,58,49,69,61,38,48,53,54,45,47,65,72,30,68,88,47,96,46,46,44,72,45,60,69,54,44,76,40,100,44,61,78,58,72,67,58,56,52,53,48,49,52,62,78,48,58,90,43,77,59,61,40,67,27,40,47,46,44,24,77,59,58,48,44,61,72,38,60,48,97,86,72,48,59,75,46,59,66,71,58,53,52,47,38,33,67,58,19,28,39,33,38,55,50,103,88,38,64,58,73,57,45,36,62,79,65,67,48,70,90,25,54,85,60,29,25,46,77,44,75,52,85,90,71,75,67,89,72,47,39,64,59,53,53,51,39,50,76,71,70,47,86,80,81,81,74,85,71,70,59,64,64,57,51,52,50,46,49,53,47,37,78,72,60,64,89,66,85,80,83,84,76,90,69,93,73,85,67,65,73,78,63,99,80,61,52,71,68,55,47,29,51,54,40,72,74,36,49,92,46,53,46,66,78,37,96,58,67,45,40,55,63,32,58,60,41,102,39,74,68,55,25,52,54,43,45,56,48,50,58,53,47,45,58,47,34,51,50,50,31,47,47,37,16,51,71,40,28,30,51,12,50,50,51,50,34,62,74,68,70,54,57,52,46,54,47,9,49,44,61,44,11,45,58,62,26,47,59,58,32,51,52,43,33,50,52,38,70,74,42,76,64,41,59,48,31,58,60,53,29,24,52,46,26,28,41,37,40,26,61,17,51,36,36,16,49,31,20,61,77,46,70,48,71,53,64,67,67,63,56,52,50,55,60,56,59,47,55,64,54,54,49,50,53,54,51,42,69,76,74,42,64,49,68,55,54,68,54,25,49,47,31,41,53,49,41,55,51,50,54,47,53,52,54,50,52,49,51,51,38,63,52,47,44,52,56,50,51,52,51,54,56,76,67,53,84,82,83,78,78,80,76,82,79,90,78,88,83,92,86,86,86,82,89,85,93,78,80,87,83,81,84,78,86,83,80,82,81,88,82,76,91,78,84,85,89,86,87,82,83,88,86,85,86,86,80,89,86,79,95,69,78,80,76,81,46,70,66,60,56,50,48,54,49,50,52,51,48,50,49,51,51,60,78,44,25,78,78,66,37,72,46,72,68,53,54,44,59,76,56,61,59,73,70,87,76,77,57,64,90,90,57,97,69,84,92,60,91,73,48,86,84,70,67,50,75,62,54,60,54,46,52,50,59,52,54,73,74,47,53,71,71,53,52,48,44,66,68,34,57,60,84,55,67,67,65,52,66,75,42,51,77,69,48,44,51,52,48,62,67,39,40,65,54,43,35,52,41,49,57,47,34,48,58,48,91,57,78,78,47,57,71,57,51,38,45,31,49,35,39,36,68,39,52,50,35,46,48,69,58,51,28,70,48,50,92,44,95,92,49,72,28,49,32,57,58,47,35,53,53,23,43,51,52,25,54,54,48,57,75,76,52,55,74,88,55,76,58,94,59,48,57,64,52,31,19,54,50,7,32,53,41,26,42,36,52,28,49,42,30,21,32,46,42,28,18,48,51,51,34,50,34,63,75,71,66,58,52,69,64,56,34,42,42,46,59,42,12,48,29,63,45,43,39,47,40,38,41,29,45,18,28,25,37,68,60,39,40,54,15,21,46,26,20,33,52,30,15,49,51,45,34,55,19,47,29,46,7,55,27,50,31,52,30,40,73,72,66,41,63,33,44,44,62,78,49,66,62,46,54,51,44,56,52,51,37,52,49,52,52,49,49,50,68,49,54,31,58,76,50,75,29,43,46,34,52,69,59,20,52,52,27,45,52,51,50,52,50,48,54,51,54,49,54,36,34,74,70,67,74,50,84,120

pLDDT: mean 73.82, std 20.57, range [21.72, 97.12]

InterPro domains:
  IPR004821 Cytidyltransferase-like domain [PF01467] (13-195)
  IPR004837 Sodium/calcium exchanger membrane region [PF01699] (295-433)
  IPR004837 Sodium/calcium exchanger membrane region [PF01699] (707-853)
  IPR005248 Nicotinate/nicotinamide nucleotide adenylyltransferase [TIGR00482] (11-203)
  IPR014729 Rossmann-like alpha/beta/alpha sandwich fold [G3DSA:3.40.50.620] (2-217)
  IPR044880 NCX, central ion-binding domain superfamily [G3DSA:1.20.1420.30] (321-458)
  IPR044880 NCX, central ion-binding domain superfamily [G3DSA:1.20.1420.30] (644-855)
  IPR051359 Calcium:cation antiporter [PTHR12266] (188-861)

Foldseek 3Di:
DAALLAEEEEEEEDQCLPPDVVVVVLVVVLQVVCCVLHVHHHQAYEYEHAACQVVPPPRDHPVVNQVNLCVVCVPPPHYDYDCPRNPDPHTDDPVVVLVVVCVVVVVDPNYAYAYGEELVVLLLQLDQDPVRHRPDDLVVVVVRLQRAYEYEYAPPHPNVVSCVSSVSPVSDPPHYYYDYDPVDHDDDDSVVVVVCVVVVHDDPPDPDPCVVVVVVVVVVCLVVPPDDDDDDDDADAALCDDPPDDLVRNLVSCVVPVVHLFLPAPDSLLNCLSVDPDPVSNVVSLVVLVVLLVLLLLLLLCLQQPFQLQLLVLVCVVVVPFQLLCQLPVLLCLLQVVLLVSLQVSLVSHLEDAVQLSVLLLLLLLLCLLFVLLLLLQVLDWDFADPVLLLLLLVLVVVLLVLVVVCVVPHQFDDLVNLQVLQVSVVVSVVCSVVLVVQQVVLVVLVVVVVVVPDDDPPPDDDDDDDDDDDDDDDDDDDDDDDPDDDDDDDDDDDDDDDDDDDDDDDDDDDDPPCPVVNVVVVVVVVVSVVCVVCVVVRYPDPVVVCLSPVLPDDDLDDPPAPADDDVNVPVVDDPVVVVVVLVVLVPDDLVRNLCVQLFLDDPVCCVRGDPVRVVSSVSCRVSSNVCSQAAFGLPDDDALVSVLSNLLHLQLLLCVLVPQQSPDPDVPHHGPSVVSNVVSNVVSVVSSVVDDRNDDDPCNSVCRSVSNNSSSSSSLSSSLSSSLRSQSSVCVVVVHDPCCSSNHRNSVSSCSSLSSNLSSNSSSSSSNSSSSNSSSSSSCCSSSSSNPSVSVSVVVVRIYGNDHDPLNVLSSVLSSVSSVCCSPVCVVVVRIRHSVNSVVSVVSVVVSSVVNVCVSVVNDDD

Mean predicted aligned error: 18.89 Å

Nearest PDB structures (foldseek):
  1kku-assembly1_A  TM=9.021E-01  e=2.950E-11  Homo sapiens
  1nup-assembly1_B  TM=9.262E-01  e=1.574E-10  Homo sapiens
  1kqn-assembly1_A  TM=9.010E-01  e=1.046E-10  Homo sapiens
  1kqn-assembly1_F  TM=8.974E-01  e=1.005E-10  Homo sapiens
  5z9r-assembly1_B  TM=8.761E-01  e=4.029E-10  Mus musculus

Radius of gyration: 40.46 Å; Cα contacts (8 Å, |Δi|>4): 1016; chains: 1; bounding box: 143×65×116 Å

Sequence (863 aa):
MISNKTKVILLSCGTFNPPTYGHLRMMEGARNFIEKLTGCNVIKGFFSPVSDHYNKKGMLSSDHRIKMLTLAVQNSSWLSVHTWEVKRNCWSRTIEVVSNLYNEYNYIENLKVMIVCGGDVFDSFTIIKSDGERLWKLSDVEFFCSNGLICQSRSNSSVDETIKKLNLQKYINNNLYFFSDEVFPNNISSTRVRNGIKNGNSLVLIRFRVFFINILIFIISLLSTLVIITMNYTTDTECSPPHHLNLTELCTYISTHTDVCEGGGFVLWSTWTLCQETLVKRYFVFAFAVLCLGYFILVLLTTADDYFSVNISQIVEHFKISQNIAGVTFMAFGNGAPDVFNSLASILSSQSPKAGLALGELLGAIIFLSTVVAGTVGVISDFTVMRRPFIRDILFFYPAFGLLLVSFLTSDHVHIWLPLTFLCFYIIYASTVIISQYVRKRMGKTIEDVRRSRKPTINIMLPESETNNTESTSESLGPTITVLTLGEPISRDHSPSLSNYYNQTSSSNLRTPVISRKNSINSLKERAKSFIVDHSSLFVPNKEEEEEEMVYVSRTRKSIFVHGERSRTASYLTSNSEKVEKKKRMLKMNILQKLWTDINPWDGEIFEEENLLGKIFFILKLPIFFVLNIVCPLGDREWNKWLSLIHISLCPTVFLTAFQVTLITPSYGGPSIGVYVLILSFLVAVITYFWTSENNEPRFYKIITIFSGFIMAISFIYAAATEVVGIAGTIGIITGLSHEILGLTILAWSNSVGDLFSDMAVAKAGYPRMGISAAIGGPLFNIFVGFGLPFTIGSIQGKYISLKFSTLTKILLIFVTTSLTFTLICVPLRRFKIDKKWSICLYCLYLGFLVSAFLAEAGILTF

Secondary structure (DSSP, 8-state):
---TT-EEEEEEEE--SS--HHHHHHHHHHHHHHHHHH--EEEEEEEEEPPGGG--TTPPPHHHHHHHHHHHHTT-SSEEE--TTTTSSS---HHHHHHHHHHHTTTSTTEEEEEEEEHHHHGGGGPBPTTS-BSS-HHHHHHHHHH-EEEE--TT--HHHHHHHTTGGGGBTTTEEEE---SS-----HHHHHHHHHTT---------HHHHHHHHHHHHHTT-------------S----TT--HHHHHHHHHH-HHHHS-S-SS-HHHHHHS-SSHHHHHHHHHHHHHHHHHHHHHHHHIIIIIIHHHHHHHHHHHT--HHHHIIIIIHHHHHHHHHHHHHHHHHH-SS--HHHHHHHHHHHHHHIIIIIHHHHHHH--EE--HHHHHHHHHTHHHHHHHHHHHHHH-SB--THHHHHHHHHHHHHHHHHHHHHHHHHHHHHHHHHHHHHTS------PPP-------------------------PPP------------------------HHHHHHHHHHHHHHHHHHTHHHHS--HHHHHHHHHTSSS----TT----SSTTSTTTS-HHHHHHHHHHHTTS-HHHHHHHHH----HHHHHHS-HHHHHHHHHHHHHHHHHHHHS--TTSPP-HHHHHHHHHHHHHHHHHHTTGGG--SSTTPPPHHHHHHHHHHHHHHHHHHH--SSS--TTHHHHHHHHHHHHHHHHHHHHHHHHHHHHHHHHHHHT--HHHIIIIIIHHHHTHHHHHHHHHHHHTT-HHHHHHHHHHHHHHIIIIITHHHHHHHHHTT---B----HHHHHHHHHHHHHHHHHHHHHHHTTTEE-HHHHHHHHHHHHHHHHHHHHHHTTS---

Organism: Strongyloides venezuelensis (NCBI:txid75913)